Protein AF-0000000083153650 (afdb_homodimer)

Secondary structure (DSSP, 8-state):
---------------GGGGTHHHHHHHHHHHGGGS----PBBSS--SSEESSHHHHHHH-TT---SSSSEEEETTEEEEEEE-S---SS-EE-SSEEEEE--SSEEE-TTS-EEE-S---TTSHHHHHHHHHHHTT--EEEEEETT-SSS-SB-SSSEEEEEEEEEEEEEEEEETTEEEEEEEEEES-TTS--TTSBTTSPPPPPGGGS--S----EEE-TTT--EEE--BTTB--B--TTSTTBT--SS-S--SS--B-HHHHH--PPP-TT---SS-SS--GGGGSSS-SS--TTSGGGGS-EE-TTT-BEE---BTTEEESS-TT---SS--S-----EEE---PPPPHHHH--SSSSS-SS------TTSPPPEEESSTTTTSEEEEEEETTTEEEEEEE--HHHHTSTTSHHHHHHHHHHS----B--B-SS-SSTTPBPSSEEEEEES--BSSSBPPEEPGGGS-HHHHHHHHHHHHHHHHHHTTTSPPP----EEEEEEE-TT--EEEE----TTEEEEEEEEEEES-EEEEEEE-HHHHHSB-TTT-PBPSS----TT-TTHHHHHHHHHHHHTTSS-HHHHHHHHHHHHTSS--PPPPPSEEEEE-TT-EEEEE-HHHHHHEEEEEEE-SS-EEEEEEEEE-GGGS-GGGGGGG-----GGG-----/---------------GGGGTHHHHHHHHHHHGGGS----PBBSS--SSEESSHHHHHHH-TT---SSSSEEEETTEEEEEEE-S---SS-EE-SSEEEEE--SSEEE-TTS-EEE-S---TTSHHHHHHHHHHHTT--EEEEEETT-SSS-SB-SSSEEEEEEEEEEEEEEEEETTEEEEEEEEEES-TTS--TTSBTTSPPPPPGGGS--S-PPPEEE-TTT--EEE--BTTB--B--TTSTTBT--SS-S--SS--B-HHHHH--PPP-TT---SS-SS--GGGGS-S-SS--TTSGGGGS-EE-TTT-BEE---BTTEEESS-TT---SS--S-----EEE---PPPPHHHH--SSSSS-SS------TTSPPPEEESSTTTTSEEEEEEETTTEEEEEEE--HHHHTSTTSHHHHHHHHHHS----B--B-SS-SSTTPBPSSEEEEEES--BSSSBPPEEPGGGS-HHHHHHHHHHHHHHHHHHTTSSPPP----EEEEEEE-TT--EEEE----TTEEEEEEEEEEES-EEEEEEE-HHHHHSB-TTT-PBPSS----TT-TTHHHHHHHHHHHHTTSS-HHHHHHHHHHHHTSS--PPPPEEEEEEE-TT-EEEEE-HHHHHHEEEEEEE-SS-EEEEEEEEE-GGGS-GGGGGGG-----GGG-----

Solvent-accessible surface area (backbone atoms only — not comparable to full-atom values): 75136 Å² total; per-residue (Å²): 135,78,78,78,78,78,77,79,76,81,81,77,76,79,71,66,67,72,63,59,66,61,56,56,63,59,53,54,68,59,61,69,63,72,54,92,66,39,84,43,50,38,50,52,72,57,78,31,31,20,87,38,55,46,21,36,33,38,26,29,90,53,35,66,37,71,83,53,49,56,20,65,59,80,61,27,37,29,19,38,49,44,31,67,78,43,63,83,86,47,45,52,61,68,50,37,38,32,36,57,58,76,69,56,52,43,68,46,98,83,64,45,78,38,75,74,50,61,60,46,76,78,38,67,66,52,33,7,46,50,43,16,36,76,67,50,38,41,25,37,38,31,39,29,57,59,38,75,66,67,60,49,42,62,92,49,51,32,30,36,69,48,50,20,33,54,78,46,74,47,46,41,73,53,90,93,32,38,42,42,35,39,34,33,35,46,59,63,60,70,51,66,43,38,78,25,50,57,84,54,75,76,52,65,53,72,91,78,53,73,58,78,61,64,50,57,69,47,66,35,88,82,75,63,50,72,28,59,32,51,33,62,86,46,58,39,37,44,44,82,89,37,90,54,38,74,43,46,90,87,52,91,66,87,79,79,72,49,72,16,66,53,47,70,65,40,45,80,73,84,53,87,78,58,47,38,35,61,62,93,76,50,66,52,64,79,59,54,73,93,48,66,38,70,47,62,50,39,54,66,54,59,35,21,37,49,38,90,84,81,23,36,28,26,47,47,36,41,77,48,30,39,49,66,53,63,86,75,68,64,59,84,58,75,74,86,73,86,48,89,55,66,51,71,57,79,74,68,62,71,45,67,60,69,32,40,76,55,81,56,94,48,29,65,30,72,78,82,71,82,60,81,84,29,65,77,52,52,79,40,60,64,90,50,50,80,28,36,38,34,37,41,78,40,86,98,32,31,38,37,36,38,37,40,47,24,37,73,58,27,66,34,88,78,20,43,57,46,26,53,53,45,60,69,72,47,86,74,67,38,26,38,46,50,42,70,88,48,94,47,68,67,36,60,49,51,40,27,37,36,32,28,18,34,74,56,74,62,70,37,86,50,74,47,40,45,60,88,74,47,54,66,47,56,51,35,48,47,20,45,40,39,41,49,44,46,61,65,37,56,88,70,80,58,82,78,70,70,54,41,24,37,40,40,34,42,29,38,23,81,26,51,48,67,76,43,62,78,58,51,86,44,47,51,44,45,41,24,34,38,34,32,45,19,41,26,41,35,37,32,24,45,33,53,38,66,25,52,42,23,39,86,86,82,58,44,68,50,91,74,74,80,70,51,91,88,28,63,63,40,70,61,52,47,52,52,51,50,35,42,76,70,62,74,42,50,73,66,58,49,51,54,51,47,54,64,62,51,70,58,80,85,86,68,75,51,67,60,43,38,75,44,79,40,40,54,43,18,35,39,33,42,38,32,58,46,38,30,69,49,28,31,36,28,43,46,46,44,72,31,52,28,38,39,42,35,34,29,23,62,45,68,90,71,49,58,76,86,49,53,65,37,54,75,71,76,80,50,79,90,27,57,48,83,68,120,135,81,78,80,79,77,78,78,73,81,78,76,74,78,71,63,67,71,63,60,65,64,58,56,65,60,54,55,66,60,60,68,65,69,55,91,68,37,85,42,51,36,50,53,72,59,77,31,32,20,86,40,54,46,21,37,32,37,26,30,92,51,33,66,37,69,84,52,49,56,19,66,59,82,61,27,35,29,20,38,50,45,30,67,77,44,64,84,86,48,46,52,61,68,49,37,39,31,36,57,59,76,70,56,52,44,67,45,98,86,64,45,78,38,76,74,50,63,61,46,76,80,37,68,65,53,32,7,46,52,42,16,36,76,66,49,38,41,26,38,38,30,40,28,58,59,37,76,67,66,61,50,42,63,93,48,51,31,29,36,71,48,51,19,34,52,79,46,73,47,47,40,75,54,89,92,31,39,40,42,34,39,34,34,34,46,59,63,61,70,52,67,44,36,77,24,52,58,84,53,76,74,52,65,53,73,91,79,53,72,58,77,62,66,49,58,70,47,67,35,89,82,75,65,50,74,28,57,33,51,34,62,86,46,56,40,37,45,45,82,91,36,92,52,38,75,42,45,90,86,53,90,67,88,79,78,71,48,73,17,66,53,48,71,65,40,45,80,73,84,53,88,78,58,48,38,37,62,62,92,74,50,66,48,64,79,59,56,74,93,51,68,38,68,46,62,48,39,57,67,52,58,36,20,38,50,38,90,83,79,23,37,29,26,46,47,38,41,76,47,31,38,49,68,52,63,84,75,68,64,59,84,57,75,74,86,72,86,47,88,56,67,51,71,56,79,74,67,63,71,44,68,59,68,33,40,75,56,81,55,96,48,29,64,30,74,78,81,70,79,60,80,84,29,68,78,54,51,80,40,60,63,90,51,50,80,28,34,37,33,38,41,77,41,86,99,32,31,39,36,35,39,36,40,46,24,36,73,58,27,67,35,90,77,20,43,56,45,26,54,53,45,61,67,71,47,87,74,68,39,26,39,47,49,42,70,88,47,94,48,69,67,35,58,50,54,41,26,38,37,32,27,18,35,74,55,74,61,70,37,84,49,75,46,39,44,60,88,75,47,55,66,48,56,50,36,48,48,20,44,40,40,40,50,44,46,60,65,37,54,88,69,80,59,82,79,68,71,56,40,24,37,41,40,34,42,28,41,23,81,26,49,48,67,76,43,62,78,60,52,87,45,48,52,44,45,40,25,36,38,33,31,47,20,42,25,41,36,37,32,24,45,34,54,38,66,27,54,41,22,38,86,88,82,57,44,67,48,90,74,74,81,71,50,91,88,28,63,62,40,70,61,50,48,52,50,50,50,34,43,76,72,63,74,42,50,72,69,56,49,51,53,51,47,54,64,61,52,70,59,81,86,87,69,74,49,66,61,42,37,74,44,78,41,39,54,44,16,35,38,33,42,36,31,59,44,38,32,69,47,28,30,36,27,42,47,48,42,72,32,51,28,38,39,41,34,33,27,24,61,45,68,90,70,48,58,76,86,48,54,64,36,53,77,69,76,81,52,78,88,26,57,47,82,68,121

Nearest PDB structures (foldseek):
  5dab-assembly1_A  TM=5.897E-01  e=3.993E-06  Homo sapiens
  4npm-assembly2_B  TM=6.676E-01  e=9.225E-06  Danio rerio
  4qho-assembly1_A  TM=5.553E-01  e=4.721E-06  Homo sapiens
  3tht-assembly4_D  TM=6.022E-01  e=2.665E-05  Homo sapiens
  3tht-assembly1_A  TM=6.067E-01  e=2.980E-05  Homo sapiens

Sequence (1352 aa):
MAPSRLRVAPVTSDRAAASGLSSLARNAVASYADVNRSTIPVDGDPPAWADTRPELCDALPWFRALQGGMYHNGGLCWGFLIDADSGVRSYIGDEVVITRIGGNCTKDAEGNLVLVKDHDNEHAMVSSVINSMNMKVPVGIIIGDRNTILGRSLLHRYNVMGYFIITDIWYERSGSKAGAKVRFQKLALSSKSWWAAKTSPPPLPLQKRDFDSEPEKLQCSTCGNTSSRIYREGWMCLQPTCEQFWVMDKSDSTEKLTFHPRFLNYRTRPDPTVQPHFNLVPNLLSTMGGGNADTSSLRVAWKGIVCPQCSKCISRKFWRGWKCSDDLTSTSVPLRHSCPFEIMLEMPLISLRAVIDEFELAPIKRSLFFDPKFMIPKVDDTSLFPYRKLTYNIPSVGVITHLVSNQAVNSQVKGPNDMFRDLQVADLGLRRFPLQQSVVPGTLTAHFAVNYGMPYKYVVSVDSKGFNEAPDAVTGALGRLAWATKRAVEGTGDAFLPPNEMLVLGYFEDMKIGYHDDGESSLGPTIATLSLGAKSTMLIRMKYKYYHGFSRHAKKLLGTDPVLEGCKHQKERLALKTQLEHGQITPRTYNELREKTLKKGKHLEAPPCIKMELHHGDLVVMHGENLQKYFEHSVVPEKKLRFALTARYIKPDHVEAKDLKKDQFALLPSQVYDGKMAPSRLRVAPVTSDRAAASGLSSLARNAVASYADVNRSTIPVDGDPPAWADTRPELCDALPWFRALQGGMYHNGGLCWGFLIDADSGVRSYIGDEVVITRIGGNCTKDAEGNLVLVKDHDNEHAMVSSVINSMNMKVPVGIIIGDRNTILGRSLLHRYNVMGYFIITDIWYERSGSKAGAKVRFQKLALSSKSWWAAKTSPPPLPLQKRDFDSEPEKLQCSTCGNTSSRIYREGWMCLQPTCEQFWVMDKSDSTEKLTFHPRFLNYRTRPDPTVQPHFNLVPNLLSTMGGGNADTSSLRVAWKGIVCPQCSKCISRKFWRGWKCSDDLTSTSVPLRHSCPFEIMLEMPLISLRAVIDEFELAPIKRSLFFDPKFMIPKVDDTSLFPYRKLTYNIPSVGVITHLVSNQAVNSQVKGPNDMFRDLQVADLGLRRFPLQQSVVPGTLTAHFAVNYGMPYKYVVSVDSKGFNEAPDAVTGALGRLAWATKRAVEGTGDAFLPPNEMLVLGYFEDMKIGYHDDGESSLGPTIATLSLGAKSTMLIRMKYKYYHGFSRHAKKLLGTDPVLEGCKHQKERLALKTQLEHGQITPRTYNELREKTLKKGKHLEAPPCIKMELHHGDLVVMHGENLQKYFEHSVVPEKKLRFALTARYIKPDHVEAKDLKKDQFALLPSQVYDGK

Organism: NCBI:txid41062

InterPro domains:
  IPR005123 Oxoglutarate/iron-dependent dioxygenase domain [PS51471] (498-651)
  IPR027450 Alpha-ketoglutarate-dependent dioxygenase AlkB-like [PF13532] (399-640)
  IPR032852 DNA oxidative demethylase ALKBH2 [PTHR31573] (232-654)
  IPR037151 Alpha-ketoglutarate-dependent dioxygenase AlkB-like superfamily [G3DSA:2.60.120.590] (417-650)

pLDDT: mean 87.53, std 17.26, range [19.48, 98.75]

Radius of gyration: 37.68 Å; Cα contacts (8 Å, |Δi|>4): 2788; chains: 2; bounding box: 149×113×84 Å

Structure (mmCIF, N/CA/C/O backbone):
data_AF-0000000083153650-model_v1
#
loop_
_entity.id
_entity.type
_entity.pdbx_description
1 polymer '2OG-Fe(II) oxygenase superfamily-domain-containing protein'
#
loop_
_atom_site.group_PDB
_atom_site.id
_atom_site.type_symbol
_atom_site.label_atom_id
_atom_site.label_alt_id
_atom_site.label_comp_id
_atom_site.label_asym_id
_atom_site.label_entity_id
_atom_site.label_seq_id
_atom_site.pdbx_PDB_ins_code
_atom_site.Cartn_x
_atom_site.Cartn_y
_atom_site.Cartn_z
_atom_site.occupancy
_atom_site.B_iso_or_equiv
_atom_site.auth_seq_id
_atom_site.auth_comp_id
_atom_site.auth_asym_id
_atom_site.auth_atom_id
_atom_site.pdbx_PDB_model_num
ATOM 1 N N . MET A 1 1 ? 78.438 3.836 19.516 1 21.2 1 MET A N 1
ATOM 2 C CA . MET A 1 1 ? 78.688 2.822 18.5 1 21.2 1 MET A CA 1
ATOM 3 C C . MET A 1 1 ? 77.375 2.178 18.031 1 21.2 1 MET A C 1
ATOM 5 O O . MET A 1 1 ? 76.625 1.668 18.859 1 21.2 1 MET A O 1
ATOM 9 N N . ALA A 1 2 ? 76.875 2.688 16.938 1 22.92 2 ALA A N 1
ATOM 10 C CA . ALA A 1 2 ? 75.562 3.027 16.328 1 22.92 2 ALA A CA 1
ATOM 11 C C . ALA A 1 2 ? 74.938 1.805 15.695 1 22.92 2 ALA A C 1
ATOM 13 O O . ALA A 1 2 ? 75.438 1.264 14.711 1 22.92 2 ALA A O 1
ATOM 14 N N . PRO A 1 3 ? 74.438 0.85 16.562 1 23.48 3 PRO A N 1
ATOM 15 C CA . PRO A 1 3 ? 74.25 -0.526 16.109 1 23.48 3 PRO A CA 1
ATOM 16 C C . PRO A 1 3 ? 73.312 -0.614 14.906 1 23.48 3 PRO A C 1
ATOM 18 O O . PRO A 1 3 ? 72.5 0.275 14.695 1 23.48 3 PRO A O 1
ATOM 21 N N . SER A 1 4 ? 73.812 -1.209 13.797 1 21.7 4 SER A N 1
ATOM 22 C CA . SER A 1 4 ? 73.5 -1.385 12.391 1 21.7 4 SER A CA 1
ATOM 23 C C . SER A 1 4 ? 72.188 -2.1 12.227 1 21.7 4 SER A C 1
ATOM 25 O O . SER A 1 4 ? 71.938 -3.174 12.797 1 21.7 4 SER A O 1
ATOM 27 N N . ARG A 1 5 ? 71.125 -1.336 12.141 1 22.17 5 ARG A N 1
ATOM 28 C CA . ARG A 1 5 ? 69.688 -1.582 12.07 1 22.17 5 ARG A CA 1
ATOM 29 C C . ARG A 1 5 ? 69.312 -2.525 10.922 1 22.17 5 ARG A C 1
ATOM 31 O O . ARG A 1 5 ? 69.562 -2.213 9.758 1 22.17 5 ARG A O 1
ATOM 38 N N . LEU A 1 6 ? 69.5 -3.877 11.141 1 19.48 6 LEU A N 1
ATOM 39 C CA . LEU A 1 6 ? 69.438 -4.934 10.133 1 19.48 6 LEU A CA 1
ATOM 40 C C . LEU A 1 6 ? 68.125 -4.84 9.367 1 19.48 6 LEU A C 1
ATOM 42 O O . LEU A 1 6 ? 67.062 -4.613 9.969 1 19.48 6 LEU A O 1
ATOM 46 N N . ARG A 1 7 ? 68.125 -4.645 8.047 1 21.19 7 ARG A N 1
ATOM 47 C CA . ARG A 1 7 ? 67.25 -4.406 6.887 1 21.19 7 ARG A CA 1
ATOM 48 C C . ARG A 1 7 ? 66.312 -5.602 6.625 1 21.19 7 ARG A C 1
ATOM 50 O O . ARG A 1 7 ? 66.812 -6.652 6.18 1 21.19 7 ARG A O 1
ATOM 57 N N . VAL A 1 8 ? 65.438 -6.027 7.578 1 21.64 8 VAL A N 1
ATOM 58 C CA . VAL A 1 8 ? 64.812 -7.316 7.352 1 21.64 8 VAL A CA 1
ATOM 59 C C . VAL A 1 8 ? 64.062 -7.285 6.031 1 21.64 8 VAL A C 1
ATOM 61 O O . VAL A 1 8 ? 63.438 -6.27 5.68 1 21.64 8 VAL A O 1
ATOM 64 N N . ALA A 1 9 ? 64.375 -8.188 5.102 1 21.23 9 ALA A N 1
ATOM 65 C CA . ALA A 1 9 ? 64.062 -8.461 3.703 1 21.23 9 ALA A CA 1
ATOM 66 C C . ALA A 1 9 ? 62.562 -8.617 3.512 1 21.23 9 ALA A C 1
ATOM 68 O O . ALA A 1 9 ? 61.844 -9.086 4.414 1 21.23 9 ALA A O 1
ATOM 69 N N . PRO A 1 10 ? 61.938 -7.844 2.533 1 23.36 10 PRO A N 1
ATOM 70 C CA . PRO A 1 10 ? 60.531 -7.68 2.197 1 23.36 10 PRO A CA 1
ATOM 71 C C . PRO A 1 10 ? 59.875 -8.984 1.766 1 23.36 10 PRO A C 1
ATOM 73 O O . PRO A 1 10 ? 60.438 -9.75 0.99 1 23.36 10 PRO A O 1
ATOM 76 N N . VAL A 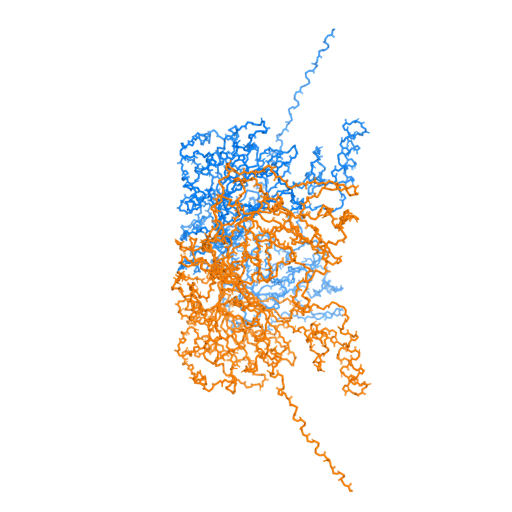1 11 ? 59.281 -9.797 2.715 1 23.5 11 VAL A N 1
ATOM 77 C CA . VAL A 1 11 ? 58.688 -11.102 2.459 1 23.5 11 VAL A CA 1
ATOM 78 C C . VAL A 1 11 ? 57.656 -10.984 1.34 1 23.5 11 VAL A C 1
ATOM 80 O O . VAL A 1 11 ? 56.75 -10.141 1.402 1 23.5 11 VAL A O 1
ATOM 83 N N . THR A 1 12 ? 58.062 -11.195 0.065 1 23.09 12 THR A N 1
ATOM 84 C CA . THR A 1 12 ? 57.312 -11.18 -1.185 1 23.09 12 THR A CA 1
ATOM 85 C C . THR A 1 12 ? 56.156 -12.156 -1.128 1 23.09 12 THR A C 1
ATOM 87 O O . THR A 1 12 ? 56.344 -13.359 -0.961 1 23.09 12 THR A O 1
ATOM 90 N N . SER A 1 13 ? 55.062 -11.852 -0.348 1 21.91 13 SER A N 1
ATOM 91 C CA . SER A 1 13 ? 53.938 -12.734 -0.155 1 21.91 13 SER A CA 1
ATOM 92 C C . SER A 1 13 ? 53.344 -13.172 -1.49 1 21.91 13 SER A C 1
ATOM 94 O O . SER A 1 13 ? 53.156 -12.352 -2.389 1 21.91 13 SER A O 1
ATOM 96 N N . ASP A 1 14 ? 53.625 -14.422 -1.906 1 21.11 14 ASP A N 1
ATOM 97 C CA . ASP A 1 14 ? 53.281 -15.164 -3.117 1 21.11 14 ASP A CA 1
ATOM 98 C C . ASP A 1 14 ? 51.781 -15.227 -3.316 1 21.11 14 ASP A C 1
ATOM 100 O O . ASP A 1 14 ? 51.062 -15.906 -2.572 1 21.11 14 ASP A O 1
ATOM 104 N N . ARG A 1 15 ? 51.094 -14.102 -3.623 1 22.67 15 ARG A N 1
ATOM 105 C CA . ARG A 1 15 ? 49.656 -14 -3.918 1 22.67 15 ARG A CA 1
ATOM 106 C C . ARG A 1 15 ? 49.281 -14.867 -5.117 1 22.67 15 ARG A C 1
ATOM 108 O O . ARG A 1 15 ? 48.188 -14.734 -5.668 1 22.67 15 ARG A O 1
ATOM 115 N N . ALA A 1 16 ? 50.25 -15.633 -5.637 1 21.41 16 ALA A N 1
ATOM 116 C CA . ALA A 1 16 ? 49.906 -16.125 -6.973 1 21.41 16 ALA A CA 1
ATOM 117 C C . ALA A 1 16 ? 48.812 -17.188 -6.902 1 21.41 16 ALA A C 1
ATOM 119 O O . ALA A 1 16 ? 48.375 -17.703 -7.934 1 21.41 16 ALA A O 1
ATOM 120 N N . ALA A 1 17 ? 48.719 -17.797 -5.781 1 21.89 17 ALA A N 1
ATOM 121 C CA . ALA A 1 17 ? 48.031 -19.078 -5.918 1 21.89 17 ALA A CA 1
ATOM 122 C C . ALA A 1 17 ? 46.562 -18.875 -6.242 1 21.89 17 ALA A C 1
ATOM 124 O O . ALA A 1 17 ? 45.844 -19.844 -6.496 1 21.89 17 ALA A O 1
ATOM 125 N N . ALA A 1 18 ? 46.094 -17.781 -5.805 1 24.27 18 ALA A N 1
ATOM 126 C CA . ALA A 1 18 ? 44.625 -17.906 -5.781 1 24.27 18 ALA A CA 1
ATOM 127 C C . ALA A 1 18 ? 44.062 -17.922 -7.199 1 24.27 18 ALA A C 1
ATOM 129 O O . ALA A 1 18 ? 42.844 -17.938 -7.383 1 24.27 18 ALA A O 1
ATOM 130 N N . SER A 1 19 ? 45.031 -17.562 -8.125 1 23.7 19 SER A N 1
ATOM 131 C CA . SER A 1 19 ? 44.469 -17.328 -9.445 1 23.7 19 SER A CA 1
ATOM 132 C C . SER A 1 19 ? 43.938 -18.625 -10.047 1 23.7 19 SER A C 1
ATOM 134 O O . SER A 1 19 ? 43.219 -18.609 -11.055 1 23.7 19 SER A O 1
ATOM 136 N N . GLY A 1 20 ? 44.562 -19.75 -9.57 1 23.09 20 GLY A N 1
ATOM 137 C CA . GLY A 1 20 ? 44.375 -20.922 -10.422 1 23.09 20 GLY A CA 1
ATOM 138 C C . GLY A 1 20 ? 42.969 -21.469 -10.375 1 23.09 20 GLY A C 1
ATOM 139 O O . GLY A 1 20 ? 42.562 -22.266 -11.227 1 23.09 20 GLY A O 1
ATOM 140 N N . LEU A 1 21 ? 42.406 -21.406 -9.156 1 26.84 21 LEU A N 1
ATOM 141 C CA . LEU A 1 21 ? 41.281 -22.312 -9 1 26.84 21 LEU A CA 1
ATOM 142 C C . LEU A 1 21 ? 40.062 -21.828 -9.812 1 26.84 21 LEU A C 1
ATOM 144 O O . LEU A 1 21 ? 39.031 -22.484 -9.828 1 26.84 21 LEU A O 1
ATOM 148 N N . SER A 1 22 ? 40.219 -20.531 -10.164 1 26.95 22 SER A N 1
ATOM 149 C CA . SER A 1 22 ? 39 -20.031 -10.797 1 26.95 22 SER A CA 1
ATOM 150 C C . SER A 1 22 ? 38.812 -20.656 -12.172 1 26.95 22 SER A C 1
ATOM 152 O O . SER A 1 22 ? 37.688 -20.688 -12.688 1 26.95 22 SER A O 1
ATOM 154 N N . SER A 1 23 ? 40.031 -21.078 -12.75 1 27.06 23 SER A N 1
ATOM 155 C CA . SER A 1 23 ? 39.875 -21.484 -14.148 1 27.06 23 SER A CA 1
ATOM 156 C C . SER A 1 23 ? 39.188 -22.844 -14.266 1 27.06 23 SER A C 1
ATOM 158 O O . SER A 1 23 ? 38.625 -23.156 -15.305 1 27.06 23 SER A O 1
ATOM 160 N N . LEU A 1 24 ? 39.469 -23.734 -13.281 1 25.42 24 LEU A N 1
ATOM 161 C CA . LEU A 1 24 ? 39 -25.094 -13.484 1 25.42 24 LEU A CA 1
ATOM 162 C C . LEU A 1 24 ? 37.5 -25.172 -13.336 1 25.42 24 LEU A C 1
ATOM 164 O O . LEU A 1 24 ? 36.875 -26.125 -13.812 1 25.42 24 LEU A O 1
ATOM 168 N N . ALA A 1 25 ? 36.969 -24.312 -12.438 1 28.42 25 ALA A N 1
ATOM 169 C CA . ALA A 1 25 ? 35.531 -24.453 -12.25 1 28.42 25 ALA A CA 1
ATOM 170 C C . ALA A 1 25 ? 34.781 -23.969 -13.477 1 28.42 25 ALA A C 1
ATOM 172 O O . ALA A 1 25 ? 33.594 -24.281 -13.648 1 28.42 25 ALA A O 1
ATOM 173 N N . ARG A 1 26 ? 35.469 -23.125 -14.156 1 32.06 26 ARG A N 1
ATOM 174 C CA . ARG A 1 26 ? 34.75 -22.641 -15.336 1 32.06 26 ARG A CA 1
ATOM 175 C C . ARG A 1 26 ? 34.656 -23.719 -16.391 1 32.06 26 ARG A C 1
ATOM 177 O O . ARG A 1 26 ? 33.719 -23.734 -17.188 1 32.06 26 ARG A O 1
ATOM 184 N N . ASN A 1 27 ? 35.844 -24.5 -16.422 1 26.86 27 ASN A N 1
ATOM 185 C CA . ASN A 1 27 ? 35.906 -25.453 -17.516 1 26.86 27 ASN A CA 1
ATOM 186 C C . ASN A 1 27 ? 35 -26.656 -17.281 1 26.86 27 ASN A C 1
ATOM 188 O O . ASN A 1 27 ? 34.688 -27.406 -18.219 1 26.86 27 ASN A O 1
ATOM 192 N N . ALA A 1 28 ? 34.75 -27.062 -15.992 1 31.28 28 ALA A N 1
ATOM 193 C CA . ALA A 1 28 ? 34.031 -28.312 -15.805 1 31.28 28 ALA A CA 1
ATOM 194 C C . ALA A 1 28 ? 32.562 -28.156 -16.156 1 31.28 28 ALA A C 1
ATOM 196 O O . ALA A 1 28 ? 31.859 -29.141 -16.375 1 31.28 28 ALA A O 1
ATOM 197 N N . VAL A 1 29 ? 32.062 -27 -16.016 1 32.56 29 VAL A N 1
ATOM 198 C CA . VAL A 1 29 ? 30.641 -26.922 -16.297 1 32.56 29 VAL A CA 1
ATOM 199 C C . VAL A 1 29 ? 30.406 -27.172 -17.781 1 32.56 29 VAL A C 1
ATOM 201 O O . VAL A 1 29 ? 29.328 -27.641 -18.172 1 32.56 29 VAL A O 1
ATOM 204 N N . ALA A 1 30 ? 31.438 -26.922 -18.625 1 33.75 30 ALA A N 1
ATOM 205 C CA . ALA A 1 30 ? 31.172 -27.062 -20.062 1 33.75 30 ALA A CA 1
ATOM 206 C C . ALA A 1 30 ? 31.156 -28.531 -20.469 1 33.75 30 ALA A C 1
ATOM 208 O O . ALA A 1 30 ? 30.516 -28.906 -21.453 1 33.75 30 ALA A O 1
ATOM 209 N N . SER A 1 31 ? 32.094 -29.359 -19.828 1 31.7 31 SER A N 1
ATOM 210 C CA . SER A 1 31 ? 32.344 -30.656 -20.438 1 31.7 31 SER A CA 1
ATOM 211 C C . SER A 1 31 ? 31.156 -31.594 -20.219 1 31.7 31 SER A C 1
ATOM 213 O O . SER A 1 31 ? 31.109 -32.688 -20.797 1 31.7 31 SER A O 1
ATOM 215 N N . TYR A 1 32 ? 30.484 -31.453 -19.125 1 31.39 32 TYR A N 1
ATOM 216 C CA . TYR A 1 32 ? 29.469 -32.469 -18.938 1 31.39 32 TYR A CA 1
ATOM 217 C C . TYR A 1 32 ? 28.359 -32.344 -19.984 1 31.39 32 TYR A C 1
ATOM 219 O O . TYR A 1 32 ? 27.406 -33.125 -19.984 1 31.39 32 TYR A O 1
ATOM 227 N N . ALA A 1 33 ? 28.391 -31.312 -20.797 1 36.44 33 ALA A N 1
ATOM 228 C CA . ALA A 1 33 ? 27.312 -31.094 -21.766 1 36.44 33 ALA A CA 1
ATOM 229 C C . ALA A 1 33 ? 27.391 -32.125 -22.891 1 36.44 33 ALA A C 1
ATOM 231 O O . ALA A 1 33 ? 26.516 -32.156 -23.766 1 36.44 33 ALA A O 1
ATOM 232 N N . ASP A 1 34 ? 28.625 -32.562 -23.188 1 36.41 34 ASP A N 1
ATOM 233 C CA . ASP A 1 34 ? 28.656 -33.312 -24.438 1 36.41 34 ASP A CA 1
ATOM 234 C C . ASP A 1 34 ? 28 -34.688 -24.266 1 36.41 34 ASP A C 1
ATOM 236 O O . ASP A 1 34 ? 28.219 -35.594 -25.062 1 36.41 34 ASP A O 1
ATOM 240 N N . VAL A 1 35 ? 27.641 -35.062 -23.016 1 39.38 35 VAL A N 1
ATOM 241 C CA . VAL A 1 35 ? 27.156 -36.406 -22.922 1 39.38 35 VAL A CA 1
ATOM 242 C C . VAL A 1 35 ? 26.109 -36.656 -24.016 1 39.38 35 VAL A C 1
ATOM 244 O O . VAL A 1 35 ? 25.594 -35.719 -24.609 1 39.38 35 VAL A O 1
ATOM 247 N N . ASN A 1 36 ? 25.328 -37.938 -23.953 1 43.06 36 ASN A N 1
ATOM 248 C CA . ASN A 1 36 ? 24.531 -38.75 -24.859 1 43.06 36 ASN A CA 1
ATOM 249 C C . ASN A 1 36 ? 23.266 -38.031 -25.297 1 43.06 36 ASN A C 1
ATOM 251 O O . ASN A 1 36 ? 22.219 -38.156 -24.656 1 43.06 36 ASN A O 1
ATOM 255 N N . ARG A 1 37 ? 23.438 -36.906 -25.859 1 55.88 37 ARG A N 1
ATOM 256 C CA . ARG A 1 37 ? 22.297 -36.219 -26.453 1 55.88 37 ARG A CA 1
ATOM 257 C C . ARG A 1 37 ? 21.562 -37.156 -27.438 1 55.88 37 ARG A C 1
ATOM 259 O O . ARG A 1 37 ? 22.188 -37.656 -28.375 1 55.88 37 ARG A O 1
ATOM 266 N N . SER A 1 38 ? 20.484 -37.719 -26.984 1 66.75 38 SER A N 1
ATOM 267 C CA . SER A 1 38 ? 19.656 -38.469 -27.922 1 66.75 38 SER A CA 1
ATOM 268 C C . SER A 1 38 ? 19.516 -37.719 -29.25 1 66.75 38 SER A C 1
ATOM 270 O O . SER A 1 38 ? 19.453 -36.5 -29.281 1 66.75 38 SER A O 1
ATOM 272 N N . THR A 1 39 ? 19.75 -38.344 -30.281 1 74.88 39 THR A N 1
ATOM 273 C CA . THR A 1 39 ? 19.656 -37.812 -31.641 1 74.88 39 THR A CA 1
ATOM 274 C C . THR A 1 39 ? 18.234 -37.906 -32.156 1 74.88 39 THR A C 1
ATOM 276 O O . THR A 1 39 ? 17.953 -37.438 -33.281 1 74.88 39 THR A O 1
ATOM 279 N N . ILE A 1 40 ? 17.297 -38.344 -31.297 1 86.81 40 ILE A N 1
ATOM 280 C CA . ILE A 1 40 ? 15.922 -38.438 -31.766 1 86.81 40 ILE A CA 1
ATOM 281 C C . ILE A 1 40 ? 15.242 -37.094 -31.656 1 86.81 40 ILE A C 1
ATOM 283 O O . ILE A 1 40 ? 15.156 -36.5 -30.578 1 86.81 40 ILE A O 1
ATOM 287 N N . PRO A 1 41 ? 14.734 -36.656 -32.688 1 90.69 41 PRO A N 1
ATOM 288 C CA . PRO A 1 41 ? 14.125 -35.312 -32.688 1 90.69 41 PRO A CA 1
ATOM 289 C C . PRO A 1 41 ? 12.711 -35.312 -32.094 1 90.69 41 PRO A C 1
ATOM 291 O O . PRO A 1 41 ? 12.008 -36.344 -32.188 1 90.69 41 PRO A O 1
ATOM 294 N N . VAL A 1 42 ? 12.312 -34.281 -31.547 1 95.38 42 VAL A N 1
ATOM 295 C CA . VAL A 1 42 ? 10.945 -34.094 -31.047 1 95.38 42 VAL A CA 1
ATOM 296 C C . VAL A 1 42 ? 10.016 -33.781 -32.219 1 95.38 42 VAL A C 1
ATOM 298 O O . VAL A 1 42 ? 10.477 -33.5 -33.344 1 95.38 42 VAL A O 1
ATOM 301 N N . ASP A 1 43 ? 8.789 -33.844 -32 1 95 43 ASP A N 1
ATOM 302 C CA . ASP A 1 43 ? 7.773 -33.75 -33.062 1 95 43 ASP A CA 1
ATOM 303 C C . ASP A 1 43 ? 7.551 -32.281 -33.438 1 95 43 ASP A C 1
ATOM 305 O O . ASP A 1 43 ? 7.305 -31.984 -34.625 1 95 43 ASP A O 1
ATOM 309 N N . GLY A 1 44 ? 7.617 -31.359 -32.5 1 95.06 44 GLY A N 1
ATOM 310 C CA . GLY A 1 44 ? 7.289 -29.969 -32.812 1 95.06 44 GLY A CA 1
ATOM 311 C C . GLY A 1 44 ? 8.062 -28.984 -31.938 1 95.06 44 GLY A C 1
ATOM 312 O O . GLY A 1 44 ? 9.086 -29.328 -31.359 1 95.06 44 GLY A O 1
ATOM 313 N N . ASP A 1 45 ? 7.539 -27.703 -32 1 95.69 45 ASP A N 1
ATOM 314 C CA . ASP A 1 45 ? 8.164 -26.625 -31.266 1 95.69 45 ASP A CA 1
ATOM 315 C C . ASP A 1 45 ? 7.395 -26.328 -29.984 1 95.69 45 ASP A C 1
ATOM 317 O O . ASP A 1 45 ? 6.168 -26.438 -29.938 1 95.69 45 ASP A O 1
ATOM 321 N N . PRO A 1 46 ? 8.141 -26 -28.953 1 98.06 46 PRO A N 1
ATOM 322 C CA . PRO A 1 46 ? 7.434 -25.609 -27.734 1 98.06 46 PRO A CA 1
ATOM 323 C C . PRO A 1 46 ? 6.629 -24.312 -27.906 1 98.06 46 PRO A C 1
ATOM 325 O O . PRO A 1 46 ? 7.031 -23.422 -28.656 1 98.06 46 PRO A O 1
ATOM 328 N N . PRO A 1 47 ? 5.5 -24.203 -27.25 1 98.19 47 PRO A N 1
ATOM 329 C CA . PRO A 1 47 ? 4.68 -23 -27.344 1 98.19 47 PRO A CA 1
ATOM 330 C C . PRO A 1 47 ? 5.402 -21.75 -26.844 1 98.19 47 PRO A C 1
ATOM 332 O O . PRO A 1 47 ? 5.086 -20.641 -27.266 1 98.19 47 PRO A O 1
ATOM 335 N N . ALA A 1 48 ? 6.312 -21.875 -25.922 1 98.56 48 ALA A N 1
ATOM 336 C CA . ALA A 1 48 ? 7.207 -20.844 -25.422 1 98.56 48 ALA A CA 1
ATOM 337 C C . ALA A 1 48 ? 8.523 -21.438 -24.922 1 98.56 48 ALA A C 1
ATOM 339 O O . ALA A 1 48 ? 8.594 -22.625 -24.609 1 98.56 48 ALA A O 1
ATOM 340 N N . TRP A 1 49 ? 9.539 -20.641 -24.891 1 97.94 49 TRP A N 1
ATOM 341 C CA . TRP A 1 49 ? 10.852 -21.109 -24.453 1 97.94 49 TRP A CA 1
ATOM 342 C C . TRP A 1 49 ? 11.703 -19.953 -23.953 1 97.94 49 TRP A C 1
ATOM 344 O O . TRP A 1 49 ? 11.32 -18.781 -24.078 1 97.94 49 TRP A O 1
ATOM 354 N N . ALA A 1 50 ? 12.812 -20.25 -23.266 1 96.5 50 ALA A N 1
ATOM 355 C CA . ALA A 1 50 ? 13.695 -19.219 -22.734 1 96.5 50 ALA A CA 1
ATOM 356 C C . ALA A 1 50 ? 15.141 -19.703 -22.688 1 96.5 50 ALA A C 1
ATOM 358 O O . ALA A 1 50 ? 15.391 -20.906 -22.625 1 96.5 50 ALA A O 1
ATOM 359 N N . ASP A 1 51 ? 16.016 -18.719 -22.719 1 92.44 51 ASP A N 1
ATOM 360 C CA . ASP A 1 51 ? 17.438 -19 -22.578 1 92.44 51 ASP A CA 1
ATOM 361 C C . ASP A 1 51 ? 17.844 -19.047 -21.109 1 92.44 51 ASP A C 1
ATOM 363 O O . ASP A 1 51 ? 18.812 -19.719 -20.75 1 92.44 51 ASP A O 1
ATOM 367 N N . THR A 1 52 ? 17.172 -18.266 -20.328 1 92.94 52 THR A N 1
ATOM 368 C CA . THR A 1 52 ? 17.5 -18.188 -18.906 1 92.94 52 THR A CA 1
ATOM 369 C C . THR A 1 52 ? 16.25 -18.344 -18.047 1 92.94 52 THR A C 1
ATOM 371 O O . THR A 1 52 ? 15.133 -18.094 -18.516 1 92.94 52 THR A O 1
ATOM 374 N N . ARG A 1 53 ? 16.422 -18.688 -16.828 1 93.81 53 ARG A N 1
ATOM 375 C CA . ARG A 1 53 ? 15.305 -18.891 -15.906 1 93.81 53 ARG A CA 1
ATOM 376 C C . ARG A 1 53 ? 14.609 -17.562 -15.594 1 93.81 53 ARG A C 1
ATOM 378 O O . ARG A 1 53 ? 13.375 -17.516 -15.508 1 93.81 53 ARG A O 1
ATOM 385 N N . PRO A 1 54 ? 15.398 -16.453 -15.398 1 95.5 54 PRO A N 1
ATOM 386 C CA . PRO A 1 54 ? 14.727 -15.188 -15.133 1 95.5 54 PRO A CA 1
ATOM 387 C C . PRO A 1 54 ? 13.773 -14.773 -16.25 1 95.5 54 PRO A C 1
ATOM 389 O O . PRO A 1 54 ? 12.688 -14.242 -15.977 1 95.5 54 PRO A O 1
ATOM 392 N N . GLU A 1 55 ? 14.133 -15.039 -17.453 1 95.62 55 GLU A N 1
ATOM 393 C CA . GLU A 1 55 ? 13.25 -14.719 -18.562 1 95.62 55 GLU A CA 1
ATOM 394 C C . GLU A 1 55 ? 11.953 -15.523 -18.484 1 95.62 55 GLU A C 1
ATOM 396 O O . GLU A 1 55 ? 10.875 -14.992 -18.781 1 95.62 55 GLU A O 1
ATOM 401 N N . LEU A 1 56 ? 12.07 -16.781 -18.094 1 95.94 56 LEU A N 1
ATOM 402 C CA . LEU A 1 56 ? 10.898 -17.609 -17.891 1 95.94 56 LEU A CA 1
ATOM 403 C C . LEU A 1 56 ? 9.992 -17.031 -16.812 1 95.94 56 LEU A C 1
ATOM 405 O O . LEU A 1 56 ? 8.789 -16.891 -17.016 1 95.94 56 LEU A O 1
ATOM 409 N N . CYS A 1 57 ? 10.633 -16.688 -15.703 1 97.06 57 CYS A N 1
ATOM 410 C CA . CYS A 1 57 ? 9.906 -16.234 -14.523 1 97.06 57 CYS A CA 1
ATOM 411 C C . CYS A 1 57 ? 9.242 -14.883 -14.781 1 97.06 57 CYS A C 1
ATOM 413 O O . CYS A 1 57 ? 8.188 -14.586 -14.227 1 97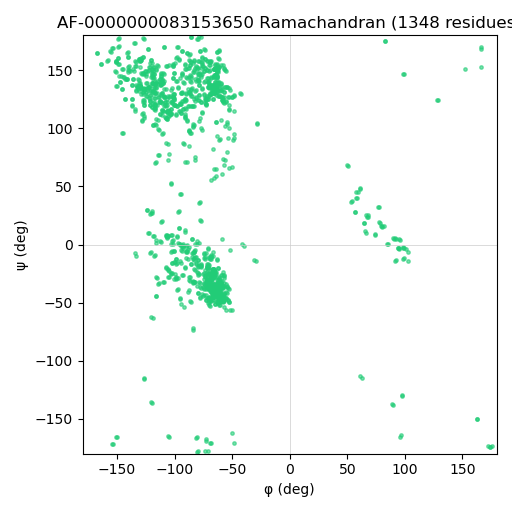.06 57 CYS A O 1
ATOM 415 N N . ASP A 1 58 ? 9.828 -14.07 -15.633 1 97.06 58 ASP A N 1
ATOM 416 C CA . ASP A 1 58 ? 9.266 -12.758 -15.953 1 97.06 58 ASP A CA 1
ATOM 417 C C . ASP A 1 58 ? 8.047 -12.898 -16.859 1 97.06 58 ASP A C 1
ATOM 419 O O . ASP A 1 58 ? 7.078 -12.148 -16.734 1 97.06 58 ASP A O 1
ATOM 423 N N . ALA A 1 59 ? 8.125 -13.828 -17.766 1 98.06 59 ALA A N 1
ATOM 424 C CA . ALA A 1 59 ? 7.145 -13.883 -18.844 1 98.06 59 ALA A CA 1
ATOM 425 C C . ALA A 1 59 ? 5.977 -14.797 -18.484 1 98.06 59 ALA A C 1
ATOM 427 O O . ALA A 1 59 ? 4.887 -14.672 -19.062 1 98.06 59 ALA A O 1
ATOM 428 N N . LEU A 1 60 ? 6.191 -15.773 -17.625 1 98.38 60 LEU A N 1
ATOM 429 C CA . LEU A 1 60 ? 5.164 -16.75 -17.297 1 98.38 60 LEU A CA 1
ATOM 430 C C . LEU A 1 60 ? 4.652 -16.562 -15.875 1 98.38 60 LEU A C 1
ATOM 432 O O . LEU A 1 60 ? 5.371 -16.844 -14.906 1 98.38 60 LEU A O 1
ATOM 436 N N . PRO A 1 61 ? 3.395 -16.203 -15.742 1 97.75 61 PRO A N 1
ATOM 437 C CA . PRO A 1 61 ? 2.865 -15.938 -14.398 1 97.75 61 PRO A CA 1
ATOM 438 C C . PRO A 1 61 ? 2.707 -17.203 -13.57 1 97.75 61 PRO A C 1
ATOM 440 O O . PRO A 1 61 ? 2.631 -17.141 -12.344 1 97.75 61 PRO A O 1
ATOM 443 N N . TRP A 1 62 ? 2.707 -18.344 -14.164 1 98.12 62 TRP A N 1
ATOM 444 C CA . TRP A 1 62 ? 2.488 -19.609 -13.445 1 98.12 62 TRP A CA 1
ATOM 445 C C . TRP A 1 62 ? 3.812 -20.281 -13.125 1 98.12 62 TRP A C 1
ATOM 447 O O . TRP A 1 62 ? 3.834 -21.375 -12.555 1 98.12 62 TRP A O 1
ATOM 457 N N . PHE A 1 63 ? 4.945 -19.656 -13.383 1 98 63 PHE A N 1
ATOM 458 C CA . PHE A 1 63 ? 6.246 -20.172 -12.984 1 98 63 PHE A CA 1
ATOM 459 C C . PHE A 1 63 ? 7.191 -19.031 -12.602 1 98 63 PHE A C 1
ATOM 461 O O . PHE A 1 63 ? 7.953 -18.547 -13.445 1 98 63 PHE A O 1
ATOM 468 N N . ARG A 1 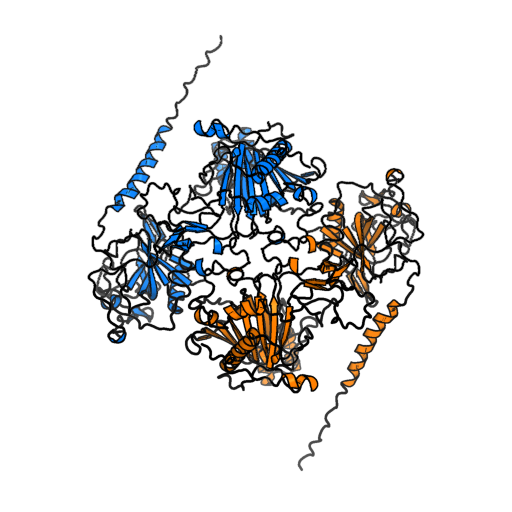64 ? 7.262 -18.766 -11.344 1 96.44 64 ARG A N 1
ATOM 469 C CA . ARG A 1 64 ? 8.102 -17.672 -10.852 1 96.44 64 ARG A CA 1
ATOM 470 C C . ARG A 1 64 ? 9.156 -18.203 -9.875 1 96.44 64 ARG A C 1
ATOM 472 O O . ARG A 1 64 ? 9.531 -17.5 -8.93 1 96.44 64 ARG A O 1
ATOM 479 N N . ALA A 1 65 ? 9.492 -19.391 -10.047 1 94.62 65 ALA A N 1
ATOM 480 C CA . ALA A 1 65 ? 10.523 -20 -9.211 1 94.62 65 ALA A CA 1
ATOM 481 C C . ALA A 1 65 ? 11.914 -19.766 -9.797 1 94.62 65 ALA A C 1
ATOM 483 O O . ALA A 1 65 ? 12.406 -20.578 -10.586 1 94.62 65 ALA A O 1
ATOM 484 N N . LEU A 1 66 ? 12.609 -18.828 -9.359 1 92.31 66 LEU A N 1
ATOM 485 C CA . LEU A 1 66 ? 13.898 -18.438 -9.922 1 92.31 66 LEU A CA 1
ATOM 486 C C . LEU A 1 66 ? 14.961 -19.484 -9.617 1 92.31 66 LEU A C 1
ATOM 488 O O . LEU A 1 66 ? 15.852 -19.719 -10.43 1 92.31 66 LEU A O 1
ATOM 492 N N . GLN A 1 67 ? 14.898 -20.094 -8.484 1 87.75 67 GLN A N 1
ATOM 493 C CA . GLN A 1 67 ? 15.938 -21.031 -8.094 1 87.75 67 GLN A CA 1
ATOM 494 C C . GLN A 1 67 ? 15.383 -22.453 -7.965 1 87.75 67 GLN A C 1
ATOM 496 O O . GLN A 1 67 ? 16.078 -23.422 -8.25 1 87.75 67 GLN A O 1
ATOM 501 N N . GLY A 1 68 ? 14.195 -22.562 -7.66 1 88.25 68 GLY A N 1
ATOM 502 C CA . GLY A 1 68 ? 13.617 -23.875 -7.406 1 88.25 68 GLY A CA 1
ATOM 503 C C . GLY A 1 68 ? 12.969 -24.484 -8.633 1 88.25 68 GLY A C 1
ATOM 504 O O . GLY A 1 68 ? 12.82 -23.828 -9.656 1 88.25 68 GLY A O 1
ATOM 505 N N . GLY A 1 69 ? 12.688 -25.797 -8.508 1 92.25 69 GLY A N 1
ATOM 506 C CA . GLY A 1 69 ? 12.078 -26.516 -9.609 1 92.25 69 GLY A CA 1
ATOM 507 C C . GLY A 1 69 ? 10.562 -26.5 -9.562 1 92.25 69 GLY A C 1
ATOM 508 O O . GLY A 1 69 ? 9.898 -26.984 -10.484 1 92.25 69 GLY A O 1
ATOM 509 N N . MET A 1 70 ? 10.086 -25.969 -8.5 1 94.94 70 MET A N 1
ATOM 510 C CA . MET A 1 70 ? 8.641 -25.906 -8.32 1 94.94 70 MET A CA 1
ATOM 511 C C . MET A 1 70 ? 8.195 -24.516 -7.891 1 94.94 70 MET A C 1
ATOM 513 O O . MET A 1 70 ? 8.82 -23.906 -7.023 1 94.94 70 MET A O 1
ATOM 517 N N . TYR A 1 71 ? 7.137 -24.062 -8.523 1 96.75 71 TYR A N 1
ATOM 518 C CA . TYR A 1 71 ? 6.566 -22.781 -8.133 1 96.75 71 TYR A CA 1
ATOM 519 C C . TYR A 1 71 ? 5.23 -22.969 -7.426 1 96.75 71 TYR A C 1
ATOM 521 O O . TYR A 1 71 ? 4.301 -23.562 -7.988 1 96.75 71 TYR A O 1
ATOM 529 N N . HIS A 1 72 ? 5.168 -22.516 -6.184 1 95.44 72 HIS A N 1
ATOM 530 C CA . HIS A 1 72 ? 3.928 -22.531 -5.418 1 95.44 72 HIS A CA 1
ATOM 531 C C . HIS A 1 72 ? 3.65 -21.172 -4.785 1 95.44 72 HIS A C 1
ATOM 533 O O . HIS A 1 72 ? 4.582 -20.453 -4.414 1 95.44 72 HIS A O 1
ATOM 539 N N . ASN A 1 73 ? 2.49 -20.844 -4.84 1 94.06 73 ASN A N 1
ATOM 540 C CA . ASN A 1 73 ? 2.029 -19.578 -4.266 1 94.06 73 ASN A CA 1
ATOM 541 C C . ASN A 1 73 ? 0.577 -19.672 -3.807 1 94.06 73 ASN A C 1
ATOM 543 O O . ASN A 1 73 ? -0.259 -20.266 -4.488 1 94.06 73 ASN A O 1
ATOM 547 N N . GLY A 1 74 ? 0.323 -19.156 -2.67 1 89.88 74 GLY A N 1
ATOM 548 C CA . GLY A 1 74 ? -1.038 -19.125 -2.158 1 89.88 74 GLY A CA 1
ATOM 549 C C . GLY A 1 74 ? -1.593 -20.5 -1.829 1 89.88 74 GLY A C 1
ATOM 550 O O . GLY A 1 74 ? -2.785 -20.75 -2.012 1 89.88 74 GLY A O 1
ATOM 551 N N . GLY A 1 75 ? -0.767 -21.422 -1.575 1 91.75 75 GLY A N 1
ATOM 552 C CA . GLY A 1 75 ? -1.19 -22.75 -1.181 1 91.75 75 GLY A CA 1
ATOM 553 C C . GLY A 1 75 ? -1.4 -23.688 -2.357 1 91.75 75 GLY A C 1
ATOM 554 O O . GLY A 1 75 ? -1.852 -24.812 -2.186 1 91.75 75 GLY A O 1
ATOM 555 N N . LEU A 1 76 ? -1.074 -23.203 -3.5 1 95.62 76 LEU A N 1
ATOM 556 C CA . LEU A 1 76 ? -1.261 -24 -4.699 1 95.62 76 LEU A CA 1
ATOM 557 C C . LEU A 1 76 ? 0.055 -24.172 -5.453 1 95.62 76 LEU A C 1
ATOM 559 O O . LEU A 1 76 ? 0.939 -23.312 -5.363 1 95.62 76 LEU A O 1
ATOM 563 N N . CYS A 1 77 ? 0.142 -25.266 -6.094 1 96.88 77 CYS A N 1
ATOM 564 C CA . CYS A 1 77 ? 1.238 -25.516 -7.023 1 96.88 77 CYS A CA 1
ATOM 565 C C . CYS A 1 77 ? 0.872 -25.062 -8.43 1 96.88 77 CYS A C 1
ATOM 567 O O . CYS A 1 77 ? -0.159 -25.469 -8.969 1 96.88 77 CYS A O 1
ATOM 569 N N . TRP A 1 78 ? 1.769 -24.266 -9.062 1 97.56 78 TRP A N 1
ATOM 570 C CA . TRP A 1 78 ? 1.425 -23.672 -10.344 1 97.56 78 TRP A CA 1
ATOM 571 C C . TRP A 1 78 ? 2.293 -24.234 -11.461 1 97.56 78 TRP A C 1
ATOM 573 O O . TRP A 1 78 ? 1.87 -24.297 -12.617 1 97.56 78 TRP A O 1
ATOM 583 N N . GLY A 1 79 ? 3.521 -24.531 -11.055 1 97.88 79 GLY A N 1
ATOM 584 C CA . GLY A 1 79 ? 4.406 -24.953 -12.125 1 97.88 79 GLY A CA 1
ATOM 585 C C . GLY A 1 79 ? 5.586 -25.781 -11.648 1 97.88 79 GLY A C 1
ATOM 586 O O . GLY A 1 79 ? 5.949 -25.719 -10.469 1 97.88 79 GLY A O 1
ATOM 587 N N . PHE A 1 80 ? 6.172 -26.578 -12.633 1 97 80 PHE A N 1
ATOM 588 C CA . PHE A 1 80 ? 7.344 -27.422 -12.414 1 97 80 PHE A CA 1
ATOM 589 C C . PHE A 1 80 ? 8.375 -27.203 -13.516 1 97 80 PHE A C 1
ATOM 591 O O . PHE A 1 80 ? 8.016 -27.016 -14.68 1 97 80 PHE A O 1
ATOM 598 N N . LEU A 1 81 ? 9.547 -27.234 -13.117 1 96.88 81 LEU A N 1
ATOM 599 C CA . LEU A 1 81 ? 10.672 -27.281 -14.047 1 96.88 81 LEU A CA 1
ATOM 600 C C . LEU A 1 81 ? 11.477 -28.562 -13.859 1 96.88 81 LEU A C 1
ATOM 602 O O . LEU A 1 81 ? 12 -28.812 -12.773 1 96.88 81 LEU A O 1
ATOM 606 N N . ILE A 1 82 ? 11.469 -29.359 -14.914 1 95.38 82 ILE A N 1
ATOM 607 C CA . ILE A 1 82 ? 12.242 -30.594 -14.922 1 95.38 82 ILE A CA 1
ATOM 608 C C . ILE A 1 82 ? 13.5 -30.422 -15.766 1 95.38 82 ILE A C 1
ATOM 610 O O . ILE A 1 82 ? 13.422 -30.328 -17 1 95.38 82 ILE A O 1
ATOM 614 N N . ASP A 1 83 ? 14.602 -30.453 -15.109 1 92.62 83 ASP A N 1
ATOM 615 C CA . ASP A 1 83 ? 15.867 -30.219 -15.797 1 92.62 83 ASP A CA 1
ATOM 616 C C . ASP A 1 83 ? 16.859 -31.344 -15.539 1 92.62 83 ASP A C 1
ATOM 618 O O . ASP A 1 83 ? 16.562 -32.5 -15.844 1 92.62 83 ASP A O 1
ATOM 622 N N . ALA A 1 84 ? 17.984 -31.109 -14.859 1 87 84 ALA A N 1
ATOM 623 C CA . ALA A 1 84 ? 19.047 -32.094 -14.734 1 87 84 ALA A CA 1
ATOM 624 C C . ALA A 1 84 ? 18.688 -33.156 -13.672 1 87 84 ALA A C 1
ATOM 626 O O . ALA A 1 84 ? 18.906 -34.344 -13.875 1 87 84 ALA A O 1
ATOM 627 N N . ASP A 1 85 ? 18.219 -32.719 -12.555 1 80.12 85 ASP A N 1
ATOM 628 C CA . ASP A 1 85 ? 17.922 -33.625 -11.461 1 80.12 85 ASP A CA 1
ATOM 629 C C . ASP A 1 85 ? 16.422 -33.812 -11.289 1 80.12 85 ASP A C 1
ATOM 631 O O . ASP A 1 85 ? 15.734 -32.938 -10.797 1 80.12 85 ASP A O 1
ATOM 635 N N . SER A 1 86 ? 15.992 -34.969 -11.656 1 80.88 86 SER A N 1
ATOM 636 C CA . SER A 1 86 ? 14.57 -35.281 -11.516 1 80.88 86 SER A CA 1
ATOM 637 C C . SER A 1 86 ? 14.336 -36.344 -10.453 1 80.88 86 SER A C 1
ATOM 639 O O . SER A 1 86 ? 13.195 -36.719 -10.164 1 80.88 86 SER A O 1
ATOM 641 N N . GLY A 1 87 ? 15.438 -36.719 -9.852 1 78.5 87 GLY A N 1
ATOM 642 C CA . GLY A 1 87 ? 15.336 -37.781 -8.844 1 78.5 87 GLY A CA 1
ATOM 643 C C . GLY A 1 87 ? 15.328 -39.188 -9.43 1 78.5 87 GLY A C 1
ATOM 644 O O . GLY A 1 87 ? 15.234 -39.344 -10.648 1 78.5 87 GLY A O 1
ATOM 645 N N . VAL A 1 88 ? 15.344 -40.156 -8.508 1 84.94 88 VAL A N 1
ATOM 646 C CA . VAL A 1 88 ? 15.289 -41.562 -8.922 1 84.94 88 VAL A CA 1
ATOM 647 C C . VAL A 1 88 ? 13.852 -41.938 -9.281 1 84.94 88 VAL A C 1
ATOM 649 O O . VAL A 1 88 ? 12.898 -41.344 -8.758 1 84.94 88 VAL A O 1
ATOM 652 N N . ARG A 1 89 ? 13.711 -42.844 -10.273 1 90.38 89 ARG A N 1
ATOM 653 C CA . ARG A 1 89 ? 12.414 -43.344 -10.68 1 90.38 89 ARG A CA 1
ATOM 654 C C . ARG A 1 89 ? 11.508 -42.25 -11.195 1 90.38 89 ARG A C 1
ATOM 656 O O . ARG A 1 89 ? 10.375 -42.094 -10.734 1 90.38 89 ARG A O 1
ATOM 663 N N . SER A 1 90 ? 12.008 -41.469 -12.031 1 93.62 90 SER A N 1
ATOM 664 C CA . SER A 1 90 ? 11.258 -40.469 -12.758 1 93.62 90 SER A CA 1
ATOM 665 C C . SER A 1 90 ? 10.922 -40.938 -14.164 1 93.62 90 SER A C 1
ATOM 667 O O . SER A 1 90 ? 11.547 -41.844 -14.688 1 93.62 90 SER A O 1
ATOM 669 N N . TYR A 1 91 ? 9.906 -40.375 -14.672 1 96.38 91 TYR A N 1
ATOM 670 C CA . TYR A 1 91 ? 9.406 -40.781 -15.977 1 96.38 91 TYR A CA 1
ATOM 671 C C . TYR A 1 91 ? 8.844 -39.594 -16.75 1 96.38 91 TYR A C 1
ATOM 673 O O . TYR A 1 91 ? 8.172 -38.75 -16.188 1 96.38 91 TYR A O 1
ATOM 681 N N . ILE A 1 92 ? 9.203 -39.469 -18.047 1 96.88 92 ILE A N 1
ATOM 682 C CA . ILE A 1 92 ? 8.602 -38.5 -18.938 1 96.88 92 ILE A CA 1
ATOM 683 C C . ILE A 1 92 ? 8.125 -39.188 -20.219 1 96.88 92 ILE A C 1
ATOM 685 O O . ILE A 1 92 ? 8.938 -39.625 -21.031 1 96.88 92 ILE A O 1
ATOM 689 N N . GLY A 1 93 ? 6.84 -39.344 -20.344 1 95.88 93 GLY A N 1
ATOM 690 C CA . GLY A 1 93 ? 6.227 -39.812 -21.578 1 95.88 93 GLY A CA 1
ATOM 691 C C . GLY A 1 93 ? 5.539 -38.719 -22.375 1 95.88 93 GLY A C 1
ATOM 692 O O . GLY A 1 93 ? 5.812 -37.531 -22.172 1 95.88 93 GLY A O 1
ATOM 693 N N . ASP A 1 94 ? 4.711 -39.125 -23.344 1 96 94 ASP A N 1
ATOM 694 C CA . ASP A 1 94 ? 4.02 -38.156 -24.188 1 96 94 ASP A CA 1
ATOM 695 C C . ASP A 1 94 ? 2.875 -37.469 -23.438 1 96 94 ASP A C 1
ATOM 697 O O . ASP A 1 94 ? 2.455 -36.375 -23.781 1 96 94 ASP A O 1
ATOM 701 N N . GLU A 1 95 ? 2.389 -38.219 -22.406 1 97.38 95 GLU A N 1
ATOM 702 C CA . GLU A 1 95 ? 1.188 -37.688 -21.75 1 97.38 95 GLU A CA 1
ATOM 703 C C . GLU A 1 95 ? 1.324 -37.75 -20.234 1 97.38 95 GLU A C 1
ATOM 705 O O . GLU A 1 95 ? 0.468 -37.219 -19.516 1 97.38 95 GLU A O 1
ATOM 710 N N . VAL A 1 96 ? 2.371 -38.375 -19.766 1 97.94 96 VAL A N 1
ATOM 711 C CA . VAL A 1 96 ? 2.541 -38.562 -18.328 1 97.94 96 VAL A CA 1
ATOM 712 C C . VAL A 1 96 ? 3.941 -38.125 -17.906 1 97.94 96 VAL A C 1
ATOM 714 O O . VAL A 1 96 ? 4.918 -38.375 -18.609 1 97.94 96 VAL A O 1
ATOM 717 N N . VAL A 1 97 ? 3.98 -37.438 -16.844 1 98 97 VAL A N 1
ATOM 718 C CA . VAL A 1 97 ? 5.246 -37.062 -16.219 1 98 97 VAL A CA 1
ATOM 719 C C . VAL A 1 97 ? 5.254 -37.469 -14.75 1 98 97 VAL A C 1
ATOM 721 O O . VAL A 1 97 ? 4.293 -37.188 -14.023 1 98 97 VAL A O 1
ATOM 724 N N . ILE A 1 98 ? 6.266 -38.156 -14.273 1 97.81 98 ILE A N 1
ATOM 725 C CA . ILE A 1 98 ? 6.469 -38.531 -12.875 1 97.81 98 ILE A CA 1
ATOM 726 C C . ILE A 1 98 ? 7.797 -37.969 -12.375 1 97.81 98 ILE A C 1
ATOM 728 O O . ILE A 1 98 ? 8.836 -38.156 -13.023 1 97.81 98 ILE A O 1
ATOM 732 N N . THR A 1 99 ? 7.77 -37.25 -11.336 1 95.31 99 THR A N 1
ATOM 733 C CA . THR A 1 99 ? 8.992 -36.688 -10.789 1 95.31 99 THR A CA 1
ATOM 734 C C . THR A 1 99 ? 8.898 -36.562 -9.266 1 95.31 99 THR A C 1
ATOM 736 O O . THR A 1 99 ? 7.883 -36.938 -8.672 1 95.31 99 THR A O 1
ATOM 739 N N . ARG A 1 100 ? 9.922 -36.125 -8.664 1 91.62 100 ARG A N 1
ATOM 740 C CA . ARG A 1 100 ? 9.938 -35.906 -7.219 1 91.62 100 ARG A CA 1
ATOM 741 C C . ARG A 1 100 ? 9.523 -34.5 -6.855 1 91.62 100 ARG A C 1
ATOM 743 O O . ARG A 1 100 ? 9.625 -33.594 -7.676 1 91.62 100 ARG A O 1
ATOM 750 N N . ILE A 1 101 ? 9.023 -34.344 -5.672 1 89.75 101 ILE A N 1
ATOM 751 C CA . ILE A 1 101 ? 8.773 -33.031 -5.105 1 89.75 101 ILE A CA 1
ATOM 752 C C . ILE A 1 101 ? 10.016 -32.562 -4.34 1 89.75 101 ILE A C 1
ATOM 754 O O . ILE A 1 101 ? 10.547 -33.281 -3.502 1 89.75 101 ILE A O 1
ATOM 758 N N . GLY A 1 102 ? 10.492 -31.422 -4.715 1 79.81 102 GLY A N 1
ATOM 759 C CA . GLY A 1 102 ? 11.68 -30.891 -4.062 1 79.81 102 GLY A CA 1
ATOM 760 C C . GLY A 1 102 ? 11.414 -30.391 -2.652 1 79.81 102 GLY A C 1
ATOM 761 O O . GLY A 1 102 ? 10.391 -30.734 -2.055 1 79.81 102 GLY A O 1
ATOM 762 N N . GLY A 1 103 ? 12.391 -29.688 -2.094 1 74.38 103 GLY A N 1
ATOM 763 C CA . GLY A 1 103 ? 12.32 -29.172 -0.736 1 74.38 103 GLY A CA 1
ATOM 764 C C . GLY A 1 103 ? 13.062 -30.031 0.271 1 74.38 103 GLY A C 1
ATOM 765 O O . GLY A 1 103 ? 13.156 -31.25 0.108 1 74.38 103 GLY A O 1
ATOM 766 N N . ASN A 1 104 ? 13.555 -29.438 1.163 1 70.62 104 ASN A N 1
ATOM 767 C CA . ASN A 1 104 ? 14.289 -30.078 2.248 1 70.62 104 ASN A CA 1
ATOM 768 C C . ASN A 1 104 ? 15.445 -30.922 1.721 1 70.62 104 ASN A C 1
ATOM 770 O O . ASN A 1 104 ? 15.688 -32.031 2.209 1 70.62 104 ASN A O 1
ATOM 774 N N . CYS A 1 105 ? 15.953 -30.562 0.62 1 75 105 CYS A N 1
ATOM 775 C CA . CYS A 1 105 ? 17.062 -31.297 0.013 1 75 105 CYS A CA 1
ATOM 776 C C . CYS A 1 105 ? 18.344 -30.469 0.051 1 75 105 CYS A C 1
ATOM 778 O O . CYS A 1 105 ? 18.297 -29.25 0.092 1 75 105 CYS A O 1
ATOM 780 N N . THR A 1 106 ? 19.391 -31.094 0.265 1 75.56 106 THR A N 1
ATOM 781 C CA . THR A 1 106 ? 20.703 -30.484 0.149 1 75.56 106 THR A CA 1
ATOM 782 C C . THR A 1 106 ? 21.562 -31.234 -0.866 1 75.56 106 THR A C 1
ATOM 784 O O . THR A 1 106 ? 21.281 -32.406 -1.181 1 75.56 106 THR A O 1
ATOM 787 N N . LYS A 1 107 ? 22.5 -30.562 -1.477 1 72.62 107 LYS A N 1
ATOM 788 C CA . LYS A 1 107 ? 23.375 -31.203 -2.438 1 72.62 107 LYS A CA 1
ATOM 789 C C . LYS A 1 107 ? 24.469 -32 -1.729 1 72.62 107 LYS A C 1
ATOM 791 O O . LYS A 1 107 ? 25.062 -31.516 -0.751 1 72.62 107 LYS A O 1
ATOM 796 N N . ASP A 1 108 ? 24.594 -33.219 -2.115 1 68.62 108 ASP A N 1
ATOM 797 C CA . ASP A 1 108 ? 25.703 -34 -1.595 1 68.62 108 ASP A CA 1
ATOM 798 C C . ASP A 1 108 ? 27 -33.688 -2.332 1 68.62 108 ASP A C 1
ATOM 800 O O . ASP A 1 108 ? 27.047 -32.75 -3.125 1 68.62 108 ASP A O 1
ATOM 804 N N . ALA A 1 109 ? 28.062 -34.344 -2.012 1 68.56 109 ALA A N 1
ATOM 805 C CA . ALA A 1 109 ? 29.422 -34.094 -2.523 1 68.56 109 ALA A CA 1
ATOM 806 C C . ALA A 1 109 ? 29.453 -34.219 -4.043 1 68.56 109 ALA A C 1
ATOM 808 O O . ALA A 1 109 ? 30.266 -33.594 -4.711 1 68.56 109 ALA A O 1
ATOM 809 N N . GLU A 1 110 ? 28.469 -35.062 -4.531 1 65.5 110 GLU A N 1
ATOM 810 C CA . GLU A 1 110 ? 28.453 -35.312 -5.969 1 65.5 110 GLU A CA 1
ATOM 811 C C . GLU A 1 110 ? 27.484 -34.375 -6.676 1 65.5 110 GLU A C 1
ATOM 813 O O . GLU A 1 110 ? 27.328 -34.438 -7.895 1 65.5 110 GLU A O 1
ATOM 818 N N . GLY A 1 111 ? 26.844 -33.531 -5.949 1 67.25 111 GLY A N 1
ATOM 819 C CA . GLY A 1 111 ? 25.969 -32.531 -6.523 1 67.25 111 GLY A CA 1
ATOM 820 C C . GLY A 1 111 ? 24.531 -33 -6.629 1 67.25 111 GLY A C 1
ATOM 821 O O . GLY A 1 111 ? 23.688 -32.281 -7.184 1 67.25 111 GLY A O 1
ATOM 822 N N . ASN A 1 112 ? 24.344 -34.188 -6.066 1 67.75 112 ASN A N 1
ATOM 823 C CA . ASN A 1 112 ? 22.984 -34.688 -6.133 1 67.75 112 ASN A CA 1
ATOM 824 C C . ASN A 1 112 ? 22.141 -34.188 -4.973 1 67.75 112 ASN A C 1
ATOM 826 O O . ASN A 1 112 ? 22.641 -34.031 -3.859 1 67.75 112 ASN A O 1
ATOM 830 N N . LEU A 1 113 ? 20.953 -34 -5.301 1 73.75 113 LEU A N 1
ATOM 831 C CA . LEU A 1 113 ? 20.047 -33.562 -4.246 1 73.75 113 LEU A CA 1
ATOM 832 C C . LEU A 1 113 ? 19.641 -34.719 -3.342 1 73.75 113 LEU A C 1
ATOM 834 O O . LEU A 1 113 ? 19.172 -35.75 -3.822 1 73.75 113 LEU A O 1
ATOM 838 N N . VAL A 1 114 ? 19.922 -34.531 -2.041 1 76.62 114 VAL A N 1
ATOM 839 C CA . VAL A 1 114 ? 19.578 -35.562 -1.062 1 76.62 114 VAL A CA 1
ATOM 840 C C . VAL A 1 114 ? 18.578 -35 -0.053 1 76.62 114 VAL A C 1
ATOM 842 O O . VAL A 1 114 ? 18.719 -33.844 0.388 1 76.62 114 VAL A O 1
ATOM 845 N N . LEU A 1 115 ? 17.594 -35.75 0.215 1 77.19 115 LEU A N 1
ATOM 846 C CA . LEU A 1 115 ? 16.578 -35.344 1.168 1 77.19 115 LEU A CA 1
ATOM 847 C C . LEU A 1 115 ? 17.141 -35.312 2.584 1 77.19 115 LEU A C 1
ATOM 849 O O . LEU A 1 115 ? 17.75 -36.25 3.049 1 77.19 115 LEU A O 1
ATOM 853 N N . VAL A 1 116 ? 16.906 -34.219 3.268 1 77.75 116 VAL A N 1
ATOM 854 C CA . VAL A 1 116 ? 17.469 -34.031 4.602 1 77.75 116 VAL A CA 1
ATOM 855 C C . VAL A 1 116 ? 16.375 -34.219 5.652 1 77.75 116 VAL A C 1
ATOM 857 O O . VAL A 1 116 ? 16.656 -34.562 6.801 1 77.75 116 VAL A O 1
ATOM 860 N N . LYS A 1 117 ? 15.18 -33.938 5.277 1 80.94 117 LYS A N 1
ATOM 861 C CA . LYS A 1 117 ? 14.031 -34.094 6.164 1 80.94 117 LYS A CA 1
ATOM 862 C C . LYS A 1 117 ? 12.859 -34.75 5.445 1 80.94 117 LYS A C 1
ATOM 864 O O . LYS A 1 117 ? 12.727 -34.625 4.227 1 80.94 117 LYS A O 1
ATOM 869 N N . ASP A 1 118 ? 12.109 -35.438 6.262 1 80.88 118 ASP A N 1
ATOM 870 C CA . ASP A 1 118 ? 10.922 -36.094 5.719 1 80.88 118 ASP A CA 1
ATOM 871 C C . ASP A 1 118 ? 9.961 -35.094 5.109 1 80.88 118 ASP A C 1
ATOM 873 O O . ASP A 1 118 ? 9.797 -34 5.641 1 80.88 118 ASP A O 1
ATOM 877 N N . HIS A 1 119 ? 9.492 -35.531 4.047 1 80.5 119 HIS A N 1
ATOM 878 C CA . HIS A 1 119 ? 8.336 -34.812 3.543 1 80.5 119 HIS A CA 1
ATOM 879 C C . HIS A 1 119 ? 7.062 -35.219 4.273 1 80.5 119 HIS A C 1
ATOM 881 O O . HIS A 1 119 ? 6.848 -36.406 4.539 1 80.5 119 HIS A O 1
ATOM 887 N N . ASP A 1 120 ? 6.422 -34.25 4.809 1 75.88 120 ASP A N 1
ATOM 888 C CA . ASP A 1 120 ? 5.098 -34.531 5.352 1 75.88 120 ASP A CA 1
ATOM 889 C C . ASP A 1 120 ? 4.059 -33.562 4.785 1 75.88 120 ASP A C 1
ATOM 891 O O . ASP A 1 120 ? 4.383 -32.719 3.959 1 75.88 120 ASP A O 1
ATOM 895 N N . ASN A 1 121 ? 2.844 -33.781 5.188 1 75.25 121 ASN A N 1
ATOM 896 C CA . ASN A 1 121 ? 1.738 -33.031 4.629 1 75.25 121 ASN A CA 1
ATOM 897 C C . ASN A 1 121 ? 1.769 -31.562 5.102 1 75.25 121 ASN A C 1
ATOM 899 O O . ASN A 1 121 ? 1.049 -30.719 4.566 1 75.25 121 ASN A O 1
ATOM 903 N N . GLU A 1 122 ? 2.674 -31.281 5.922 1 76.25 122 GLU A N 1
ATOM 904 C CA . GLU A 1 122 ? 2.729 -29.938 6.469 1 76.25 122 GLU A CA 1
ATOM 905 C C . GLU A 1 122 ? 3.768 -29.094 5.738 1 76.25 122 GLU A C 1
ATOM 907 O O . GLU A 1 122 ? 3.781 -27.859 5.871 1 76.25 122 GLU A O 1
ATOM 912 N N . HIS A 1 123 ? 4.512 -29.859 4.996 1 83 123 HIS A N 1
ATOM 913 C CA . HIS A 1 123 ? 5.477 -29.141 4.168 1 83 123 HIS A CA 1
ATOM 914 C C . HIS A 1 123 ? 4.781 -28.328 3.092 1 83 123 HIS A C 1
ATOM 916 O O . HIS A 1 123 ? 3.885 -28.828 2.406 1 83 123 HIS A O 1
ATOM 922 N N . ALA A 1 124 ? 5.145 -27.109 2.916 1 86.56 124 ALA A N 1
ATOM 923 C CA . ALA A 1 124 ? 4.453 -26.156 2.051 1 86.56 124 ALA A CA 1
ATOM 924 C C . ALA A 1 124 ? 4.398 -26.656 0.612 1 86.56 124 ALA A C 1
ATOM 926 O O . ALA A 1 124 ? 3.385 -26.5 -0.07 1 86.56 124 ALA A O 1
ATOM 927 N N . MET A 1 125 ? 5.48 -27.281 0.154 1 90.88 125 MET A N 1
ATOM 928 C CA . MET A 1 125 ? 5.527 -27.75 -1.228 1 90.88 125 MET A CA 1
ATOM 929 C C . MET A 1 125 ? 4.59 -28.938 -1.431 1 90.88 125 MET A C 1
ATOM 931 O O . MET A 1 125 ? 3.814 -28.969 -2.389 1 90.88 125 MET A O 1
ATOM 935 N N . VAL A 1 126 ? 4.652 -29.859 -0.535 1 93.31 126 VAL A N 1
ATOM 936 C CA . VAL A 1 126 ? 3.822 -31.047 -0.654 1 93.31 126 VAL A CA 1
ATOM 937 C C . VAL A 1 126 ? 2.35 -30.672 -0.494 1 93.31 126 VAL A C 1
ATOM 939 O O . VAL A 1 126 ? 1.505 -31.109 -1.281 1 93.31 126 VAL A O 1
ATOM 942 N N . SER A 1 127 ? 2.076 -29.859 0.5 1 93.19 127 SER A N 1
ATOM 943 C CA . SER A 1 127 ? 0.696 -29.453 0.729 1 93.19 127 SER A CA 1
ATOM 944 C C . SER A 1 127 ? 0.134 -28.703 -0.479 1 93.19 127 SER A C 1
ATOM 946 O O . SER A 1 127 ? -1.036 -28.875 -0.828 1 93.19 127 SER A O 1
ATOM 948 N N . SER A 1 128 ? 0.933 -27.875 -1.117 1 94.94 128 SER A N 1
ATOM 949 C CA . SER A 1 128 ? 0.489 -27.141 -2.299 1 94.94 128 SER A CA 1
ATOM 950 C C . SER A 1 128 ? 0.156 -28.094 -3.445 1 94.94 128 SER A C 1
ATOM 952 O O . SER A 1 128 ? -0.802 -27.875 -4.188 1 94.94 128 SER A O 1
ATOM 954 N N . VAL A 1 129 ? 0.946 -29.125 -3.596 1 96.38 129 VAL A N 1
ATOM 955 C CA . VAL A 1 129 ? 0.703 -30.125 -4.637 1 96.38 129 VAL A CA 1
ATOM 956 C C . VAL A 1 129 ? -0.589 -30.875 -4.34 1 96.38 129 VAL A C 1
ATOM 958 O O . VAL A 1 129 ? -1.42 -31.078 -5.23 1 96.38 129 VAL A O 1
ATOM 961 N N . ILE A 1 130 ? -0.763 -31.234 -3.113 1 95.06 130 ILE A N 1
ATOM 962 C CA . ILE A 1 130 ? -1.968 -31.938 -2.693 1 95.06 130 ILE A CA 1
ATOM 963 C C . ILE A 1 130 ? -3.191 -31.062 -2.932 1 95.06 130 ILE A C 1
ATOM 965 O O . ILE A 1 130 ? -4.203 -31.531 -3.463 1 95.06 130 ILE A O 1
ATOM 969 N N . ASN A 1 131 ? -3.066 -29.812 -2.551 1 93.62 131 ASN A N 1
ATOM 970 C CA . ASN A 1 131 ? -4.168 -28.875 -2.736 1 93.62 131 ASN A CA 1
ATOM 971 C C . ASN A 1 131 ? -4.523 -28.703 -4.211 1 93.62 131 ASN A C 1
ATOM 973 O O . ASN A 1 131 ? -5.699 -28.688 -4.574 1 93.62 131 ASN A O 1
ATOM 977 N N . SER A 1 132 ? -3.557 -28.609 -5.031 1 95.88 132 SER A N 1
ATOM 978 C CA . SER A 1 132 ? -3.797 -28.469 -6.465 1 95.88 132 SER A CA 1
ATOM 979 C C . SER A 1 132 ? -4.453 -29.719 -7.039 1 95.88 132 SER A C 1
ATOM 981 O O . SER A 1 132 ? -5.289 -29.641 -7.941 1 95.88 132 SER A O 1
ATOM 983 N N . MET A 1 133 ? -4.008 -30.859 -6.543 1 95.81 133 MET A N 1
ATOM 984 C CA . MET A 1 133 ? -4.645 -32.094 -6.969 1 95.81 133 MET A CA 1
ATOM 985 C C . MET A 1 133 ? -6.117 -32.125 -6.57 1 95.81 133 MET A C 1
ATOM 987 O O . MET A 1 133 ? -6.984 -32.375 -7.406 1 95.81 133 MET A O 1
ATOM 991 N N . ASN A 1 134 ? -6.367 -31.766 -5.324 1 92.25 134 ASN A N 1
ATOM 992 C CA . ASN A 1 134 ? -7.727 -31.812 -4.789 1 92.25 134 ASN A CA 1
ATOM 993 C C . ASN A 1 134 ? -8.633 -30.797 -5.484 1 92.25 134 ASN A C 1
ATOM 995 O O . ASN A 1 134 ? -9.805 -31.078 -5.727 1 92.25 134 ASN A O 1
ATOM 999 N N . MET A 1 135 ? -8.055 -29.719 -5.805 1 91.06 135 MET A N 1
ATOM 1000 C CA . MET A 1 135 ? -8.836 -28.641 -6.414 1 91.06 135 MET A CA 1
ATOM 1001 C C . MET A 1 135 ? -8.797 -28.734 -7.938 1 91.06 135 MET A C 1
ATOM 1003 O O . MET A 1 135 ? -9.383 -27.906 -8.633 1 91.06 135 MET A O 1
ATOM 1007 N N . LYS A 1 136 ? -8.086 -29.703 -8.414 1 93.31 136 LYS A N 1
ATOM 1008 C CA . LYS A 1 136 ? -7.973 -29.969 -9.852 1 93.31 136 LYS A CA 1
ATOM 1009 C C . LYS A 1 136 ? -7.43 -28.75 -10.586 1 93.31 136 LYS A C 1
ATOM 1011 O O . LYS A 1 136 ? -7.988 -28.328 -11.602 1 93.31 136 LYS A O 1
ATOM 1016 N N . VAL A 1 137 ? -6.402 -28.156 -10.039 1 95.44 137 VAL A N 1
ATOM 1017 C CA . VAL A 1 137 ? -5.742 -27.016 -10.648 1 95.44 137 VAL A CA 1
ATOM 1018 C C . VAL A 1 137 ? -4.656 -27.5 -11.609 1 95.44 137 VAL A C 1
ATOM 1020 O O . VAL A 1 137 ? -3.707 -28.172 -11.203 1 95.44 137 VAL A O 1
ATOM 1023 N N . PRO A 1 138 ? -4.789 -27.172 -12.812 1 97.94 138 PRO A N 1
ATOM 1024 C CA . PRO A 1 138 ? -3.742 -27.562 -13.758 1 97.94 138 PRO A CA 1
ATOM 1025 C C . PRO A 1 138 ? -2.393 -26.922 -13.438 1 97.94 138 PRO A C 1
ATOM 1027 O O . PRO A 1 138 ? -2.336 -25.766 -13.016 1 97.94 138 PRO A O 1
ATOM 1030 N N . VAL A 1 139 ? -1.353 -27.656 -13.672 1 98.31 139 VAL A N 1
ATOM 1031 C CA . VAL A 1 139 ? 0.018 -27.25 -13.383 1 98.31 139 VAL A CA 1
ATOM 1032 C C . VAL A 1 139 ? 0.817 -27.172 -14.688 1 98.31 139 VAL A C 1
ATOM 1034 O O . VAL A 1 139 ? 0.771 -28.078 -15.508 1 98.31 139 VAL A O 1
ATOM 1037 N N . GLY A 1 140 ? 1.515 -26.016 -14.852 1 98.62 140 GLY A N 1
ATOM 1038 C CA . GLY A 1 140 ? 2.395 -25.922 -16 1 98.62 140 GLY A CA 1
ATOM 1039 C C . GLY A 1 140 ? 3.715 -26.641 -15.812 1 98.62 140 GLY A C 1
ATOM 1040 O O . GLY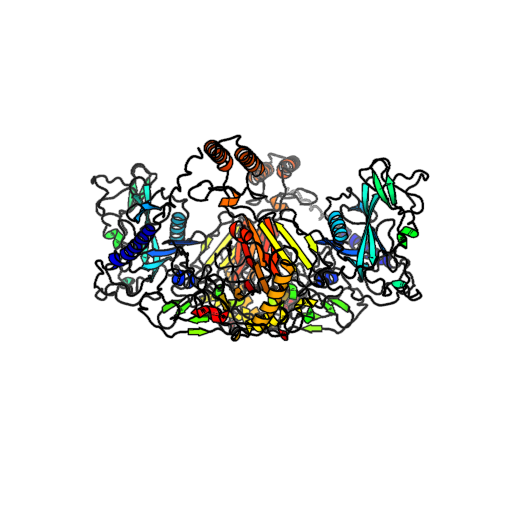 A 1 140 ? 4.301 -26.594 -14.727 1 98.62 140 GLY A O 1
ATOM 1041 N N . ILE A 1 141 ? 4.207 -27.312 -16.891 1 98.56 141 ILE A N 1
ATOM 1042 C CA . ILE A 1 141 ? 5.48 -28.016 -16.781 1 98.56 141 ILE A CA 1
ATOM 1043 C C . ILE A 1 141 ? 6.453 -27.484 -17.844 1 98.56 141 ILE A C 1
ATOM 1045 O O . ILE A 1 141 ? 6.066 -27.266 -18.984 1 98.56 141 ILE A O 1
ATOM 1049 N N . ILE A 1 142 ? 7.633 -27.266 -17.391 1 98.44 142 ILE A N 1
ATOM 1050 C CA . ILE A 1 142 ? 8.75 -26.844 -18.234 1 98.44 142 ILE A CA 1
ATOM 1051 C C . ILE A 1 142 ? 9.836 -27.906 -18.219 1 98.44 142 ILE A C 1
ATOM 1053 O O . ILE A 1 142 ? 10.125 -28.5 -17.172 1 98.44 142 ILE A O 1
ATOM 1057 N N . ILE A 1 143 ? 10.422 -28.188 -19.375 1 97.62 143 ILE A N 1
ATOM 1058 C CA . ILE A 1 143 ? 11.508 -29.172 -19.453 1 97.62 143 ILE A CA 1
ATOM 1059 C C . ILE A 1 143 ? 12.789 -28.469 -19.906 1 97.62 143 ILE A C 1
ATOM 1061 O O . ILE A 1 143 ? 12.758 -27.625 -20.812 1 97.62 143 ILE A O 1
ATOM 1065 N N . GLY A 1 144 ? 13.867 -28.766 -19.281 1 96.12 144 GLY A N 1
ATOM 1066 C CA . GLY A 1 144 ? 15.164 -28.234 -19.641 1 96.12 144 GLY A CA 1
ATOM 1067 C C . GLY A 1 144 ? 15.992 -29.188 -20.484 1 96.12 144 GLY A C 1
ATOM 1068 O O . GLY A 1 144 ? 15.742 -30.391 -20.469 1 96.12 144 GLY A O 1
ATOM 1069 N N . ASP A 1 145 ? 16.969 -28.672 -21.156 1 94 145 ASP A N 1
ATOM 1070 C CA . ASP A 1 145 ? 17.734 -29.484 -22.109 1 94 145 ASP A CA 1
ATOM 1071 C C . ASP A 1 145 ? 18.797 -30.297 -21.375 1 94 145 ASP A C 1
ATOM 1073 O O . ASP A 1 145 ? 19.531 -31.078 -22 1 94 145 ASP A O 1
ATOM 1077 N N . ARG A 1 146 ? 18.906 -30.203 -20.078 1 92 146 ARG A N 1
ATOM 1078 C CA . ARG A 1 146 ? 19.844 -31.031 -19.312 1 92 146 ARG A CA 1
ATOM 1079 C C . ARG A 1 146 ? 19.156 -32.281 -18.797 1 92 146 ARG A C 1
ATOM 1081 O O . ARG A 1 146 ? 19.781 -33.125 -18.125 1 92 146 ARG A O 1
ATOM 1088 N N . ASN A 1 147 ? 17.891 -32.312 -19.141 1 90.69 147 ASN A N 1
ATOM 1089 C CA . ASN A 1 147 ? 17.141 -33.469 -18.734 1 90.69 147 ASN A CA 1
ATOM 1090 C C . ASN A 1 147 ? 17.672 -34.75 -19.391 1 90.69 147 ASN A C 1
ATOM 1092 O O . ASN A 1 147 ? 18.047 -34.75 -20.562 1 90.69 147 ASN A O 1
ATOM 1096 N N . THR A 1 148 ? 17.656 -35.875 -18.641 1 88.38 148 THR A N 1
ATOM 1097 C CA . THR A 1 148 ? 18.188 -37.125 -19.172 1 88.38 148 THR A CA 1
ATOM 1098 C C . THR A 1 148 ? 17.094 -38.188 -19.297 1 88.38 148 THR A C 1
ATOM 1100 O O . THR A 1 148 ? 17.359 -39.312 -19.703 1 88.38 148 THR A O 1
ATOM 1103 N N . ILE A 1 149 ? 15.977 -37.844 -19.031 1 91.81 149 ILE A N 1
ATOM 1104 C CA . ILE A 1 149 ? 14.906 -38.844 -18.938 1 91.81 149 ILE A CA 1
ATOM 1105 C C . ILE A 1 149 ? 14.125 -38.875 -20.25 1 91.81 149 ILE A C 1
ATOM 1107 O O . ILE A 1 149 ? 13.727 -39.938 -20.719 1 91.81 149 ILE A O 1
ATOM 1111 N N . LEU A 1 150 ? 13.883 -37.781 -20.859 1 93.38 150 LEU A N 1
ATOM 1112 C CA . LEU A 1 150 ? 13.031 -37.688 -22.047 1 93.38 150 LEU A CA 1
ATOM 1113 C C . LEU A 1 150 ? 13.586 -38.531 -23.188 1 93.38 150 LEU A C 1
ATOM 1115 O O . LEU A 1 150 ? 12.828 -39.156 -23.906 1 93.38 150 LEU A O 1
ATOM 1119 N N . GLY A 1 151 ? 14.844 -38.5 -23.438 1 90.44 151 GLY A N 1
ATOM 1120 C CA . GLY A 1 151 ? 15.484 -39.281 -24.484 1 90.44 151 GLY A CA 1
ATOM 1121 C C . GLY A 1 151 ? 15.344 -38.625 -25.859 1 90.44 151 GLY A C 1
ATOM 1122 O O . GLY A 1 151 ? 15.422 -39.312 -26.875 1 90.44 151 GLY A O 1
ATOM 1123 N N . ARG A 1 152 ? 15.016 -37.469 -25.922 1 93.31 152 ARG A N 1
ATOM 1124 C CA . ARG A 1 152 ? 14.906 -36.688 -27.156 1 93.31 152 ARG A CA 1
ATOM 1125 C C . ARG A 1 152 ? 15.648 -35.375 -27.047 1 93.31 152 ARG A C 1
ATOM 1127 O O . ARG A 1 152 ? 15.883 -34.875 -25.938 1 93.31 152 ARG A O 1
ATOM 1134 N N . SER A 1 153 ? 15.992 -34.844 -28.234 1 91.56 153 SER A N 1
ATOM 1135 C CA . SER A 1 153 ? 16.75 -33.594 -28.25 1 91.56 153 SER A CA 1
ATOM 1136 C C . SER A 1 153 ? 15.812 -32.375 -28.219 1 91.56 153 SER A C 1
ATOM 1138 O O . SER A 1 153 ? 14.875 -32.281 -29 1 91.56 153 SER A O 1
ATOM 1140 N N . LEU A 1 154 ? 16.156 -31.531 -27.344 1 93.56 154 LEU A N 1
ATOM 1141 C CA . LEU A 1 154 ? 15.391 -30.281 -27.219 1 93.56 154 LEU A CA 1
ATOM 1142 C C . LEU A 1 154 ? 16.125 -29.141 -27.906 1 93.56 154 LEU A C 1
ATOM 1144 O O . LEU A 1 154 ? 17.344 -29.078 -27.891 1 93.56 154 LEU A O 1
ATOM 1148 N N . LEU A 1 155 ? 15.398 -28.25 -28.422 1 90.25 155 LEU A N 1
ATOM 1149 C CA . LEU A 1 155 ? 15.961 -27.188 -29.25 1 90.25 155 LEU A CA 1
ATOM 1150 C C . LEU A 1 155 ? 16.484 -26.047 -28.375 1 90.25 155 LEU A C 1
ATOM 1152 O O . LEU A 1 155 ? 17.406 -25.344 -28.766 1 90.25 155 LEU A O 1
ATOM 1156 N N . HIS A 1 156 ? 15.82 -25.828 -27.266 1 94.31 156 HIS A N 1
ATOM 1157 C CA . HIS A 1 156 ? 16.141 -24.656 -26.453 1 94.31 156 HIS A CA 1
ATOM 1158 C C . HIS A 1 156 ? 16.516 -25.078 -25.031 1 94.31 156 HIS A C 1
ATOM 1160 O O . HIS A 1 156 ? 16.328 -26.234 -24.641 1 94.31 156 HIS A O 1
ATOM 1166 N N . ARG A 1 157 ? 17.062 -24.141 -24.25 1 94.5 157 ARG A N 1
ATOM 1167 C CA . ARG A 1 157 ? 17.5 -24.422 -22.891 1 94.5 157 ARG A CA 1
ATOM 1168 C C . ARG A 1 157 ? 16.312 -24.781 -22 1 94.5 157 ARG A C 1
ATOM 1170 O O . ARG A 1 157 ? 16.375 -25.75 -21.234 1 94.5 157 ARG A O 1
ATOM 1177 N N . TYR A 1 158 ? 15.281 -23.969 -21.984 1 96.81 158 TYR A N 1
ATOM 1178 C CA . TYR A 1 158 ? 14.039 -24.219 -21.266 1 96.81 158 TYR A CA 1
ATOM 1179 C C . TYR A 1 158 ? 12.852 -24.234 -22.234 1 96.81 158 TYR A C 1
ATOM 1181 O O . TYR A 1 158 ? 12.688 -23.297 -23.031 1 96.81 158 TYR A O 1
ATOM 1189 N N . ASN A 1 159 ? 12.047 -25.266 -22.172 1 98.25 159 ASN A N 1
ATOM 1190 C CA . ASN A 1 159 ? 10.938 -25.469 -23.094 1 98.25 159 ASN A CA 1
ATOM 1191 C C . ASN A 1 159 ? 9.625 -25.703 -22.359 1 98.25 159 ASN A C 1
ATOM 1193 O O . ASN A 1 159 ? 9.523 -26.625 -21.547 1 98.25 159 ASN A O 1
ATOM 1197 N N . VAL A 1 160 ? 8.648 -24.875 -22.688 1 98.75 160 VAL A N 1
ATOM 1198 C CA . VAL A 1 160 ? 7.332 -25.062 -22.078 1 98.75 160 VAL A CA 1
ATOM 1199 C C . VAL A 1 160 ? 6.656 -26.281 -22.703 1 98.75 160 VAL A C 1
ATOM 1201 O O . VAL A 1 160 ? 6.52 -26.375 -23.922 1 98.75 160 VAL A O 1
ATOM 1204 N N . MET A 1 161 ? 6.262 -27.219 -21.922 1 98.38 161 MET A N 1
ATOM 1205 C CA . MET A 1 161 ? 5.574 -28.422 -22.406 1 98.38 161 MET A CA 1
ATOM 1206 C C . MET A 1 161 ? 4.078 -28.156 -22.562 1 98.38 161 MET A C 1
ATOM 1208 O O . MET A 1 161 ? 3.596 -27.953 -23.688 1 98.38 161 MET A O 1
ATOM 1212 N N . GLY A 1 162 ? 3.385 -28.078 -21.422 1 98.25 162 GLY A N 1
ATOM 1213 C CA . GLY A 1 162 ? 1.948 -27.844 -21.375 1 98.25 162 GLY A CA 1
ATOM 1214 C C . GLY A 1 162 ? 1.37 -27.906 -19.984 1 98.25 162 GLY A C 1
ATOM 1215 O O . GLY A 1 162 ? 2.113 -27.922 -19 1 98.25 162 GLY A O 1
ATOM 1216 N N . TYR A 1 163 ? -0.012 -27.828 -19.969 1 98.5 163 TYR A N 1
ATOM 1217 C CA . TYR A 1 163 ? -0.701 -27.984 -18.703 1 98.5 163 TYR A CA 1
ATOM 1218 C C . TYR A 1 163 ? -0.978 -29.453 -18.406 1 98.5 163 TYR A C 1
ATOM 1220 O O . TYR A 1 163 ? -1.328 -30.219 -19.312 1 98.5 163 TYR A O 1
ATOM 1228 N N . PHE A 1 164 ? -0.823 -29.797 -17.203 1 98.56 164 PHE A N 1
ATOM 1229 C CA . PHE A 1 164 ? -1.062 -31.141 -16.688 1 98.56 164 PHE A CA 1
ATOM 1230 C C . PHE A 1 164 ? -1.953 -31.094 -15.453 1 98.56 164 PHE A C 1
ATOM 1232 O O . PHE A 1 164 ? -2.078 -30.047 -14.812 1 98.56 164 PHE A O 1
ATOM 1239 N N . ILE A 1 165 ? -2.564 -32.156 -15.117 1 97.69 165 ILE A N 1
ATOM 1240 C CA . ILE A 1 165 ? -3.256 -32.312 -13.844 1 97.69 165 ILE A CA 1
ATOM 1241 C C . ILE A 1 165 ? -2.518 -33.344 -12.977 1 97.69 165 ILE A C 1
ATOM 1243 O O . ILE A 1 165 ? -1.888 -34.25 -13.492 1 97.69 165 ILE A O 1
ATOM 1247 N N . ILE A 1 166 ? -2.555 -33.125 -11.742 1 98 166 ILE A N 1
ATOM 1248 C CA . ILE A 1 166 ? -1.972 -34.094 -10.805 1 98 166 ILE A CA 1
ATOM 1249 C C . ILE A 1 166 ? -2.955 -35.219 -10.555 1 98 166 ILE A C 1
ATOM 1251 O O . ILE A 1 166 ? -4.102 -35 -10.164 1 98 166 ILE A O 1
ATOM 1255 N N . THR A 1 167 ? -2.502 -36.406 -10.75 1 97.12 167 THR A N 1
ATOM 1256 C CA . THR A 1 167 ? -3.402 -37.562 -10.586 1 97.12 167 THR A CA 1
ATOM 1257 C C . THR A 1 167 ? -3.043 -38.375 -9.344 1 97.12 167 THR A C 1
ATOM 1259 O O . THR A 1 167 ? -3.91 -38.969 -8.719 1 97.12 167 THR A O 1
ATOM 1262 N N . ASP A 1 168 ? -1.731 -38.375 -9.039 1 96.38 168 ASP A N 1
ATOM 1263 C CA . ASP A 1 168 ? -1.286 -39.188 -7.922 1 96.38 168 ASP A CA 1
ATOM 1264 C C . ASP A 1 168 ? -0.139 -38.531 -7.168 1 96.38 168 ASP A C 1
ATOM 1266 O O . ASP A 1 168 ? 0.691 -37.844 -7.77 1 96.38 168 ASP A O 1
ATOM 1270 N N . ILE A 1 169 ? -0.151 -38.719 -5.934 1 96 169 ILE A N 1
ATOM 1271 C CA . ILE A 1 169 ? 0.944 -38.375 -5.035 1 96 169 ILE A CA 1
ATOM 1272 C C . ILE A 1 169 ? 1.224 -39.531 -4.078 1 96 169 ILE A C 1
ATOM 1274 O O . ILE A 1 169 ? 0.294 -40.156 -3.564 1 96 169 ILE A O 1
ATOM 1278 N N . TRP A 1 170 ? 2.461 -39.875 -3.932 1 94.69 170 TRP A N 1
ATOM 1279 C CA . TRP A 1 170 ? 2.799 -40.938 -2.988 1 94.69 170 TRP A CA 1
ATOM 1280 C C . TRP A 1 170 ? 4.184 -40.719 -2.393 1 94.69 170 TRP A C 1
ATOM 1282 O O . TRP A 1 170 ? 4.926 -39.812 -2.838 1 94.69 170 TRP A O 1
ATOM 1292 N N . TYR A 1 171 ? 4.488 -41.5 -1.381 1 93.38 171 TYR A N 1
ATOM 1293 C CA . TYR A 1 171 ? 5.773 -41.375 -0.701 1 93.38 171 TYR A CA 1
ATOM 1294 C C . TYR A 1 171 ? 6.668 -42.562 -0.964 1 93.38 171 TYR A C 1
ATOM 1296 O O . TYR A 1 171 ? 6.184 -43.719 -1.06 1 93.38 171 TYR A O 1
ATOM 1304 N N . GLU A 1 172 ? 7.934 -42.25 -1.166 1 92.19 172 GLU A N 1
ATOM 1305 C CA . GLU A 1 172 ? 8.961 -43.281 -1.288 1 92.19 172 GLU A CA 1
ATOM 1306 C C . GLU A 1 172 ? 10.008 -43.125 -0.184 1 92.19 172 GLU A C 1
ATOM 1308 O O . GLU A 1 172 ? 10.211 -42.062 0.361 1 92.19 172 GLU A O 1
ATOM 1313 N N . ARG A 1 173 ? 10.547 -44.219 0.089 1 88.56 173 ARG A N 1
ATOM 1314 C CA . ARG A 1 173 ? 11.672 -44.188 1.018 1 88.56 173 ARG A CA 1
ATOM 1315 C C . ARG A 1 173 ? 12.969 -43.844 0.294 1 88.56 173 ARG A C 1
ATOM 1317 O O . ARG A 1 173 ? 13.305 -44.469 -0.717 1 88.56 173 ARG A O 1
ATOM 1324 N N . SER A 1 174 ? 13.555 -42.844 0.631 1 80.69 174 SER A N 1
ATOM 1325 C CA . SER A 1 174 ? 14.867 -42.438 0.143 1 80.69 174 SER A CA 1
ATOM 1326 C C . SER A 1 174 ? 15.891 -42.406 1.271 1 80.69 174 SER A C 1
ATOM 1328 O O . SER A 1 174 ? 16.016 -41.406 1.988 1 80.69 174 SER A O 1
ATOM 1330 N N . GLY A 1 175 ? 16.719 -43.438 1.269 1 78.38 175 GLY A N 1
ATOM 1331 C CA . GLY A 1 175 ? 17.547 -43.625 2.451 1 78.38 175 GLY A CA 1
ATOM 1332 C C . GLY A 1 175 ? 16.75 -43.844 3.717 1 78.38 175 GLY A C 1
ATOM 1333 O O . GLY A 1 175 ? 15.977 -44.812 3.797 1 78.38 175 GLY A O 1
ATOM 1334 N N . SER A 1 176 ? 16.828 -42.906 4.605 1 81.06 176 SER A N 1
ATOM 1335 C CA . SER A 1 176 ? 16.094 -43.031 5.863 1 81.06 176 SER A CA 1
ATOM 1336 C C . SER A 1 176 ? 14.898 -42.094 5.906 1 81.06 176 SER A C 1
ATOM 1338 O O . SER A 1 176 ? 14.195 -42.031 6.914 1 81.06 176 SER A O 1
ATOM 1340 N N . LYS A 1 177 ? 14.711 -41.5 4.82 1 87.81 177 LYS A N 1
ATOM 1341 C CA . LYS A 1 177 ? 13.664 -40.469 4.84 1 87.81 177 LYS A CA 1
ATOM 1342 C C . LYS A 1 177 ? 12.578 -40.781 3.822 1 87.81 177 LYS A C 1
ATOM 1344 O O . LYS A 1 177 ? 12.789 -41.562 2.893 1 87.81 177 LYS A O 1
ATOM 1349 N N . ALA A 1 178 ? 11.422 -40.25 4.062 1 89.81 178 ALA A N 1
ATOM 1350 C CA . ALA A 1 178 ? 10.305 -40.375 3.125 1 89.81 178 ALA A CA 1
ATOM 1351 C C . ALA A 1 178 ? 10.227 -39.188 2.193 1 89.81 178 ALA A C 1
ATOM 1353 O O . ALA A 1 178 ? 10.164 -38.031 2.652 1 89.81 178 ALA A O 1
ATOM 1354 N N . GLY A 1 179 ? 10.312 -39.406 0.913 1 90.69 179 GLY A N 1
ATOM 1355 C CA . GLY A 1 179 ? 10.188 -38.344 -0.095 1 90.69 179 GLY A CA 1
ATOM 1356 C C . GLY A 1 179 ? 8.93 -38.469 -0.931 1 90.69 179 GLY A C 1
ATOM 1357 O O . GLY A 1 179 ? 8.508 -39.594 -1.264 1 90.69 179 GLY A O 1
ATOM 1358 N N . ALA A 1 180 ? 8.367 -37.375 -1.307 1 92.75 180 ALA A N 1
ATOM 1359 C CA . ALA A 1 180 ? 7.105 -37.375 -2.039 1 92.75 180 ALA A CA 1
ATOM 1360 C C . ALA A 1 180 ? 7.348 -37.375 -3.547 1 92.75 180 ALA A C 1
ATOM 1362 O O . ALA A 1 180 ? 8.273 -36.75 -4.039 1 92.75 180 ALA A O 1
ATOM 1363 N N . LYS A 1 181 ? 6.547 -38.156 -4.273 1 94.56 181 LYS A N 1
ATOM 1364 C CA . LYS A 1 181 ? 6.508 -38.219 -5.73 1 94.56 181 LYS A CA 1
ATOM 1365 C C . LYS A 1 181 ? 5.164 -37.719 -6.266 1 94.56 181 LYS A C 1
ATOM 1367 O O . LYS A 1 181 ? 4.16 -37.719 -5.551 1 94.56 181 LYS A O 1
ATOM 1372 N N . VAL A 1 182 ? 5.203 -37.25 -7.457 1 96.75 182 VAL A N 1
ATOM 1373 C CA . VAL A 1 182 ? 3.979 -36.75 -8.055 1 96.75 182 VAL A CA 1
ATOM 1374 C C . VAL A 1 182 ? 3.861 -37.219 -9.492 1 96.75 182 VAL A C 1
ATOM 1376 O O . VAL A 1 182 ? 4.863 -37.312 -10.211 1 96.75 182 VAL A O 1
ATOM 1379 N N . ARG A 1 183 ? 2.703 -37.625 -9.867 1 98.19 183 ARG A N 1
ATOM 1380 C CA . ARG A 1 183 ? 2.373 -38.031 -11.234 1 98.19 183 ARG A CA 1
ATOM 1381 C C . ARG A 1 183 ? 1.458 -37 -11.891 1 98.19 183 ARG A C 1
ATOM 1383 O O . ARG A 1 183 ? 0.41 -36.656 -11.344 1 98.19 183 ARG A O 1
ATOM 1390 N N . PHE A 1 184 ? 1.877 -36.562 -13.062 1 98.44 184 PHE A N 1
ATOM 1391 C CA . PHE A 1 184 ? 1.115 -35.594 -13.859 1 98.44 184 PHE A CA 1
ATOM 1392 C C . PHE A 1 184 ? 0.557 -36.25 -15.117 1 98.44 184 PHE A C 1
ATOM 1394 O O . PHE A 1 184 ? 1.222 -37.094 -15.727 1 98.44 184 PHE A O 1
ATOM 1401 N N . GLN A 1 185 ? -0.623 -35.906 -15.445 1 98.38 185 GLN A N 1
ATOM 1402 C CA . GLN A 1 185 ? -1.253 -36.281 -16.703 1 98.38 185 GLN A CA 1
ATOM 1403 C C . GLN A 1 185 ? -1.536 -35.062 -17.562 1 98.38 185 GLN A C 1
ATOM 1405 O O . GLN A 1 185 ? -2.088 -34.062 -17.078 1 98.38 185 GLN A O 1
ATOM 1410 N N . LYS A 1 186 ? -1.129 -35.156 -18.797 1 98.12 186 LYS A N 1
ATOM 1411 C CA . LYS A 1 186 ? -1.377 -34.062 -19.719 1 98.12 186 LYS A CA 1
ATOM 1412 C C . LYS A 1 186 ? -2.859 -33.688 -19.766 1 98.12 186 LYS A C 1
ATOM 1414 O O . LYS A 1 186 ? -3.715 -34.594 -19.812 1 98.12 186 LYS A O 1
ATOM 1419 N N . LEU A 1 187 ? -3.17 -32.375 -19.734 1 97 187 LEU A N 1
ATOM 1420 C CA . LEU A 1 187 ? -4.547 -31.906 -19.75 1 97 187 LEU A CA 1
ATOM 1421 C C . LEU A 1 187 ? -5.199 -32.156 -21.109 1 97 187 LEU A C 1
ATOM 1423 O O . LEU A 1 187 ? -6.328 -32.625 -21.172 1 97 187 LEU A O 1
ATOM 1427 N N . ALA A 1 188 ? -4.453 -31.828 -22.25 1 95 188 ALA A N 1
ATOM 1428 C CA . ALA A 1 188 ? -4.969 -31.984 -23.609 1 95 188 ALA A CA 1
ATOM 1429 C C . ALA A 1 188 ? -4.594 -33.344 -24.172 1 95 188 ALA A C 1
ATOM 1431 O O . ALA A 1 188 ? -3.682 -33.469 -25 1 95 188 ALA A O 1
ATOM 1432 N N . LEU A 1 189 ? -5.398 -34.344 -23.938 1 95.69 189 LEU A N 1
ATOM 1433 C CA . LEU A 1 189 ? -5.086 -35.719 -24.328 1 95.69 189 LEU A CA 1
ATOM 1434 C C . LEU A 1 189 ? -5.344 -35.938 -25.812 1 95.69 189 LEU A C 1
ATOM 1436 O O . LEU A 1 189 ? -4.84 -36.875 -26.406 1 95.69 189 LEU A O 1
ATOM 1440 N N . SER A 1 190 ? -6.125 -35.031 -26.406 1 93.12 190 SER A N 1
ATOM 1441 C CA . SER A 1 190 ? -6.512 -35.219 -27.797 1 93.12 190 SER A CA 1
ATOM 1442 C C . SER A 1 190 ? -5.445 -34.688 -28.75 1 93.12 190 SER A C 1
ATOM 1444 O O . SER A 1 190 ? -5.48 -34.938 -29.953 1 93.12 190 SER A O 1
ATOM 1446 N N . SER A 1 191 ? -4.523 -34 -28.266 1 93.62 191 SER A N 1
ATOM 1447 C CA . SER A 1 191 ? -3.492 -33.375 -29.109 1 93.62 191 SER A CA 1
ATOM 1448 C C . SER A 1 191 ? -2.137 -34.031 -28.875 1 93.62 191 SER A C 1
ATOM 1450 O O . SER A 1 191 ? -1.776 -34.344 -27.734 1 93.62 191 SER A O 1
ATOM 1452 N N . LYS A 1 192 ? -1.423 -34.25 -29.906 1 96.38 192 LYS A N 1
ATOM 1453 C CA . LYS A 1 192 ? -0.08 -34.812 -29.812 1 96.38 192 LYS A CA 1
ATOM 1454 C C . LYS A 1 192 ? 0.876 -33.844 -29.125 1 96.38 192 LYS A C 1
ATOM 1456 O O . LYS A 1 192 ? 0.861 -32.656 -29.391 1 96.38 192 LYS A O 1
ATOM 1461 N N . SER A 1 193 ? 1.652 -34.406 -28.203 1 97.62 193 SER A N 1
ATOM 1462 C CA . SER A 1 193 ? 2.652 -33.594 -27.531 1 97.62 193 SER A CA 1
ATOM 1463 C C . SER A 1 193 ? 3.785 -33.219 -28.484 1 97.62 193 SER A C 1
ATOM 1465 O O . SER A 1 193 ? 4.289 -34.031 -29.234 1 97.62 193 SER A O 1
ATOM 1467 N N . TRP A 1 194 ? 4.188 -31.953 -28.469 1 97.31 194 TRP A N 1
ATOM 1468 C CA . TRP A 1 194 ? 5.258 -31.516 -29.359 1 97.31 194 TRP A CA 1
ATOM 1469 C C . TRP A 1 194 ? 6.574 -32.188 -29 1 97.31 194 TRP A C 1
ATOM 1471 O O . TRP A 1 194 ? 7.473 -32.312 -29.844 1 97.31 194 TRP A O 1
ATOM 1481 N N . TRP A 1 195 ? 6.758 -32.656 -27.781 1 97.44 195 TRP A N 1
ATOM 1482 C CA . TRP A 1 195 ? 8 -33.281 -27.344 1 97.44 195 TRP A CA 1
ATOM 1483 C C . TRP A 1 195 ? 7.984 -34.781 -27.641 1 97.44 195 TRP A C 1
ATOM 1485 O O . TRP A 1 195 ? 8.922 -35.5 -27.297 1 97.44 195 TRP A O 1
ATOM 1495 N N . ALA A 1 196 ? 6.895 -35.281 -28.141 1 96.69 196 ALA A N 1
ATOM 1496 C CA . ALA A 1 196 ? 6.871 -36.656 -28.609 1 96.69 196 ALA A CA 1
ATOM 1497 C C . ALA A 1 196 ? 7.863 -36.875 -29.75 1 96.69 196 ALA A C 1
ATOM 1499 O O . ALA A 1 196 ? 8.328 -35.906 -30.359 1 96.69 196 ALA A O 1
ATOM 1500 N N . ALA A 1 197 ? 8.156 -38.188 -29.859 1 94.06 197 ALA A N 1
ATOM 1501 C CA . ALA A 1 197 ? 9.008 -38.5 -31 1 94.06 197 ALA A CA 1
ATOM 1502 C C . ALA A 1 197 ? 8.289 -38.188 -32.312 1 94.06 197 ALA A C 1
ATOM 1504 O O . ALA A 1 197 ? 7.09 -38.438 -32.438 1 94.06 197 ALA A O 1
ATOM 1505 N N . LYS A 1 198 ? 9.008 -37.75 -33.281 1 90.69 198 LYS A N 1
ATOM 1506 C CA . LYS A 1 198 ? 8.43 -37.375 -34.562 1 90.69 198 LYS A CA 1
ATOM 1507 C C . LYS A 1 198 ? 7.723 -38.562 -35.219 1 90.69 198 LYS A C 1
ATOM 1509 O O . LYS A 1 198 ? 6.699 -38.406 -35.875 1 90.69 198 LYS A O 1
ATOM 1514 N N . THR A 1 199 ? 8.234 -39.719 -34.938 1 90.31 199 THR A N 1
ATOM 1515 C CA . THR A 1 199 ? 7.734 -40.906 -35.562 1 90.31 199 THR A CA 1
ATOM 1516 C C . THR A 1 199 ? 6.582 -41.531 -34.781 1 90.31 199 THR A C 1
ATOM 1518 O O . THR A 1 199 ? 5.938 -42.469 -35.219 1 90.31 199 THR A O 1
ATOM 1521 N N . SER A 1 200 ? 6.355 -40.938 -33.656 1 90.81 200 SER A N 1
ATOM 1522 C CA . SER A 1 200 ? 5.297 -41.5 -32.812 1 90.81 200 SER A CA 1
ATOM 1523 C C . SER A 1 200 ? 3.922 -41.219 -33.406 1 90.81 200 SER A C 1
ATOM 1525 O O . SER A 1 200 ? 3.695 -40.188 -34 1 90.81 200 SER A O 1
ATOM 1527 N N . PRO A 1 201 ? 2.998 -42.156 -33.281 1 91.75 201 PRO A N 1
ATOM 1528 C CA . PRO A 1 201 ? 1.648 -41.938 -33.812 1 91.75 201 PRO A CA 1
ATOM 1529 C C . PRO A 1 201 ? 0.864 -40.875 -33.031 1 91.75 201 PRO A C 1
ATOM 1531 O O . PRO A 1 201 ? 1.163 -40.625 -31.875 1 91.75 201 PRO A O 1
ATOM 1534 N N . PRO A 1 202 ? -0.126 -40.344 -33.75 1 92.38 202 PRO A N 1
ATOM 1535 C CA . PRO A 1 202 ? -1.019 -39.438 -33 1 92.38 202 PRO A CA 1
ATOM 1536 C C . PRO A 1 202 ? -1.8 -40.125 -31.906 1 92.38 202 PRO A C 1
ATOM 1538 O O . PRO A 1 202 ? -2.029 -41.344 -31.984 1 92.38 202 PRO A O 1
ATOM 1541 N N . PRO A 1 203 ? -2.115 -39.406 -30.938 1 93.31 203 PRO A N 1
ATOM 1542 C CA . PRO A 1 203 ? -2.867 -40.031 -29.859 1 93.31 203 PRO A CA 1
ATOM 1543 C C . PRO A 1 203 ? -4.242 -40.5 -30.297 1 93.31 203 PRO A C 1
ATOM 1545 O O . PRO A 1 203 ? -4.852 -39.938 -31.203 1 93.31 203 PRO A O 1
ATOM 1548 N N . LEU A 1 204 ? -4.766 -41.469 -29.625 1 92.56 204 LEU A N 1
ATOM 1549 C CA . LEU A 1 204 ? -6.109 -41.969 -29.875 1 92.56 204 LEU A CA 1
ATOM 1550 C C . LEU A 1 204 ? -7.164 -40.938 -29.484 1 92.56 204 LEU A C 1
ATOM 1552 O O . LEU A 1 204 ? -7.016 -40.281 -28.469 1 92.56 204 LEU A O 1
ATOM 1556 N N . PRO A 1 205 ? -8.234 -40.906 -30.281 1 93.62 205 PRO A N 1
ATOM 1557 C CA . PRO A 1 205 ? -9.336 -40.031 -29.875 1 93.62 205 PRO A CA 1
ATOM 1558 C C . PRO A 1 205 ? -9.93 -40.438 -28.516 1 93.62 205 PRO A C 1
ATOM 1560 O O . PRO A 1 205 ? -9.914 -41.625 -28.156 1 93.62 205 PRO A O 1
ATOM 1563 N N . LEU A 1 206 ? -10.469 -39.531 -27.844 1 93.5 206 LEU A N 1
ATOM 1564 C CA . LEU A 1 206 ? -10.961 -39.75 -26.484 1 93.5 206 LEU A CA 1
ATOM 1565 C C . LEU A 1 206 ? -12.008 -40.844 -26.438 1 93.5 206 LEU A C 1
ATOM 1567 O O . LEU A 1 206 ? -12.031 -41.656 -25.5 1 93.5 206 LEU A O 1
ATOM 1571 N N . GLN A 1 207 ? -12.82 -40.969 -27.453 1 92.06 207 GLN A N 1
ATOM 1572 C CA . GLN A 1 207 ? -13.938 -41.906 -27.484 1 92.06 207 GLN A CA 1
ATOM 1573 C C . GLN A 1 207 ? -13.43 -43.344 -27.578 1 92.06 207 GLN A C 1
ATOM 1575 O O . GLN A 1 207 ? -14.141 -44.281 -27.203 1 92.06 207 GLN A O 1
ATOM 1580 N N . LYS A 1 208 ? -12.25 -43.5 -28 1 93.44 208 LYS A N 1
ATOM 1581 C CA . LYS A 1 208 ? -11.695 -44.844 -28.219 1 93.44 208 LYS A CA 1
ATOM 1582 C C . LYS A 1 208 ? -10.75 -45.219 -27.078 1 93.44 208 LYS A C 1
ATOM 1584 O O . LYS A 1 208 ? -10.164 -46.312 -27.109 1 93.44 208 LYS A O 1
ATOM 1589 N N . ARG A 1 209 ? -10.617 -44.344 -26.156 1 94.12 209 ARG A N 1
ATOM 1590 C CA . ARG A 1 209 ? -9.656 -44.594 -25.094 1 94.12 209 ARG A CA 1
ATOM 1591 C C . ARG A 1 209 ? -10.312 -45.312 -23.922 1 94.12 209 ARG A C 1
ATOM 1593 O O . ARG A 1 209 ? -11.523 -45.188 -23.703 1 94.12 209 ARG A O 1
ATOM 1600 N N . ASP A 1 210 ? -9.516 -46.094 -23.219 1 93.38 210 ASP A N 1
ATOM 1601 C CA . ASP A 1 210 ? -9.945 -46.75 -21.984 1 93.38 210 ASP A CA 1
ATOM 1602 C C . ASP A 1 210 ? -9.641 -45.875 -20.766 1 93.38 210 ASP A C 1
ATOM 1604 O O . ASP A 1 210 ? -8.484 -45.719 -20.391 1 93.38 210 ASP A O 1
ATOM 1608 N N . PHE A 1 211 ? -10.742 -45.406 -20.156 1 94.31 211 PHE A N 1
ATOM 1609 C CA . PHE A 1 211 ? -10.555 -44.594 -18.953 1 94.31 211 PHE A CA 1
ATOM 1610 C C . PHE A 1 211 ? -10.961 -45.344 -17.703 1 94.31 211 PHE A C 1
ATOM 1612 O O . PHE A 1 211 ? -10.938 -44.812 -16.609 1 94.31 211 PHE A O 1
ATOM 1619 N N . ASP A 1 212 ? -11.25 -46.594 -17.75 1 91.06 212 ASP A N 1
ATOM 1620 C CA . ASP A 1 212 ? -11.812 -47.344 -16.641 1 91.06 212 ASP A CA 1
ATOM 1621 C C . ASP A 1 212 ? -10.758 -48.25 -15.992 1 91.06 212 ASP A C 1
ATOM 1623 O O . ASP A 1 212 ? -10.898 -48.656 -14.836 1 91.06 212 ASP A O 1
ATOM 1627 N N . SER A 1 213 ? -9.719 -48.562 -16.781 1 91.19 213 SER A N 1
ATOM 1628 C CA . SER A 1 213 ? -8.648 -49.406 -16.25 1 91.19 213 SER A CA 1
ATOM 1629 C C . SER A 1 213 ? -7.727 -48.594 -15.336 1 91.19 213 SER A C 1
ATOM 1631 O O . SER A 1 213 ? -6.867 -47.875 -15.812 1 91.19 213 SER A O 1
ATOM 1633 N N . GLU A 1 214 ? -7.906 -48.719 -14.078 1 92.88 214 GLU A N 1
ATOM 1634 C CA . GLU A 1 214 ? -7.078 -48.031 -13.078 1 92.88 214 GLU A CA 1
ATOM 1635 C C . GLU A 1 214 ? -6.098 -49 -12.422 1 92.88 214 GLU A C 1
ATOM 1637 O O . GLU A 1 214 ? -6.293 -50.219 -12.477 1 92.88 214 GLU A O 1
ATOM 1642 N N . PRO A 1 215 ? -4.973 -48.438 -11.93 1 94.94 215 PRO A N 1
ATOM 1643 C CA . PRO A 1 215 ? -4.062 -49.312 -11.188 1 94.94 215 PRO A CA 1
ATOM 1644 C C . PRO A 1 215 ? -4.742 -50 -10.008 1 94.94 215 PRO A C 1
ATOM 1646 O O . PRO A 1 215 ? -5.66 -49.438 -9.398 1 94.94 215 PRO A O 1
ATOM 1649 N N . GLU A 1 216 ? -4.223 -51.156 -9.695 1 94.38 216 GLU A N 1
ATOM 1650 C CA . GLU A 1 216 ? -4.762 -51.906 -8.578 1 94.38 216 GLU A CA 1
ATOM 1651 C C . GLU A 1 216 ? -4.539 -51.188 -7.254 1 94.38 216 GLU A C 1
ATOM 1653 O O . GLU A 1 216 ? -3.443 -50.688 -6.992 1 94.38 216 GLU A O 1
ATOM 1658 N N . LYS A 1 217 ? -5.617 -51.094 -6.539 1 94.81 217 LYS A N 1
ATOM 1659 C CA . LYS A 1 217 ? -5.539 -50.469 -5.211 1 94.81 217 LYS A CA 1
ATOM 1660 C C . LYS A 1 217 ? -5.789 -51.531 -4.121 1 94.81 217 LYS A C 1
ATOM 1662 O O . LYS A 1 217 ? -6.746 -52.281 -4.203 1 94.81 217 LYS A O 1
ATOM 1667 N N . LEU A 1 218 ? -4.883 -51.562 -3.178 1 94.38 218 LEU A N 1
ATOM 1668 C CA . LEU A 1 218 ? -5.023 -52.5 -2.08 1 94.38 218 LEU A CA 1
ATOM 1669 C C . LEU A 1 218 ? -4.977 -51.781 -0.733 1 94.38 218 LEU A C 1
ATOM 1671 O O . LEU A 1 218 ? -4.312 -50.75 -0.595 1 94.38 218 LEU A O 1
ATOM 1675 N N . GLN A 1 219 ? -5.668 -52.344 0.193 1 95.44 219 GLN A N 1
ATOM 1676 C CA . GLN A 1 219 ? -5.703 -51.781 1.545 1 95.44 219 GLN A CA 1
ATOM 1677 C C . GLN A 1 219 ? -4.645 -52.438 2.432 1 95.44 219 GLN A C 1
ATOM 1679 O O . GLN A 1 219 ? -4.492 -53.656 2.428 1 95.44 219 GLN A O 1
ATOM 1684 N N . CYS A 1 220 ? -3.91 -51.625 3.076 1 94.56 220 CYS A N 1
ATOM 1685 C CA . CYS A 1 220 ? -2.9 -52.125 4 1 94.56 220 CYS A CA 1
ATOM 1686 C C . CYS A 1 220 ? -3.547 -52.719 5.238 1 94.56 220 CYS A C 1
ATOM 1688 O O . CYS A 1 220 ? -4.43 -52.125 5.848 1 94.56 220 CYS A O 1
ATOM 1690 N N . SER A 1 221 ? -3.117 -53.781 5.652 1 92.5 221 SER A N 1
ATOM 1691 C CA . SER A 1 221 ? -3.701 -54.5 6.785 1 92.5 221 SER A CA 1
ATOM 1692 C C . SER A 1 221 ? -3.293 -53.875 8.109 1 92.5 221 SER A C 1
ATOM 1694 O O . SER A 1 221 ? -3.967 -54.031 9.125 1 92.5 221 SER A O 1
ATOM 1696 N N . THR A 1 222 ? -2.289 -53.094 8.055 1 93.94 222 THR A N 1
ATOM 1697 C CA . THR A 1 222 ? -1.757 -52.531 9.281 1 93.94 222 THR A CA 1
ATOM 1698 C C . THR A 1 222 ? -2.375 -51.156 9.531 1 93.94 222 THR A C 1
ATOM 1700 O O . THR A 1 222 ? -2.908 -50.906 10.617 1 93.94 222 THR A O 1
ATOM 1703 N N . CYS A 1 223 ? -2.379 -50.219 8.594 1 93.75 223 CYS A N 1
ATOM 1704 C CA . CYS A 1 223 ? -2.826 -48.844 8.852 1 93.75 223 CYS A CA 1
ATOM 1705 C C . CYS A 1 223 ? -4.23 -48.625 8.305 1 93.75 223 CYS A C 1
ATOM 1707 O O . CYS A 1 223 ? -4.871 -47.625 8.617 1 93.75 223 CYS A O 1
ATOM 1709 N N . GLY A 1 224 ? -4.66 -49.5 7.461 1 94.5 224 GLY A N 1
ATOM 1710 C CA . GLY A 1 224 ? -6.016 -49.406 6.938 1 94.5 224 GLY A CA 1
ATOM 1711 C C . GLY A 1 224 ? -6.133 -48.469 5.746 1 94.5 224 GLY A C 1
ATOM 1712 O O . GLY A 1 224 ? -7.199 -48.344 5.141 1 94.5 224 GLY A O 1
ATOM 1713 N N . ASN A 1 225 ? -5.102 -47.875 5.312 1 94.44 225 ASN A N 1
ATOM 1714 C CA . ASN A 1 225 ? -5.129 -46.969 4.168 1 94.44 225 ASN A CA 1
ATOM 1715 C C . ASN A 1 225 ? -4.957 -47.719 2.852 1 94.44 225 ASN A C 1
ATOM 1717 O O . ASN A 1 225 ? -4.438 -48.844 2.836 1 94.44 225 ASN A O 1
ATOM 1721 N N . THR A 1 226 ? -5.453 -47.156 1.83 1 94.62 226 THR A N 1
ATOM 1722 C CA . THR A 1 226 ? -5.363 -47.75 0.498 1 94.62 226 THR A CA 1
ATOM 1723 C C . THR A 1 226 ? -4.188 -47.156 -0.276 1 94.62 226 THR A C 1
ATOM 1725 O O . THR A 1 226 ? -3.955 -45.938 -0.228 1 94.62 226 THR A O 1
ATOM 1728 N N . SER A 1 227 ? -3.42 -48.031 -0.929 1 94.94 227 SER A N 1
ATOM 1729 C CA . SER A 1 227 ? -2.328 -47.594 -1.801 1 94.94 227 SER A CA 1
ATOM 1730 C C . SER A 1 227 ? -2.432 -48.281 -3.172 1 94.94 227 SER A C 1
ATOM 1732 O O . SER A 1 227 ? -2.887 -49.406 -3.287 1 94.94 227 SER A O 1
ATOM 1734 N N . SER A 1 228 ? -2.004 -47.531 -4.18 1 95 228 SER A N 1
ATOM 1735 C CA . SER A 1 228 ? -1.984 -48.062 -5.535 1 95 228 SER A CA 1
ATOM 1736 C C . SER A 1 228 ? -0.734 -48.906 -5.785 1 95 228 SER A C 1
ATOM 1738 O O . SER A 1 228 ? 0.317 -48.656 -5.191 1 95 228 SER A O 1
ATOM 1740 N N . ARG A 1 229 ? -0.867 -49.844 -6.664 1 95.44 229 ARG A N 1
ATOM 1741 C CA . ARG A 1 229 ? 0.311 -50.562 -7.129 1 95.44 229 ARG A CA 1
ATOM 1742 C C . ARG A 1 229 ? 1.076 -49.75 -8.164 1 95.44 229 ARG A C 1
ATOM 1744 O O . ARG A 1 229 ? 0.689 -49.719 -9.336 1 95.44 229 ARG A O 1
ATOM 1751 N N . ILE A 1 230 ? 2.133 -49.25 -7.781 1 96.06 230 ILE A N 1
ATOM 1752 C CA . ILE A 1 230 ? 2.889 -48.344 -8.617 1 96.06 230 ILE A CA 1
ATOM 1753 C C . ILE A 1 230 ? 4.023 -49.094 -9.312 1 96.06 230 ILE A C 1
ATOM 1755 O O . ILE A 1 230 ? 4.363 -48.781 -10.461 1 96.06 230 ILE A O 1
ATOM 1759 N N . TYR A 1 231 ? 4.516 -50.125 -8.688 1 94.5 231 TYR A N 1
ATOM 1760 C CA . TYR A 1 231 ? 5.703 -50.781 -9.211 1 94.5 231 TYR A CA 1
ATOM 1761 C C . TYR A 1 231 ? 5.391 -52.219 -9.625 1 94.5 231 TYR A C 1
ATOM 1763 O O . TYR A 1 231 ? 4.547 -52.875 -9.016 1 94.5 231 TYR A O 1
ATOM 1771 N N . ARG A 1 232 ? 6.152 -52.594 -10.602 1 92.31 232 ARG A N 1
ATOM 1772 C CA . ARG A 1 232 ? 5.965 -53.906 -11.188 1 92.31 232 ARG A CA 1
ATOM 1773 C C . ARG A 1 232 ? 6.344 -55.031 -10.203 1 92.31 232 ARG A C 1
ATOM 1775 O O . ARG A 1 232 ? 5.719 -56.062 -10.172 1 92.31 232 ARG A O 1
ATOM 1782 N N . GLU A 1 233 ? 7.32 -54.781 -9.352 1 91.12 233 GLU A N 1
ATOM 1783 C CA . GLU A 1 233 ? 7.91 -55.781 -8.469 1 91.12 233 GLU A CA 1
ATOM 1784 C C . GLU A 1 233 ? 6.957 -56.125 -7.328 1 91.12 233 GLU A C 1
ATOM 1786 O O . GLU A 1 233 ? 7.043 -57.219 -6.758 1 91.12 233 GLU A O 1
ATOM 1791 N N . GLY A 1 234 ? 6.121 -55.188 -7.027 1 90.25 234 GLY A N 1
ATOM 1792 C CA . GLY A 1 234 ? 5.152 -55.562 -6.004 1 90.25 234 GLY A CA 1
ATOM 1793 C C . GLY A 1 234 ? 4.41 -54.375 -5.441 1 90.25 234 GLY A C 1
ATOM 1794 O O . GLY A 1 234 ? 4.758 -53.219 -5.73 1 90.25 234 GLY A O 1
ATOM 1795 N N . TRP A 1 235 ? 3.367 -54.781 -4.652 1 93.19 235 TRP A N 1
ATOM 1796 C CA . TRP A 1 235 ? 2.604 -53.75 -3.943 1 93.19 235 TRP A CA 1
ATOM 1797 C C . TRP A 1 235 ? 3.238 -53.438 -2.594 1 93.19 235 TRP A C 1
ATOM 1799 O O . TRP A 1 235 ? 3.775 -54.312 -1.93 1 93.19 235 TRP A O 1
ATOM 1809 N N . MET A 1 236 ? 3.188 -52.156 -2.193 1 92.81 236 MET A N 1
ATOM 1810 C CA . MET A 1 236 ? 3.66 -51.719 -0.889 1 92.81 236 MET A CA 1
ATOM 1811 C C . MET A 1 236 ? 2.727 -50.656 -0.31 1 92.81 236 MET A C 1
ATOM 1813 O O . MET A 1 236 ? 2.064 -49.938 -1.055 1 92.81 236 MET A O 1
ATOM 1817 N N . CYS A 1 237 ? 2.674 -50.656 1.004 1 93.94 237 CYS A N 1
ATOM 1818 C CA . CYS A 1 237 ? 2.016 -49.531 1.64 1 93.94 237 CYS A CA 1
ATOM 1819 C C . CYS A 1 237 ? 2.818 -48.25 1.434 1 93.94 237 CYS A C 1
ATOM 1821 O O . CYS A 1 237 ? 4.027 -48.219 1.676 1 93.94 237 CYS A O 1
ATOM 1823 N N . LEU A 1 238 ? 2.152 -47.188 1.012 1 93.75 238 LEU A N 1
ATOM 1824 C CA . LEU A 1 238 ? 2.869 -45.969 0.636 1 93.75 238 LEU A CA 1
ATOM 1825 C C . LEU A 1 238 ? 2.588 -44.844 1.626 1 93.75 238 LEU A C 1
ATOM 1827 O O . LEU A 1 238 ? 2.793 -43.688 1.312 1 93.75 238 LEU A O 1
ATOM 1831 N N . GLN A 1 239 ? 2.107 -45.219 2.863 1 91.25 239 GLN A N 1
ATOM 1832 C CA . GLN A 1 239 ? 1.902 -44.281 3.961 1 91.25 239 GLN A CA 1
ATOM 1833 C C . GLN A 1 239 ? 3.133 -44.219 4.859 1 91.25 239 GLN A C 1
ATOM 1835 O O . GLN A 1 239 ? 3.439 -45.156 5.582 1 91.25 239 GLN A O 1
ATOM 1840 N N . PRO A 1 240 ? 3.738 -42.969 4.883 1 90.31 240 PRO A N 1
ATOM 1841 C CA . PRO A 1 240 ? 5.008 -42.906 5.609 1 90.31 240 PRO A CA 1
ATOM 1842 C C . PRO A 1 240 ? 4.852 -43.188 7.102 1 90.31 240 PRO A C 1
ATOM 1844 O O . PRO A 1 240 ? 5.812 -43.594 7.758 1 90.31 240 PRO A O 1
ATOM 1847 N N . THR A 1 241 ? 3.705 -43 7.688 1 89.81 241 THR A N 1
ATOM 1848 C CA . THR A 1 241 ? 3.496 -43.188 9.117 1 89.81 241 THR A CA 1
ATOM 1849 C C . THR A 1 241 ? 3.205 -44.656 9.445 1 89.81 241 THR A C 1
ATOM 1851 O O . THR A 1 241 ? 3.129 -45.031 10.617 1 89.81 241 THR A O 1
ATOM 1854 N N . CYS A 1 242 ? 3.045 -45.438 8.414 1 93 242 CYS A N 1
ATOM 1855 C CA . CYS A 1 242 ? 2.715 -46.844 8.609 1 93 242 CYS A CA 1
ATOM 1856 C C . CYS A 1 242 ? 3.971 -47.688 8.867 1 93 242 CYS A C 1
ATOM 1858 O O . CYS A 1 242 ? 5.016 -47.438 8.266 1 93 242 CYS A O 1
ATOM 1860 N N . GLU A 1 243 ? 3.887 -48.75 9.648 1 91.69 243 GLU A N 1
ATOM 1861 C CA . GLU A 1 243 ? 4.992 -49.656 9.938 1 91.69 243 GLU A CA 1
ATOM 1862 C C . GLU A 1 243 ? 5.355 -50.469 8.711 1 91.69 243 GLU A C 1
ATOM 1864 O O . GLU A 1 243 ? 6.5 -50.906 8.57 1 91.69 243 GLU A O 1
ATOM 1869 N N . GLN A 1 244 ? 4.445 -50.656 7.844 1 90.88 244 GLN A N 1
ATOM 1870 C CA . GLN A 1 244 ? 4.664 -51.469 6.641 1 90.88 244 GLN A CA 1
ATOM 1871 C C . GLN A 1 244 ? 5.039 -50.562 5.457 1 90.88 244 GLN A C 1
ATOM 1873 O O . GLN A 1 244 ? 4.973 -51 4.305 1 90.88 244 GLN A O 1
ATOM 1878 N N . PHE A 1 245 ? 5.375 -49.344 5.828 1 92.81 245 PHE A N 1
ATOM 1879 C CA . PHE A 1 245 ? 5.77 -48.406 4.773 1 92.81 245 PHE A CA 1
ATOM 1880 C C . PHE A 1 245 ? 6.957 -48.969 3.99 1 92.81 245 PHE A C 1
ATOM 1882 O O . PHE A 1 245 ? 7.996 -49.281 4.57 1 92.81 245 PHE A O 1
ATOM 1889 N N . TRP A 1 246 ? 6.801 -49.062 2.648 1 92.38 246 TRP A N 1
ATOM 1890 C CA . TRP A 1 246 ? 7.875 -49.375 1.715 1 92.38 246 TRP A CA 1
ATOM 1891 C C . TRP A 1 246 ? 8.375 -50.812 1.929 1 92.38 246 TRP A C 1
ATOM 1893 O O . TRP A 1 246 ? 9.562 -51.094 1.767 1 92.38 246 TRP A O 1
ATOM 1903 N N . VAL A 1 247 ? 7.516 -51.656 2.465 1 89.44 247 VAL A N 1
ATOM 1904 C CA . VAL A 1 247 ? 7.844 -53.062 2.664 1 89.44 247 VAL A CA 1
ATOM 1905 C C . VAL A 1 247 ? 7.098 -53.906 1.644 1 89.44 247 VAL A C 1
ATOM 1907 O O . VAL A 1 247 ? 5.883 -53.781 1.482 1 89.44 247 VAL A O 1
ATOM 1910 N N . MET A 1 248 ? 7.906 -54.719 0.888 1 87.12 248 MET A N 1
ATOM 1911 C CA . MET A 1 248 ? 7.305 -55.594 -0.113 1 87.12 248 MET A CA 1
ATOM 1912 C C . MET A 1 248 ? 7.273 -57.031 0.377 1 87.12 248 MET A C 1
ATOM 1914 O O . MET A 1 248 ? 8.188 -57.469 1.072 1 87.12 248 MET A O 1
ATOM 1918 N N . ASP A 1 249 ? 6.191 -57.781 0.383 1 71.81 249 ASP A N 1
ATOM 1919 C CA . ASP A 1 249 ? 6.086 -59.156 0.872 1 71.81 249 ASP A CA 1
ATOM 1920 C C . ASP A 1 249 ? 7.188 -60.031 0.284 1 71.81 249 ASP A C 1
ATOM 1922 O O . ASP A 1 249 ? 7.785 -60.844 0.992 1 71.81 249 ASP A O 1
ATOM 1926 N N . LYS A 1 250 ? 7.352 -60.156 -0.992 1 62.62 250 LYS A N 1
ATOM 1927 C CA . LYS A 1 250 ? 8.156 -61.219 -1.583 1 62.62 250 LYS A CA 1
ATOM 1928 C C . LYS A 1 250 ? 9.547 -60.719 -1.968 1 62.62 250 LYS A C 1
ATOM 1930 O O . LYS A 1 250 ? 10.414 -61.5 -2.355 1 62.62 250 LYS A O 1
ATOM 1935 N N . SER A 1 251 ? 9.773 -59.438 -2.23 1 58.91 251 SER A N 1
ATOM 1936 C CA . SER A 1 251 ? 11.047 -59.062 -2.828 1 58.91 251 SER A CA 1
ATOM 1937 C C . SER A 1 251 ? 11.883 -58.219 -1.873 1 58.91 251 SER A C 1
ATOM 1939 O O . SER A 1 251 ? 11.336 -57.469 -1.079 1 58.91 251 SER A O 1
ATOM 1941 N N . ASP A 1 252 ? 13.133 -58.719 -1.58 1 55.31 252 ASP A N 1
ATOM 1942 C CA . ASP A 1 252 ? 14.094 -58.188 -0.614 1 55.31 252 ASP A CA 1
ATOM 1943 C C . ASP A 1 252 ? 14.539 -56.781 -0.997 1 55.31 252 ASP A C 1
ATOM 1945 O O . ASP A 1 252 ? 15.102 -56.062 -0.174 1 55.31 252 ASP A O 1
ATOM 1949 N N . SER A 1 253 ? 14.648 -56.5 -2.367 1 62.81 253 SER A N 1
ATOM 1950 C CA . SER A 1 253 ? 15.398 -55.25 -2.57 1 62.81 253 SER A CA 1
ATOM 1951 C C . SER A 1 253 ? 14.531 -54.188 -3.223 1 62.81 253 SER A C 1
ATOM 1953 O O . SER A 1 253 ? 13.906 -54.438 -4.258 1 62.81 253 SER A O 1
ATOM 1955 N N . THR A 1 254 ? 14.125 -53.156 -2.486 1 66.88 254 THR A N 1
ATOM 1956 C CA . THR A 1 254 ? 13.391 -51.969 -2.959 1 66.88 254 THR A CA 1
ATOM 1957 C C . THR A 1 254 ? 14.328 -51 -3.656 1 66.88 254 THR A C 1
ATOM 1959 O O . THR A 1 254 ? 13.977 -49.844 -3.867 1 66.88 254 THR A O 1
ATOM 1962 N N . GLU A 1 255 ? 15.445 -51.5 -4.098 1 72.81 255 GLU A N 1
ATOM 1963 C CA . GLU A 1 255 ? 16.422 -50.562 -4.672 1 72.81 255 GLU A CA 1
ATOM 1964 C C . GLU A 1 255 ? 16.172 -50.344 -6.16 1 72.81 255 GLU A C 1
ATOM 1966 O O . GLU A 1 255 ? 16.312 -49.25 -6.672 1 72.81 255 GLU A O 1
ATOM 1971 N N . LYS A 1 256 ? 15.812 -51.5 -6.816 1 82.81 256 LYS A N 1
ATOM 1972 C CA . LYS A 1 256 ? 15.57 -51.406 -8.25 1 82.81 256 LYS A CA 1
ATOM 1973 C C . LYS A 1 256 ? 14.094 -51.594 -8.578 1 82.81 256 LYS A C 1
ATOM 1975 O O . LYS A 1 256 ? 13.641 -52.75 -8.703 1 82.81 256 LYS A O 1
ATOM 1980 N N . LEU A 1 257 ? 13.414 -50.562 -8.695 1 90.94 257 LEU A N 1
ATOM 1981 C CA . LEU A 1 257 ? 11.984 -50.625 -8.961 1 90.94 257 LEU A CA 1
ATOM 1982 C C . LEU A 1 257 ? 11.656 -50.031 -10.328 1 90.94 257 LEU A C 1
ATOM 1984 O O . LEU A 1 257 ? 12.273 -49.031 -10.742 1 90.94 257 LEU A O 1
ATOM 1988 N N . THR A 1 258 ? 10.734 -50.688 -10.984 1 93.19 258 THR A N 1
ATOM 1989 C CA . THR A 1 258 ? 10.219 -50.188 -12.25 1 93.19 258 THR A CA 1
ATOM 1990 C C . THR A 1 258 ? 8.719 -49.938 -12.164 1 93.19 258 THR A C 1
ATOM 1992 O O . THR A 1 258 ? 7.996 -50.656 -11.492 1 93.19 258 THR A O 1
ATOM 1995 N N . PHE A 1 259 ? 8.273 -48.969 -12.852 1 96.19 259 PHE A N 1
ATOM 1996 C CA . PHE A 1 259 ? 6.855 -48.594 -12.789 1 96.19 259 PHE A CA 1
ATOM 1997 C C . PHE A 1 259 ? 6 -49.688 -13.43 1 96.19 259 PHE A C 1
ATOM 1999 O O . PHE A 1 259 ? 6.359 -50.219 -14.477 1 96.19 259 PHE A O 1
ATOM 2006 N N . HIS A 1 260 ? 4.93 -50 -12.82 1 95.88 260 HIS A N 1
ATOM 2007 C CA . HIS A 1 260 ? 3.971 -50.938 -13.398 1 95.88 260 HIS A CA 1
ATOM 2008 C C . HIS A 1 260 ? 3.342 -50.344 -14.664 1 95.88 260 HIS A C 1
ATOM 2010 O O . HIS A 1 260 ? 2.945 -49.188 -14.695 1 95.88 260 HIS A O 1
ATOM 2016 N N . PRO A 1 261 ? 3.197 -51.125 -15.719 1 94.75 261 PRO A N 1
ATOM 2017 C CA . PRO A 1 261 ? 2.639 -50.625 -16.969 1 94.75 261 PRO A CA 1
ATOM 2018 C C . PRO A 1 261 ? 1.225 -50.062 -16.812 1 94.75 261 PRO A C 1
ATOM 2020 O O . PRO A 1 261 ? 0.873 -49.062 -17.453 1 94.75 261 PRO A O 1
ATOM 2023 N N . ARG A 1 262 ? 0.502 -50.656 -15.984 1 94.88 262 ARG A N 1
ATOM 2024 C CA . ARG A 1 262 ? -0.858 -50.188 -15.766 1 94.88 262 ARG A CA 1
ATOM 2025 C C . ARG A 1 262 ? -0.851 -48.781 -15.141 1 94.88 262 ARG A C 1
ATOM 2027 O O . ARG A 1 262 ? -1.723 -47.969 -15.43 1 94.88 262 ARG A O 1
ATOM 2034 N N . PHE A 1 263 ? 0.025 -48.562 -14.297 1 96.25 263 PHE A N 1
ATOM 2035 C CA . PHE A 1 263 ? 0.151 -47.281 -13.648 1 96.25 263 PHE A CA 1
ATOM 2036 C C . PHE A 1 263 ? 0.602 -46.219 -14.641 1 96.25 263 PHE A C 1
ATOM 2038 O O . PHE A 1 263 ? 0.137 -45.062 -14.594 1 96.25 263 PHE A O 1
ATOM 2045 N N . LEU A 1 264 ? 1.505 -46.531 -15.539 1 96.06 264 LEU A N 1
ATOM 2046 C CA . LEU A 1 264 ? 2.016 -45.594 -16.531 1 96.06 264 LEU A CA 1
ATOM 2047 C C . LEU A 1 264 ? 0.96 -45.312 -17.594 1 96.06 264 LEU A C 1
ATOM 2049 O O . LEU A 1 264 ? 0.877 -44.188 -18.094 1 96.06 264 LEU A O 1
ATOM 2053 N N . ASN A 1 265 ? 0.081 -46.344 -17.844 1 94.69 265 ASN A N 1
ATOM 2054 C CA . ASN A 1 265 ? -0.764 -46.219 -19.031 1 94.69 265 ASN A CA 1
ATOM 2055 C C . ASN A 1 265 ? -2.16 -45.719 -18.688 1 94.69 265 ASN A C 1
ATOM 2057 O O . ASN A 1 265 ? -2.91 -45.312 -19.562 1 94.69 265 ASN A O 1
ATOM 2061 N N . TYR A 1 266 ? -2.547 -45.781 -17.5 1 95.62 266 TYR A N 1
ATOM 2062 C CA . TYR A 1 266 ? -3.906 -45.344 -17.203 1 95.62 266 TYR A CA 1
ATOM 2063 C C . TYR A 1 266 ? -4.051 -43.844 -17.375 1 95.62 266 TYR A C 1
ATOM 2065 O O . TYR A 1 266 ? -3.072 -43.094 -17.25 1 95.62 266 TYR A O 1
ATOM 2073 N N . ARG A 1 267 ? -5.281 -43.438 -17.75 1 96.62 267 ARG A N 1
ATOM 2074 C CA . ARG A 1 267 ? -5.641 -42.031 -17.875 1 96.62 267 ARG A CA 1
ATOM 2075 C C . ARG A 1 267 ? -6.969 -41.719 -17.188 1 96.62 267 ARG A C 1
ATOM 2077 O O . ARG A 1 267 ? -7.902 -42.531 -17.266 1 96.62 267 ARG A O 1
ATOM 2084 N N . THR A 1 268 ? -6.969 -40.594 -16.469 1 94.81 268 THR A N 1
ATOM 2085 C CA . THR A 1 268 ? -8.242 -40.125 -15.945 1 94.81 268 THR A CA 1
ATOM 2086 C C . THR A 1 268 ? -9.039 -39.406 -17.031 1 94.81 268 THR A C 1
ATOM 2088 O O . THR A 1 268 ? -8.477 -38.688 -17.859 1 94.81 268 THR A O 1
ATOM 2091 N N . ARG A 1 269 ? -10.328 -39.562 -17 1 93.75 269 ARG A N 1
ATOM 2092 C CA . ARG A 1 269 ? -11.203 -38.969 -18 1 93.75 269 ARG A CA 1
ATOM 2093 C C . ARG A 1 269 ? -11.125 -37.438 -17.922 1 93.75 269 ARG A C 1
ATOM 2095 O O . ARG A 1 269 ? -11.234 -36.844 -16.844 1 93.75 269 ARG A O 1
ATOM 2102 N N . PRO A 1 270 ? -10.977 -36.844 -19.125 1 92.75 270 PRO A N 1
ATOM 2103 C CA . PRO A 1 270 ? -10.93 -35.375 -19.141 1 92.75 270 PRO A CA 1
ATOM 2104 C C . PRO A 1 270 ? -12.227 -34.75 -18.656 1 92.75 270 PRO A C 1
ATOM 2106 O O . PRO A 1 270 ? -13.312 -35.219 -19 1 92.75 270 PRO A O 1
ATOM 2109 N N . ASP A 1 271 ? -12.125 -33.781 -17.797 1 90.44 271 ASP A N 1
ATOM 2110 C CA . ASP A 1 271 ? -13.211 -32.938 -17.281 1 90.44 271 ASP A CA 1
ATOM 2111 C C . ASP A 1 271 ? -13.164 -31.531 -17.875 1 90.44 271 ASP A C 1
ATOM 2113 O O . ASP A 1 271 ? -12.234 -30.766 -17.609 1 90.44 271 ASP A O 1
ATOM 2117 N N . PRO A 1 272 ? -14.172 -31.188 -18.672 1 87.75 272 PRO A N 1
ATOM 2118 C CA . PRO A 1 272 ? -14.156 -29.875 -19.328 1 87.75 272 PRO A CA 1
ATOM 2119 C C . PRO A 1 272 ? -14.172 -28.719 -18.328 1 87.75 272 PRO A C 1
ATOM 2121 O O . PRO A 1 272 ? -13.789 -27.594 -18.672 1 87.75 272 PRO A O 1
ATOM 2124 N N . THR A 1 273 ? -14.57 -28.922 -17.141 1 89.25 273 THR A N 1
ATOM 2125 C CA . THR A 1 273 ? -14.641 -27.859 -16.141 1 89.25 273 THR A CA 1
ATOM 2126 C C . THR A 1 273 ? -13.258 -27.594 -15.547 1 89.25 273 THR A C 1
ATOM 2128 O O . THR A 1 273 ? -13.055 -26.578 -14.875 1 89.25 273 THR A O 1
ATOM 2131 N N . VAL A 1 274 ? -12.352 -28.469 -15.781 1 93.94 274 VAL A N 1
ATOM 2132 C CA . VAL A 1 274 ? -10.984 -28.266 -15.297 1 93.94 274 VAL A CA 1
ATOM 2133 C C . VAL A 1 274 ? -10.211 -27.391 -16.281 1 93.94 274 VAL A C 1
ATOM 2135 O O . VAL A 1 274 ? -9.883 -27.828 -17.391 1 93.94 274 VAL A O 1
ATOM 2138 N N . GLN A 1 275 ? -10.094 -26.172 -15.922 1 95.12 275 GLN A N 1
ATOM 2139 C CA . GLN A 1 275 ? -9.375 -25.188 -16.734 1 95.12 275 GLN A CA 1
ATOM 2140 C C . GLN A 1 275 ? -8.289 -24.5 -15.938 1 95.12 275 GLN A C 1
ATOM 2142 O O . GLN A 1 275 ? -8.43 -24.312 -14.727 1 95.12 275 GLN A O 1
ATOM 2147 N N . PRO A 1 276 ? -7.199 -24.156 -16.641 1 96.75 276 PRO A N 1
ATOM 2148 C CA . PRO A 1 276 ? -6.137 -23.453 -15.914 1 96.75 276 PRO A CA 1
ATOM 2149 C C . PRO A 1 276 ? -6.508 -22.016 -15.547 1 96.75 276 PRO A C 1
ATOM 2151 O O . PRO A 1 276 ? -7.41 -21.438 -16.156 1 96.75 276 PRO A O 1
ATOM 2154 N N . HIS A 1 277 ? -5.848 -21.516 -14.57 1 96.62 277 HIS A N 1
ATOM 2155 C CA . HIS A 1 277 ? -6.012 -20.125 -14.172 1 96.62 277 HIS A CA 1
ATOM 2156 C C . HIS A 1 277 ? -5.438 -19.188 -15.219 1 96.62 277 HIS A C 1
ATOM 2158 O O . HIS A 1 277 ? -6.098 -18.219 -15.625 1 96.62 277 HIS A O 1
ATOM 2164 N N . PHE A 1 278 ? -4.254 -19.469 -15.68 1 97.44 278 PHE A N 1
ATOM 2165 C CA . PHE A 1 278 ? -3.533 -18.641 -16.641 1 97.44 278 PHE A CA 1
ATOM 2166 C C . PHE A 1 278 ? -3.516 -19.281 -18.016 1 97.44 278 PHE A C 1
ATOM 2168 O O . PHE A 1 278 ? -3.605 -20.516 -18.125 1 97.44 278 PHE A O 1
ATOM 2175 N N . ASN A 1 279 ? -3.4 -18.453 -19 1 97.69 279 ASN A N 1
ATOM 2176 C CA . ASN A 1 279 ? -2.988 -18.984 -20.297 1 97.69 279 ASN A CA 1
ATOM 2177 C C . ASN A 1 279 ? -1.586 -19.594 -20.219 1 97.69 279 ASN A C 1
ATOM 2179 O O . ASN A 1 279 ? -0.703 -19.047 -19.562 1 97.69 279 ASN A O 1
ATOM 2183 N N . LEU A 1 280 ? -1.443 -20.75 -20.891 1 98.25 280 LEU A N 1
ATOM 2184 C CA . LEU A 1 280 ? -0.122 -21.359 -20.938 1 98.25 280 LEU A CA 1
ATOM 2185 C C . LEU A 1 280 ? 0.924 -20.375 -21.438 1 98.25 280 LEU A C 1
ATOM 2187 O O . LEU A 1 280 ? 2.012 -20.266 -20.859 1 98.25 280 LEU A O 1
ATOM 2191 N N . VAL A 1 281 ? 0.604 -19.703 -22.516 1 98.31 281 VAL A N 1
ATOM 2192 C CA . VAL A 1 281 ? 1.394 -18.609 -23.078 1 98.31 281 VAL A CA 1
ATOM 2193 C C . VAL A 1 281 ? 0.611 -17.297 -22.969 1 98.31 281 VAL A C 1
ATOM 2195 O O . VAL A 1 281 ? -0.206 -16.984 -23.844 1 98.31 281 VAL A O 1
ATOM 2198 N N . PRO A 1 282 ? 0.914 -16.516 -21.953 1 96.88 282 PRO A N 1
ATOM 2199 C CA . PRO A 1 282 ? 0.165 -15.266 -21.766 1 96.88 282 PRO A CA 1
ATOM 2200 C C . PRO A 1 282 ? 0.505 -14.211 -22.812 1 96.88 282 PRO A C 1
ATOM 2202 O O . PRO A 1 282 ? 1.61 -14.211 -23.359 1 96.88 282 PRO A O 1
ATOM 2205 N N . ASN A 1 283 ? -0.446 -13.383 -23.109 1 95.06 283 ASN A N 1
ATOM 2206 C CA . ASN A 1 283 ? -0.256 -12.273 -24.047 1 95.06 283 ASN A CA 1
ATOM 2207 C C . ASN A 1 283 ? -0.372 -10.922 -23.344 1 95.06 283 ASN A C 1
ATOM 2209 O O . ASN A 1 283 ? -1.37 -10.219 -23.5 1 95.06 283 ASN A O 1
ATOM 2213 N N . LEU A 1 284 ? 0.626 -10.57 -22.672 1 94.25 284 LEU A N 1
ATOM 2214 C CA . LEU A 1 284 ? 0.65 -9.328 -21.906 1 94.25 284 LEU A CA 1
ATOM 2215 C C . LEU A 1 284 ? 0.523 -8.125 -22.844 1 94.25 284 LEU A C 1
ATOM 2217 O O . LEU A 1 284 ? -0.144 -7.141 -22.5 1 94.25 284 LEU A O 1
ATOM 2221 N N . LEU A 1 285 ? 1.098 -8.172 -24.016 1 91.94 285 LEU A N 1
ATOM 2222 C CA . LEU A 1 285 ? 1.146 -7.066 -24.969 1 91.94 285 LEU A CA 1
ATOM 2223 C C . LEU A 1 285 ? -0.26 -6.652 -25.375 1 91.94 285 LEU A C 1
ATOM 2225 O O . LEU A 1 285 ? -0.516 -5.469 -25.625 1 91.94 285 LEU A O 1
ATOM 2229 N N . SER A 1 286 ? -1.128 -7.605 -25.422 1 91.06 286 SER A N 1
ATOM 2230 C CA . SER A 1 286 ? -2.49 -7.324 -25.859 1 91.06 286 SER A CA 1
ATOM 2231 C C . SER A 1 286 ? -3.215 -6.422 -24.859 1 91.06 286 SER A C 1
ATOM 2233 O O . SER A 1 286 ? -4.23 -5.805 -25.203 1 91.06 286 SER A O 1
ATOM 2235 N N . THR A 1 287 ? -2.709 -6.434 -23.719 1 89.81 287 THR A N 1
ATOM 2236 C CA . THR A 1 287 ? -3.371 -5.625 -22.703 1 89.81 287 THR A CA 1
ATOM 2237 C C . THR A 1 287 ? -2.715 -4.254 -22.594 1 89.81 287 THR A C 1
ATOM 2239 O O . THR A 1 287 ? -3.223 -3.369 -21.891 1 89.81 287 THR A O 1
ATOM 2242 N N . MET A 1 288 ? -1.437 -4.355 -23.297 1 82.94 288 MET A N 1
ATOM 2243 C CA . MET A 1 288 ? -0.66 -3.121 -23.234 1 82.94 288 MET A CA 1
ATOM 2244 C C . MET A 1 288 ? -1.029 -2.191 -24.375 1 82.94 288 MET A C 1
ATOM 2246 O O . MET A 1 288 ? -1.332 -2.65 -25.484 1 82.94 288 MET A O 1
ATOM 2250 N N . GLY A 1 289 ? -1.731 -1.275 -24.5 1 65.94 289 GLY A N 1
ATOM 2251 C CA . GLY A 1 289 ? -2.064 -0.421 -25.625 1 65.94 289 GLY A CA 1
ATOM 2252 C C . GLY A 1 289 ? -3.453 0.182 -25.531 1 65.94 289 GLY A C 1
ATOM 2253 O O . GLY A 1 289 ? -4.281 -0.276 -24.75 1 65.94 289 GLY A O 1
ATOM 2254 N N . GLY A 1 290 ? -3.744 1.405 -26.109 1 54.91 290 GLY A N 1
ATOM 2255 C CA . GLY A 1 290 ? -5.027 2.008 -26.438 1 54.91 290 GLY A CA 1
ATOM 2256 C C . GLY A 1 290 ? -5.453 3.074 -25.438 1 54.91 290 GLY A C 1
ATOM 2257 O O . GLY A 1 290 ? -6.41 3.812 -25.688 1 54.91 290 GLY A O 1
ATOM 2258 N N . GLY A 1 291 ? -4.754 3.021 -24.375 1 54.94 291 GLY A N 1
ATOM 2259 C CA . GLY A 1 291 ? -5.449 3.969 -23.516 1 54.94 291 GLY A CA 1
ATOM 2260 C C . GLY A 1 291 ? -4.578 5.125 -23.078 1 54.94 291 GLY A C 1
ATOM 2261 O O . GLY A 1 291 ? -3.385 5.168 -23.391 1 54.94 291 GLY A O 1
ATOM 2262 N N . ASN A 1 292 ? -5.207 6.195 -22.859 1 56.53 292 ASN A N 1
ATOM 2263 C CA . ASN A 1 292 ? -4.691 7.496 -22.438 1 56.53 292 ASN A CA 1
ATOM 2264 C C . ASN A 1 292 ? -3.928 7.398 -21.109 1 56.53 292 ASN A C 1
ATOM 2266 O O . ASN A 1 292 ? -3.096 8.25 -20.812 1 56.53 292 ASN A O 1
ATOM 2270 N N . ALA A 1 293 ? -4.312 6.258 -20.312 1 57.59 293 ALA A N 1
ATOM 2271 C CA . ALA A 1 293 ? -3.641 6.285 -19.016 1 57.59 293 ALA A CA 1
ATOM 2272 C C . ALA A 1 293 ? -2.289 5.582 -19.078 1 57.59 293 ALA A C 1
ATOM 2274 O O . ALA A 1 293 ? -2.131 4.594 -19.797 1 57.59 293 ALA A O 1
ATOM 2275 N N . ASP A 1 294 ? -1.35 6.238 -18.516 1 69.25 294 ASP A N 1
ATOM 2276 C CA . ASP A 1 294 ? -0 5.68 -18.531 1 69.25 294 ASP A CA 1
ATOM 2277 C C . ASP A 1 294 ? 0.063 4.371 -17.75 1 69.25 294 ASP A C 1
ATOM 2279 O O . ASP A 1 294 ? -0.194 4.355 -16.547 1 69.25 294 ASP A O 1
ATOM 2283 N N . THR A 1 295 ? 0.145 3.246 -18.375 1 83.62 295 THR A N 1
ATOM 2284 C CA . THR A 1 295 ? 0.325 1.935 -17.75 1 83.62 295 THR A CA 1
ATOM 2285 C C . THR A 1 295 ? 1.769 1.461 -17.906 1 83.62 295 THR A C 1
ATOM 2287 O O . THR A 1 295 ? 2.105 0.345 -17.5 1 83.62 295 THR A O 1
ATOM 2290 N N . SER A 1 296 ? 2.574 2.344 -18.391 1 87.38 296 SER A N 1
ATOM 2291 C CA . SER A 1 296 ? 3.904 1.894 -18.781 1 87.38 296 SER A CA 1
ATOM 2292 C C . SER A 1 296 ? 4.828 1.761 -17.578 1 87.38 296 SER A C 1
ATOM 2294 O O . SER A 1 296 ? 5.852 1.08 -17.656 1 87.38 296 SER A O 1
ATOM 2296 N N . SER A 1 297 ? 4.469 2.402 -16.484 1 91.12 297 SER A N 1
ATOM 2297 C CA . SER A 1 297 ? 5.359 2.396 -15.336 1 91.12 297 SER A CA 1
ATOM 2298 C C . SER A 1 297 ? 4.836 1.479 -14.234 1 91.12 297 SER A C 1
ATOM 2300 O O . SER A 1 297 ? 5.391 1.438 -13.133 1 91.12 297 SER A O 1
ATOM 2302 N N . LEU A 1 298 ? 3.787 0.746 -14.523 1 92.62 298 LEU A N 1
ATOM 2303 C CA . LEU A 1 298 ? 3.213 -0.188 -13.562 1 92.62 298 LEU A CA 1
ATOM 2304 C C . LEU A 1 298 ? 4.102 -1.417 -13.398 1 92.62 298 LEU A C 1
ATOM 2306 O O . LEU A 1 298 ? 4.941 -1.698 -14.258 1 92.62 298 LEU A O 1
ATOM 2310 N N . ARG A 1 299 ? 3.928 -2.1 -12.328 1 95.06 299 ARG A N 1
ATOM 2311 C CA . ARG A 1 299 ? 4.711 -3.307 -12.086 1 95.06 299 ARG A CA 1
ATOM 2312 C C . ARG A 1 299 ? 4.531 -4.316 -13.211 1 95.06 299 ARG A C 1
ATOM 2314 O O . ARG A 1 299 ? 5.508 -4.91 -13.68 1 95.06 299 ARG A O 1
ATOM 2321 N N . VAL A 1 300 ? 3.346 -4.48 -13.664 1 94.5 300 VAL A N 1
ATOM 2322 C CA . VAL A 1 300 ? 3.035 -5.461 -14.695 1 94.5 300 VAL A CA 1
ATOM 2323 C C . VAL A 1 300 ? 3.707 -5.059 -16.016 1 94.5 300 VAL A C 1
ATOM 2325 O O . VAL A 1 300 ? 4.004 -5.91 -16.844 1 94.5 300 VAL A O 1
ATOM 2328 N N . ALA A 1 301 ? 4.039 -3.797 -16.172 1 93.06 301 ALA A N 1
ATOM 2329 C CA . ALA A 1 301 ? 4.562 -3.277 -17.438 1 93.06 301 ALA A CA 1
ATOM 2330 C C . ALA A 1 301 ? 6.055 -3.561 -17.562 1 93.06 301 ALA A C 1
ATOM 2332 O O . ALA A 1 301 ? 6.645 -3.33 -18.625 1 93.06 301 ALA A O 1
ATOM 2333 N N . TRP A 1 302 ? 6.633 -3.984 -16.531 1 94.94 302 TRP A N 1
ATOM 2334 C CA . TRP A 1 302 ? 8.023 -4.379 -16.703 1 94.94 302 TRP A CA 1
ATOM 2335 C C . TRP A 1 302 ? 8.219 -5.852 -16.344 1 94.94 302 TRP A C 1
ATOM 2337 O O . TRP A 1 302 ? 9.305 -6.258 -15.914 1 94.94 302 TRP A O 1
ATOM 2347 N N . LYS A 1 303 ? 7.203 -6.598 -16.516 1 96.38 303 LYS A N 1
ATOM 2348 C CA . LYS A 1 303 ? 7.297 -8.047 -16.609 1 96.38 303 LYS A CA 1
ATOM 2349 C C . LYS A 1 303 ? 7.773 -8.469 -18 1 96.38 303 LYS A C 1
ATOM 2351 O O . LYS A 1 303 ? 8.141 -7.629 -18.828 1 96.38 303 LYS A O 1
ATOM 2356 N N . GLY A 1 304 ? 7.898 -9.781 -18.141 1 97.25 304 GLY A N 1
ATOM 2357 C CA . GLY A 1 304 ? 8.328 -10.297 -19.438 1 97.25 304 GLY A CA 1
ATOM 2358 C C . GLY A 1 304 ? 7.172 -10.578 -20.375 1 97.25 304 GLY A C 1
ATOM 2359 O O . GLY A 1 304 ? 6.008 -10.539 -19.969 1 97.25 304 GLY A O 1
ATOM 2360 N N . ILE A 1 305 ? 7.52 -10.742 -21.656 1 97.69 305 ILE A N 1
ATOM 2361 C CA . ILE A 1 305 ? 6.559 -11.133 -22.672 1 97.69 305 ILE A CA 1
ATOM 2362 C C . ILE A 1 305 ? 7.082 -12.344 -23.438 1 97.69 305 ILE A C 1
ATOM 2364 O O . ILE A 1 305 ? 8.25 -12.719 -23.297 1 97.69 305 ILE A O 1
ATOM 2368 N N . VAL A 1 306 ? 6.211 -13.008 -24.094 1 98.25 306 VAL A N 1
ATOM 2369 C CA . VAL A 1 306 ? 6.602 -14.039 -25.047 1 98.25 306 VAL A CA 1
ATOM 2370 C C . VAL A 1 306 ? 6.641 -13.445 -26.453 1 98.25 306 VAL A C 1
ATOM 2372 O O . VAL A 1 306 ? 5.645 -12.898 -26.938 1 98.25 306 VAL A O 1
ATOM 2375 N N . CYS A 1 307 ? 7.824 -13.508 -27.109 1 97.56 307 CYS A N 1
ATOM 2376 C CA . CYS A 1 307 ? 8.016 -12.945 -28.438 1 97.56 307 CYS A CA 1
ATOM 2377 C C . CYS A 1 307 ? 6.988 -13.508 -29.422 1 97.56 307 CYS A C 1
ATOM 2379 O O . CYS A 1 307 ? 6.879 -14.719 -29.578 1 97.56 307 CYS A O 1
ATOM 2381 N N . PRO A 1 308 ? 6.219 -12.633 -30.047 1 96.56 308 PRO A N 1
ATOM 2382 C CA . PRO A 1 308 ? 5.203 -13.125 -30.984 1 96.56 308 PRO A CA 1
ATOM 2383 C C . PRO A 1 308 ? 5.805 -13.75 -32.25 1 96.56 308 PRO A C 1
ATOM 2385 O O . PRO A 1 308 ? 5.113 -14.461 -32.969 1 96.56 308 PRO A O 1
ATOM 2388 N N . GLN A 1 309 ? 7.031 -13.539 -32.438 1 96 309 GLN A N 1
ATOM 2389 C CA . GLN A 1 309 ? 7.66 -14.031 -33.656 1 96 309 GLN A CA 1
ATOM 2390 C C . GLN A 1 309 ? 8.32 -15.391 -33.438 1 96 309 GLN A C 1
ATOM 2392 O O . GLN A 1 309 ? 8.148 -16.312 -34.25 1 96 309 GLN A O 1
ATOM 2397 N N . CYS A 1 310 ? 9.047 -15.555 -32.375 1 96.38 310 CYS A N 1
ATOM 2398 C CA . CYS A 1 310 ? 9.805 -16.781 -32.219 1 96.38 310 CYS A CA 1
ATOM 2399 C C . CYS A 1 310 ? 9.391 -17.516 -30.938 1 96.38 310 CYS A C 1
ATOM 2401 O O . CYS A 1 310 ? 9.977 -18.547 -30.578 1 96.38 310 CYS A O 1
ATOM 2403 N N . SER A 1 311 ? 8.547 -16.953 -30.062 1 97.75 311 SER A N 1
ATOM 2404 C CA . SER A 1 311 ? 7.949 -17.562 -28.875 1 97.75 311 SER A CA 1
ATOM 2405 C C . SER A 1 311 ? 8.938 -17.578 -27.703 1 97.75 311 SER A C 1
ATOM 2407 O O . SER A 1 311 ? 8.75 -18.312 -26.734 1 97.75 311 SER A O 1
ATOM 2409 N N . LYS A 1 312 ? 9.992 -16.797 -27.812 1 97.19 312 LYS A N 1
ATOM 2410 C CA . LYS A 1 312 ? 10.969 -16.688 -26.734 1 97.19 312 LYS A CA 1
ATOM 2411 C C . LYS A 1 312 ? 10.438 -15.805 -25.594 1 97.19 312 LYS A C 1
ATOM 2413 O O . LYS A 1 312 ? 9.844 -14.758 -25.844 1 97.19 312 LYS A O 1
ATOM 2418 N N . CYS A 1 313 ? 10.586 -16.266 -24.375 1 97.62 313 CYS A N 1
ATOM 2419 C CA . CYS A 1 313 ? 10.336 -15.406 -23.219 1 97.62 313 CYS A CA 1
ATOM 2420 C C . CYS A 1 313 ? 11.391 -14.312 -23.125 1 97.62 313 CYS A C 1
ATOM 2422 O O . CYS A 1 313 ? 12.594 -14.586 -23.172 1 97.62 313 CYS A O 1
ATOM 2424 N N . ILE A 1 314 ? 10.922 -13.117 -23 1 95.62 314 ILE A N 1
ATOM 2425 C CA . ILE A 1 314 ? 11.836 -11.984 -22.984 1 95.62 314 ILE A CA 1
ATOM 2426 C C . ILE A 1 314 ? 11.539 -11.086 -21.781 1 95.62 314 ILE A C 1
ATOM 2428 O O . ILE A 1 314 ? 10.375 -10.844 -21.453 1 95.62 314 ILE A O 1
ATOM 2432 N N . SER A 1 315 ? 12.594 -10.641 -21.062 1 96.12 315 SER A N 1
ATOM 2433 C CA . SER A 1 315 ? 12.453 -9.664 -19.984 1 96.12 315 SER A CA 1
ATOM 2434 C C . SER A 1 315 ? 12.516 -8.234 -20.5 1 96.12 315 SER A C 1
ATOM 2436 O O . SER A 1 315 ? 13.109 -7.984 -21.562 1 96.12 315 SER A O 1
ATOM 2438 N N . ARG A 1 316 ? 11.898 -7.352 -19.844 1 96 316 ARG A N 1
ATOM 2439 C CA . ARG A 1 316 ? 12.039 -5.949 -20.219 1 96 316 ARG A CA 1
ATOM 2440 C C . ARG A 1 316 ? 13.383 -5.391 -19.766 1 96 316 ARG A C 1
ATOM 2442 O O . ARG A 1 316 ? 13.602 -5.184 -18.562 1 96 316 ARG A O 1
ATOM 2449 N N . LYS A 1 317 ? 14.188 -5.086 -20.672 1 95.38 317 LYS A N 1
ATOM 2450 C CA . LYS A 1 317 ? 15.516 -4.566 -20.359 1 95.38 317 LYS A CA 1
ATOM 2451 C C . LYS A 1 317 ? 15.609 -3.074 -20.672 1 95.38 317 LYS A C 1
ATOM 2453 O O . LYS A 1 317 ? 16.5 -2.387 -20.172 1 95.38 317 LYS A O 1
ATOM 2458 N N . PHE A 1 318 ? 14.711 -2.592 -21.5 1 95.31 318 PHE A N 1
ATOM 2459 C CA . PHE A 1 318 ? 14.805 -1.219 -21.984 1 95.31 318 PHE A CA 1
ATOM 2460 C C . PHE A 1 318 ? 13.711 -0.351 -21.375 1 95.31 318 PHE A C 1
ATOM 2462 O O . PHE A 1 318 ? 12.578 -0.8 -21.203 1 95.31 318 PHE A O 1
ATOM 2469 N N . TRP A 1 319 ? 14.047 0.858 -21.172 1 95.75 319 TRP A N 1
ATOM 2470 C CA . TRP A 1 319 ? 13.125 1.823 -20.578 1 95.75 319 TRP A CA 1
ATOM 2471 C C . TRP A 1 319 ? 11.82 1.878 -21.375 1 95.75 319 TRP A C 1
ATOM 2473 O O . TRP A 1 319 ? 10.734 1.91 -20.781 1 95.75 319 TRP A O 1
ATOM 2483 N N . ARG A 1 320 ? 11.922 1.748 -22.641 1 93.25 320 ARG A N 1
ATOM 2484 C CA . ARG A 1 320 ? 10.75 1.981 -23.484 1 93.25 320 ARG A CA 1
ATOM 2485 C C . ARG A 1 320 ? 10.125 0.664 -23.938 1 93.25 320 ARG A C 1
ATOM 2487 O O . ARG A 1 320 ? 9.102 0.658 -24.625 1 93.25 320 ARG A O 1
ATOM 2494 N N . GLY A 1 321 ? 10.82 -0.433 -23.594 1 93.81 321 GLY A N 1
ATOM 2495 C CA . GLY A 1 321 ? 10.133 -1.641 -24.031 1 93.81 321 GLY A CA 1
ATOM 2496 C C . GLY A 1 321 ? 11.031 -2.861 -24.047 1 93.81 321 GLY A C 1
ATOM 2497 O O . GLY A 1 321 ? 11.891 -3.025 -23.188 1 93.81 321 GLY A O 1
ATOM 2498 N N . TRP A 1 322 ? 10.711 -3.826 -24.984 1 95.5 322 TRP A N 1
ATOM 2499 C CA . TRP A 1 322 ? 11.336 -5.141 -25.078 1 95.5 322 TRP A CA 1
ATOM 2500 C C . TRP A 1 322 ? 12.047 -5.312 -26.422 1 95.5 322 TRP A C 1
ATOM 2502 O O . TRP A 1 322 ? 11.562 -4.828 -27.453 1 95.5 322 TRP A O 1
ATOM 2512 N N . LYS A 1 323 ? 13.148 -5.973 -26.359 1 95 323 LYS A N 1
ATOM 2513 C CA . LYS A 1 323 ? 13.836 -6.512 -27.531 1 95 323 LYS A CA 1
ATOM 2514 C C . LYS A 1 323 ? 14.117 -8 -27.375 1 95 323 LYS A C 1
ATOM 2516 O O . LYS A 1 323 ? 14.523 -8.445 -26.297 1 95 323 LYS A O 1
ATOM 2521 N N . CYS A 1 324 ? 13.82 -8.734 -28.359 1 94.81 324 CYS A N 1
ATOM 2522 C CA . CYS A 1 324 ? 14.016 -10.18 -28.281 1 94.81 324 CYS A CA 1
ATOM 2523 C C . CYS A 1 324 ? 15.5 -10.523 -28.266 1 94.81 324 CYS A C 1
ATOM 2525 O O . CYS A 1 324 ? 15.961 -11.312 -27.438 1 94.81 324 CYS A O 1
ATOM 2527 N N . SER A 1 325 ? 16.25 -10.016 -29.234 1 89.19 325 SER A N 1
ATOM 2528 C CA . SER A 1 325 ? 17.703 -10.164 -29.266 1 89.19 325 SER A CA 1
ATOM 2529 C C . SER A 1 325 ? 18.406 -8.836 -29.016 1 89.19 325 SER A C 1
ATOM 2531 O O . SER A 1 325 ? 18.031 -7.812 -29.594 1 89.19 325 SER A O 1
ATOM 2533 N N . ASP A 1 326 ? 19.141 -8.828 -27.859 1 77.62 326 ASP A N 1
ATOM 2534 C CA . ASP A 1 326 ? 19.844 -7.602 -27.516 1 77.62 326 ASP A CA 1
ATOM 2535 C C . ASP A 1 326 ? 21.359 -7.777 -27.672 1 77.62 326 ASP A C 1
ATOM 2537 O O . ASP A 1 326 ? 21.875 -8.883 -27.531 1 77.62 326 ASP A O 1
ATOM 2541 N N . ASP A 1 327 ? 22.047 -6.789 -28.328 1 63.75 327 ASP A N 1
ATOM 2542 C CA . ASP A 1 327 ? 23.484 -6.812 -28.641 1 63.75 327 ASP A CA 1
ATOM 2543 C C . ASP A 1 327 ? 24.312 -6.91 -27.359 1 63.75 327 ASP A C 1
ATOM 2545 O O . ASP A 1 327 ? 25.484 -7.281 -27.406 1 63.75 327 ASP A O 1
ATOM 2549 N N . LEU A 1 328 ? 23.906 -6.371 -26.312 1 58.19 328 LEU A N 1
ATOM 2550 C CA . LEU A 1 328 ? 24.797 -6.238 -25.156 1 58.19 328 LEU A CA 1
ATOM 2551 C C . LEU A 1 328 ? 25.031 -7.59 -24.5 1 58.19 328 LEU A C 1
ATOM 2553 O O . LEU A 1 328 ? 25.859 -7.707 -23.594 1 58.19 328 LEU A O 1
ATOM 2557 N N . THR A 1 329 ? 24.078 -8.445 -24.562 1 51 329 THR A N 1
ATOM 2558 C CA . THR A 1 329 ? 24.375 -9.641 -23.781 1 51 329 THR A CA 1
ATOM 2559 C C . THR A 1 329 ? 25.562 -10.383 -24.391 1 51 329 THR A C 1
ATOM 2561 O O . THR A 1 329 ? 25.438 -11.031 -25.422 1 51 329 THR A O 1
ATOM 2564 N N . SER A 1 330 ? 26.656 -9.711 -24.344 1 43.09 330 SER A N 1
ATOM 2565 C CA . SER A 1 330 ? 27.938 -10.289 -24.719 1 43.09 330 SER A CA 1
ATOM 2566 C C . SER A 1 330 ? 28.078 -11.711 -24.188 1 43.09 330 SER A C 1
ATOM 2568 O O . SER A 1 330 ? 29.188 -12.203 -23.969 1 43.09 330 SER A O 1
ATOM 2570 N N . THR A 1 331 ? 27.125 -12.227 -23.516 1 43.72 331 THR A N 1
ATOM 2571 C CA . THR A 1 331 ? 27.594 -13.531 -23.062 1 43.72 331 THR A CA 1
ATOM 2572 C C . THR A 1 331 ? 28.109 -14.375 -24.219 1 43.72 331 THR A C 1
ATOM 2574 O O . THR A 1 331 ? 27.625 -14.25 -25.344 1 43.72 331 THR A O 1
ATOM 2577 N N . SER A 1 332 ? 29.328 -14.812 -23.984 1 41.94 332 SER A N 1
ATOM 2578 C CA . SER A 1 332 ? 30.109 -15.812 -24.703 1 41.94 332 SER A CA 1
ATOM 2579 C C . SER A 1 332 ? 29.203 -16.859 -25.359 1 41.94 332 SER A C 1
ATOM 2581 O O . SER A 1 332 ? 29.688 -17.797 -25.969 1 41.94 332 SER A O 1
ATOM 2583 N N . VAL A 1 333 ? 27.969 -16.812 -24.906 1 45.22 333 VAL A N 1
ATOM 2584 C CA . VAL A 1 333 ? 27.297 -17.969 -25.484 1 45.22 333 VAL A CA 1
ATOM 2585 C C . VAL A 1 333 ? 26.797 -17.625 -26.891 1 45.22 333 VAL A C 1
ATOM 2587 O O . VAL A 1 333 ? 26.125 -16.609 -27.078 1 45.22 333 VAL A O 1
ATOM 2590 N N . PRO A 1 334 ? 27.438 -18.078 -27.859 1 46.78 334 PRO A N 1
ATOM 2591 C CA . PRO A 1 334 ? 26.922 -17.938 -29.219 1 46.78 334 PRO A CA 1
ATOM 2592 C C . PRO A 1 334 ? 25.391 -17.875 -29.266 1 46.78 334 PRO A C 1
ATOM 2594 O O . PRO A 1 334 ? 24.719 -18.719 -28.672 1 46.78 334 PRO A O 1
ATOM 2597 N N . LEU A 1 335 ? 24.922 -16.656 -29.469 1 54.44 335 LEU A N 1
ATOM 2598 C CA . LEU A 1 335 ? 23.469 -16.562 -29.625 1 54.44 335 LEU A CA 1
ATOM 2599 C C . LEU A 1 335 ? 22.969 -17.594 -30.625 1 54.44 335 LEU A C 1
ATOM 2601 O O . LEU A 1 335 ? 23.328 -17.578 -31.797 1 54.44 335 LEU A O 1
ATOM 2605 N N . ARG A 1 336 ? 22.547 -18.672 -30.234 1 60 336 ARG A N 1
ATOM 2606 C CA . ARG A 1 336 ? 22 -19.734 -31.078 1 60 336 ARG A CA 1
ATOM 2607 C C . ARG A 1 336 ? 20.781 -19.25 -31.859 1 60 336 ARG A C 1
ATOM 2609 O O . ARG A 1 336 ? 20.531 -19.703 -32.969 1 60 336 ARG A O 1
ATOM 2616 N N . HIS A 1 337 ? 20.031 -18.203 -31.312 1 75.25 337 HIS A N 1
ATOM 2617 C CA . HIS A 1 337 ? 18.812 -17.75 -31.953 1 75.25 337 HIS A CA 1
ATOM 2618 C C . HIS A 1 337 ? 18.766 -16.219 -32.031 1 75.25 337 HIS A C 1
ATOM 2620 O O . HIS A 1 337 ? 19.031 -15.531 -31.062 1 75.25 337 HIS A O 1
ATOM 2626 N N . SER A 1 338 ? 18.766 -15.617 -33.344 1 84.75 338 SER A N 1
ATOM 2627 C CA . SER A 1 338 ? 18.609 -14.18 -33.531 1 84.75 338 SER A CA 1
ATOM 2628 C C . SER A 1 338 ? 17.219 -13.836 -34.062 1 84.75 338 SER A C 1
ATOM 2630 O O . SER A 1 338 ? 16.781 -14.398 -35.062 1 84.75 338 SER A O 1
ATOM 2632 N N . CYS A 1 339 ? 16.422 -13.156 -33.312 1 92.88 339 CYS A N 1
ATOM 2633 C CA . CYS A 1 339 ? 15.086 -12.688 -33.656 1 92.88 339 CYS A CA 1
ATOM 2634 C C . CYS A 1 339 ? 15.016 -11.164 -33.625 1 92.88 339 CYS A C 1
ATOM 2636 O O . CYS A 1 339 ? 15.367 -10.547 -32.594 1 92.88 339 CYS A O 1
ATOM 2638 N N . PRO A 1 340 ? 14.633 -10.43 -34.688 1 93.25 340 PRO A N 1
ATOM 2639 C CA . PRO A 1 340 ? 14.656 -8.969 -34.75 1 93.25 340 PRO A CA 1
ATOM 2640 C C . PRO A 1 340 ? 13.453 -8.328 -34.062 1 93.25 340 PRO A C 1
ATOM 2642 O O . PRO A 1 340 ? 13.32 -7.098 -34.062 1 93.25 340 PRO A O 1
ATOM 2645 N N . PHE A 1 341 ? 12.641 -9.023 -33.5 1 95.81 341 PHE A N 1
ATOM 2646 C CA . PHE A 1 341 ? 11.438 -8.477 -32.906 1 95.81 341 PHE A CA 1
ATOM 2647 C C . PHE A 1 341 ? 11.789 -7.457 -31.812 1 95.81 341 PHE A C 1
ATOM 2649 O O . PHE A 1 341 ? 12.664 -7.699 -30.984 1 95.81 341 PHE A O 1
ATOM 2656 N N . GLU A 1 342 ? 11.172 -6.316 -31.844 1 95.12 342 GLU A N 1
ATOM 2657 C CA . GLU A 1 342 ? 11.242 -5.305 -30.797 1 95.12 342 GLU A CA 1
ATOM 2658 C C . GLU A 1 342 ? 9.922 -4.539 -30.672 1 95.12 342 GLU A C 1
ATOM 2660 O O . GLU A 1 342 ? 9.203 -4.379 -31.656 1 95.12 342 GLU A O 1
ATOM 2665 N N . ILE A 1 343 ? 9.539 -4.145 -29.5 1 94 343 ILE A N 1
ATOM 2666 C CA . ILE A 1 343 ? 8.359 -3.316 -29.25 1 94 343 ILE A CA 1
ATOM 2667 C C . ILE A 1 343 ? 8.695 -2.236 -28.234 1 94 343 ILE A C 1
ATOM 2669 O O . ILE A 1 343 ? 9.211 -2.535 -27.156 1 94 343 ILE A O 1
ATOM 2673 N N . MET A 1 344 ? 8.43 -0.996 -28.641 1 91.88 344 MET A N 1
ATOM 2674 C CA . MET A 1 344 ? 8.625 0.152 -27.75 1 91.88 344 MET A CA 1
ATOM 2675 C C . MET A 1 344 ? 7.289 0.807 -27.422 1 91.88 344 MET A C 1
ATOM 2677 O O . MET A 1 344 ? 6.488 1.094 -28.312 1 91.88 344 MET A O 1
ATOM 2681 N N . LEU A 1 345 ? 7.039 0.963 -26.172 1 88.12 345 LEU A N 1
ATOM 2682 C CA . LEU A 1 345 ? 5.797 1.564 -25.703 1 88.12 345 LEU A CA 1
ATOM 2683 C C . LEU A 1 345 ? 5.863 3.086 -25.781 1 88.12 345 LEU A C 1
ATOM 2685 O O . LEU A 1 345 ? 6.953 3.668 -25.75 1 88.12 345 LEU A O 1
ATOM 2689 N N . GLU A 1 346 ? 4.648 3.584 -25.938 1 83.5 346 GLU A N 1
ATOM 2690 C CA . GLU A 1 346 ? 4.535 5.023 -25.734 1 83.5 346 GLU A CA 1
ATOM 2691 C C . GLU A 1 346 ? 4.672 5.371 -24.25 1 83.5 346 GLU A C 1
ATOM 2693 O O . GLU A 1 346 ? 4.082 4.707 -23.391 1 83.5 346 GLU A O 1
ATOM 2698 N N . MET A 1 347 ? 5.566 6.281 -24.047 1 87.19 347 MET A N 1
ATOM 2699 C CA . MET A 1 347 ? 5.805 6.695 -22.656 1 87.19 347 MET A CA 1
ATOM 2700 C C . MET A 1 347 ? 5.234 8.086 -22.406 1 87.19 347 MET A C 1
ATOM 2702 O O . MET A 1 347 ? 5.945 9.086 -22.516 1 87.19 347 MET A O 1
ATOM 2706 N N . PRO A 1 348 ? 3.971 8.109 -22.047 1 83.88 348 PRO A N 1
ATOM 2707 C CA . PRO A 1 348 ? 3.436 9.445 -21.766 1 83.88 348 PRO A CA 1
ATOM 2708 C C . PRO A 1 348 ? 4.125 10.125 -20.578 1 83.88 348 PRO A C 1
ATOM 2710 O O . PRO A 1 348 ? 4.602 9.445 -19.672 1 83.88 348 PRO A O 1
ATOM 2713 N N . LEU A 1 349 ? 4.113 11.477 -20.703 1 89.19 349 LEU A N 1
ATOM 2714 C CA . LEU A 1 349 ? 4.703 12.25 -19.625 1 89.19 349 LEU A CA 1
ATOM 2715 C C . LEU A 1 349 ? 3.885 12.102 -18.344 1 89.19 349 LEU A C 1
ATOM 2717 O O . LEU A 1 349 ? 2.67 12.312 -18.344 1 89.19 349 LEU A O 1
ATOM 2721 N N . ILE A 1 350 ? 4.492 11.727 -17.344 1 91.06 350 ILE A N 1
ATOM 2722 C CA . ILE A 1 350 ? 3.875 11.625 -16.031 1 91.06 350 ILE A CA 1
ATOM 2723 C C . ILE A 1 350 ? 4.109 12.922 -15.25 1 91.06 350 ILE A C 1
ATOM 2725 O O . ILE A 1 350 ? 5.254 13.344 -15.062 1 91.06 350 ILE A O 1
ATOM 2729 N N . SER A 1 351 ? 3.045 13.539 -14.82 1 91.44 351 SER A N 1
ATOM 2730 C CA . SER A 1 351 ? 3.164 14.812 -14.109 1 91.44 351 SER A CA 1
ATOM 2731 C C . SER A 1 351 ? 3.639 14.602 -12.68 1 91.44 351 SER A C 1
ATOM 2733 O O . SER A 1 351 ? 3.512 13.508 -12.125 1 91.44 351 SER A O 1
ATOM 2735 N N . LEU A 1 352 ? 4.16 15.672 -12.055 1 93.75 352 LEU A N 1
ATOM 2736 C CA . LEU A 1 352 ? 4.555 15.625 -10.648 1 93.75 352 LEU A CA 1
ATOM 2737 C C . LEU A 1 352 ? 3.354 15.32 -9.758 1 93.75 352 LEU A C 1
ATOM 2739 O O . LEU A 1 352 ? 3.484 14.633 -8.75 1 93.75 352 LEU A O 1
ATOM 2743 N N . ARG A 1 353 ? 2.23 15.812 -10.117 1 92.88 353 ARG A N 1
ATOM 2744 C CA . ARG A 1 353 ? 1.016 15.586 -9.344 1 92.88 353 ARG A CA 1
ATOM 2745 C C . ARG A 1 353 ? 0.686 14.094 -9.273 1 92.88 353 ARG A C 1
ATOM 2747 O O . ARG A 1 353 ? 0.201 13.609 -8.25 1 92.88 353 ARG A O 1
ATOM 2754 N N . ALA A 1 354 ? 1.022 13.414 -10.305 1 91.25 354 ALA A N 1
ATOM 2755 C CA . ALA A 1 354 ? 0.708 11.984 -10.375 1 91.25 354 ALA A CA 1
ATOM 2756 C C . ALA A 1 354 ? 1.588 11.18 -9.422 1 91.25 354 ALA A C 1
ATOM 2758 O O . ALA A 1 354 ? 1.261 10.047 -9.07 1 91.25 354 ALA A O 1
ATOM 2759 N N . VAL A 1 355 ? 2.727 11.781 -8.992 1 93.94 355 VAL A N 1
ATOM 2760 C CA . VAL A 1 355 ? 3.654 10.953 -8.227 1 93.94 355 VAL A CA 1
ATOM 2761 C C . VAL A 1 355 ? 3.809 11.516 -6.812 1 93.94 355 VAL A C 1
ATOM 2763 O O . VAL A 1 355 ? 4.41 10.875 -5.949 1 93.94 355 VAL A O 1
ATOM 2766 N N . ILE A 1 356 ? 3.287 12.68 -6.586 1 95.06 356 ILE A N 1
ATOM 2767 C CA . ILE A 1 356 ? 3.359 13.289 -5.262 1 95.06 356 ILE A CA 1
ATOM 2768 C C . ILE A 1 356 ? 1.979 13.273 -4.609 1 95.06 356 ILE A C 1
ATOM 2770 O O . ILE A 1 356 ? 1.041 13.906 -5.109 1 95.06 356 ILE A O 1
ATOM 2774 N N . ASP A 1 357 ? 1.849 12.711 -3.512 1 92.12 357 ASP A N 1
ATOM 2775 C CA . ASP A 1 357 ? 0.56 12.5 -2.859 1 92.12 357 ASP A CA 1
ATOM 2776 C C . ASP A 1 357 ? 0.22 13.664 -1.931 1 92.12 357 ASP A C 1
ATOM 2778 O O . ASP A 1 357 ? -0.94 13.844 -1.558 1 92.12 357 ASP A O 1
ATOM 2782 N N . GLU A 1 358 ? 1.141 14.406 -1.533 1 93.62 358 GLU A N 1
ATOM 2783 C CA . GLU A 1 358 ? 0.909 15.516 -0.62 1 93.62 358 GLU A CA 1
ATOM 2784 C C . GLU A 1 358 ? -0.005 16.562 -1.248 1 93.62 358 GLU A C 1
ATOM 2786 O O . GLU A 1 358 ? -0.059 16.703 -2.473 1 93.62 358 GLU A O 1
ATOM 2791 N N . PHE A 1 359 ? -0.645 17.281 -0.384 1 95.56 359 PHE A N 1
ATOM 2792 C CA . PHE A 1 359 ? -1.621 18.25 -0.849 1 95.56 359 PHE A CA 1
ATOM 2793 C C . PHE A 1 359 ? -0.969 19.266 -1.781 1 95.56 359 PHE A C 1
ATOM 2795 O O . PHE A 1 359 ? -1.518 19.594 -2.838 1 95.56 359 PHE A O 1
ATOM 2802 N N . GLU A 1 360 ? 0.105 19.766 -1.346 1 95.88 360 GLU A N 1
ATOM 2803 C CA . GLU A 1 360 ? 0.928 20.609 -2.205 1 95.88 360 GLU A CA 1
ATOM 2804 C C . GLU A 1 360 ? 2.121 19.828 -2.762 1 95.88 360 GLU A C 1
ATOM 2806 O O . GLU A 1 360 ? 2.582 18.875 -2.148 1 95.88 360 GLU A O 1
ATOM 2811 N N . LEU A 1 361 ? 2.639 20.25 -3.93 1 94.94 361 LEU A N 1
ATOM 2812 C CA . LEU A 1 361 ? 3.729 19.516 -4.57 1 94.94 361 LEU A CA 1
ATOM 2813 C C . LEU A 1 361 ? 5.016 19.641 -3.76 1 94.94 361 LEU A C 1
ATOM 2815 O O . LEU A 1 361 ? 5.895 18.781 -3.855 1 94.94 361 LEU A O 1
ATOM 2819 N N . ALA A 1 362 ? 5.16 20.75 -3.082 1 96.31 362 ALA A N 1
ATOM 2820 C CA . ALA A 1 362 ? 6.285 20.984 -2.188 1 96.31 362 ALA A CA 1
ATOM 2821 C C . ALA A 1 362 ? 5.895 21.938 -1.062 1 96.31 362 ALA A C 1
ATOM 2823 O O . ALA A 1 362 ? 5.043 22.812 -1.246 1 96.31 362 ALA A O 1
ATOM 2824 N N . PRO A 1 363 ? 6.512 21.781 0.089 1 96.94 363 PRO A N 1
ATOM 2825 C CA . PRO A 1 363 ? 6.238 22.719 1.182 1 96.94 363 PRO A CA 1
ATOM 2826 C C . PRO A 1 363 ? 6.941 24.062 0.998 1 96.94 363 PRO A C 1
ATOM 2828 O O . PRO A 1 363 ? 7.902 24.156 0.229 1 96.94 363 PRO A O 1
ATOM 2831 N N . ILE A 1 364 ? 6.383 25.078 1.662 1 96.88 364 ILE A N 1
ATOM 2832 C CA . ILE A 1 364 ? 7.156 26.312 1.793 1 96.88 364 ILE A CA 1
ATOM 2833 C C . ILE A 1 364 ? 8.445 26.031 2.561 1 96.88 364 ILE A C 1
ATOM 2835 O O . ILE A 1 364 ? 9.539 26.328 2.076 1 96.88 364 ILE A O 1
ATOM 2839 N N . LYS A 1 365 ? 8.328 25.469 3.627 1 96.06 365 LYS A N 1
ATOM 2840 C CA . LYS A 1 365 ? 9.406 24.891 4.43 1 96.06 365 LYS A CA 1
ATOM 2841 C C . LYS A 1 365 ? 8.945 23.594 5.109 1 96.06 365 LYS A C 1
ATOM 2843 O O . LYS A 1 365 ? 7.961 23.594 5.848 1 96.06 365 LYS A O 1
ATOM 2848 N N . ARG A 1 366 ? 9.633 22.562 4.906 1 94.31 366 ARG A N 1
ATOM 2849 C CA . ARG A 1 366 ? 9.188 21.281 5.422 1 94.31 366 ARG A CA 1
ATOM 2850 C C . ARG A 1 366 ? 9.32 21.219 6.941 1 94.31 366 ARG A C 1
ATOM 2852 O O . ARG A 1 366 ? 10.406 21.438 7.484 1 94.31 366 ARG A O 1
ATOM 2859 N N . SER A 1 367 ? 8.164 20.891 7.551 1 91.19 367 SER A N 1
ATOM 2860 C CA . SER A 1 367 ? 8.172 20.656 8.992 1 91.19 367 SER A CA 1
ATOM 2861 C C . SER A 1 367 ? 8.555 19.219 9.312 1 91.19 367 SER A C 1
ATOM 2863 O O . SER A 1 367 ? 8.133 18.281 8.625 1 91.19 367 SER A O 1
ATOM 2865 N N . LEU A 1 368 ? 9.461 19.141 10.297 1 83.5 368 LEU A N 1
ATOM 2866 C CA . LEU A 1 368 ? 9.93 17.797 10.578 1 83.5 368 LEU A CA 1
ATOM 2867 C C . LEU A 1 368 ? 9.82 17.484 12.07 1 83.5 368 LEU A C 1
ATOM 2869 O O . LEU A 1 368 ? 9.992 18.359 12.906 1 83.5 368 LEU A O 1
ATOM 2873 N N . PHE A 1 369 ? 9.32 16.344 12.266 1 81.44 369 PHE A N 1
ATOM 2874 C CA . PHE A 1 369 ? 9.391 15.703 13.578 1 81.44 369 PHE A CA 1
ATOM 2875 C C . PHE A 1 369 ? 10.164 14.391 13.5 1 81.44 369 PHE A C 1
ATOM 2877 O O . PHE A 1 369 ? 9.961 13.602 12.578 1 81.44 369 PHE A O 1
ATOM 2884 N N . PHE A 1 370 ? 11.109 14.203 14.422 1 87.44 370 PHE A N 1
ATOM 2885 C CA . PHE A 1 370 ? 12.039 13.086 14.312 1 87.44 370 PHE A CA 1
ATOM 2886 C C . PHE A 1 370 ? 11.641 11.969 15.273 1 87.44 370 PHE A C 1
ATOM 2888 O O . PHE A 1 370 ? 11.273 12.219 16.422 1 87.44 370 PHE A O 1
ATOM 2895 N N . ASP A 1 371 ? 11.648 10.797 14.797 1 87.62 371 ASP A N 1
ATOM 2896 C CA . ASP A 1 371 ? 11.445 9.586 15.586 1 87.62 371 ASP A CA 1
ATOM 2897 C C . ASP A 1 371 ? 12.672 9.273 16.438 1 87.62 371 ASP A C 1
ATOM 2899 O O . ASP A 1 371 ? 13.766 9.039 15.906 1 87.62 371 ASP A O 1
ATOM 2903 N N . PRO A 1 372 ? 12.469 9.211 17.688 1 90.44 372 PRO A N 1
ATOM 2904 C CA . PRO A 1 372 ? 13.617 9.008 18.578 1 90.44 372 PRO A CA 1
ATOM 2905 C C . PRO A 1 372 ? 14.234 7.621 18.438 1 90.44 372 PRO A C 1
ATOM 2907 O O . PRO A 1 372 ? 15.32 7.367 18.969 1 90.44 372 PRO A O 1
ATOM 2910 N N . LYS A 1 373 ? 13.578 6.777 17.75 1 92.75 373 LYS A N 1
ATOM 2911 C CA . LYS A 1 373 ? 14.156 5.465 17.484 1 92.75 373 LYS A CA 1
ATOM 2912 C C . LYS A 1 373 ? 15.391 5.582 16.594 1 92.75 373 LYS A C 1
ATOM 2914 O O . LYS A 1 373 ? 16.25 4.703 16.609 1 92.75 373 LYS A O 1
ATOM 2919 N N . PHE A 1 374 ? 15.477 6.59 15.844 1 96.25 374 PHE A N 1
ATOM 2920 C CA . PHE A 1 374 ? 16.594 6.828 14.938 1 96.25 374 PHE A CA 1
ATOM 2921 C C . PHE A 1 374 ? 17.453 7.984 15.438 1 96.25 374 PHE A C 1
ATOM 2923 O O . PHE A 1 374 ? 17.062 8.703 16.359 1 96.25 374 PHE A O 1
ATOM 2930 N N . MET A 1 375 ? 18.594 8.125 14.789 1 95.88 375 MET A N 1
ATOM 2931 C CA . MET A 1 375 ? 19.469 9.25 15.086 1 95.88 375 MET A CA 1
ATOM 2932 C C . MET A 1 375 ? 18.797 10.57 14.742 1 95.88 375 MET A C 1
ATOM 2934 O O . MET A 1 375 ? 18.172 10.695 13.68 1 95.88 375 MET A O 1
ATOM 2938 N N . ILE A 1 376 ? 18.891 11.531 15.68 1 95.12 376 ILE A N 1
ATOM 2939 C CA . ILE A 1 376 ? 18.328 12.859 15.445 1 95.12 376 ILE A CA 1
ATOM 2940 C C . ILE A 1 376 ? 19.391 13.766 14.828 1 95.12 376 ILE A C 1
ATOM 2942 O O . ILE A 1 376 ? 20.484 13.938 15.391 1 95.12 376 ILE A O 1
ATOM 2946 N N . PRO A 1 377 ? 19.125 14.344 13.734 1 96.56 377 PRO A N 1
ATOM 2947 C CA . PRO A 1 377 ? 20.125 15.188 13.078 1 96.56 377 PRO A CA 1
ATOM 2948 C C . PRO A 1 377 ? 20.234 16.578 13.703 1 96.56 377 PRO A C 1
ATOM 2950 O O . PRO A 1 377 ? 19.297 17.031 14.383 1 96.56 377 PRO A O 1
ATOM 2953 N N . LYS A 1 378 ? 21.375 17.203 13.477 1 95.44 378 LYS A N 1
ATOM 2954 C CA . LYS A 1 378 ? 21.484 18.641 13.711 1 95.44 378 LYS A CA 1
ATOM 2955 C C . LYS A 1 378 ? 20.766 19.422 12.617 1 95.44 378 LYS A C 1
ATOM 2957 O O . LYS A 1 378 ? 20.984 19.188 11.43 1 95.44 378 LYS A O 1
ATOM 2962 N N . VAL A 1 379 ? 19.938 20.312 13.039 1 94.12 379 VAL A N 1
ATOM 2963 C CA . VAL A 1 379 ? 19.125 21.078 12.102 1 94.12 379 VAL A CA 1
ATOM 2964 C C . VAL A 1 379 ? 19.75 22.469 11.898 1 94.12 379 VAL A C 1
ATOM 2966 O O . VAL A 1 379 ? 20.047 23.156 12.867 1 94.12 379 VAL A O 1
ATOM 2969 N N . ASP A 1 380 ? 20.016 22.812 10.688 1 94.94 380 ASP A N 1
ATOM 2970 C CA . ASP A 1 380 ? 20.516 24.125 10.289 1 94.94 380 ASP A CA 1
ATOM 2971 C C . ASP A 1 380 ? 19.641 24.734 9.195 1 94.94 380 ASP A C 1
ATOM 2973 O O . ASP A 1 380 ? 19.719 24.328 8.031 1 94.94 380 ASP A O 1
ATOM 2977 N N . ASP A 1 381 ? 18.922 25.766 9.539 1 92.81 381 ASP A N 1
ATOM 2978 C CA . ASP A 1 381 ? 17.984 26.391 8.609 1 92.81 381 ASP A CA 1
ATOM 2979 C C . ASP A 1 381 ? 18.562 27.672 8.031 1 92.81 381 ASP A C 1
ATOM 2981 O O . ASP A 1 381 ? 17.906 28.344 7.219 1 92.81 381 ASP A O 1
ATOM 2985 N N . THR A 1 382 ? 19.75 28.016 8.336 1 92.19 382 THR A N 1
ATOM 2986 C CA . THR A 1 382 ? 20.234 29.359 8.023 1 92.19 382 THR A CA 1
ATOM 2987 C C . THR A 1 382 ? 21.391 29.297 7.023 1 92.19 382 THR A C 1
ATOM 2989 O O . THR A 1 382 ? 21.391 30.016 6.027 1 92.19 382 THR A O 1
ATOM 2992 N N . SER A 1 383 ? 22.328 28.422 7.191 1 93.19 383 SER A N 1
ATOM 2993 C CA . SER A 1 383 ? 23.594 28.453 6.457 1 93.19 383 SER A CA 1
ATOM 2994 C C . SER A 1 383 ? 23.359 28.266 4.961 1 93.19 383 SER A C 1
ATOM 2996 O O . SER A 1 383 ? 24.062 28.859 4.145 1 93.19 383 SER A O 1
ATOM 2998 N N . LEU A 1 384 ? 22.422 27.453 4.613 1 94.19 384 LEU A N 1
ATOM 2999 C CA . LEU A 1 384 ? 22.203 27.141 3.205 1 94.19 384 LEU A CA 1
ATOM 3000 C C . LEU A 1 384 ? 20.766 27.453 2.797 1 94.19 384 LEU A C 1
ATOM 3002 O O . LEU A 1 384 ? 20.203 26.781 1.926 1 94.19 384 LEU A O 1
ATOM 3006 N N . PHE A 1 385 ? 20.188 28.422 3.441 1 90.75 385 PHE A N 1
ATOM 3007 C CA . PHE A 1 385 ? 18.844 28.875 3.07 1 90.75 385 PHE A CA 1
ATOM 3008 C C . PHE A 1 385 ? 18.75 29.109 1.567 1 90.75 385 PHE A C 1
ATOM 3010 O O . PHE A 1 385 ? 19.656 29.703 0.971 1 90.75 385 PHE A O 1
ATOM 3017 N N . PRO A 1 386 ? 17.766 28.531 0.89 1 92.06 386 PRO A N 1
ATOM 3018 C CA . PRO A 1 386 ? 16.469 28.109 1.425 1 92.06 386 PRO A CA 1
ATOM 3019 C C . PRO A 1 386 ? 16.438 26.625 1.775 1 92.06 386 PRO A C 1
ATOM 3021 O O . PRO A 1 386 ? 15.414 26.125 2.256 1 92.06 386 PRO A O 1
ATOM 3024 N N . TYR A 1 387 ? 17.531 25.906 1.598 1 95.06 387 TYR A N 1
ATOM 3025 C CA . TYR A 1 387 ? 17.562 24.5 2.018 1 95.06 387 TYR A CA 1
ATOM 3026 C C . TYR A 1 387 ? 17.578 24.391 3.537 1 95.06 387 TYR A C 1
ATOM 3028 O O . TYR A 1 387 ? 18.25 25.188 4.215 1 95.06 387 TYR A O 1
ATOM 3036 N N . ARG A 1 388 ? 16.875 23.469 4.027 1 94.69 388 ARG A N 1
ATOM 3037 C CA . ARG A 1 388 ? 17.141 22.969 5.375 1 94.69 388 ARG A CA 1
ATOM 3038 C C . ARG A 1 388 ? 18.219 21.906 5.359 1 94.69 388 ARG A C 1
ATOM 3040 O O . ARG A 1 388 ? 18.141 20.938 4.594 1 94.69 388 ARG A O 1
ATOM 3047 N N . LYS A 1 389 ? 19.188 22.125 6.176 1 96.75 389 LYS A N 1
ATOM 3048 C CA . LYS A 1 389 ? 20.312 21.188 6.238 1 96.75 389 LYS A CA 1
ATOM 3049 C C . LYS A 1 389 ? 20.203 20.281 7.473 1 96.75 389 LYS A C 1
ATOM 3051 O O . LYS A 1 389 ? 20.188 20.781 8.602 1 96.75 389 LYS A O 1
ATOM 3056 N N . LEU A 1 390 ? 20.062 19.031 7.242 1 97.25 390 LEU A N 1
ATOM 3057 C CA . LEU A 1 390 ? 20.109 18.031 8.297 1 97.25 390 LEU A CA 1
ATOM 3058 C C . LEU A 1 390 ? 21.422 17.25 8.273 1 97.25 390 LEU A C 1
ATOM 3060 O O . LEU A 1 390 ? 21.781 16.688 7.238 1 97.25 390 LEU A O 1
ATOM 3064 N N . THR A 1 391 ? 22.078 17.203 9.414 1 97.5 391 THR A N 1
ATOM 3065 C CA . THR A 1 391 ? 23.391 16.547 9.461 1 97.5 391 THR A CA 1
ATOM 3066 C C . THR A 1 391 ? 23.375 15.406 10.469 1 97.5 391 THR A C 1
ATOM 3068 O O . THR A 1 391 ? 23.062 15.609 11.641 1 97.5 391 THR A O 1
ATOM 3071 N N . TYR A 1 392 ? 23.703 14.266 10.008 1 97.5 392 TYR A N 1
ATOM 3072 C CA . TYR A 1 392 ? 23.891 13.086 10.836 1 97.5 392 TYR A CA 1
ATOM 3073 C C . TYR A 1 392 ? 25.375 12.766 10.977 1 97.5 392 TYR A C 1
ATOM 3075 O O . TYR A 1 392 ? 26.031 12.336 10.016 1 97.5 392 TYR A O 1
ATOM 3083 N N . ASN A 1 393 ? 25.875 12.961 12.141 1 95.94 393 ASN A N 1
ATOM 3084 C CA . ASN A 1 393 ? 27.281 12.688 12.406 1 95.94 393 ASN A CA 1
ATOM 3085 C C . ASN A 1 393 ? 27.469 11.328 13.062 1 95.94 393 ASN A C 1
ATOM 3087 O O . ASN A 1 393 ? 26.938 11.078 14.148 1 95.94 393 ASN A O 1
ATOM 3091 N N . ILE A 1 394 ? 28.172 10.508 12.414 1 95.44 394 ILE A N 1
ATOM 3092 C CA . ILE A 1 394 ? 28.578 9.234 12.992 1 95.44 394 ILE A CA 1
ATOM 3093 C C . ILE A 1 394 ? 30.047 9.312 13.422 1 95.44 394 ILE A C 1
ATOM 3095 O O . ILE A 1 394 ? 30.953 9.273 12.586 1 95.44 394 ILE A O 1
ATOM 3099 N N . PRO A 1 395 ? 30.234 9.266 14.641 1 92.38 395 PRO A N 1
ATOM 3100 C CA . PRO A 1 395 ? 31.594 9.508 15.141 1 92.38 395 PRO A CA 1
ATOM 3101 C C . PRO A 1 395 ? 32.625 8.547 14.539 1 92.38 395 PRO A C 1
ATOM 3103 O O . PRO A 1 395 ? 32.406 7.336 14.5 1 92.38 395 PRO A O 1
ATOM 3106 N N . SER A 1 396 ? 33.75 9.047 14.039 1 90.88 396 SER A N 1
ATOM 3107 C CA . SER A 1 396 ? 34.906 8.352 13.492 1 90.88 396 SER A CA 1
ATOM 3108 C C . SER A 1 396 ? 34.531 7.609 12.211 1 90.88 396 SER A C 1
ATOM 3110 O O . SER A 1 396 ? 35.281 6.711 11.781 1 90.88 396 SER A O 1
ATOM 3112 N N . VAL A 1 397 ? 33.469 7.848 11.719 1 94.88 397 VAL A N 1
ATOM 3113 C CA . VAL A 1 397 ? 33.031 7.121 10.531 1 94.88 397 VAL A CA 1
ATOM 3114 C C . VAL A 1 397 ? 32.781 8.102 9.383 1 94.88 397 VAL A C 1
ATOM 3116 O O . VAL A 1 397 ? 33.438 8.016 8.344 1 94.88 397 VAL A O 1
ATOM 3119 N N . GLY A 1 398 ? 31.844 8.969 9.602 1 95.38 398 GLY A N 1
ATOM 3120 C CA . GLY A 1 398 ? 31.531 9.93 8.555 1 95.38 398 GLY A CA 1
ATOM 3121 C C . GLY A 1 398 ? 30.297 10.773 8.859 1 95.38 398 GLY A C 1
ATOM 3122 O O . GLY A 1 398 ? 29.828 10.781 10 1 95.38 398 GLY A O 1
ATOM 3123 N N . VAL A 1 399 ? 29.922 11.57 7.832 1 96.94 399 VAL A N 1
ATOM 3124 C CA . VAL A 1 399 ? 28.812 12.5 7.996 1 96.94 399 VAL A CA 1
ATOM 3125 C C . VAL A 1 399 ? 27.828 12.344 6.836 1 96.94 399 VAL A C 1
ATOM 3127 O O . VAL A 1 399 ? 28.234 12.188 5.684 1 96.94 399 VAL A O 1
ATOM 3130 N N . ILE A 1 400 ? 26.562 12.328 7.164 1 98.06 400 ILE A N 1
ATOM 3131 C CA . ILE A 1 400 ? 25.516 12.344 6.152 1 98.06 400 ILE A CA 1
ATOM 3132 C C . ILE A 1 400 ? 24.75 13.664 6.227 1 98.06 400 ILE A C 1
ATOM 3134 O O . ILE A 1 400 ? 24.25 14.047 7.289 1 98.06 400 ILE A O 1
ATOM 3138 N N . THR A 1 401 ? 24.703 14.344 5.156 1 98.25 401 THR A N 1
ATOM 3139 C CA . THR A 1 401 ? 23.984 15.617 5.059 1 98.25 401 THR A CA 1
ATOM 3140 C C . THR A 1 401 ? 22.766 15.484 4.164 1 98.25 401 THR A C 1
ATOM 3142 O O . THR A 1 401 ? 22.875 15.07 3.008 1 98.25 401 THR A O 1
ATOM 3145 N N . HIS A 1 402 ? 21.672 15.773 4.672 1 98.25 402 HIS A N 1
ATOM 3146 C CA . HIS A 1 402 ? 20.406 15.797 3.943 1 98.25 402 HIS A CA 1
ATOM 3147 C C . HIS A 1 402 ? 19.922 17.234 3.723 1 98.25 402 HIS A C 1
ATOM 3149 O O . HIS A 1 402 ? 19.594 17.938 4.68 1 98.25 402 HIS A O 1
ATOM 3155 N N . LEU A 1 403 ? 19.984 17.688 2.496 1 98.31 403 LEU A N 1
ATOM 3156 C CA . LEU A 1 403 ? 19.453 18.984 2.131 1 98.31 403 LEU A CA 1
ATOM 3157 C C . LEU A 1 403 ? 18 18.891 1.685 1 98.31 403 LEU A C 1
ATOM 3159 O O . LEU A 1 403 ? 17.719 18.406 0.584 1 98.31 403 LEU A O 1
ATOM 3163 N N . VAL A 1 404 ? 17.125 19.375 2.494 1 97.69 404 VAL A N 1
ATOM 3164 C CA . VAL A 1 404 ? 15.695 19.266 2.285 1 97.69 404 VAL A CA 1
ATOM 3165 C C . VAL A 1 404 ? 15.219 20.406 1.383 1 97.69 404 VAL A C 1
ATOM 3167 O O . VAL A 1 404 ? 15.391 21.578 1.711 1 97.69 404 VAL A O 1
ATOM 3170 N N . SER A 1 405 ? 14.68 20 0.284 1 97 405 SER A N 1
ATOM 3171 C CA . SER A 1 405 ? 14.227 21 -0.681 1 97 405 SER A CA 1
ATOM 3172 C C . SER A 1 405 ? 12.859 21.562 -0.295 1 97 405 SER A C 1
ATOM 3174 O O . SER A 1 405 ? 12.297 21.172 0.731 1 97 405 SER A O 1
ATOM 3176 N N . ASN A 1 406 ? 12.375 22.531 -1.056 1 96.62 406 ASN A N 1
ATOM 3177 C CA . ASN A 1 406 ? 11.094 23.203 -0.829 1 96.62 406 ASN A CA 1
ATOM 3178 C C . ASN A 1 406 ? 10.516 23.766 -2.127 1 96.62 406 ASN A C 1
ATOM 3180 O O . ASN A 1 406 ? 11.016 23.453 -3.213 1 96.62 406 ASN A O 1
ATOM 3184 N N . GLN A 1 407 ? 9.477 24.516 -1.99 1 96.06 407 GLN A N 1
ATOM 3185 C CA . GLN A 1 407 ? 8.766 25.047 -3.146 1 96.06 407 GLN A CA 1
ATOM 3186 C C . GLN A 1 407 ? 9.656 25.984 -3.951 1 96.06 407 GLN A C 1
ATOM 3188 O O . GLN A 1 407 ? 9.68 25.922 -5.18 1 96.06 407 GLN A O 1
ATOM 3193 N N . ALA A 1 408 ? 10.359 26.859 -3.277 1 95.44 408 ALA A N 1
ATOM 3194 C CA . ALA A 1 408 ? 11.211 27.844 -3.928 1 95.44 408 ALA A CA 1
ATOM 3195 C C . ALA A 1 408 ? 12.312 27.172 -4.738 1 95.44 408 ALA A C 1
ATOM 3197 O O . ALA A 1 408 ? 12.586 27.562 -5.875 1 95.44 408 ALA A O 1
ATOM 3198 N N . VAL A 1 409 ? 12.938 26.172 -4.188 1 96.94 409 VAL A N 1
ATOM 3199 C CA . VAL A 1 409 ? 14.023 25.453 -4.828 1 96.94 409 VAL A CA 1
ATOM 3200 C C . VAL A 1 409 ? 13.492 24.672 -6.023 1 96.94 409 VAL A C 1
ATOM 3202 O O . VAL A 1 409 ? 14.055 24.734 -7.121 1 96.94 409 VAL A O 1
ATOM 3205 N N . ASN A 1 410 ? 12.445 23.953 -5.844 1 97.62 410 ASN A N 1
ATOM 3206 C CA . ASN A 1 410 ? 11.93 23 -6.824 1 97.62 410 ASN A CA 1
ATOM 3207 C C . ASN A 1 410 ? 11.375 23.719 -8.055 1 97.62 410 ASN A C 1
ATOM 3209 O O . ASN A 1 410 ? 11.406 23.172 -9.164 1 97.62 410 ASN A O 1
ATOM 3213 N N . SER A 1 411 ? 10.883 24.969 -7.898 1 95.88 411 SER A N 1
ATOM 3214 C CA . SER A 1 411 ? 10.195 25.672 -8.977 1 95.88 411 SER A CA 1
ATOM 3215 C C . SER A 1 411 ? 11.164 26.547 -9.766 1 95.88 411 SER A C 1
ATOM 3217 O O . SER A 1 411 ? 10.758 27.234 -10.703 1 95.88 411 SER A O 1
ATOM 3219 N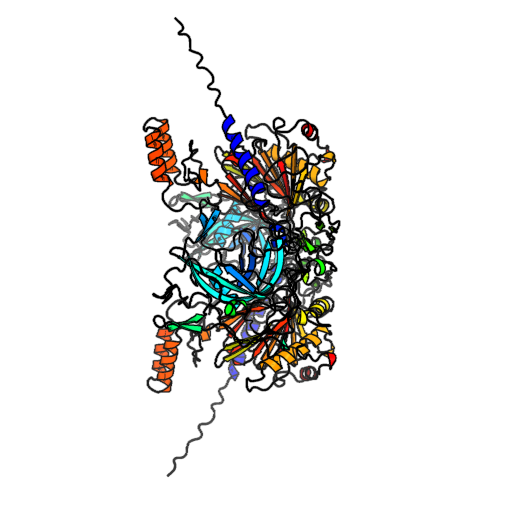 N . GLN A 1 412 ? 12.375 26.547 -9.391 1 95.69 412 GLN A N 1
ATOM 3220 C CA . GLN A 1 412 ? 13.359 27.328 -10.133 1 95.69 412 GLN A CA 1
ATOM 3221 C C . GLN A 1 412 ? 13.43 26.875 -11.586 1 95.69 412 GLN A C 1
ATOM 3223 O O . GLN A 1 412 ? 13.188 25.703 -11.898 1 95.69 412 GLN A O 1
ATOM 3228 N N . VAL A 1 413 ? 13.852 27.828 -12.43 1 94.94 413 VAL A N 1
ATOM 3229 C CA . VAL A 1 413 ? 14.07 27.484 -13.828 1 94.94 413 VAL A CA 1
ATOM 3230 C C . VAL A 1 413 ? 15.156 26.422 -13.945 1 94.94 413 VAL A C 1
ATOM 3232 O O . VAL A 1 413 ? 16.234 26.562 -13.352 1 94.94 413 VAL A O 1
ATOM 3235 N N . LYS A 1 414 ? 14.867 25.391 -14.617 1 95.25 414 LYS A N 1
ATOM 3236 C CA . LYS A 1 414 ? 15.766 24.25 -14.789 1 95.25 414 LYS A CA 1
ATOM 3237 C C . LYS A 1 414 ? 16.031 23.547 -13.461 1 95.25 414 LYS A C 1
ATOM 3239 O O . LYS A 1 414 ? 17.047 22.859 -13.305 1 95.25 414 LYS A O 1
ATOM 3244 N N . GLY A 1 415 ? 15.141 23.828 -12.5 1 96.88 415 GLY A N 1
ATOM 3245 C CA . GLY A 1 415 ? 15.234 23.156 -11.219 1 96.88 415 GLY A CA 1
ATOM 3246 C C . GLY A 1 415 ? 14.633 21.766 -11.227 1 96.88 415 GLY A C 1
ATOM 3247 O O . GLY A 1 415 ? 14.391 21.203 -12.289 1 96.88 415 GLY A O 1
ATOM 3248 N N . PRO A 1 416 ? 14.422 21.219 -10.047 1 98.31 416 PRO A N 1
ATOM 3249 C CA . PRO A 1 416 ? 13.961 19.828 -9.914 1 98.31 416 PRO A CA 1
ATOM 3250 C C . PRO A 1 416 ? 12.672 19.562 -10.688 1 98.31 416 PRO A C 1
ATOM 3252 O O . PRO A 1 416 ? 12.523 18.5 -11.289 1 98.31 416 PRO A O 1
ATOM 3255 N N . ASN A 1 417 ? 11.68 20.516 -10.672 1 97.62 417 ASN A N 1
ATOM 3256 C CA . ASN A 1 417 ? 10.445 20.312 -11.43 1 97.62 417 ASN A CA 1
ATOM 3257 C C . ASN A 1 417 ? 10.734 20.109 -12.914 1 97.62 417 ASN A C 1
ATOM 3259 O O . ASN A 1 417 ? 10.219 19.172 -13.523 1 97.62 417 ASN A O 1
ATOM 3263 N N . ASP A 1 418 ? 11.555 20.969 -13.453 1 97.69 418 ASP A N 1
ATOM 3264 C CA . ASP A 1 418 ? 11.922 20.875 -14.859 1 97.69 418 ASP A CA 1
ATOM 3265 C C . ASP A 1 418 ? 12.75 19.625 -15.133 1 97.69 418 ASP A C 1
ATOM 3267 O O . ASP A 1 418 ? 12.57 18.969 -16.156 1 97.69 418 ASP A O 1
ATOM 3271 N N . MET A 1 419 ? 13.633 19.344 -14.219 1 98.31 419 MET A N 1
ATOM 3272 C CA . MET A 1 419 ? 14.484 18.172 -14.383 1 98.31 419 MET A CA 1
ATOM 3273 C C . MET A 1 419 ? 13.641 16.891 -14.484 1 98.31 419 MET A C 1
ATOM 3275 O O . MET A 1 419 ? 13.898 16.047 -15.336 1 98.31 419 MET A O 1
ATOM 3279 N N . PHE A 1 420 ? 12.68 16.75 -13.57 1 97.44 420 PHE A N 1
ATOM 3280 C CA . PHE A 1 420 ? 11.82 15.578 -13.594 1 97.44 420 PHE A CA 1
ATOM 3281 C C . PHE A 1 420 ? 11.141 15.43 -14.945 1 97.44 420 PHE A C 1
ATOM 3283 O O . PHE A 1 420 ? 11.094 14.328 -15.508 1 97.44 420 PHE A O 1
ATOM 3290 N N . ARG A 1 421 ? 10.617 16.469 -15.461 1 95.69 421 ARG A N 1
ATOM 3291 C CA . ARG A 1 421 ? 9.984 16.484 -16.766 1 95.69 421 ARG A CA 1
ATOM 3292 C C . ARG A 1 421 ? 10.992 16.141 -17.859 1 95.69 421 ARG A C 1
ATOM 3294 O O . ARG A 1 421 ? 10.742 15.258 -18.688 1 95.69 421 ARG A O 1
ATOM 3301 N N . ASP A 1 422 ? 12.117 16.766 -17.859 1 97.38 422 ASP A N 1
ATOM 3302 C CA . ASP A 1 422 ? 13.086 16.672 -18.953 1 97.38 422 ASP A CA 1
ATOM 3303 C C . ASP A 1 422 ? 13.719 15.281 -19 1 97.38 422 ASP A C 1
ATOM 3305 O O . ASP A 1 422 ? 14.055 14.789 -20.078 1 97.38 422 ASP A O 1
ATOM 3309 N N . LEU A 1 423 ? 13.891 14.641 -17.859 1 97.62 423 LEU A N 1
ATOM 3310 C CA . LEU A 1 423 ? 14.453 13.297 -17.812 1 97.62 423 LEU A CA 1
ATOM 3311 C C . LEU A 1 423 ? 13.516 12.297 -18.484 1 97.62 423 LEU A C 1
ATOM 3313 O O . LEU A 1 423 ? 13.961 11.258 -18.984 1 97.62 423 LEU A O 1
ATOM 3317 N N . GLN A 1 424 ? 12.242 12.562 -18.484 1 94.19 424 GLN A N 1
ATOM 3318 C CA . GLN A 1 424 ? 11.258 11.68 -19.109 1 94.19 424 GLN A CA 1
ATOM 3319 C C . GLN A 1 424 ? 11.234 11.859 -20.625 1 94.19 424 GLN A C 1
ATOM 3321 O O . GLN A 1 424 ? 10.945 10.914 -21.359 1 94.19 424 GLN A O 1
ATOM 3326 N N . VAL A 1 425 ? 11.508 13.055 -21.047 1 93.75 425 VAL A N 1
ATOM 3327 C CA . VAL A 1 425 ? 11.406 13.391 -22.469 1 93.75 425 VAL A CA 1
ATOM 3328 C C . VAL A 1 425 ? 12.688 12.984 -23.188 1 93.75 425 VAL A C 1
ATOM 3330 O O . VAL A 1 425 ? 12.648 12.547 -24.344 1 93.75 425 VAL A O 1
ATOM 3333 N N . ALA A 1 426 ? 13.781 13.023 -22.531 1 93.69 426 ALA A N 1
ATOM 3334 C CA . ALA A 1 426 ? 15.078 12.711 -23.125 1 93.69 426 ALA A CA 1
ATOM 3335 C C . ALA A 1 426 ? 15.258 11.203 -23.297 1 93.69 426 ALA A C 1
ATOM 3337 O O . ALA A 1 426 ? 14.75 10.422 -22.484 1 93.69 426 ALA A O 1
ATOM 3338 N N . ASP A 1 427 ? 15.922 10.867 -24.297 1 91.56 427 ASP A N 1
ATOM 3339 C CA . ASP A 1 427 ? 16.359 9.484 -24.438 1 91.56 427 ASP A CA 1
ATOM 3340 C C . ASP A 1 427 ? 17.688 9.258 -23.719 1 91.56 427 ASP A C 1
ATOM 3342 O O . ASP A 1 427 ? 18.75 9.406 -24.312 1 91.56 427 ASP A O 1
ATOM 3346 N N . LEU A 1 428 ? 17.641 8.797 -22.578 1 94.19 428 LEU A N 1
ATOM 3347 C CA . LEU A 1 428 ? 18.828 8.641 -21.734 1 94.19 428 LEU A CA 1
ATOM 3348 C C . LEU A 1 428 ? 19.531 7.312 -22.016 1 94.19 428 LEU A C 1
ATOM 3350 O O . LEU A 1 428 ? 20.688 7.125 -21.641 1 94.19 428 LEU A O 1
ATOM 3354 N N . GLY A 1 429 ? 18.781 6.449 -22.656 1 92.62 429 GLY A N 1
ATOM 3355 C CA . GLY A 1 429 ? 19.312 5.105 -22.844 1 92.62 429 GLY A CA 1
ATOM 3356 C C . GLY A 1 429 ? 19.234 4.258 -21.594 1 92.62 429 GLY A C 1
ATOM 3357 O O . GLY A 1 429 ? 20.141 3.451 -21.328 1 92.62 429 GLY A O 1
ATOM 3358 N N . LEU A 1 430 ? 18.266 4.453 -20.812 1 95 430 LEU A N 1
ATOM 3359 C CA . LEU A 1 430 ? 18.078 3.693 -19.578 1 95 430 LEU A CA 1
ATOM 3360 C C . LEU A 1 430 ? 17.812 2.223 -19.891 1 95 430 LEU A C 1
ATOM 3362 O O . LEU A 1 430 ? 16.984 1.905 -20.75 1 95 430 LEU A O 1
ATOM 3366 N N . ARG A 1 431 ? 18.453 1.394 -19.188 1 94.12 431 ARG A N 1
ATOM 3367 C CA . ARG A 1 431 ? 18.281 -0.044 -19.359 1 94.12 431 ARG A CA 1
ATOM 3368 C C . ARG A 1 431 ? 18.531 -0.791 -18.047 1 94.12 431 ARG A C 1
ATOM 3370 O O . ARG A 1 431 ? 19.172 -0.26 -17.141 1 94.12 431 ARG A O 1
ATOM 3377 N N . ARG A 1 432 ? 17.984 -1.968 -17.953 1 94.56 432 ARG A N 1
ATOM 3378 C CA . ARG A 1 432 ? 18.297 -2.867 -16.844 1 94.56 432 ARG A CA 1
ATOM 3379 C C . ARG A 1 432 ? 19.5 -3.756 -17.188 1 94.56 432 ARG A C 1
ATOM 3381 O O . ARG A 1 432 ? 19.641 -4.188 -18.328 1 94.56 432 ARG A O 1
ATOM 3388 N N . PHE A 1 433 ? 20.297 -4.012 -16.219 1 91.5 433 PHE A N 1
ATOM 3389 C CA . PHE A 1 433 ? 21.516 -4.77 -16.453 1 91.5 433 PHE A CA 1
ATOM 3390 C C . PHE A 1 433 ? 21.516 -6.066 -15.648 1 91.5 433 PHE A C 1
ATOM 3392 O O . PHE A 1 433 ? 20.922 -6.133 -14.57 1 91.5 433 PHE A O 1
ATOM 3399 N N . PRO A 1 434 ? 22.156 -7.094 -16.172 1 89.62 434 PRO A N 1
ATOM 3400 C CA . PRO A 1 434 ? 22.297 -8.328 -15.383 1 89.62 434 PRO A CA 1
ATOM 3401 C C . PRO A 1 434 ? 23.188 -8.148 -14.156 1 89.62 434 PRO A C 1
ATOM 3403 O O . PRO A 1 434 ? 24.234 -7.508 -14.242 1 89.62 434 PRO A O 1
ATOM 3406 N N . LEU A 1 435 ? 22.797 -8.664 -13.141 1 87.31 435 LEU A N 1
ATOM 3407 C CA . LEU A 1 435 ? 23.594 -8.617 -11.914 1 87.31 435 LEU A CA 1
ATOM 3408 C C . LEU A 1 435 ? 24.844 -9.484 -12.047 1 87.31 435 LEU A C 1
ATOM 3410 O O . LEU A 1 435 ? 24.781 -10.594 -12.578 1 87.31 435 LEU A O 1
ATOM 3414 N N . GLN A 1 436 ? 25.938 -8.984 -11.617 1 79.19 436 GLN A N 1
ATOM 3415 C CA . GLN A 1 436 ? 27.203 -9.719 -11.703 1 79.19 436 GLN A CA 1
ATOM 3416 C C . GLN A 1 436 ? 27.266 -10.82 -10.641 1 79.19 436 GLN A C 1
ATOM 3418 O O . GLN A 1 436 ? 27.734 -11.93 -10.914 1 79.19 436 GLN A O 1
ATOM 3423 N N . GLN A 1 437 ? 26.859 -10.445 -9.461 1 78.06 437 GLN A N 1
ATOM 3424 C CA . GLN A 1 437 ? 26.875 -11.414 -8.375 1 78.06 437 GLN A CA 1
ATOM 3425 C C . GLN A 1 437 ? 25.453 -11.898 -8.055 1 78.06 437 GLN A C 1
ATOM 3427 O O . GLN A 1 437 ? 24.75 -11.281 -7.258 1 78.06 437 GLN A O 1
ATOM 3432 N N . SER A 1 438 ? 24.969 -12.812 -8.938 1 79.12 438 SER A N 1
ATOM 3433 C CA . SER A 1 438 ? 23.641 -13.375 -8.695 1 79.12 438 SER A CA 1
ATOM 3434 C C . SER A 1 438 ? 23.688 -14.898 -8.641 1 79.12 438 SER A C 1
ATOM 3436 O O . SER A 1 438 ? 24.516 -15.523 -9.305 1 79.12 438 SER A O 1
ATOM 3438 N N . VAL A 1 439 ? 22.891 -15.367 -7.828 1 77.75 439 VAL A N 1
ATOM 3439 C CA . VAL A 1 439 ? 22.781 -16.812 -7.723 1 77.75 439 VAL A CA 1
ATOM 3440 C C . VAL A 1 439 ? 22.25 -17.391 -9.031 1 77.75 439 VAL A C 1
ATOM 3442 O O . VAL A 1 439 ? 22.688 -18.469 -9.469 1 77.75 439 VAL A O 1
ATOM 3445 N N . VAL A 1 440 ? 21.422 -16.656 -9.656 1 87.94 440 VAL A N 1
ATOM 3446 C CA . VAL A 1 440 ? 20.828 -17.094 -10.914 1 87.94 440 VAL A CA 1
ATOM 3447 C C . VAL A 1 440 ? 21.328 -16.219 -12.055 1 87.94 440 VAL A C 1
ATOM 3449 O O . VAL A 1 440 ? 21 -15.023 -12.109 1 87.94 440 VAL A O 1
ATOM 3452 N N . PRO A 1 441 ? 22.078 -16.859 -12.867 1 84.5 441 PRO A N 1
ATOM 3453 C CA . PRO A 1 441 ? 22.594 -16.078 -13.992 1 84.5 441 PRO A CA 1
ATOM 3454 C C . PRO A 1 441 ? 21.484 -15.422 -14.812 1 84.5 441 PRO A C 1
ATOM 3456 O O . PRO A 1 441 ? 20.438 -16.031 -15.031 1 84.5 441 PRO A O 1
ATOM 3459 N N . GLY A 1 442 ? 21.703 -14.156 -15.148 1 86.94 442 GLY A N 1
ATOM 3460 C CA . GLY A 1 442 ? 20.75 -13.461 -16.016 1 86.94 442 GLY A CA 1
ATOM 3461 C C . GLY A 1 442 ? 19.766 -12.594 -15.234 1 86.94 442 GLY A C 1
ATOM 3462 O O . GLY A 1 442 ? 18.953 -11.883 -15.836 1 86.94 442 GLY A O 1
ATOM 3463 N N . THR A 1 443 ? 19.844 -12.625 -13.922 1 91.56 443 THR A N 1
ATOM 3464 C CA . THR A 1 443 ? 18.953 -11.797 -13.117 1 91.56 443 THR A CA 1
ATOM 3465 C C . THR A 1 443 ? 19.234 -10.312 -13.352 1 91.56 443 THR A C 1
ATOM 3467 O O . THR A 1 443 ? 20.391 -9.875 -13.312 1 91.56 443 THR A O 1
ATOM 3470 N N . LEU A 1 444 ? 18.188 -9.602 -13.609 1 93.38 444 LEU A N 1
ATOM 3471 C CA . LEU A 1 444 ? 18.328 -8.188 -13.938 1 93.38 444 LEU A CA 1
ATOM 3472 C C . LEU A 1 444 ? 18.109 -7.312 -12.711 1 93.38 444 LEU A C 1
ATOM 3474 O O . LEU A 1 444 ? 17.453 -7.734 -11.75 1 93.38 444 LEU A O 1
ATOM 3478 N N . THR A 1 445 ? 18.625 -6.137 -12.797 1 93.44 445 THR A N 1
ATOM 3479 C CA . THR A 1 445 ? 18.359 -5.129 -11.773 1 93.44 445 THR A CA 1
ATOM 3480 C C . THR A 1 445 ? 16.875 -4.758 -11.742 1 93.44 445 THR A C 1
ATOM 3482 O O . THR A 1 445 ? 16.188 -4.836 -12.758 1 93.44 445 THR A O 1
ATOM 3485 N N . ALA A 1 446 ? 16.453 -4.363 -10.578 1 94.25 446 ALA A N 1
ATOM 3486 C CA . ALA A 1 446 ? 15.102 -3.836 -10.43 1 94.25 446 ALA A CA 1
ATOM 3487 C C . ALA A 1 446 ? 15.094 -2.312 -10.508 1 94.25 446 ALA A C 1
ATOM 3489 O O . ALA A 1 446 ? 14.523 -1.643 -9.641 1 94.25 446 ALA A O 1
ATOM 3490 N N . HIS A 1 447 ? 15.797 -1.792 -11.398 1 96.25 447 HIS A N 1
ATOM 3491 C CA . HIS A 1 447 ? 15.891 -0.387 -11.781 1 96.25 447 HIS A CA 1
ATOM 3492 C C . HIS A 1 447 ? 16.547 -0.229 -13.148 1 96.25 447 HIS A C 1
ATOM 3494 O O . HIS A 1 447 ? 17.25 -1.128 -13.609 1 96.25 447 HIS A O 1
ATOM 3500 N N . PHE A 1 448 ? 16.281 0.812 -13.805 1 96.38 448 PHE A N 1
ATOM 3501 C CA . PHE A 1 448 ? 16.953 1.184 -15.047 1 96.38 448 PHE A CA 1
ATOM 3502 C C . PHE A 1 448 ? 18.125 2.117 -14.766 1 96.38 448 PHE A C 1
ATOM 3504 O O . PHE A 1 448 ? 18.062 2.943 -13.852 1 96.38 448 PHE A O 1
ATOM 3511 N N . ALA A 1 449 ? 19.188 2.008 -15.586 1 96 449 ALA A N 1
ATOM 3512 C CA . ALA A 1 449 ? 20.375 2.789 -15.25 1 96 449 ALA A CA 1
ATOM 3513 C C . ALA A 1 449 ? 21.094 3.273 -16.5 1 96 449 ALA A C 1
ATOM 3515 O O . ALA A 1 449 ? 21 2.641 -17.562 1 96 449 ALA A O 1
ATOM 3516 N N . VAL A 1 450 ? 21.719 4.332 -16.391 1 95.31 450 VAL A N 1
ATOM 3517 C CA . VAL A 1 450 ? 22.703 4.852 -17.344 1 95.31 450 VAL A CA 1
ATOM 3518 C C . VAL A 1 450 ? 23.781 5.633 -16.609 1 95.31 450 VAL A C 1
ATOM 3520 O O . VAL A 1 450 ? 23.5 6.309 -15.609 1 95.31 450 VAL A O 1
ATOM 3523 N N . ASN A 1 451 ? 24.984 5.473 -17.016 1 94.38 451 ASN A N 1
ATOM 3524 C CA . ASN A 1 451 ? 26.109 6.156 -16.391 1 94.38 451 ASN A CA 1
ATOM 3525 C C . ASN A 1 451 ? 26.734 7.199 -17.312 1 94.38 451 ASN A C 1
ATOM 3527 O O . ASN A 1 451 ? 26.844 6.977 -18.531 1 94.38 451 ASN A O 1
ATOM 3531 N N . TYR A 1 452 ? 27.078 8.344 -16.797 1 93.94 452 TYR A N 1
ATOM 3532 C CA . TYR A 1 452 ? 27.781 9.406 -17.5 1 93.94 452 TYR A CA 1
ATOM 3533 C C . TYR A 1 452 ? 29.125 9.703 -16.844 1 93.94 452 TYR A C 1
ATOM 3535 O O . TYR A 1 452 ? 29.234 9.672 -15.609 1 93.94 452 TYR A O 1
ATOM 3543 N N . GLY A 1 453 ? 30.172 10.039 -17.625 1 92.25 453 GLY A N 1
ATOM 3544 C CA . GLY A 1 453 ? 31.484 10.359 -17.094 1 92.25 453 GLY A CA 1
ATOM 3545 C C . GLY A 1 453 ? 32.375 9.141 -16.953 1 92.25 453 GLY A C 1
ATOM 3546 O O . GLY A 1 453 ? 32.5 8.32 -17.859 1 92.25 453 GLY A O 1
ATOM 3547 N N . MET A 1 454 ? 33.094 9.062 -15.859 1 89.94 454 MET A N 1
ATOM 3548 C CA . MET A 1 454 ? 34.031 7.961 -15.594 1 89.94 454 MET A CA 1
ATOM 3549 C C . MET A 1 454 ? 33.25 6.645 -15.43 1 89.94 454 MET A C 1
ATOM 3551 O O . MET A 1 454 ? 32.125 6.633 -14.953 1 89.94 454 MET A O 1
ATOM 3555 N N . PRO A 1 455 ? 33.906 5.629 -15.766 1 86.5 455 PRO A N 1
ATOM 3556 C CA . PRO A 1 455 ? 33.25 4.332 -15.57 1 86.5 455 PRO A CA 1
ATOM 3557 C C . PRO A 1 455 ? 33.094 3.975 -14.094 1 86.5 455 PRO A C 1
ATOM 3559 O O . PRO A 1 455 ? 34 4.254 -13.281 1 86.5 455 PRO A O 1
ATOM 3562 N N . TYR A 1 456 ? 32.062 3.533 -13.836 1 81.94 456 TYR A N 1
ATOM 3563 C CA . TYR A 1 456 ? 31.719 3.123 -12.484 1 81.94 456 TYR A CA 1
ATOM 3564 C C . TYR A 1 456 ? 31.188 1.693 -12.461 1 81.94 456 TYR A C 1
ATOM 3566 O O . TYR A 1 456 ? 30.25 1.361 -13.195 1 81.94 456 TYR A O 1
ATOM 3574 N N . LYS A 1 457 ? 31.984 0.822 -11.82 1 73.06 457 LYS A N 1
ATOM 3575 C CA . LYS A 1 457 ? 31.547 -0.561 -11.664 1 73.06 457 LYS A CA 1
ATOM 3576 C C . LYS A 1 457 ? 30.953 -0.799 -10.281 1 73.06 457 LYS A C 1
ATOM 3578 O O . LYS A 1 457 ? 31.625 -0.591 -9.266 1 73.06 457 LYS A O 1
ATOM 3583 N N . TYR A 1 458 ? 29.75 -1.001 -10.336 1 68.31 458 TYR A N 1
ATOM 3584 C CA . TYR A 1 458 ? 29.125 -1.445 -9.094 1 68.31 458 TYR A CA 1
ATOM 3585 C C . TYR A 1 458 ? 28.484 -2.818 -9.273 1 68.31 458 TYR A C 1
ATOM 3587 O O . TYR A 1 458 ? 29.078 -3.717 -9.867 1 68.31 458 TYR A O 1
ATOM 3595 N N . VAL A 1 459 ? 27.375 -3.059 -8.828 1 62.62 459 VAL A N 1
ATOM 3596 C CA . VAL A 1 459 ? 26.797 -4.395 -8.898 1 62.62 459 VAL A CA 1
ATOM 3597 C C . VAL A 1 459 ? 26.609 -4.797 -10.352 1 62.62 459 VAL A C 1
ATOM 3599 O O . VAL A 1 459 ? 26.406 -5.977 -10.656 1 62.62 459 VAL A O 1
ATOM 3602 N N . VAL A 1 460 ? 26.75 -3.725 -11.234 1 70.94 460 VAL A N 1
ATOM 3603 C CA . VAL A 1 460 ? 26.625 -3.949 -12.672 1 70.94 460 VAL A CA 1
ATOM 3604 C C . VAL A 1 460 ? 27.703 -3.146 -13.414 1 70.94 460 VAL A C 1
ATOM 3606 O O . VAL A 1 460 ? 28.25 -2.18 -12.875 1 70.94 460 VAL A O 1
ATOM 3609 N N . SER A 1 461 ? 28.125 -3.707 -14.57 1 67.31 461 SER A N 1
ATOM 3610 C CA . SER A 1 461 ? 28.984 -2.939 -15.469 1 67.31 461 SER A CA 1
ATOM 3611 C C . SER A 1 461 ? 28.141 -2.125 -16.453 1 67.31 461 SER A C 1
ATOM 3613 O O . SER A 1 461 ? 27.453 -2.689 -17.312 1 67.31 461 SER A O 1
ATOM 3615 N N . VAL A 1 462 ? 28.125 -0.897 -16.219 1 67.94 462 VAL A N 1
ATOM 3616 C CA . VAL A 1 462 ? 27.344 -0.001 -17.062 1 67.94 462 VAL A CA 1
ATOM 3617 C C . VAL A 1 462 ? 28.281 0.744 -18.016 1 67.94 462 VAL A C 1
ATOM 3619 O O . VAL A 1 462 ? 29.328 1.27 -17.594 1 67.94 462 VAL A O 1
ATOM 3622 N N . ASP A 1 463 ? 28.031 0.607 -19.312 1 75.88 463 ASP A N 1
ATOM 3623 C CA . ASP A 1 463 ? 28.766 1.465 -20.234 1 75.88 463 ASP A CA 1
ATOM 3624 C C . ASP A 1 463 ? 28.516 2.941 -19.922 1 75.88 463 ASP A C 1
ATOM 3626 O O . ASP A 1 463 ? 27.406 3.332 -19.578 1 75.88 463 ASP A O 1
ATOM 3630 N N . SER A 1 464 ? 29.547 3.652 -19.891 1 85.19 464 SER A N 1
ATOM 3631 C CA . SER A 1 464 ? 29.438 5.059 -19.516 1 85.19 464 SER A CA 1
ATOM 3632 C C . SER A 1 464 ? 29.469 5.961 -20.75 1 85.19 464 SER A C 1
ATOM 3634 O O . SER A 1 464 ? 30.266 5.758 -21.656 1 85.19 464 SER A O 1
ATOM 3636 N N . LYS A 1 465 ? 28.516 6.805 -20.766 1 88.44 465 LYS A N 1
ATOM 3637 C CA . LYS A 1 465 ? 28.5 7.867 -21.766 1 88.44 465 LYS A CA 1
ATOM 3638 C C . LYS A 1 465 ? 29.281 9.094 -21.281 1 88.44 465 LYS A C 1
ATOM 3640 O O . LYS A 1 465 ? 29.547 9.227 -20.094 1 88.44 465 LYS A O 1
ATOM 3645 N N . GLY A 1 466 ? 29.719 9.938 -22.203 1 89.44 466 GLY A N 1
ATOM 3646 C CA . GLY A 1 466 ? 30.344 11.195 -21.812 1 89.44 466 GLY A CA 1
ATOM 3647 C C . GLY A 1 466 ? 29.344 12.234 -21.344 1 89.44 466 GLY A C 1
ATOM 3648 O O . GLY A 1 466 ? 28.188 12.234 -21.781 1 89.44 466 GLY A O 1
ATOM 3649 N N . PHE A 1 467 ? 29.812 13.125 -20.547 1 91.94 467 PHE A N 1
ATOM 3650 C CA . PHE A 1 467 ? 28.938 14.195 -20.062 1 91.94 467 PHE A CA 1
ATOM 3651 C C . PHE A 1 467 ? 28.516 15.102 -21.219 1 91.94 467 PHE A C 1
ATOM 3653 O O . PHE A 1 467 ? 27.484 15.766 -21.141 1 91.94 467 PHE A O 1
ATOM 3660 N N . ASN A 1 468 ? 29.281 15.109 -22.266 1 88.12 468 ASN A N 1
ATOM 3661 C CA . ASN A 1 468 ? 28.953 15.922 -23.438 1 88.12 468 ASN A CA 1
ATOM 3662 C C . ASN A 1 468 ? 27.688 15.414 -24.125 1 88.12 468 ASN A C 1
ATOM 3664 O O . ASN A 1 468 ? 27.031 16.156 -24.844 1 88.12 468 ASN A O 1
ATOM 3668 N N . GLU A 1 469 ? 27.391 14.211 -23.891 1 89.38 469 GLU A N 1
ATOM 3669 C CA . GLU A 1 469 ? 26.203 13.594 -24.484 1 89.38 469 GLU A CA 1
ATOM 3670 C C . GLU A 1 469 ? 25 13.688 -23.531 1 89.38 469 GLU A C 1
ATOM 3672 O O . GLU A 1 469 ? 23.891 13.32 -23.906 1 89.38 469 GLU A O 1
ATOM 3677 N N . ALA A 1 470 ? 25.219 14.156 -22.406 1 94 470 ALA A N 1
ATOM 3678 C CA . ALA A 1 470 ? 24.188 14.156 -21.375 1 94 470 ALA A CA 1
ATOM 3679 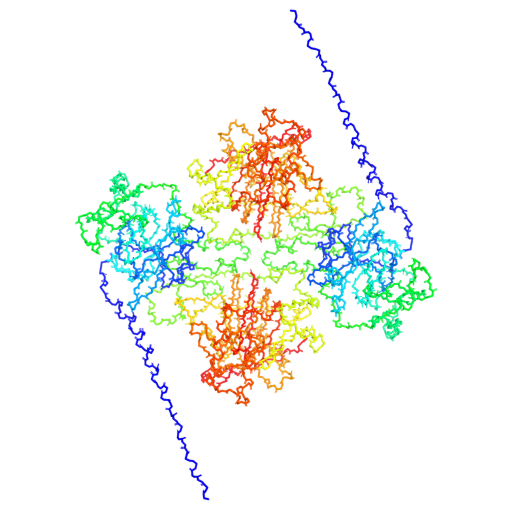C C . ALA A 1 470 ? 23.188 15.289 -21.609 1 94 470 ALA A C 1
ATOM 3681 O O . ALA A 1 470 ? 23.578 16.391 -21.969 1 94 470 ALA A O 1
ATOM 3682 N N . PRO A 1 471 ? 21.953 15.055 -21.453 1 95.06 471 PRO A N 1
ATOM 3683 C CA . PRO A 1 471 ? 20.969 16.141 -21.516 1 95.06 471 PRO A CA 1
ATOM 3684 C C . PRO A 1 471 ? 21.172 17.203 -20.438 1 95.06 471 PRO A C 1
ATOM 3686 O O . PRO A 1 471 ? 21.859 16.938 -19.438 1 95.06 471 PRO A O 1
ATOM 3689 N N . ASP A 1 472 ? 20.516 18.312 -20.594 1 94 472 ASP A N 1
ATOM 3690 C CA . ASP A 1 472 ? 20.672 19.453 -19.703 1 94 472 ASP A CA 1
ATOM 3691 C C . ASP A 1 472 ? 20.25 19.109 -18.266 1 94 472 ASP A C 1
ATOM 3693 O O . ASP A 1 472 ? 20.859 19.562 -17.312 1 94 472 ASP A O 1
ATOM 3697 N N . ALA A 1 473 ? 19.25 18.344 -18.156 1 96.44 473 ALA A N 1
ATOM 3698 C CA . ALA A 1 473 ? 18.766 17.969 -16.844 1 96.44 473 ALA A CA 1
ATOM 3699 C C . ALA A 1 473 ? 19.844 17.219 -16.062 1 96.44 473 ALA A C 1
ATOM 3701 O O . ALA A 1 473 ? 19.984 17.406 -14.844 1 96.44 473 ALA A O 1
ATOM 3702 N N . VAL A 1 474 ? 20.625 16.422 -16.734 1 97.31 474 VAL A N 1
ATOM 3703 C CA . VAL A 1 474 ? 21.672 15.625 -16.094 1 97.31 474 VAL A CA 1
ATOM 3704 C C . VAL A 1 474 ? 22.828 16.531 -15.68 1 97.31 474 VAL A C 1
ATOM 3706 O O . VAL A 1 474 ? 23.312 16.453 -14.547 1 97.31 474 VAL A O 1
ATOM 3709 N N . THR A 1 475 ? 23.281 17.406 -16.594 1 96.12 475 THR A N 1
ATOM 3710 C CA . THR A 1 475 ? 24.391 18.281 -16.281 1 96.12 475 THR A CA 1
ATOM 3711 C C . THR A 1 475 ? 23.969 19.312 -15.227 1 96.12 475 THR A C 1
ATOM 3713 O O . THR A 1 475 ? 24.781 19.719 -14.383 1 96.12 475 THR A O 1
ATOM 3716 N N . GLY A 1 476 ? 22.688 19.75 -15.352 1 96.44 476 GLY A N 1
ATOM 3717 C CA . GLY A 1 476 ? 22.172 20.609 -14.297 1 96.44 476 GLY A CA 1
ATOM 3718 C C . GLY A 1 476 ? 22.188 19.938 -12.93 1 96.44 476 GLY A C 1
ATOM 3719 O O . GLY A 1 476 ? 22.531 20.578 -11.93 1 96.44 476 GLY A O 1
ATOM 3720 N N . ALA A 1 477 ? 21.797 18.719 -12.859 1 97.94 477 ALA A N 1
ATOM 3721 C CA . ALA A 1 477 ? 21.828 17.953 -11.617 1 97.94 477 ALA A CA 1
ATOM 3722 C C . ALA A 1 477 ? 23.25 17.797 -11.109 1 97.94 477 ALA A C 1
ATOM 3724 O O . ALA A 1 477 ? 23.5 17.859 -9.906 1 97.94 477 ALA A O 1
ATOM 3725 N N . LEU A 1 478 ? 24.156 17.562 -12.055 1 97.69 478 LEU A N 1
ATOM 3726 C CA . LEU A 1 478 ? 25.562 17.469 -11.68 1 97.69 478 LEU A CA 1
ATOM 3727 C C . LEU A 1 478 ? 26.031 18.75 -10.984 1 97.69 478 LEU A C 1
ATOM 3729 O O . LEU A 1 478 ? 26.781 18.688 -10 1 97.69 478 LEU A O 1
ATOM 3733 N N . GLY A 1 479 ? 25.656 19.875 -11.516 1 97.56 479 GLY A N 1
ATOM 3734 C CA . GLY A 1 479 ? 25.984 21.141 -10.875 1 97.56 479 GLY A CA 1
ATOM 3735 C C . GLY A 1 479 ? 25.469 21.25 -9.453 1 97.56 479 GLY A C 1
ATOM 3736 O O . GLY A 1 479 ? 26.188 21.688 -8.555 1 97.56 479 GLY A O 1
ATOM 3737 N N . ARG A 1 480 ? 24.266 20.875 -9.219 1 97.94 480 ARG A N 1
ATOM 3738 C CA . ARG A 1 480 ? 23.672 20.906 -7.891 1 97.94 480 ARG A CA 1
ATOM 3739 C C . ARG A 1 480 ? 24.391 19.953 -6.945 1 97.94 480 ARG A C 1
ATOM 3741 O O . ARG A 1 480 ? 24.641 20.281 -5.785 1 97.94 480 ARG A O 1
ATOM 3748 N N . LEU A 1 481 ? 24.703 18.797 -7.457 1 98.44 481 LEU A N 1
ATOM 3749 C CA . LEU A 1 481 ? 25.359 17.781 -6.633 1 98.44 481 LEU A CA 1
ATOM 3750 C C . LEU A 1 481 ? 26.781 18.188 -6.305 1 98.44 481 LEU A C 1
ATOM 3752 O O . LEU A 1 481 ? 27.281 17.891 -5.215 1 98.44 481 LEU A O 1
ATOM 3756 N N . ALA A 1 482 ? 27.453 18.797 -7.254 1 97.62 482 ALA A N 1
ATOM 3757 C CA . ALA A 1 482 ? 28.781 19.344 -6.977 1 97.62 482 ALA A CA 1
ATOM 3758 C C . ALA A 1 482 ? 28.719 20.391 -5.871 1 97.62 482 ALA A C 1
ATOM 3760 O O . ALA A 1 482 ? 29.547 20.391 -4.961 1 97.62 482 ALA A O 1
ATOM 3761 N N . TRP A 1 483 ? 27.766 21.266 -5.984 1 97.81 483 TRP A N 1
ATOM 3762 C CA . TRP A 1 483 ? 27.562 22.297 -4.957 1 97.81 483 TRP A CA 1
ATOM 3763 C C . TRP A 1 483 ? 27.297 21.656 -3.6 1 97.81 483 TRP A C 1
ATOM 3765 O O . TRP A 1 483 ? 27.922 22.016 -2.6 1 97.81 483 TRP A O 1
ATOM 3775 N N . ALA A 1 484 ? 26.422 20.703 -3.529 1 98.12 484 ALA A N 1
ATOM 3776 C CA . ALA A 1 484 ? 26.062 20.031 -2.281 1 98.12 484 ALA A CA 1
ATOM 3777 C C . ALA A 1 484 ? 27.281 19.344 -1.677 1 98.12 484 ALA A C 1
ATOM 3779 O O . ALA A 1 484 ? 27.484 19.375 -0.462 1 98.12 484 ALA A O 1
ATOM 3780 N N . THR A 1 485 ? 28.016 18.688 -2.545 1 97.81 485 THR A N 1
ATOM 3781 C CA . THR A 1 485 ? 29.234 18.016 -2.105 1 97.81 485 THR A CA 1
ATOM 3782 C C . THR A 1 485 ? 30.203 19.016 -1.464 1 97.81 485 THR A C 1
ATOM 3784 O O . THR A 1 485 ? 30.703 18.781 -0.364 1 97.81 485 THR A O 1
ATOM 3787 N N . LYS A 1 486 ? 30.406 20.094 -2.143 1 97.31 486 LYS A N 1
ATOM 3788 C CA . LYS A 1 486 ? 31.297 21.125 -1.639 1 97.31 486 LYS A CA 1
ATOM 3789 C C . LYS A 1 486 ? 30.844 21.625 -0.27 1 97.31 486 LYS A C 1
ATOM 3791 O O . LYS A 1 486 ? 31.641 21.719 0.662 1 97.31 486 LYS A O 1
ATOM 3796 N N . ARG A 1 487 ? 29.625 21.891 -0.138 1 96.69 487 ARG A N 1
ATOM 3797 C CA . ARG A 1 487 ? 29.078 22.438 1.098 1 96.69 487 ARG A CA 1
ATOM 3798 C C . ARG A 1 487 ? 29.125 21.406 2.227 1 96.69 487 ARG A C 1
ATOM 3800 O O . ARG A 1 487 ? 29.359 21.766 3.385 1 96.69 487 ARG A O 1
ATOM 3807 N N . ALA A 1 488 ? 28.922 20.188 1.909 1 95.88 488 ALA A N 1
ATOM 3808 C CA . ALA A 1 488 ? 28.922 19.125 2.922 1 95.88 488 ALA A CA 1
ATOM 3809 C C . ALA A 1 488 ? 30.328 18.875 3.443 1 95.88 488 ALA A C 1
ATOM 3811 O O . ALA A 1 488 ? 30.516 18.531 4.613 1 95.88 488 ALA A O 1
ATOM 3812 N N . VAL A 1 489 ? 31.281 19 2.598 1 96 489 VAL A N 1
ATOM 3813 C CA . VAL A 1 489 ? 32.656 18.672 2.945 1 96 489 VAL A CA 1
ATOM 3814 C C . VAL A 1 489 ? 33.312 19.859 3.658 1 96 489 VAL A C 1
ATOM 3816 O O . VAL A 1 489 ? 34.25 19.688 4.449 1 96 489 VAL A O 1
ATOM 3819 N N . GLU A 1 490 ? 32.688 20.984 3.41 1 91.62 490 GLU A N 1
ATOM 3820 C CA . GLU A 1 490 ? 33.219 22.188 4.047 1 91.62 490 GLU A CA 1
ATOM 3821 C C . GLU A 1 490 ? 33.219 22.047 5.566 1 91.62 490 GLU A C 1
ATOM 3823 O O . GLU A 1 490 ? 32.188 21.688 6.16 1 91.62 490 GLU A O 1
ATOM 3828 N N . GLY A 1 491 ? 34.219 22.188 6.266 1 81.5 491 GLY A N 1
ATOM 3829 C CA . GLY A 1 491 ? 34.312 22.141 7.719 1 81.5 491 GLY A CA 1
ATOM 3830 C C . GLY A 1 491 ? 34.781 20.797 8.25 1 81.5 491 GLY A C 1
ATOM 3831 O O . GLY A 1 491 ? 35 20.656 9.453 1 81.5 491 GLY A O 1
ATOM 3832 N N . THR A 1 492 ? 34.781 19.828 7.352 1 87.12 492 THR A N 1
ATOM 3833 C CA . THR A 1 492 ? 35.219 18.516 7.809 1 87.12 492 THR A CA 1
ATOM 3834 C C . THR A 1 492 ? 36.75 18.422 7.82 1 87.12 492 THR A C 1
ATOM 3836 O O . THR A 1 492 ? 37.312 17.516 8.438 1 87.12 492 THR A O 1
ATOM 3839 N N . GLY A 1 493 ? 37.406 19.328 7.141 1 87.5 493 GLY A N 1
ATOM 3840 C CA . GLY A 1 493 ? 38.875 19.281 7.023 1 87.5 493 GLY A CA 1
ATOM 3841 C C . GLY A 1 493 ? 39.344 18.531 5.789 1 87.5 493 GLY A C 1
ATOM 3842 O O . GLY A 1 493 ? 40.5 18.625 5.41 1 87.5 493 GLY A O 1
ATOM 3843 N N . ASP A 1 494 ? 38.5 17.781 5.102 1 91.88 494 ASP A N 1
ATOM 3844 C CA . ASP A 1 494 ? 38.844 17.047 3.896 1 91.88 494 ASP A CA 1
ATOM 3845 C C . ASP A 1 494 ? 38.781 17.938 2.662 1 91.88 494 ASP A C 1
ATOM 3847 O O . ASP A 1 494 ? 38.125 18.984 2.678 1 91.88 494 ASP A O 1
ATOM 3851 N N . ALA A 1 495 ? 39.5 17.484 1.648 1 92.44 495 ALA A N 1
ATOM 3852 C CA . ALA A 1 495 ? 39.5 18.234 0.393 1 92.44 495 ALA A CA 1
ATOM 3853 C C . ALA A 1 495 ? 38.25 17.938 -0.418 1 92.44 495 ALA A C 1
ATOM 3855 O O . ALA A 1 495 ? 37.75 16.797 -0.454 1 92.44 495 ALA A O 1
ATOM 3856 N N . PHE A 1 496 ? 37.75 18.984 -1.039 1 94.56 496 PHE A N 1
ATOM 3857 C CA . PHE A 1 496 ? 36.656 18.844 -1.98 1 94.56 496 PHE A CA 1
ATOM 3858 C C . PHE A 1 496 ? 37.125 18.203 -3.277 1 94.56 496 PHE A C 1
ATOM 3860 O O . PHE A 1 496 ? 38.062 18.688 -3.922 1 94.56 496 PHE A O 1
ATOM 3867 N N . LEU A 1 497 ? 36.562 17.094 -3.6 1 94.19 497 LEU A N 1
ATOM 3868 C CA . LEU A 1 497 ? 36.75 16.438 -4.887 1 94.19 497 LEU A CA 1
ATOM 3869 C C . LEU A 1 497 ? 35.5 16.531 -5.746 1 94.19 497 LEU A C 1
ATOM 3871 O O . LEU A 1 497 ? 34.469 15.922 -5.434 1 94.19 497 LEU A O 1
ATOM 3875 N N . PRO A 1 498 ? 35.562 17.297 -6.785 1 93.94 498 PRO A N 1
ATOM 3876 C CA . PRO A 1 498 ? 34.344 17.406 -7.629 1 93.94 498 PRO A CA 1
ATOM 3877 C C . PRO A 1 498 ? 33.938 16.062 -8.234 1 93.94 498 PRO A C 1
ATOM 3879 O O . PRO A 1 498 ? 34.781 15.297 -8.695 1 93.94 498 PRO A O 1
ATOM 3882 N N . PRO A 1 499 ? 32.625 15.828 -8.258 1 95.44 499 PRO A N 1
ATOM 3883 C CA . PRO A 1 499 ? 32.188 14.578 -8.883 1 95.44 499 PRO A CA 1
ATOM 3884 C C . PRO A 1 499 ? 32.531 14.5 -10.367 1 95.44 499 PRO A C 1
ATOM 3886 O O . PRO A 1 499 ? 32.375 15.5 -11.086 1 95.44 499 PRO A O 1
ATOM 3889 N N . ASN A 1 500 ? 33.031 13.344 -10.828 1 93.81 500 ASN A N 1
ATOM 3890 C CA . ASN A 1 500 ? 33.375 13.148 -12.234 1 93.81 500 ASN A CA 1
ATOM 3891 C C . ASN A 1 500 ? 32.594 11.961 -12.828 1 93.81 500 ASN A C 1
ATOM 3893 O O . ASN A 1 500 ? 32.938 11.5 -13.922 1 93.81 500 ASN A O 1
ATOM 3897 N N . GLU A 1 501 ? 31.656 11.484 -12.102 1 93.75 501 GLU A N 1
ATOM 3898 C CA . GLU A 1 501 ? 30.781 10.398 -12.516 1 93.75 501 GLU A CA 1
ATOM 3899 C C . GLU A 1 501 ? 29.344 10.641 -12.031 1 93.75 501 GLU A C 1
ATOM 3901 O O . GLU A 1 501 ? 29.141 11.148 -10.93 1 93.75 501 GLU A O 1
ATOM 3906 N N . MET A 1 502 ? 28.375 10.258 -12.906 1 95.5 502 MET A N 1
ATOM 3907 C CA . MET A 1 502 ? 26.953 10.375 -12.555 1 95.5 502 MET A CA 1
ATOM 3908 C C . MET A 1 502 ? 26.188 9.133 -12.984 1 95.5 502 MET A C 1
ATOM 3910 O O . MET A 1 502 ? 26.156 8.797 -14.172 1 95.5 502 MET A O 1
ATOM 3914 N N . LEU A 1 503 ? 25.594 8.469 -12.039 1 95.88 503 LEU A N 1
ATOM 3915 C CA . LEU A 1 503 ? 24.688 7.355 -12.312 1 95.88 503 LEU A CA 1
ATOM 3916 C C . LEU A 1 503 ? 23.234 7.801 -12.219 1 95.88 503 LEU A C 1
ATOM 3918 O O . LEU A 1 503 ? 22.797 8.312 -11.188 1 95.88 503 LEU A O 1
ATOM 3922 N N . VAL A 1 504 ? 22.484 7.664 -13.289 1 97.19 504 VAL A N 1
ATOM 3923 C CA . VAL A 1 504 ? 21.062 7.984 -13.312 1 97.19 504 VAL A CA 1
ATOM 3924 C C . VAL A 1 504 ? 20.234 6.699 -13.227 1 97.19 504 VAL A C 1
ATOM 3926 O O . VAL A 1 504 ? 20.406 5.801 -14.055 1 97.19 504 VAL A O 1
ATOM 3929 N N . LEU A 1 505 ? 19.406 6.629 -12.25 1 96.94 505 LEU A N 1
ATOM 3930 C CA . LEU A 1 505 ? 18.516 5.488 -12.078 1 96.94 505 LEU A CA 1
ATOM 3931 C C . LEU A 1 505 ? 17.062 5.895 -12.297 1 96.94 505 LEU A C 1
ATOM 3933 O O . LEU A 1 505 ? 16.641 6.977 -11.883 1 96.94 505 LEU A O 1
ATOM 3937 N N . GLY A 1 506 ? 16.344 5.074 -13 1 97.31 506 GLY A N 1
ATOM 3938 C CA . GLY A 1 506 ? 14.891 5.176 -13.125 1 97.31 506 GLY A CA 1
ATOM 3939 C C . GLY A 1 506 ? 14.156 4.043 -12.43 1 97.31 506 GLY A C 1
ATOM 3940 O O . GLY A 1 506 ? 14.492 2.873 -12.609 1 97.31 506 GLY A O 1
ATOM 3941 N N . TYR A 1 507 ? 13.156 4.43 -11.602 1 97.5 507 TYR A N 1
ATOM 3942 C CA . TYR A 1 507 ? 12.391 3.453 -10.844 1 97.5 507 TYR A CA 1
ATOM 3943 C C . TYR A 1 507 ? 10.922 3.469 -11.258 1 97.5 507 TYR A C 1
ATOM 3945 O O . TYR A 1 507 ? 10.242 4.484 -11.117 1 97.5 507 TYR A O 1
ATOM 3953 N N . PHE A 1 508 ? 10.492 2.318 -11.789 1 96.12 508 PHE A N 1
ATOM 3954 C CA . PHE A 1 508 ? 9.07 2.086 -11.984 1 96.12 508 PHE A CA 1
ATOM 3955 C C . PHE A 1 508 ? 8.438 1.535 -10.711 1 96.12 508 PHE A C 1
ATOM 3957 O O . PHE A 1 508 ? 9.102 1.423 -9.68 1 96.12 508 PHE A O 1
ATOM 3964 N N . GLU A 1 509 ? 7.148 1.337 -10.82 1 95.25 509 GLU A N 1
ATOM 3965 C CA . GLU A 1 509 ? 6.398 0.798 -9.688 1 95.25 509 GLU A CA 1
ATOM 3966 C C . GLU A 1 509 ? 7.066 -0.457 -9.133 1 95.25 509 GLU A C 1
ATOM 3968 O O . GLU A 1 509 ? 7.391 -1.377 -9.883 1 95.25 509 GLU A O 1
ATOM 3973 N N . ASP A 1 510 ? 7.332 -0.48 -7.832 1 95.62 510 ASP A N 1
ATOM 3974 C CA . ASP A 1 510 ? 7.809 -1.614 -7.047 1 95.62 510 ASP A CA 1
ATOM 3975 C C . ASP A 1 510 ? 9.281 -1.897 -7.328 1 95.62 510 ASP A C 1
ATOM 3977 O O . ASP A 1 510 ? 9.797 -2.955 -6.961 1 95.62 510 ASP A O 1
ATOM 3981 N N . MET A 1 511 ? 9.961 -1.065 -8.047 1 96.38 511 MET A N 1
ATOM 3982 C CA . MET A 1 511 ? 11.414 -1.171 -8.18 1 96.38 511 MET A CA 1
ATOM 3983 C C . MET A 1 511 ? 12.117 -0.593 -6.957 1 96.38 511 MET A C 1
ATOM 3985 O O . MET A 1 511 ? 11.625 0.354 -6.344 1 96.38 511 MET A O 1
ATOM 3989 N N . LYS A 1 512 ? 13.211 -1.141 -6.613 1 94.12 512 LYS A N 1
ATOM 3990 C CA . LYS A 1 512 ? 13.969 -0.681 -5.453 1 94.12 512 LYS A CA 1
ATOM 3991 C C . LYS A 1 512 ? 15.367 -1.295 -5.434 1 94.12 512 LYS A C 1
ATOM 3993 O O . LYS A 1 512 ? 15.641 -2.242 -6.172 1 94.12 512 LYS A O 1
ATOM 3998 N N . ILE A 1 513 ? 16.172 -0.741 -4.66 1 91.25 513 ILE A N 1
ATOM 3999 C CA . ILE A 1 513 ? 17.484 -1.303 -4.352 1 91.25 513 ILE A CA 1
ATOM 4000 C C . ILE A 1 513 ? 17.562 -1.64 -2.863 1 91.25 513 ILE A C 1
ATOM 4002 O O . ILE A 1 513 ? 17.328 -0.775 -2.012 1 91.25 513 ILE A O 1
ATOM 4006 N N . GLY A 1 514 ? 17.781 -2.895 -2.537 1 92.19 514 GLY A N 1
ATOM 4007 C CA . GLY A 1 514 ? 17.938 -3.303 -1.151 1 92.19 514 GLY A CA 1
ATOM 4008 C C . GLY A 1 514 ? 19.219 -2.777 -0.517 1 92.19 514 GLY A C 1
ATOM 4009 O O . GLY A 1 514 ? 19.891 -1.912 -1.084 1 92.19 514 GLY A O 1
ATOM 4010 N N . TYR A 1 515 ? 19.531 -3.244 0.662 1 94.31 515 TYR A N 1
ATOM 4011 C CA . TYR A 1 515 ? 20.719 -2.799 1.373 1 94.31 515 TYR A CA 1
ATOM 4012 C C . TYR A 1 515 ? 21.984 -3.082 0.561 1 94.31 515 TYR A C 1
ATOM 4014 O O . TYR A 1 515 ? 22.172 -4.199 0.076 1 94.31 515 TYR A O 1
ATOM 4022 N N . HIS A 1 516 ? 22.75 -2.086 0.366 1 91.81 516 HIS A N 1
ATOM 4023 C CA . HIS A 1 516 ? 24.016 -2.156 -0.365 1 91.81 516 HIS A CA 1
ATOM 4024 C C . HIS A 1 516 ? 24.984 -1.062 0.087 1 91.81 516 HIS A C 1
ATOM 4026 O O . HIS A 1 516 ? 24.609 -0.199 0.887 1 91.81 516 HIS A O 1
ATOM 4032 N N . ASP A 1 517 ? 26.203 -1.163 -0.335 1 90.31 517 ASP A N 1
ATOM 4033 C CA . ASP A 1 517 ? 27.172 -0.108 -0.085 1 90.31 517 ASP A CA 1
ATOM 4034 C C . ASP A 1 517 ? 27.875 0.311 -1.376 1 90.31 517 ASP A C 1
ATOM 4036 O O . ASP A 1 517 ? 27.766 -0.373 -2.396 1 90.31 517 ASP A O 1
ATOM 4040 N N . ASP A 1 518 ? 28.406 1.496 -1.346 1 84.88 518 ASP A N 1
ATOM 4041 C CA . ASP A 1 518 ? 29.25 2.004 -2.42 1 84.88 518 ASP A CA 1
ATOM 4042 C C . ASP A 1 518 ? 30.734 1.955 -2.025 1 84.88 518 ASP A C 1
ATOM 4044 O O . ASP A 1 518 ? 31.438 2.955 -2.143 1 84.88 518 ASP A O 1
ATOM 4048 N N . GLY A 1 519 ? 31.203 0.834 -1.595 1 78.62 519 GLY A N 1
ATOM 4049 C CA . GLY A 1 519 ? 32.531 0.745 -1.017 1 78.62 519 GLY A CA 1
ATOM 4050 C C . GLY A 1 519 ? 33.594 0.29 -2.01 1 78.62 519 GLY A C 1
ATOM 4051 O O . GLY A 1 519 ? 34.594 -0.29 -1.622 1 78.62 519 GLY A O 1
ATOM 4052 N N . GLU A 1 520 ? 33.375 0.587 -3.268 1 79.69 520 GLU A N 1
ATOM 4053 C CA . GLU A 1 520 ? 34.375 0.21 -4.254 1 79.69 520 GLU A CA 1
ATOM 4054 C C . GLU A 1 520 ? 35.688 0.995 -4.047 1 79.69 520 GLU A C 1
ATOM 4056 O O . GLU A 1 520 ? 35.625 2.174 -3.691 1 79.69 520 GLU A O 1
ATOM 4061 N N . SER A 1 521 ? 36.812 0.385 -4.27 1 80.69 521 SER A N 1
ATOM 4062 C CA . SER A 1 521 ? 38.094 0.989 -4.008 1 80.69 521 SER A CA 1
ATOM 4063 C C . SER A 1 521 ? 38.344 2.178 -4.93 1 80.69 521 SER A C 1
ATOM 4065 O O . SER A 1 521 ? 39.125 3.088 -4.586 1 80.69 521 SER A O 1
ATOM 4067 N N . SER A 1 522 ? 37.688 2.213 -5.977 1 84.12 522 SER A N 1
ATOM 4068 C CA . SER A 1 522 ? 37.906 3.258 -6.973 1 84.12 522 SER A CA 1
ATOM 4069 C C . SER A 1 522 ? 37.156 4.535 -6.609 1 84.12 522 SER A C 1
ATOM 4071 O O . SER A 1 522 ? 37.375 5.582 -7.223 1 84.12 522 SER A O 1
ATOM 4073 N N . LEU A 1 523 ? 36.406 4.492 -5.605 1 89.12 523 LEU A N 1
ATOM 4074 C CA . LEU A 1 523 ? 35.531 5.621 -5.293 1 89.12 523 LEU A CA 1
ATOM 4075 C C . LEU A 1 523 ? 36.188 6.551 -4.281 1 89.12 523 LEU A C 1
ATOM 4077 O O . LEU A 1 523 ? 36.906 6.094 -3.396 1 89.12 523 LEU A O 1
ATOM 4081 N N . GLY A 1 524 ? 35.938 7.832 -4.473 1 89.31 524 GLY A N 1
ATOM 4082 C CA . GLY A 1 524 ? 36.281 8.805 -3.451 1 89.31 524 GLY A CA 1
ATOM 4083 C C . GLY A 1 524 ? 35.406 8.734 -2.227 1 89.31 524 GLY A C 1
ATOM 4084 O O . GLY A 1 524 ? 34.5 7.891 -2.158 1 89.31 524 GLY A O 1
ATOM 4085 N N . PRO A 1 525 ? 35.656 9.633 -1.302 1 92.88 525 PRO A N 1
ATOM 4086 C CA . PRO A 1 525 ? 35 9.523 0.012 1 92.88 525 PRO A CA 1
ATOM 4087 C C . PRO A 1 525 ? 33.594 10.117 0.037 1 92.88 525 PRO A C 1
ATOM 4089 O O . PRO A 1 525 ? 32.906 10.047 1.061 1 92.88 525 PRO A O 1
ATOM 4092 N N . THR A 1 526 ? 33.25 10.75 -1.076 1 96.5 526 THR A N 1
ATOM 4093 C CA . THR A 1 526 ? 31.969 11.469 -1.033 1 96.5 526 THR A CA 1
ATOM 4094 C C . THR A 1 526 ? 31.016 10.953 -2.109 1 96.5 526 THR A C 1
ATOM 4096 O O . THR A 1 526 ? 31.422 10.766 -3.262 1 96.5 526 THR A O 1
ATOM 4099 N N . ILE A 1 527 ? 29.812 10.688 -1.782 1 96.75 527 ILE A N 1
ATOM 4100 C CA . ILE A 1 527 ? 28.719 10.312 -2.678 1 96.75 527 ILE A CA 1
ATOM 4101 C C . ILE A 1 527 ? 27.547 11.273 -2.486 1 96.75 527 ILE A C 1
ATOM 4103 O O . ILE A 1 527 ? 27.109 11.516 -1.358 1 96.75 527 ILE A O 1
ATOM 4107 N N . ALA A 1 528 ? 27.062 11.844 -3.52 1 98.25 528 ALA A N 1
ATOM 4108 C CA . ALA A 1 528 ? 25.922 12.758 -3.457 1 98.25 528 ALA A CA 1
ATOM 4109 C C . ALA A 1 528 ? 24.797 12.305 -4.379 1 98.25 528 ALA A C 1
ATOM 4111 O O . ALA A 1 528 ? 25.047 11.844 -5.492 1 98.25 528 ALA A O 1
ATOM 4112 N N . THR A 1 529 ? 23.562 12.398 -3.939 1 98.62 529 THR A N 1
ATOM 4113 C CA . THR A 1 529 ? 22.453 11.945 -4.758 1 98.62 529 THR A CA 1
ATOM 4114 C C . THR A 1 529 ? 21.297 12.945 -4.715 1 98.62 529 THR A C 1
ATOM 4116 O O . THR A 1 529 ? 21.078 13.594 -3.691 1 98.62 529 THR A O 1
ATOM 4119 N N . LEU A 1 530 ? 20.641 13.125 -5.84 1 98.75 530 LEU A N 1
ATOM 4120 C CA . LEU A 1 530 ? 19.422 13.922 -6.008 1 98.75 530 LEU A CA 1
ATOM 4121 C C . LEU A 1 530 ? 18.219 13.031 -6.254 1 98.75 530 LEU A C 1
ATOM 4123 O O . LEU A 1 530 ? 18.25 12.141 -7.113 1 98.75 530 LEU A O 1
ATOM 4127 N N . SER A 1 531 ? 17.172 13.211 -5.473 1 98.69 531 SER A N 1
ATOM 4128 C CA . SER A 1 531 ? 15.938 12.453 -5.629 1 98.69 531 SER A CA 1
ATOM 4129 C C . SER A 1 531 ? 14.875 13.273 -6.355 1 98.69 531 SER A C 1
ATOM 4131 O O . SER A 1 531 ? 14.555 14.391 -5.945 1 98.69 531 SER A O 1
ATOM 4133 N N . LEU A 1 532 ? 14.305 12.734 -7.414 1 98.69 532 LEU A N 1
ATOM 4134 C CA . LEU A 1 532 ? 13.258 13.406 -8.188 1 98.69 532 LEU A CA 1
ATOM 4135 C C . LEU A 1 532 ? 12.031 12.508 -8.328 1 98.69 532 LEU A C 1
ATOM 4137 O O . LEU A 1 532 ? 12.164 11.32 -8.656 1 98.69 532 LEU A O 1
ATOM 4141 N N . GLY A 1 533 ? 10.836 13.055 -8.094 1 97.69 533 GLY A N 1
ATOM 4142 C CA . GLY A 1 533 ? 9.594 12.312 -8.25 1 97.69 533 GLY A CA 1
ATOM 4143 C C . GLY A 1 533 ? 9.07 11.758 -6.938 1 97.69 533 GLY A C 1
ATOM 4144 O O . GLY A 1 533 ? 8.984 12.477 -5.941 1 97.69 533 GLY A O 1
ATOM 4145 N N . ALA A 1 534 ? 8.766 10.516 -6.945 1 96.94 534 ALA A N 1
ATOM 4146 C CA . ALA A 1 534 ? 8.117 9.867 -5.805 1 96.94 534 ALA A CA 1
ATOM 4147 C C . ALA A 1 534 ? 9.031 9.867 -4.582 1 96.94 534 ALA A C 1
ATOM 4149 O O . ALA A 1 534 ? 10.242 9.703 -4.711 1 96.94 534 ALA A O 1
ATOM 4150 N N . LYS A 1 535 ? 8.391 9.977 -3.482 1 97.25 535 LYS A N 1
ATOM 4151 C CA . LYS A 1 535 ? 9.102 9.93 -2.209 1 97.25 535 LYS A CA 1
ATOM 4152 C C . LYS A 1 535 ? 9.766 8.57 -2.002 1 97.25 535 LYS A C 1
ATOM 4154 O O . LYS A 1 535 ? 9.273 7.555 -2.504 1 97.25 535 LYS A O 1
ATOM 4159 N N . SER A 1 536 ? 10.844 8.578 -1.31 1 97.38 536 SER A N 1
ATOM 4160 C CA . SER A 1 536 ? 11.555 7.348 -0.976 1 97.38 536 SER A CA 1
ATOM 4161 C C . SER A 1 536 ? 12.078 7.383 0.455 1 97.38 536 SER A C 1
ATOM 4163 O O . SER A 1 536 ? 12.312 8.461 1.011 1 97.38 536 SER A O 1
ATOM 4165 N N . THR A 1 537 ? 12.242 6.25 1.021 1 97.38 537 THR A N 1
ATOM 4166 C CA . THR A 1 537 ? 12.836 6.125 2.35 1 97.38 537 THR A CA 1
ATOM 4167 C C . THR A 1 537 ? 14.242 5.551 2.262 1 97.38 537 THR A C 1
ATOM 4169 O O . THR A 1 537 ? 14.438 4.457 1.728 1 97.38 537 THR A O 1
ATOM 4172 N N . MET A 1 538 ? 15.141 6.266 2.695 1 97.75 538 MET A N 1
ATOM 4173 C CA . MET A 1 538 ? 16.516 5.797 2.781 1 97.75 538 MET A CA 1
ATOM 4174 C C . MET A 1 538 ? 16.875 5.383 4.207 1 97.75 538 MET A C 1
ATOM 4176 O O . MET A 1 538 ? 16.672 6.156 5.148 1 97.75 538 MET A O 1
ATOM 4180 N N . LEU A 1 539 ? 17.359 4.227 4.375 1 97.94 539 LEU A N 1
ATOM 4181 C CA . LEU A 1 539 ? 17.734 3.674 5.672 1 97.94 539 LEU A CA 1
ATOM 4182 C C . LEU A 1 539 ? 19.219 3.342 5.707 1 97.94 539 LEU A C 1
ATOM 4184 O O . LEU A 1 539 ? 19.781 2.857 4.719 1 97.94 539 LEU A O 1
ATOM 4188 N N . ILE A 1 540 ? 19.844 3.643 6.816 1 98.12 540 ILE A N 1
ATOM 4189 C CA . ILE A 1 540 ? 21.25 3.328 7.031 1 98.12 540 ILE A CA 1
ATOM 4190 C C . ILE A 1 540 ? 21.391 2.396 8.234 1 98.12 540 ILE A C 1
ATOM 4192 O O . ILE A 1 540 ? 20.797 2.637 9.289 1 98.12 540 ILE A O 1
ATOM 4196 N N . ARG A 1 541 ? 22.141 1.347 8.062 1 98.12 541 ARG A N 1
ATOM 4197 C CA . ARG A 1 541 ? 22.422 0.443 9.172 1 98.12 541 ARG A CA 1
ATOM 4198 C C . ARG A 1 541 ? 23.875 -0.04 9.141 1 98.12 541 ARG A C 1
ATOM 4200 O O . ARG A 1 541 ? 24.531 0.046 8.102 1 98.12 541 ARG A O 1
ATOM 4207 N N . MET A 1 542 ? 24.281 -0.519 10.273 1 97.5 542 MET A N 1
ATOM 4208 C CA . MET A 1 542 ? 25.609 -1.108 10.359 1 97.5 542 MET A CA 1
ATOM 4209 C C . MET A 1 542 ? 25.641 -2.477 9.68 1 97.5 542 MET A C 1
ATOM 4211 O O . MET A 1 542 ? 24.703 -3.254 9.805 1 97.5 542 MET A O 1
ATOM 4215 N N . LYS A 1 543 ? 26.703 -2.748 8.984 1 96.56 543 LYS A N 1
ATOM 4216 C CA . LYS A 1 543 ? 26.859 -4.066 8.375 1 96.56 543 LYS A CA 1
ATOM 4217 C C . LYS A 1 543 ? 26.906 -5.16 9.438 1 96.56 543 LYS A C 1
ATOM 4219 O O . LYS A 1 543 ? 27.5 -4.969 10.5 1 96.56 543 LYS A O 1
ATOM 4224 N N . TYR A 1 544 ? 26.438 -6.301 9.125 1 96.31 544 TYR A N 1
ATOM 4225 C CA . TYR A 1 544 ? 26.266 -7.426 10.039 1 96.31 544 TYR A CA 1
ATOM 4226 C C . TYR A 1 544 ? 27.562 -7.73 10.781 1 96.31 544 TYR A C 1
ATOM 4228 O O . TYR A 1 544 ? 27.562 -7.84 12.008 1 96.31 544 TYR A O 1
ATOM 4236 N N . LYS A 1 545 ? 28.719 -7.848 10.047 1 95.38 545 LYS A N 1
ATOM 4237 C CA . LYS A 1 545 ? 29.969 -8.297 10.641 1 95.38 545 LYS A CA 1
ATOM 4238 C C . LYS A 1 545 ? 30.484 -7.293 11.664 1 95.38 545 LYS A C 1
ATOM 4240 O O . LYS A 1 545 ? 31.078 -7.676 12.672 1 95.38 545 LYS A O 1
ATOM 4245 N N . TYR A 1 546 ? 30.25 -6.082 11.406 1 96.44 546 TYR A N 1
ATOM 4246 C CA . TYR A 1 546 ? 30.734 -5.062 12.336 1 96.44 546 TYR A CA 1
ATOM 4247 C C . TYR A 1 546 ? 29.766 -4.879 13.492 1 96.44 546 TYR A C 1
ATOM 4249 O O . TYR A 1 546 ? 30.172 -4.539 14.609 1 96.44 546 TYR A O 1
ATOM 4257 N N . TYR A 1 547 ? 28.5 -5.062 13.234 1 96.88 547 TYR A N 1
ATOM 4258 C CA . TYR A 1 547 ? 27.484 -4.977 14.289 1 96.88 547 TYR A CA 1
ATOM 4259 C C . TYR A 1 547 ? 27.688 -6.078 15.32 1 96.88 547 TYR A C 1
ATOM 4261 O O . TYR A 1 547 ? 27.625 -5.824 16.531 1 96.88 547 TYR A O 1
ATOM 4269 N N . HIS A 1 548 ? 28.016 -7.266 14.891 1 95.94 548 HIS A N 1
ATOM 4270 C CA . HIS A 1 548 ? 28.125 -8.414 15.781 1 95.94 548 HIS A CA 1
ATOM 4271 C C . HIS A 1 548 ? 29.578 -8.68 16.156 1 95.94 548 HIS A C 1
ATOM 4273 O O . HIS A 1 548 ? 29.844 -9.328 17.172 1 95.94 548 HIS A O 1
ATOM 4279 N N . GLY A 1 549 ? 30.516 -8.305 15.266 1 95 549 GLY A N 1
ATOM 4280 C CA . GLY A 1 549 ? 31.938 -8.523 15.531 1 95 549 GLY A CA 1
ATOM 4281 C C . GLY A 1 549 ? 32.469 -9.812 14.93 1 95 549 GLY A C 1
ATOM 4282 O O . GLY A 1 549 ? 33.594 -10.219 15.219 1 95 549 GLY A O 1
ATOM 4283 N N . PHE A 1 550 ? 31.625 -10.477 14.188 1 94.56 550 PHE A N 1
ATOM 4284 C CA . PHE A 1 550 ? 32.031 -11.703 13.508 1 94.56 550 PHE A CA 1
ATOM 4285 C C . PHE A 1 550 ? 31.25 -11.875 12.211 1 94.56 550 PHE A C 1
ATOM 4287 O O . PHE A 1 550 ? 30.219 -11.234 12.008 1 94.56 550 PHE A O 1
ATOM 4294 N N . SER A 1 551 ? 31.734 -12.664 11.32 1 92.19 551 SER A N 1
ATOM 4295 C CA . SER A 1 551 ? 31.109 -12.898 10.023 1 92.19 551 SER A CA 1
ATOM 4296 C C . SER A 1 551 ? 29.812 -13.695 10.164 1 92.19 551 SER A C 1
ATOM 4298 O O . SER A 1 551 ? 29.656 -14.461 11.117 1 92.19 551 SER A O 1
ATOM 4300 N N . ARG A 1 552 ? 28.844 -13.617 9.273 1 87.12 552 ARG A N 1
ATOM 4301 C CA . ARG A 1 552 ? 27.5 -14.18 9.344 1 87.12 552 ARG A CA 1
ATOM 4302 C C . ARG A 1 552 ? 27.547 -15.703 9.211 1 87.12 552 ARG A C 1
ATOM 4304 O O . ARG A 1 552 ? 26.953 -16.406 10.031 1 87.12 552 ARG A O 1
ATOM 4311 N N . HIS A 1 553 ? 28.234 -16.219 8.195 1 81.81 553 HIS A N 1
ATOM 4312 C CA . HIS A 1 553 ? 28.141 -17.625 7.875 1 81.81 553 HIS A CA 1
ATOM 4313 C C . HIS A 1 553 ? 29.125 -18.453 8.703 1 81.81 553 HIS A C 1
ATOM 4315 O O . HIS A 1 553 ? 28.719 -19.359 9.438 1 81.81 553 HIS A O 1
ATOM 4321 N N . ALA A 1 554 ? 30.406 -18.016 8.727 1 82.06 554 ALA A N 1
ATOM 4322 C CA . ALA A 1 554 ? 31.453 -18.797 9.406 1 82.06 554 ALA A CA 1
ATOM 4323 C C . ALA A 1 554 ? 31.547 -18.406 10.875 1 82.06 554 ALA A C 1
ATOM 4325 O O . ALA A 1 554 ? 32.188 -19.094 11.664 1 82.06 554 ALA A O 1
ATOM 4326 N N . LYS A 1 555 ? 30.906 -17.297 11.258 1 88.62 555 LYS A N 1
ATOM 4327 C CA . LYS A 1 555 ? 30.969 -16.75 12.609 1 88.62 555 LYS A CA 1
ATOM 4328 C C . LYS A 1 555 ? 32.406 -16.547 13.047 1 88.62 555 LYS A C 1
ATOM 4330 O O . LYS A 1 555 ? 32.781 -16.906 14.172 1 88.62 555 LYS A O 1
ATOM 4335 N N . LYS A 1 556 ? 33.188 -16.141 12.117 1 92.81 556 LYS A N 1
ATOM 4336 C CA . LYS A 1 556 ? 34.594 -15.828 12.391 1 92.81 556 LYS A CA 1
ATOM 4337 C C . LYS A 1 556 ? 34.75 -14.43 12.977 1 92.81 556 LYS A C 1
ATOM 4339 O O . LYS A 1 556 ? 34.219 -13.461 12.422 1 92.81 556 LYS A O 1
ATOM 4344 N N . LEU A 1 557 ? 35.531 -14.367 14.039 1 94.5 557 LEU A N 1
ATOM 4345 C CA . LEU A 1 557 ? 35.75 -13.078 14.695 1 94.5 557 LEU A CA 1
ATOM 4346 C C . LEU A 1 557 ? 36.469 -12.117 13.758 1 94.5 557 LEU A C 1
ATOM 4348 O O . LEU A 1 557 ? 37.375 -12.523 13.016 1 94.5 557 LEU A O 1
ATOM 4352 N N . LEU A 1 558 ? 36.156 -10.883 13.852 1 94.56 558 LEU A N 1
ATOM 4353 C CA . LEU A 1 558 ? 36.906 -9.867 13.117 1 94.56 558 LEU A CA 1
ATOM 4354 C C . LEU A 1 558 ? 38.344 -9.781 13.609 1 94.56 558 LEU A C 1
ATOM 4356 O O . LEU A 1 558 ? 38.594 -9.883 14.812 1 94.56 558 LEU A O 1
ATOM 4360 N N . GLY A 1 559 ? 39.25 -9.68 12.633 1 91.06 559 GLY A N 1
ATOM 4361 C CA . GLY A 1 559 ? 40.625 -9.477 13.039 1 91.06 559 GLY A CA 1
ATOM 4362 C C . GLY A 1 559 ? 40.812 -8.266 13.938 1 91.06 559 GLY A C 1
ATOM 4363 O O . GLY A 1 559 ? 41.375 -8.375 15.023 1 91.06 559 GLY A O 1
ATOM 4364 N N . THR A 1 560 ? 40.375 -7.152 13.422 1 90.81 560 THR A N 1
ATOM 4365 C CA . THR A 1 560 ? 40.344 -5.918 14.203 1 90.81 560 THR A CA 1
ATOM 4366 C C . THR A 1 560 ? 38.906 -5.449 14.422 1 90.81 560 THR A C 1
ATOM 4368 O O . THR A 1 560 ? 38.188 -5.176 13.461 1 90.81 560 THR A O 1
ATOM 4371 N N . ASP A 1 561 ? 38.594 -5.387 15.672 1 93.88 561 ASP A N 1
ATOM 4372 C CA . ASP A 1 561 ? 37.25 -4.918 16.016 1 93.88 561 ASP A CA 1
ATOM 4373 C C . ASP A 1 561 ? 37.219 -3.402 16.203 1 93.88 561 ASP A C 1
ATOM 4375 O O . ASP A 1 561 ? 37.781 -2.885 17.172 1 93.88 561 ASP A O 1
ATOM 4379 N N . PRO A 1 562 ? 36.5 -2.762 15.398 1 94.44 562 PRO A N 1
ATOM 4380 C CA . PRO A 1 562 ? 36.469 -1.303 15.531 1 94.44 562 PRO A CA 1
ATOM 4381 C C . PRO A 1 562 ? 35.594 -0.823 16.688 1 94.44 562 PRO A C 1
ATOM 4383 O O . PRO A 1 562 ? 35.75 0.312 17.156 1 94.44 562 PRO A O 1
ATOM 4386 N N . VAL A 1 563 ? 34.688 -1.648 17.188 1 95.56 563 VAL A N 1
ATOM 4387 C CA . VAL A 1 563 ? 33.781 -1.327 18.281 1 95.56 563 VAL A CA 1
ATOM 4388 C C . VAL A 1 563 ? 33.094 0.008 17.984 1 95.56 563 VAL A C 1
ATOM 4390 O O . VAL A 1 563 ? 33.188 0.95 18.781 1 95.56 563 VAL A O 1
ATOM 4393 N N . LEU A 1 564 ? 32.281 0.012 17 1 95.81 564 LEU A N 1
ATOM 4394 C CA . LEU A 1 564 ? 31.625 1.227 16.547 1 95.81 564 LEU A CA 1
ATOM 4395 C C . LEU A 1 564 ? 30.484 1.6 17.5 1 95.81 564 LEU A C 1
ATOM 4397 O O . LEU A 1 564 ? 29.906 0.732 18.156 1 95.81 564 LEU A O 1
ATOM 4401 N N . GLU A 1 565 ? 30.156 2.857 17.562 1 93.88 565 GLU A N 1
ATOM 4402 C CA . GLU A 1 565 ? 29.031 3.312 18.359 1 93.88 565 GLU A CA 1
ATOM 4403 C C . GLU A 1 565 ? 27.719 2.688 17.891 1 93.88 565 GLU A C 1
ATOM 4405 O O . GLU A 1 565 ? 27.406 2.729 16.688 1 93.88 565 GLU A O 1
ATOM 4410 N N . GLY A 1 566 ? 27 2.092 18.828 1 93.5 566 GLY A N 1
ATOM 4411 C CA . GLY A 1 566 ? 25.703 1.506 18.484 1 93.5 566 GLY A CA 1
ATOM 4412 C C . GLY A 1 566 ? 25.797 0.029 18.156 1 93.5 566 GLY A C 1
ATOM 4413 O O . GLY A 1 566 ? 24.781 -0.619 17.906 1 93.5 566 GLY A O 1
ATOM 4414 N N . CYS A 1 567 ? 27 -0.577 18.141 1 95.62 567 CYS A N 1
ATOM 4415 C CA . CYS A 1 567 ? 27.125 -2 17.844 1 95.62 567 CYS A CA 1
ATOM 4416 C C . CYS A 1 567 ? 26.641 -2.842 19.016 1 95.62 567 CYS A C 1
ATOM 4418 O O . CYS A 1 567 ? 26.422 -2.32 20.125 1 95.62 567 CYS A O 1
ATOM 4420 N N . LYS A 1 568 ? 26.469 -4.07 18.781 1 95.12 568 LYS A N 1
ATOM 4421 C CA . LYS A 1 568 ? 26.016 -4.977 19.844 1 95.12 568 LYS A CA 1
ATOM 4422 C C . LYS A 1 568 ? 27.109 -5.184 20.891 1 95.12 568 LYS A C 1
ATOM 4424 O O . LYS A 1 568 ? 28.281 -5.336 20.547 1 95.12 568 LYS A O 1
ATOM 4429 N N . HIS A 1 569 ? 26.75 -5.16 22.188 1 95 569 HIS A N 1
ATOM 4430 C CA . HIS A 1 569 ? 27.656 -5.348 23.312 1 95 569 HIS A CA 1
ATOM 4431 C C . HIS A 1 569 ? 28.781 -4.312 23.297 1 95 569 HIS A C 1
ATOM 4433 O O . HIS A 1 569 ? 29.953 -4.645 23.531 1 95 569 HIS A O 1
ATOM 4439 N N . GLN A 1 570 ? 28.438 -3.133 22.969 1 95.12 570 GLN A N 1
ATOM 4440 C CA . GLN A 1 570 ? 29.406 -2.068 22.781 1 95.12 570 GLN A CA 1
ATOM 4441 C C . GLN A 1 570 ? 30.25 -1.866 24.031 1 95.12 570 GLN A C 1
ATOM 4443 O O . GLN A 1 570 ? 31.484 -1.769 23.953 1 95.12 570 GLN A O 1
ATOM 4448 N N . LYS A 1 571 ? 29.641 -1.769 25.234 1 96 571 LYS A N 1
ATOM 4449 C CA . LYS A 1 571 ? 30.344 -1.51 26.484 1 96 571 LYS A CA 1
ATOM 4450 C C . LYS A 1 571 ? 31.328 -2.629 26.797 1 96 571 LYS A C 1
ATOM 4452 O O . LYS A 1 571 ? 32.469 -2.369 27.156 1 96 571 LYS A O 1
ATOM 4457 N N . GLU A 1 572 ? 30.875 -3.822 26.609 1 95.69 572 GLU A N 1
ATOM 4458 C CA . GLU A 1 572 ? 31.719 -4.98 26.875 1 95.69 572 GLU A CA 1
ATOM 4459 C C . GLU A 1 572 ? 32.906 -5.047 25.891 1 95.69 572 GLU A C 1
ATOM 4461 O O . GLU A 1 572 ? 34.031 -5.316 26.297 1 95.69 572 GLU A O 1
ATOM 4466 N N . ARG A 1 573 ? 32.625 -4.844 24.672 1 96.12 573 ARG A N 1
ATOM 4467 C CA . ARG A 1 573 ? 33.656 -4.867 23.625 1 96.12 573 ARG A CA 1
ATOM 4468 C C . ARG A 1 573 ? 34.719 -3.791 23.875 1 96.12 573 ARG A C 1
ATOM 4470 O O . ARG A 1 573 ? 35.906 -4.031 23.703 1 96.12 573 ARG A O 1
ATOM 4477 N N . LEU A 1 574 ? 34.281 -2.631 24.281 1 95.81 574 LEU A N 1
ATOM 4478 C CA . LEU A 1 574 ? 35.188 -1.521 24.562 1 95.81 574 LEU A CA 1
ATOM 4479 C C . LEU A 1 574 ? 36.062 -1.83 25.75 1 95.81 574 LEU A C 1
ATOM 4481 O O . LEU A 1 574 ? 37.25 -1.504 25.75 1 95.81 574 LEU A O 1
ATOM 4485 N N . ALA A 1 575 ? 35.469 -2.379 26.75 1 96.44 575 ALA A N 1
ATOM 4486 C CA . ALA A 1 575 ? 36.25 -2.756 27.938 1 96.44 575 ALA A CA 1
ATOM 4487 C C . ALA A 1 575 ? 37.344 -3.76 27.578 1 96.44 575 ALA A C 1
ATOM 4489 O O . ALA A 1 575 ? 38.469 -3.627 28.047 1 96.44 575 ALA A O 1
ATOM 4490 N N . LEU A 1 576 ? 37 -4.734 26.797 1 96.62 576 LEU A N 1
ATOM 4491 C CA . LEU A 1 576 ? 37.969 -5.746 26.406 1 96.62 576 LEU A CA 1
ATOM 4492 C C . LEU A 1 576 ? 39.062 -5.137 25.547 1 96.62 576 LEU A C 1
ATOM 4494 O O . LEU A 1 576 ? 40.25 -5.465 25.719 1 96.62 576 LEU A O 1
ATOM 4498 N N . LYS A 1 577 ? 38.719 -4.328 24.656 1 95.75 577 LYS A N 1
ATOM 4499 C CA . LYS A 1 577 ? 39.688 -3.662 23.812 1 95.75 577 LYS A CA 1
ATOM 4500 C C . LYS A 1 577 ? 40.656 -2.816 24.625 1 95.75 577 LYS A C 1
ATOM 4502 O O . LYS A 1 577 ? 41.875 -2.809 24.375 1 95.75 577 LYS A O 1
ATOM 4507 N N . THR A 1 578 ? 40.125 -2.125 25.625 1 96.44 578 THR A N 1
ATOM 4508 C CA . THR A 1 578 ? 40.938 -1.291 26.516 1 96.44 578 THR A CA 1
ATOM 4509 C C . THR A 1 578 ? 41.938 -2.141 27.312 1 96.44 578 THR A C 1
ATOM 4511 O O . THR A 1 578 ? 43.094 -1.77 27.469 1 96.44 578 THR A O 1
ATOM 4514 N N . GLN A 1 579 ? 41.469 -3.23 27.766 1 96.5 579 GLN A N 1
ATOM 4515 C CA . GLN A 1 579 ? 42.312 -4.148 28.516 1 96.5 579 GLN A CA 1
ATOM 4516 C C . GLN A 1 579 ? 43.469 -4.672 27.641 1 96.5 579 GLN A C 1
ATOM 4518 O O . GLN A 1 579 ? 44.594 -4.82 28.109 1 96.5 579 GLN A O 1
ATOM 4523 N N . LEU A 1 580 ? 43.156 -4.934 26.438 1 96.06 580 LEU A N 1
ATOM 4524 C CA . LEU A 1 580 ? 44.188 -5.398 25.5 1 96.06 580 LEU A CA 1
ATOM 4525 C C . LEU A 1 580 ? 45.219 -4.301 25.234 1 96.06 580 LEU A C 1
ATOM 4527 O O . LEU A 1 580 ? 46.438 -4.559 25.25 1 96.06 580 LEU A O 1
ATOM 4531 N N . GLU A 1 581 ? 44.719 -3.123 24.953 1 95 581 GLU A N 1
ATOM 4532 C CA . GLU A 1 581 ? 45.594 -1.991 24.641 1 95 581 GLU A CA 1
ATOM 4533 C C . GLU A 1 581 ? 46.5 -1.645 25.812 1 95 581 GLU A C 1
ATOM 4535 O O . GLU A 1 581 ? 47.656 -1.205 25.625 1 95 581 GLU A O 1
ATOM 4540 N N . HIS A 1 582 ? 46 -1.921 27.031 1 96.25 582 HIS A N 1
ATOM 4541 C CA . HIS A 1 582 ? 46.781 -1.626 28.219 1 96.25 582 HIS A CA 1
ATOM 4542 C C . HIS A 1 582 ? 47.656 -2.811 28.625 1 96.25 582 HIS A C 1
ATOM 4544 O O . HIS A 1 582 ? 48.344 -2.766 29.641 1 96.25 582 HIS A O 1
ATOM 4550 N N . GLY A 1 583 ? 47.562 -3.881 27.891 1 94.44 583 GLY A N 1
ATOM 4551 C CA . GLY A 1 583 ? 48.406 -5.043 28.141 1 94.44 583 GLY A CA 1
ATOM 4552 C C . GLY A 1 583 ? 47.938 -5.891 29.297 1 94.44 583 GLY A C 1
ATOM 4553 O O . GLY A 1 583 ? 48.688 -6.676 29.859 1 94.44 583 GLY A O 1
ATOM 4554 N N . GLN A 1 584 ? 46.75 -5.711 29.641 1 96.19 584 GLN A N 1
ATOM 4555 C CA . GLN A 1 584 ? 46.188 -6.438 30.781 1 96.19 584 GLN A CA 1
ATOM 4556 C C . GLN A 1 584 ? 45.812 -7.863 30.406 1 96.19 584 GLN A C 1
ATOM 4558 O O . GLN A 1 584 ? 45.719 -8.742 31.266 1 96.19 584 GLN A O 1
ATOM 4563 N N . ILE A 1 585 ? 45.562 -7.992 29.141 1 96.06 585 ILE A N 1
ATOM 4564 C CA . ILE A 1 585 ? 45.25 -9.328 28.656 1 96.06 585 ILE A CA 1
ATOM 4565 C C . ILE A 1 585 ? 46.031 -9.602 27.359 1 96.06 585 ILE A C 1
ATOM 4567 O O . ILE A 1 585 ? 46.438 -8.664 26.656 1 96.06 585 ILE A O 1
ATOM 4571 N N . THR A 1 586 ? 46.188 -10.883 27.078 1 96 586 THR A N 1
ATOM 4572 C CA . THR A 1 586 ? 46.875 -11.281 25.859 1 96 586 THR A CA 1
ATOM 4573 C C . THR A 1 586 ? 45.906 -11.32 24.688 1 96 586 THR A C 1
ATOM 4575 O O . THR A 1 586 ? 44.688 -11.391 24.875 1 96 586 THR A O 1
ATOM 4578 N N . PRO A 1 587 ? 46.438 -11.203 23.484 1 94.81 587 PRO A N 1
ATOM 4579 C CA . PRO A 1 587 ? 45.562 -11.336 22.312 1 94.81 587 PRO A CA 1
ATOM 4580 C C . PRO A 1 587 ? 44.75 -12.633 22.328 1 94.81 587 PRO A C 1
ATOM 4582 O O . PRO A 1 587 ? 43.594 -12.656 21.875 1 94.81 587 PRO A O 1
ATOM 4585 N N . ARG A 1 588 ? 45.344 -13.625 22.766 1 95.19 588 ARG A N 1
ATOM 4586 C CA . ARG A 1 588 ? 44.656 -14.906 22.859 1 95.19 588 ARG A CA 1
ATOM 4587 C C . ARG A 1 588 ? 43.5 -14.836 23.812 1 95.19 588 ARG A C 1
ATOM 4589 O O . ARG A 1 588 ? 42.375 -15.266 23.484 1 95.19 588 ARG A O 1
ATOM 4596 N N . THR A 1 589 ? 43.781 -14.312 24.969 1 95.5 589 THR A N 1
ATOM 4597 C CA . THR A 1 589 ? 42.719 -14.156 25.969 1 95.5 589 THR A CA 1
ATOM 4598 C C . THR A 1 589 ? 41.625 -13.203 25.469 1 95.5 589 THR A C 1
ATOM 4600 O O . THR A 1 589 ? 40.438 -13.414 25.734 1 95.5 589 THR A O 1
ATOM 4603 N N . TYR A 1 590 ? 42.125 -12.219 24.781 1 96.12 590 TYR A N 1
ATOM 4604 C CA . TYR A 1 590 ? 41.219 -11.25 24.188 1 96.12 590 TYR A CA 1
ATOM 4605 C C . TYR A 1 590 ? 40.219 -11.938 23.25 1 96.12 590 TYR A C 1
ATOM 4607 O O . TYR A 1 590 ? 39 -11.734 23.359 1 96.12 590 TYR A O 1
ATOM 4615 N N . ASN A 1 591 ? 40.625 -12.789 22.422 1 95.38 591 ASN A N 1
ATOM 4616 C CA . ASN A 1 591 ? 39.781 -13.477 21.438 1 95.38 591 ASN A CA 1
ATOM 4617 C C . ASN A 1 591 ? 38.875 -14.508 22.109 1 95.38 591 ASN A C 1
ATOM 4619 O O . ASN A 1 591 ? 37.75 -14.703 21.672 1 95.38 591 ASN A O 1
ATOM 4623 N N . GLU A 1 592 ? 39.344 -15.094 23.078 1 95.44 592 GLU A N 1
ATOM 4624 C CA . GLU A 1 592 ? 38.531 -16.047 23.812 1 95.44 592 GLU A CA 1
ATOM 4625 C C . GLU A 1 592 ? 37.344 -15.367 24.484 1 95.44 592 GLU A C 1
ATOM 4627 O O . GLU A 1 592 ? 36.219 -15.883 24.438 1 95.44 592 GLU A O 1
ATOM 4632 N N . LEU A 1 593 ? 37.688 -14.258 25.047 1 95.19 593 LEU A N 1
ATOM 4633 C CA . LEU A 1 593 ? 36.625 -13.516 25.734 1 95.19 593 LEU A CA 1
ATOM 4634 C C . LEU A 1 593 ? 35.625 -12.93 24.734 1 95.19 593 LEU A C 1
ATOM 4636 O O . LEU A 1 593 ? 34.438 -12.898 25 1 95.19 593 LEU A O 1
ATOM 4640 N N . ARG A 1 594 ? 36.094 -12.453 23.594 1 95.12 594 ARG A N 1
ATOM 4641 C CA . ARG A 1 594 ? 35.219 -11.961 22.531 1 95.12 594 ARG A CA 1
ATOM 4642 C C . ARG A 1 594 ? 34.281 -13.055 22.047 1 95.12 594 ARG A C 1
ATOM 4644 O O . ARG A 1 594 ? 33.094 -12.812 21.844 1 95.12 594 ARG A O 1
ATOM 4651 N N . GLU A 1 595 ? 34.812 -14.148 21.828 1 93.56 595 GLU A N 1
ATOM 4652 C CA . GLU A 1 595 ? 34 -15.281 21.359 1 93.56 595 GLU A CA 1
ATOM 4653 C C . GLU A 1 595 ? 32.875 -15.594 22.312 1 93.56 595 GLU A C 1
ATOM 4655 O O . GLU A 1 595 ? 31.75 -15.883 21.891 1 93.56 595 GLU A O 1
ATOM 4660 N N . LYS A 1 596 ? 33.156 -15.578 23.547 1 92.38 596 LYS A N 1
ATOM 4661 C CA . LYS A 1 596 ? 32.156 -15.891 24.578 1 92.38 596 LYS A CA 1
ATOM 4662 C C . LYS A 1 596 ? 31.109 -14.805 24.656 1 92.38 596 LYS A C 1
ATOM 4664 O O . LYS A 1 596 ? 29.922 -15.102 24.875 1 92.38 596 LYS A O 1
ATOM 4669 N N . THR A 1 597 ? 31.516 -13.633 24.5 1 91.75 597 THR A N 1
ATOM 4670 C CA . THR A 1 597 ? 30.641 -12.492 24.688 1 91.75 597 THR A CA 1
ATOM 4671 C C . THR A 1 597 ? 29.766 -12.289 23.453 1 91.75 597 THR A C 1
ATOM 4673 O O . THR A 1 597 ? 28.562 -12.031 23.562 1 91.75 597 THR A O 1
ATOM 4676 N N . LEU A 1 598 ? 30.25 -12.406 22.266 1 91.69 598 LEU A N 1
ATOM 4677 C CA . LEU A 1 598 ? 29.609 -11.945 21.031 1 91.69 598 LEU A CA 1
ATOM 4678 C C . LEU A 1 598 ? 28.672 -13.016 20.469 1 91.69 598 LEU A C 1
ATOM 4680 O O . LEU A 1 598 ? 27.719 -12.695 19.781 1 91.69 598 LEU A O 1
ATOM 4684 N N . LYS A 1 599 ? 28.906 -14.234 20.703 1 86.5 599 LYS A N 1
ATOM 4685 C CA . LYS A 1 599 ? 28.156 -15.305 20.062 1 86.5 599 LYS A CA 1
ATOM 4686 C C . LYS A 1 599 ? 26.938 -15.711 20.891 1 86.5 599 LYS A C 1
ATOM 4688 O O . LYS A 1 599 ? 26.219 -16.641 20.547 1 86.5 599 LYS A O 1
ATOM 4693 N N . LYS A 1 600 ? 26.625 -14.898 21.875 1 81.25 600 LYS A N 1
ATOM 4694 C CA . LYS A 1 600 ? 25.438 -15.148 22.703 1 81.25 600 LYS A CA 1
ATOM 4695 C C . LYS A 1 600 ? 24.188 -14.531 22.094 1 81.25 600 LYS A C 1
ATOM 4697 O O . LYS A 1 600 ? 24.234 -13.422 21.562 1 81.25 600 LYS A O 1
ATOM 4702 N N . GLY A 1 601 ? 23.125 -15.391 22 1 79.19 601 GLY A N 1
ATOM 4703 C CA . GLY A 1 601 ? 21.828 -14.828 21.656 1 79.19 601 GLY A CA 1
ATOM 4704 C C . GLY A 1 601 ? 21.516 -14.93 20.172 1 79.19 601 GLY A C 1
ATOM 4705 O O . GLY A 1 601 ? 22.141 -15.711 19.453 1 79.19 601 GLY A O 1
ATOM 4706 N N . LYS A 1 602 ? 20.438 -14.086 19.656 1 81.12 602 LYS A N 1
ATOM 4707 C CA . LYS A 1 602 ? 19.984 -14.055 18.266 1 81.12 602 LYS A CA 1
ATOM 4708 C C . LYS A 1 602 ? 20.875 -13.156 17.422 1 81.12 602 LYS A C 1
ATOM 4710 O O . LYS A 1 602 ? 21.359 -12.125 17.891 1 81.12 602 LYS A O 1
ATOM 4715 N N . HIS A 1 603 ? 21.109 -13.555 16.25 1 85.31 603 HIS A N 1
ATOM 4716 C CA . HIS A 1 603 ? 22 -12.812 15.375 1 85.31 603 HIS A CA 1
ATOM 4717 C C . HIS A 1 603 ? 21.266 -12.289 14.141 1 85.31 603 HIS A C 1
ATOM 4719 O O . HIS A 1 603 ? 21.516 -12.734 13.023 1 85.31 603 HIS A O 1
ATOM 4725 N N . LEU A 1 604 ? 20.391 -11.297 14.383 1 90.56 604 LEU A N 1
ATOM 4726 C CA . LEU A 1 604 ? 19.625 -10.648 13.32 1 90.56 604 LEU A CA 1
ATOM 4727 C C . LEU A 1 604 ? 20.406 -9.5 12.703 1 90.56 604 LEU A C 1
ATOM 4729 O O . LEU A 1 604 ? 21.438 -9.094 13.234 1 90.56 604 LEU A O 1
ATOM 4733 N N . GLU A 1 605 ? 19.984 -9.078 11.586 1 94.81 605 GLU A N 1
ATOM 4734 C CA . GLU A 1 605 ? 20.594 -7.895 10.984 1 94.81 605 GLU A CA 1
ATOM 4735 C C . GLU A 1 605 ? 20.516 -6.695 11.93 1 94.81 605 GLU A C 1
ATOM 4737 O O . GLU A 1 605 ? 19.625 -6.625 12.781 1 94.81 605 GLU A O 1
ATOM 4742 N N . ALA A 1 606 ? 21.484 -5.844 11.773 1 96.5 606 ALA A N 1
ATOM 4743 C CA . ALA A 1 606 ? 21.469 -4.613 12.57 1 96.5 606 ALA A CA 1
ATOM 4744 C C . ALA A 1 606 ? 20.219 -3.787 12.258 1 96.5 606 ALA A C 1
ATOM 4746 O O . ALA A 1 606 ? 19.812 -3.689 11.102 1 96.5 606 ALA A O 1
ATOM 4747 N N . PRO A 1 607 ? 19.594 -3.264 13.258 1 96.5 607 PRO A N 1
ATOM 4748 C CA . PRO A 1 607 ? 18.5 -2.326 12.969 1 96.5 607 PRO A CA 1
ATOM 4749 C C . PRO A 1 607 ? 19 -1.043 12.305 1 96.5 607 PRO A C 1
ATOM 4751 O O . PRO A 1 607 ? 20.109 -0.597 12.562 1 96.5 607 PRO A O 1
ATOM 4754 N N . PRO A 1 608 ? 18.156 -0.441 11.5 1 97.56 608 PRO A N 1
ATOM 4755 C CA . PRO A 1 608 ? 18.547 0.855 10.953 1 97.56 608 PRO A CA 1
ATOM 4756 C C . PRO A 1 608 ? 18.734 1.924 12.023 1 97.56 608 PRO A C 1
ATOM 4758 O O . PRO A 1 608 ? 17.938 1.99 12.969 1 97.56 608 PRO A O 1
ATOM 4761 N N . CYS A 1 609 ? 19.75 2.705 11.891 1 97.38 609 CYS A N 1
ATOM 4762 C CA . CYS A 1 609 ? 20 3.738 12.883 1 97.38 609 CYS A CA 1
ATOM 4763 C C . CYS A 1 609 ? 19.641 5.117 12.344 1 97.38 609 CYS A C 1
ATOM 4765 O O . CYS A 1 609 ? 19.438 6.055 13.117 1 97.38 609 CYS A O 1
ATOM 4767 N N . ILE A 1 610 ? 19.578 5.285 11.047 1 97.94 610 ILE A N 1
ATOM 4768 C CA . ILE A 1 610 ? 19.188 6.543 10.422 1 97.94 610 ILE A CA 1
ATOM 4769 C C . ILE A 1 610 ? 18.062 6.285 9.422 1 97.94 610 ILE A C 1
ATOM 4771 O O . ILE A 1 610 ? 18.094 5.309 8.672 1 97.94 610 ILE A O 1
ATOM 4775 N N . LYS A 1 611 ? 17.109 7.039 9.453 1 97.5 611 LYS A N 1
ATOM 4776 C CA . LYS A 1 611 ? 16 7.016 8.508 1 97.5 611 LYS A CA 1
ATOM 4777 C C . LYS A 1 611 ? 15.773 8.391 7.891 1 97.5 611 LYS A C 1
ATOM 4779 O O . LYS A 1 611 ? 15.578 9.375 8.602 1 97.5 611 LYS A O 1
ATOM 4784 N N . MET A 1 612 ? 15.82 8.477 6.621 1 97.31 612 MET A N 1
ATOM 4785 C CA . MET A 1 612 ? 15.562 9.719 5.895 1 97.31 612 MET A CA 1
ATOM 4786 C C . MET A 1 612 ? 14.43 9.531 4.887 1 97.31 612 MET A C 1
ATOM 4788 O O . MET A 1 612 ? 14.375 8.516 4.191 1 97.31 612 MET A O 1
ATOM 4792 N N . GLU A 1 613 ? 13.562 10.469 4.871 1 96 613 GLU A N 1
ATOM 4793 C CA . GLU A 1 613 ? 12.57 10.531 3.801 1 96 613 GLU A CA 1
ATOM 4794 C C . GLU A 1 613 ? 13.023 11.469 2.689 1 96 613 GLU A C 1
ATOM 4796 O O . GLU A 1 613 ? 13.141 12.68 2.904 1 96 613 GLU A O 1
ATOM 4801 N N . LEU A 1 614 ? 13.25 10.93 1.559 1 97.75 614 LEU A N 1
ATOM 4802 C CA . LEU A 1 614 ? 13.695 11.711 0.417 1 97.75 614 LEU A CA 1
ATOM 4803 C C . LEU A 1 614 ? 12.516 12.133 -0.452 1 97.75 614 LEU A C 1
ATOM 4805 O O . LEU A 1 614 ? 11.883 11.297 -1.099 1 97.75 614 LEU A O 1
ATOM 4809 N N . HIS A 1 615 ? 12.336 13.398 -0.434 1 97.88 615 HIS A N 1
ATOM 4810 C CA . HIS A 1 615 ? 11.273 13.969 -1.253 1 97.88 615 HIS A CA 1
ATOM 4811 C C . HIS A 1 615 ? 11.82 14.5 -2.576 1 97.88 615 HIS A C 1
ATOM 4813 O O . HIS A 1 615 ? 13.031 14.531 -2.783 1 97.88 615 HIS A O 1
ATOM 4819 N N . HIS A 1 616 ? 10.883 14.852 -3.506 1 98.5 616 HIS A N 1
ATOM 4820 C CA . HIS A 1 616 ? 11.234 15.461 -4.781 1 98.5 616 HIS A CA 1
ATOM 4821 C C . HIS A 1 616 ? 12.117 16.688 -4.582 1 98.5 616 HIS A C 1
ATOM 4823 O O . HIS A 1 616 ? 11.734 17.625 -3.895 1 98.5 616 HIS A O 1
ATOM 4829 N N . GLY A 1 617 ? 13.344 16.625 -5.07 1 98.56 617 GLY A N 1
ATOM 4830 C CA . GLY A 1 617 ? 14.25 17.766 -5.031 1 98.56 617 GLY A CA 1
ATOM 4831 C C . GLY A 1 617 ? 15.266 17.672 -3.9 1 98.56 617 GLY A C 1
ATOM 4832 O O . GLY A 1 617 ? 16.188 18.484 -3.82 1 98.56 617 GLY A O 1
ATOM 4833 N N . ASP A 1 618 ? 15.188 16.703 -3.086 1 98.56 618 ASP A N 1
ATOM 4834 C CA . ASP A 1 618 ? 16.109 16.562 -1.957 1 98.56 618 ASP A CA 1
ATOM 4835 C C . ASP A 1 618 ? 17.484 16.094 -2.422 1 98.56 618 ASP A C 1
ATOM 4837 O O . ASP A 1 618 ? 17.609 15.398 -3.424 1 98.56 618 ASP A O 1
ATOM 4841 N N . LEU A 1 619 ? 18.5 16.531 -1.685 1 98.69 619 LEU A N 1
ATOM 4842 C CA . LEU A 1 619 ? 19.875 16.094 -1.888 1 98.69 619 LEU A CA 1
ATOM 4843 C C . LEU A 1 619 ? 20.422 15.406 -0.64 1 98.69 619 LEU A C 1
ATOM 4845 O O . LEU A 1 619 ? 20.141 15.836 0.482 1 98.69 619 LEU A O 1
ATOM 4849 N N . VAL A 1 620 ? 21.125 14.359 -0.844 1 98.75 620 VAL A N 1
ATOM 4850 C CA . VAL A 1 620 ? 21.812 13.688 0.255 1 98.75 620 VAL A CA 1
ATOM 4851 C C . VAL A 1 620 ? 23.297 13.516 -0.091 1 98.75 620 VAL A C 1
ATOM 4853 O O . VAL A 1 620 ? 23.641 13.086 -1.194 1 98.75 620 VAL A O 1
ATOM 4856 N N . VAL A 1 621 ? 24.141 13.883 0.821 1 98.56 621 VAL A N 1
ATOM 4857 C CA . VAL A 1 621 ? 25.594 13.719 0.659 1 98.56 621 VAL A CA 1
ATOM 4858 C C . VAL A 1 621 ? 26.125 12.82 1.769 1 98.56 621 VAL A C 1
ATOM 4860 O O . VAL A 1 621 ? 25.969 13.117 2.953 1 98.56 621 VAL A O 1
ATOM 4863 N N . MET A 1 622 ? 26.656 11.758 1.396 1 97.88 622 MET A N 1
ATOM 4864 C CA . MET A 1 622 ? 27.391 10.891 2.316 1 97.88 622 MET A CA 1
ATOM 4865 C C . MET A 1 622 ? 28.891 11.102 2.18 1 97.88 622 MET A C 1
ATOM 4867 O O . MET A 1 622 ? 29.469 10.867 1.114 1 97.88 622 MET A O 1
ATOM 4871 N N . HIS A 1 623 ? 29.531 11.508 3.254 1 97.25 623 HIS A N 1
ATOM 4872 C CA . HIS A 1 623 ? 30.953 11.781 3.213 1 97.25 623 HIS A CA 1
ATOM 4873 C C . HIS A 1 623 ? 31.703 10.977 4.27 1 97.25 623 HIS A C 1
ATOM 4875 O O . HIS A 1 623 ? 31.328 10.992 5.445 1 97.25 623 HIS A O 1
ATOM 4881 N N . GLY A 1 624 ? 32.719 10.359 3.873 1 94.94 624 GLY A N 1
ATOM 4882 C CA . GLY A 1 624 ? 33.562 9.531 4.719 1 94.94 624 GLY A CA 1
ATOM 4883 C C . GLY A 1 624 ? 33.781 8.141 4.164 1 94.94 624 GLY A C 1
ATOM 4884 O O . GLY A 1 624 ? 32.812 7.402 3.938 1 94.94 624 GLY A O 1
ATOM 4885 N N . GLU A 1 625 ? 34.938 7.707 3.975 1 91.38 625 GLU A N 1
ATOM 4886 C CA . GLU A 1 625 ? 35.25 6.398 3.41 1 91.38 625 GLU A CA 1
ATOM 4887 C C . GLU A 1 625 ? 34.75 5.273 4.309 1 91.38 625 GLU A C 1
ATOM 4889 O O . GLU A 1 625 ? 34.312 4.23 3.818 1 91.38 625 GLU A O 1
ATOM 4894 N N . ASN A 1 626 ? 34.844 5.527 5.535 1 94.38 626 ASN A N 1
ATOM 4895 C CA . ASN A 1 626 ? 34.469 4.508 6.504 1 94.38 626 ASN A CA 1
ATOM 4896 C C . ASN A 1 626 ? 32.938 4.297 6.531 1 94.38 626 ASN A C 1
ATOM 4898 O O . ASN A 1 626 ? 32.469 3.281 7.039 1 94.38 626 ASN A O 1
ATOM 4902 N N . LEU A 1 627 ? 32.219 5.277 6.047 1 95.5 627 LEU A N 1
ATOM 4903 C CA . LEU A 1 627 ? 30.766 5.109 5.977 1 95.5 627 LEU A CA 1
ATOM 4904 C C . LEU A 1 627 ? 30.406 3.939 5.07 1 95.5 627 LEU A C 1
ATOM 4906 O O . LEU A 1 627 ? 29.547 3.119 5.422 1 95.5 627 LEU A O 1
ATOM 4910 N N . GLN A 1 628 ? 31.062 3.836 3.992 1 93.38 628 GLN A N 1
ATOM 4911 C CA . GLN A 1 628 ? 30.781 2.775 3.031 1 93.38 628 GLN A CA 1
ATOM 4912 C C . GLN A 1 628 ? 31.406 1.456 3.461 1 93.38 628 GLN A C 1
ATOM 4914 O O . GLN A 1 628 ? 30.969 0.383 3.051 1 93.38 628 GLN A O 1
ATOM 4919 N N . LYS A 1 629 ? 32.438 1.559 4.246 1 94.19 629 LYS A N 1
ATOM 4920 C CA . LYS A 1 629 ? 33.094 0.367 4.762 1 94.19 629 LYS A CA 1
ATOM 4921 C C . LYS A 1 629 ? 32.25 -0.311 5.84 1 94.19 629 LYS A C 1
ATOM 4923 O O . LYS A 1 629 ? 32.062 -1.528 5.812 1 94.19 629 LYS A O 1
ATOM 4928 N N . TYR A 1 630 ? 31.688 0.497 6.738 1 96.5 630 TYR A N 1
ATOM 4929 C CA . TYR A 1 630 ? 31.109 -0.058 7.953 1 96.5 630 TYR A CA 1
ATOM 4930 C C . TYR A 1 630 ? 29.594 -0.102 7.859 1 96.5 630 TYR A C 1
ATOM 4932 O O . TYR A 1 630 ? 28.938 -0.834 8.609 1 96.5 630 TYR A O 1
ATOM 4940 N N . PHE A 1 631 ? 29 0.712 7.062 1 97.19 631 PHE A N 1
ATOM 4941 C CA . PHE A 1 631 ? 27.547 0.829 7 1 97.19 631 PHE A CA 1
ATOM 4942 C C . PHE A 1 631 ? 27.031 0.514 5.598 1 97.19 631 PHE A C 1
ATOM 4944 O O . PHE A 1 631 ? 27.812 0.454 4.648 1 97.19 631 PHE A O 1
ATOM 4951 N N . GLU A 1 632 ? 25.812 0.182 5.5 1 96.94 632 GLU A N 1
ATOM 4952 C CA . GLU A 1 632 ? 25.094 -0.003 4.242 1 96.94 632 GLU A CA 1
ATOM 4953 C C . GLU A 1 632 ? 23.766 0.749 4.25 1 96.94 632 GLU A C 1
ATOM 4955 O O . GLU A 1 632 ? 23.297 1.182 5.305 1 96.94 632 GLU A O 1
ATOM 4960 N N . HIS A 1 633 ? 23.25 1.021 3.061 1 97 633 HIS A N 1
ATOM 4961 C CA . HIS A 1 633 ? 22.016 1.796 2.961 1 97 633 HIS A CA 1
ATOM 4962 C C . HIS A 1 633 ? 21.047 1.159 1.974 1 97 633 HIS A C 1
ATOM 4964 O O . HIS A 1 633 ? 21.453 0.357 1.128 1 97 633 HIS A O 1
ATOM 4970 N N . SER A 1 634 ? 19.844 1.386 2.154 1 96.31 634 SER A N 1
ATOM 4971 C CA . SER A 1 634 ? 18.766 0.991 1.246 1 96.31 634 SER A CA 1
ATOM 4972 C C . SER A 1 634 ? 17.875 2.18 0.884 1 96.31 634 SER A C 1
ATOM 4974 O O . SER A 1 634 ? 17.797 3.148 1.641 1 96.31 634 SER A O 1
ATOM 4976 N N . VAL A 1 635 ? 17.359 2.203 -0.266 1 95.5 635 VAL A N 1
ATOM 4977 C CA . VAL A 1 635 ? 16.406 3.219 -0.711 1 95.5 635 VAL A CA 1
ATOM 4978 C C . VAL A 1 635 ? 15.148 2.547 -1.252 1 95.5 635 VAL A C 1
ATOM 4980 O O . VAL A 1 635 ? 15.211 1.795 -2.229 1 95.5 635 VAL A O 1
ATOM 4983 N N . VAL A 1 636 ? 14.055 2.838 -0.661 1 94.31 636 VAL A N 1
ATOM 4984 C CA . VAL A 1 636 ? 12.789 2.213 -1.023 1 94.31 636 VAL A CA 1
ATOM 4985 C C . VAL A 1 636 ? 11.805 3.279 -1.503 1 94.31 636 VAL A C 1
ATOM 4987 O O . VAL A 1 636 ? 11.156 3.949 -0.691 1 94.31 636 VAL A O 1
ATOM 4990 N N . PRO A 1 637 ? 11.633 3.348 -2.828 1 94.12 637 PRO A N 1
ATOM 4991 C CA . PRO A 1 637 ? 10.688 4.336 -3.357 1 94.12 637 PRO A CA 1
ATOM 4992 C C . PRO A 1 637 ? 9.234 3.949 -3.113 1 94.12 637 PRO A C 1
ATOM 4994 O O . PRO A 1 637 ? 8.914 2.764 -2.998 1 94.12 637 PRO A O 1
ATOM 4997 N N . GLU A 1 638 ? 8.438 4.93 -3.021 1 92.75 638 GLU A N 1
ATOM 4998 C CA . GLU A 1 638 ? 7.004 4.672 -3.117 1 92.75 638 GLU A CA 1
ATOM 4999 C C . GLU A 1 638 ? 6.637 4.109 -4.488 1 92.75 638 GLU A C 1
ATOM 5001 O O . GLU A 1 638 ? 7.453 4.121 -5.41 1 92.75 638 GLU A O 1
ATOM 5006 N N . LYS A 1 639 ? 5.551 3.58 -4.699 1 91.31 639 LYS A N 1
ATOM 5007 C CA . LYS A 1 639 ? 5.145 2.771 -5.848 1 91.31 639 LYS A CA 1
ATOM 5008 C C . LYS A 1 639 ? 4.824 3.648 -7.055 1 91.31 639 LYS A C 1
ATOM 5010 O O . LYS A 1 639 ? 3.838 3.414 -7.754 1 91.31 639 LYS A O 1
ATOM 5015 N N . LYS A 1 640 ? 5.559 4.766 -7.289 1 93.94 640 LYS A N 1
ATOM 5016 C CA . LYS A 1 640 ? 5.383 5.672 -8.422 1 93.94 640 LYS A CA 1
ATOM 5017 C C . LYS A 1 640 ? 6.727 6.043 -9.047 1 93.94 640 LYS A C 1
ATOM 5019 O O . LYS A 1 640 ? 7.781 5.664 -8.531 1 93.94 640 LYS A O 1
ATOM 5024 N N . LEU A 1 641 ? 6.727 6.727 -10.133 1 95.81 641 LEU A N 1
ATOM 5025 C CA . LEU A 1 641 ? 7.926 7.02 -10.906 1 95.81 641 LEU A CA 1
ATOM 5026 C C . LEU A 1 641 ? 8.906 7.867 -10.094 1 95.81 641 LEU A C 1
ATOM 5028 O O . LEU A 1 641 ? 8.508 8.867 -9.492 1 95.81 641 LEU A O 1
ATOM 5032 N N . ARG A 1 642 ? 10.117 7.484 -10.07 1 97.75 642 ARG A N 1
ATOM 5033 C CA . ARG A 1 642 ? 11.203 8.18 -9.383 1 97.75 642 ARG A CA 1
ATOM 5034 C C . ARG A 1 642 ? 12.5 8.109 -10.18 1 97.75 642 ARG A C 1
ATOM 5036 O O . ARG A 1 642 ? 12.781 7.098 -10.82 1 97.75 642 ARG A O 1
ATOM 5043 N N . PHE A 1 643 ? 13.242 9.172 -10.164 1 98.5 643 PHE A N 1
ATOM 5044 C CA . PHE A 1 643 ? 14.617 9.18 -10.648 1 98.5 643 PHE A CA 1
ATOM 5045 C C . PHE A 1 643 ? 15.594 9.477 -9.523 1 98.5 643 PHE A C 1
ATOM 5047 O O . PHE A 1 643 ? 15.312 10.305 -8.656 1 98.5 643 PHE A O 1
ATOM 5054 N N . ALA A 1 644 ? 16.641 8.828 -9.5 1 98.38 644 ALA A N 1
ATOM 5055 C CA . ALA A 1 644 ? 17.75 9.125 -8.602 1 98.38 644 ALA A CA 1
ATOM 5056 C C . ALA A 1 644 ? 19.031 9.414 -9.398 1 98.38 644 ALA A C 1
ATOM 5058 O O . ALA A 1 644 ? 19.438 8.602 -10.234 1 98.38 644 ALA A O 1
ATOM 5059 N N . LEU A 1 645 ? 19.578 10.523 -9.266 1 98.56 645 LEU A N 1
ATOM 5060 C CA . LEU A 1 645 ? 20.859 10.883 -9.859 1 98.56 645 LEU A CA 1
ATOM 5061 C C . LEU A 1 645 ? 21.953 10.93 -8.797 1 98.56 645 LEU A C 1
ATOM 5063 O O . LEU A 1 645 ? 21.906 11.75 -7.875 1 98.56 645 LEU A O 1
ATOM 5067 N N . THR A 1 646 ? 22.891 10.07 -8.867 1 97.75 646 THR A N 1
ATOM 5068 C CA . THR A 1 646 ? 23.938 9.945 -7.863 1 97.75 646 THR A CA 1
ATOM 5069 C C . THR A 1 646 ? 25.312 10.25 -8.469 1 97.75 646 THR A C 1
ATOM 5071 O O . THR A 1 646 ? 25.703 9.625 -9.453 1 97.75 646 THR A O 1
ATOM 5074 N N . ALA A 1 647 ? 26.031 11.148 -7.902 1 97.12 647 ALA A N 1
ATOM 5075 C CA . ALA A 1 647 ? 27.328 11.594 -8.398 1 97.12 647 ALA A CA 1
ATOM 5076 C C . ALA A 1 647 ? 28.438 11.18 -7.441 1 97.12 647 ALA A C 1
ATOM 5078 O O . ALA A 1 647 ? 28.281 11.219 -6.223 1 97.12 647 ALA A O 1
ATOM 5079 N N . ARG A 1 648 ? 29.547 10.805 -8.031 1 95.31 648 ARG A N 1
ATOM 5080 C CA . ARG A 1 648 ? 30.719 10.375 -7.277 1 95.31 648 ARG A CA 1
ATOM 5081 C C . ARG A 1 648 ? 32 10.898 -7.918 1 95.31 648 ARG A C 1
ATOM 5083 O O . ARG A 1 648 ? 31.984 11.43 -9.031 1 95.31 648 ARG A O 1
ATOM 5090 N N . TYR A 1 649 ? 33.031 10.789 -7.105 1 94.44 649 TYR A N 1
ATOM 5091 C CA . TYR A 1 649 ? 34.375 11.008 -7.633 1 94.44 649 TYR A CA 1
ATOM 5092 C C . TYR A 1 649 ? 35.094 9.68 -7.801 1 94.44 649 TYR A C 1
ATOM 5094 O O . TYR A 1 649 ? 35.375 8.992 -6.82 1 94.44 649 TYR A O 1
ATOM 5102 N N . ILE A 1 650 ? 35.375 9.375 -9.016 1 91.94 650 ILE A N 1
ATOM 5103 C CA . ILE A 1 650 ? 36.156 8.164 -9.32 1 91.94 650 ILE A CA 1
ATOM 5104 C C . ILE A 1 650 ? 37.625 8.5 -9.438 1 91.94 650 ILE A C 1
ATOM 5106 O O . ILE A 1 650 ? 38 9.383 -10.203 1 91.94 650 ILE A O 1
ATOM 5110 N N . LYS A 1 651 ? 38.406 7.738 -8.758 1 89.06 651 LYS A N 1
ATOM 5111 C CA . LYS A 1 651 ? 39.875 7.953 -8.797 1 89.06 651 LYS A CA 1
ATOM 5112 C C . LYS A 1 651 ? 40.438 7.57 -10.156 1 89.06 651 LYS A C 1
ATOM 5114 O O . LYS A 1 651 ? 40.25 6.441 -10.625 1 89.06 651 LYS A O 1
ATOM 5119 N N . PRO A 1 652 ? 41.156 8.461 -10.703 1 85.06 652 PRO A N 1
ATOM 5120 C CA . PRO A 1 652 ? 41.688 8.219 -12.047 1 85.06 652 PRO A CA 1
ATOM 5121 C C . PRO A 1 652 ? 42.625 7.023 -12.109 1 85.06 652 PRO A C 1
ATOM 5123 O O . PRO A 1 652 ? 42.719 6.355 -13.141 1 85.06 652 PRO A O 1
ATOM 5126 N N . ASP A 1 653 ? 43.344 6.73 -11.109 1 83.12 653 ASP A N 1
ATOM 5127 C CA . ASP A 1 653 ? 44.344 5.668 -11.109 1 83.12 653 ASP A CA 1
ATOM 5128 C C . ASP A 1 653 ? 43.688 4.293 -11.203 1 83.12 653 ASP A C 1
ATOM 5130 O O . ASP A 1 653 ? 44.344 3.303 -11.5 1 83.12 653 ASP A O 1
ATOM 5134 N N . HIS A 1 654 ? 42.375 4.184 -11.055 1 80.88 654 HIS A N 1
ATOM 5135 C CA . HIS A 1 654 ? 41.688 2.902 -11.047 1 80.88 654 HIS A CA 1
ATOM 5136 C C . HIS A 1 654 ? 40.906 2.697 -12.336 1 80.88 654 HIS A C 1
ATOM 5138 O O . HIS A 1 654 ? 40.062 1.794 -12.414 1 80.88 654 HIS A O 1
ATOM 5144 N N . VAL A 1 655 ? 41.094 3.576 -13.25 1 78 655 VAL A N 1
ATOM 5145 C CA . VAL A 1 655 ? 40.344 3.5 -14.5 1 78 655 VAL A CA 1
ATOM 5146 C C . VAL A 1 655 ? 41.312 3.295 -15.664 1 78 655 VAL A C 1
ATOM 5148 O O . VAL A 1 655 ? 42.469 3.738 -15.617 1 78 655 VAL A O 1
ATOM 5151 N N . GLU A 1 656 ? 40.875 2.615 -16.578 1 76.56 656 GLU A N 1
ATOM 5152 C CA . GLU A 1 656 ? 41.688 2.377 -17.766 1 76.56 656 GLU A CA 1
ATOM 5153 C C . GLU A 1 656 ? 41.969 3.682 -18.5 1 76.56 656 GLU A C 1
ATOM 5155 O O . GLU A 1 656 ? 41.188 4.621 -18.469 1 76.56 656 GLU A O 1
ATOM 5160 N N . ALA A 1 657 ? 43.094 3.719 -19.188 1 75 657 ALA A N 1
ATOM 5161 C CA . ALA A 1 657 ? 43.594 4.914 -19.875 1 75 657 ALA A CA 1
ATOM 5162 C C . ALA A 1 657 ? 42.594 5.422 -20.891 1 75 657 ALA A C 1
ATOM 5164 O O . ALA A 1 657 ? 42.406 6.633 -21.031 1 75 657 ALA A O 1
ATOM 5165 N N . LYS A 1 658 ? 41.938 4.48 -21.531 1 73.44 658 LYS A N 1
ATOM 5166 C CA . LYS A 1 658 ? 40.969 4.859 -22.578 1 73.44 658 LYS A CA 1
ATOM 5167 C C . LYS A 1 658 ? 39.781 5.621 -22 1 73.44 658 LYS A C 1
ATOM 5169 O O . LYS A 1 658 ? 39.156 6.418 -22.688 1 73.44 658 LYS A O 1
ATOM 5174 N N . ASP A 1 659 ? 39.594 5.43 -20.75 1 76.5 659 ASP A N 1
ATOM 5175 C CA . ASP A 1 659 ? 38.375 6.012 -20.141 1 76.5 659 ASP A CA 1
ATOM 5176 C C . ASP A 1 659 ? 38.719 7.301 -19.406 1 76.5 659 ASP A C 1
ATOM 5178 O O . ASP A 1 659 ? 37.844 8.016 -18.938 1 76.5 659 ASP A O 1
ATOM 5182 N N . LEU A 1 660 ? 39.969 7.637 -19.312 1 75.44 660 LEU A N 1
ATOM 5183 C CA . LEU A 1 660 ? 40.406 8.828 -18.594 1 75.44 660 LEU A CA 1
ATOM 5184 C C . LEU A 1 660 ? 39.938 10.094 -19.297 1 75.44 660 LEU A C 1
ATOM 5186 O O . LEU A 1 660 ? 39.781 11.148 -18.672 1 75.44 660 LEU A O 1
ATOM 5190 N N . LYS A 1 661 ? 39.688 10.062 -20.625 1 70.06 661 LYS A N 1
ATOM 5191 C CA . LYS A 1 661 ? 39.25 11.227 -21.391 1 70.06 661 LYS A CA 1
ATOM 5192 C C . LYS A 1 661 ? 37.844 11.672 -20.922 1 70.06 661 LYS A C 1
ATOM 5194 O O . LYS A 1 661 ? 37.5 12.836 -21.094 1 70.06 661 LYS A O 1
ATOM 5199 N N . LYS A 1 662 ? 37.156 10.836 -20.422 1 70.12 662 LYS A N 1
ATOM 5200 C CA . LYS A 1 662 ? 35.781 11.141 -20 1 70.12 662 LYS A CA 1
ATOM 5201 C C . LYS A 1 662 ? 35.781 11.984 -18.719 1 70.12 662 LYS A C 1
ATOM 5203 O O . LYS A 1 662 ? 34.75 12.5 -18.312 1 70.12 662 LYS A O 1
ATOM 5208 N N . ASP A 1 663 ? 36.969 12.102 -18.203 1 70.62 663 ASP A N 1
ATOM 5209 C CA . ASP A 1 663 ? 37.125 12.906 -16.984 1 70.62 663 ASP A CA 1
ATOM 5210 C C . ASP A 1 663 ? 37.25 14.391 -17.328 1 70.62 663 ASP A C 1
ATOM 5212 O O . ASP A 1 663 ? 37.094 15.242 -16.453 1 70.62 663 ASP A O 1
ATOM 5216 N N . GLN A 1 664 ? 37.438 14.68 -18.578 1 74.94 664 GLN A N 1
ATOM 5217 C CA . GLN A 1 664 ? 37.719 16.062 -18.953 1 74.94 664 GLN A CA 1
ATOM 5218 C C . GLN A 1 664 ? 36.406 16.812 -19.266 1 74.94 664 GLN A C 1
ATOM 5220 O O . GLN A 1 664 ? 36.031 16.922 -20.422 1 74.94 664 GLN A O 1
ATOM 5225 N N . PHE A 1 665 ? 35.688 17.047 -18.219 1 83.62 665 PHE A N 1
ATOM 5226 C CA . PHE A 1 665 ? 34.438 17.781 -18.391 1 83.62 665 PHE A CA 1
ATOM 5227 C C . PHE A 1 665 ? 34.344 18.906 -17.375 1 83.62 665 PHE A C 1
ATOM 5229 O O . PHE A 1 665 ? 34.719 18.75 -16.219 1 83.62 665 PHE A O 1
ATOM 5236 N N . ALA A 1 666 ? 33.938 20.078 -17.938 1 86.19 666 ALA A N 1
ATOM 5237 C CA . ALA A 1 666 ? 33.688 21.219 -17.078 1 86.19 666 ALA A CA 1
ATOM 5238 C C . ALA A 1 666 ? 32.281 21.734 -17.25 1 86.19 666 ALA A C 1
ATOM 5240 O O . ALA A 1 666 ? 31.781 21.859 -18.375 1 86.19 666 ALA A O 1
ATOM 5241 N N . LEU A 1 667 ? 31.688 22 -16.188 1 89.62 667 LEU A N 1
ATOM 5242 C CA . LEU A 1 667 ? 30.328 22.562 -16.203 1 89.62 667 LEU A CA 1
ATOM 5243 C C . LEU A 1 667 ? 30.328 23.953 -16.828 1 89.62 667 LEU A C 1
ATOM 5245 O O . LEU A 1 667 ? 31.234 24.75 -16.578 1 89.62 667 LEU A O 1
ATOM 5249 N N . LEU A 1 668 ? 29.344 24.219 -17.609 1 88.56 668 LEU A N 1
ATOM 5250 C CA . LEU A 1 668 ? 29.125 25.578 -18.078 1 88.56 668 LEU A CA 1
ATOM 5251 C C . LEU A 1 668 ? 28.688 26.484 -16.953 1 88.56 668 LEU A C 1
ATOM 5253 O O . LEU A 1 668 ? 28.125 26.031 -15.945 1 88.56 668 LEU A O 1
ATOM 5257 N N . PRO A 1 669 ? 28.875 27.75 -17.109 1 89 669 PRO A N 1
ATOM 5258 C CA . PRO A 1 669 ? 28.469 28.688 -16.062 1 89 669 PRO A CA 1
ATOM 5259 C C . PRO A 1 669 ? 26.984 28.578 -15.711 1 89 669 PRO A C 1
ATOM 5261 O O . PRO A 1 669 ? 26.609 28.719 -14.547 1 89 669 PRO A O 1
ATOM 5264 N N . SER A 1 670 ? 26.172 28.266 -16.688 1 87.81 670 SER A N 1
ATOM 5265 C CA . SER A 1 670 ? 24.734 28.156 -16.469 1 87.81 670 SER A CA 1
ATOM 5266 C C . SER A 1 670 ? 24.391 26.891 -15.695 1 87.81 670 SER A C 1
ATOM 5268 O O . SER A 1 670 ? 23.281 26.75 -15.172 1 87.81 670 SER A O 1
ATOM 5270 N N . GLN A 1 671 ? 25.344 26.031 -15.586 1 91 671 GLN A N 1
ATOM 5271 C CA . GLN A 1 671 ? 25.109 24.75 -14.945 1 91 671 GLN A CA 1
ATOM 5272 C C . GLN A 1 671 ? 25.609 24.75 -13.5 1 91 671 GLN A C 1
ATOM 5274 O O . GLN A 1 671 ? 25.297 23.844 -12.727 1 91 671 GLN A O 1
ATOM 5279 N N . VAL A 1 672 ? 26.406 25.75 -13.227 1 93.44 672 VAL A N 1
ATOM 5280 C CA . VAL A 1 672 ? 26.922 25.875 -11.867 1 93.44 672 VAL A CA 1
ATOM 5281 C C . VAL A 1 672 ? 25.812 26.344 -10.938 1 93.44 672 VAL A C 1
ATOM 5283 O O . VAL A 1 672 ? 25.141 27.344 -11.211 1 93.44 672 VAL A O 1
ATOM 5286 N N . TYR A 1 673 ? 25.547 25.625 -9.875 1 94.88 673 TYR A N 1
ATOM 5287 C CA . TYR A 1 673 ? 24.484 25.922 -8.914 1 94.88 673 TYR A CA 1
ATOM 5288 C C . TYR A 1 673 ? 25.047 26.641 -7.691 1 94.88 673 TYR A C 1
ATOM 5290 O O . TYR A 1 673 ? 26.125 26.297 -7.203 1 94.88 673 TYR A O 1
ATOM 5298 N N . ASP A 1 674 ? 24.328 27.594 -7.188 1 91.5 674 ASP A N 1
ATOM 5299 C CA . ASP A 1 674 ? 24.828 28.391 -6.07 1 91.5 674 ASP A CA 1
ATOM 5300 C C . ASP A 1 674 ? 23.938 28.219 -4.836 1 91.5 674 ASP A C 1
ATOM 5302 O O . ASP A 1 674 ? 24.062 28.969 -3.867 1 91.5 674 ASP A O 1
ATOM 5306 N N . GLY A 1 675 ? 23.016 27.344 -4.895 1 90.75 675 GLY A N 1
ATOM 5307 C CA . GLY A 1 675 ? 22.188 27.094 -3.723 1 90.75 675 GLY A CA 1
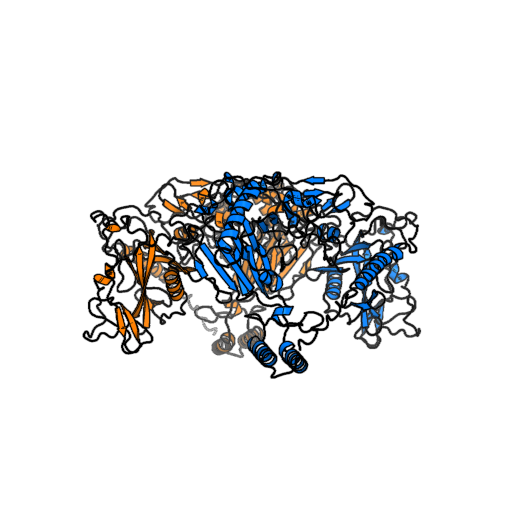ATOM 5308 C C . GLY A 1 675 ? 20.891 27.875 -3.729 1 90.75 675 GLY A C 1
ATOM 5309 O O . GLY A 1 675 ? 20.062 27.734 -2.818 1 90.75 675 GLY A O 1
ATOM 5310 N N . LYS A 1 676 ? 20.688 28.734 -4.734 1 83.56 676 LYS A N 1
ATOM 5311 C CA . LYS A 1 676 ? 19.5 29.578 -4.789 1 83.56 676 LYS A CA 1
ATOM 5312 C C . LYS A 1 676 ? 18.797 29.438 -6.141 1 83.56 676 LYS A C 1
ATOM 5314 O O . LYS A 1 676 ? 19.453 29.188 -7.156 1 83.56 676 LYS A O 1
ATOM 5319 N N . MET B 1 1 ? -69.938 -25.438 33.375 1 20.66 1 MET B N 1
ATOM 5320 C CA . MET B 1 1 ? -70.25 -24 33.375 1 20.66 1 MET B CA 1
ATOM 5321 C C . MET B 1 1 ? -69 -23.172 33.062 1 20.66 1 MET B C 1
ATOM 5323 O O . MET B 1 1 ? -68 -23.219 33.781 1 20.66 1 MET B O 1
ATOM 5327 N N . ALA B 1 2 ? -68.75 -22.938 31.766 1 23.56 2 ALA B N 1
ATOM 5328 C CA . ALA B 1 2 ? -67.625 -22.797 30.859 1 23.56 2 ALA B CA 1
ATOM 5329 C C . ALA B 1 2 ? -67.062 -21.391 30.922 1 23.56 2 ALA B C 1
ATOM 5331 O O . ALA B 1 2 ? -67.75 -20.406 30.578 1 23.56 2 ALA B O 1
ATOM 5332 N N . PRO B 1 3 ? -66.312 -21.109 32.031 1 23.12 3 PRO B N 1
ATOM 5333 C CA . PRO B 1 3 ? -66.125 -19.719 32.5 1 23.12 3 PRO B CA 1
ATOM 5334 C C . PRO B 1 3 ? -65.625 -18.812 31.406 1 23.12 3 PRO B C 1
ATOM 5336 O O . PRO B 1 3 ? -65 -19.297 30.453 1 23.12 3 PRO B O 1
ATOM 5339 N N . SER B 1 4 ? -66.188 -17.609 31.25 1 21.75 4 SER B N 1
ATOM 5340 C CA . SER B 1 4 ? -66.375 -16.453 30.375 1 21.75 4 SER B CA 1
ATOM 5341 C C . SER B 1 4 ? -65.062 -15.719 30.188 1 21.75 4 SER B C 1
ATOM 5343 O O . SER B 1 4 ? -64.438 -15.297 31.172 1 21.75 4 SER B O 1
ATOM 5345 N N . ARG B 1 5 ? -64.25 -16.203 29.281 1 21.88 5 ARG B N 1
ATOM 5346 C CA . ARG B 1 5 ? -62.844 -15.93 28.938 1 21.88 5 ARG B CA 1
ATOM 5347 C C . ARG B 1 5 ? -62.625 -14.453 28.578 1 21.88 5 ARG B C 1
ATOM 5349 O O . ARG B 1 5 ? -63.219 -13.961 27.609 1 21.88 5 ARG B O 1
ATOM 5356 N N . LEU B 1 6 ? -62.656 -13.57 29.641 1 19.86 6 LEU B N 1
ATOM 5357 C CA . LEU B 1 6 ? -62.688 -12.109 29.562 1 19.86 6 LEU B CA 1
ATOM 5358 C C . LEU B 1 6 ? -61.625 -11.594 28.594 1 19.86 6 LEU B C 1
ATOM 5360 O O . LEU B 1 6 ? -60.5 -12.078 28.594 1 19.86 6 LEU B O 1
ATOM 5364 N N . ARG B 1 7 ? -62 -10.977 27.469 1 20.72 7 ARG B N 1
ATOM 5365 C CA . ARG B 1 7 ? -61.469 -10.367 26.25 1 20.72 7 ARG B CA 1
ATOM 5366 C C . ARG B 1 7 ? -60.5 -9.211 26.578 1 20.72 7 ARG B C 1
ATOM 5368 O O . ARG B 1 7 ? -60.938 -8.172 27.094 1 20.72 7 ARG B O 1
ATOM 5375 N N . VAL B 1 8 ? -59.406 -9.445 27.281 1 20.91 8 VAL B N 1
ATOM 5376 C CA . VAL B 1 8 ? -58.688 -8.289 27.781 1 20.91 8 VAL B CA 1
ATOM 5377 C C . VAL B 1 8 ? -58.25 -7.395 26.625 1 20.91 8 VAL B C 1
ATOM 5379 O O . VAL B 1 8 ? -57.719 -7.879 25.625 1 20.91 8 VAL B O 1
ATOM 5382 N N . ALA B 1 9 ? -58.875 -6.266 26.453 1 20.81 9 ALA B N 1
ATOM 5383 C CA . ALA B 1 9 ? -58.844 -5.215 25.438 1 20.81 9 ALA B CA 1
ATOM 5384 C C . ALA B 1 9 ? -57.406 -4.742 25.203 1 20.81 9 ALA B C 1
ATOM 5386 O O . ALA B 1 9 ? -56.594 -4.75 26.109 1 20.81 9 ALA B O 1
ATOM 5387 N N . PRO B 1 10 ? -57.031 -4.637 23.891 1 23.22 10 PRO B N 1
ATOM 5388 C CA . PRO B 1 10 ? -55.688 -4.371 23.344 1 23.22 10 PRO B CA 1
ATOM 5389 C C . PRO B 1 10 ? -55.156 -3 23.75 1 23.22 10 PRO B C 1
ATOM 5391 O O . PRO B 1 10 ? -55.906 -2.021 23.781 1 23.22 10 PRO B O 1
ATOM 5394 N N . VAL B 1 11 ? -54.375 -2.9 24.859 1 23.67 11 VAL B N 1
ATOM 5395 C CA . VAL B 1 11 ? -53.812 -1.673 25.422 1 23.67 11 VAL B CA 1
ATOM 5396 C C . VAL B 1 11 ? -53.125 -0.869 24.328 1 23.67 11 VAL B C 1
ATOM 5398 O O . VAL B 1 11 ? -52.25 -1.398 23.609 1 23.67 11 VAL B O 1
ATOM 5401 N N . THR B 1 12 ? -53.844 0.036 23.656 1 23.3 12 THR B N 1
ATOM 5402 C CA . THR B 1 12 ? -53.469 1.011 22.641 1 23.3 12 THR B CA 1
ATOM 5403 C C . THR B 1 12 ? -52.281 1.839 23.078 1 23.3 12 THR B C 1
ATOM 5405 O O . THR B 1 12 ? -52.344 2.582 24.062 1 23.3 12 THR B O 1
ATOM 5408 N N . SER B 1 13 ? -51.094 1.215 23.219 1 20.89 13 SER B N 1
ATOM 5409 C CA . SER B 1 13 ? -49.969 1.904 23.781 1 20.89 13 SER B CA 1
ATOM 5410 C C . SER B 1 13 ? -49.656 3.209 23.047 1 20.89 13 SER B C 1
ATOM 5412 O O . SER B 1 13 ? -49.781 3.268 21.812 1 20.89 13 SER B O 1
ATOM 5414 N N . ASP B 1 14 ? -50 4.312 23.672 1 20.62 14 ASP B N 1
ATOM 5415 C CA . ASP B 1 14 ? -49.938 5.719 23.281 1 20.62 14 ASP B CA 1
ATOM 5416 C C . ASP B 1 14 ? -48.531 6.09 22.812 1 20.62 14 ASP B C 1
ATOM 5418 O O . ASP B 1 14 ? -47.594 6.152 23.625 1 20.62 14 ASP B O 1
ATOM 5422 N N . ARG B 1 15 ? -48.031 5.555 21.719 1 21.64 15 ARG B N 1
ATOM 5423 C CA . ARG B 1 15 ? -46.75 5.898 21.062 1 21.64 15 ARG B CA 1
ATOM 5424 C C . ARG B 1 15 ? -46.656 7.402 20.828 1 21.64 15 ARG B C 1
ATOM 5426 O O . ARG B 1 15 ? -45.781 7.863 20.109 1 21.64 15 ARG B O 1
ATOM 5433 N N . ALA B 1 16 ? -47.781 8.062 21.172 1 21.52 16 ALA B N 1
ATOM 5434 C CA . ALA B 1 16 ? -47.75 9.391 20.578 1 21.52 16 ALA B CA 1
ATOM 5435 C C . ALA B 1 16 ? -46.594 10.227 21.125 1 21.52 16 ALA B C 1
ATOM 5437 O O . ALA B 1 16 ? -46.25 11.266 20.562 1 21.52 16 ALA B O 1
ATOM 5438 N N . ALA B 1 17 ? -46.344 9.992 22.312 1 21.55 17 ALA B N 1
ATOM 5439 C CA . ALA B 1 17 ? -45.719 11.164 22.938 1 21.55 17 ALA B CA 1
ATOM 5440 C C . ALA B 1 17 ? -44.312 11.375 22.422 1 21.55 17 ALA B C 1
ATOM 5442 O O . ALA B 1 17 ? -43.594 12.266 22.906 1 21.55 17 ALA B O 1
ATOM 5443 N N . ALA B 1 18 ? -43.812 10.359 21.875 1 24.42 18 ALA B N 1
ATOM 5444 C CA . ALA B 1 18 ? -42.375 10.531 21.703 1 24.42 18 ALA B CA 1
ATOM 5445 C C . ALA B 1 18 ? -42.094 11.617 20.672 1 24.42 18 ALA B C 1
ATOM 5447 O O . ALA B 1 18 ? -40.906 11.844 20.312 1 24.42 18 ALA B O 1
ATOM 5448 N N . SER B 1 19 ? -43.281 12.008 20.016 1 24.44 19 SER B N 1
ATOM 5449 C CA . SER B 1 19 ? -43.031 12.914 18.906 1 24.44 19 SER B CA 1
ATOM 5450 C C . SER B 1 19 ? -42.469 14.25 19.391 1 24.44 19 SER B C 1
ATOM 5452 O O . SER B 1 19 ? -41.969 15.047 18.578 1 24.44 19 SER B O 1
ATOM 5454 N N . GLY B 1 20 ? -42.875 14.57 20.688 1 23.75 20 GLY B N 1
ATOM 5455 C CA . GLY B 1 20 ? -42.688 15.969 21.031 1 23.75 20 GLY B CA 1
ATOM 5456 C C . GLY B 1 20 ? -41.25 16.375 21.188 1 23.75 20 GLY B C 1
ATOM 5457 O O . GLY B 1 20 ? -40.906 17.562 21.25 1 23.75 20 GLY B O 1
ATOM 5458 N N . LEU B 1 21 ? -40.469 15.414 21.719 1 27.48 21 LEU B N 1
ATOM 5459 C CA . LEU B 1 21 ? -39.219 15.922 22.25 1 27.48 21 LEU B CA 1
ATOM 5460 C C . LEU B 1 21 ? -38.281 16.328 21.109 1 27.48 21 LEU B C 1
ATOM 5462 O O . LEU B 1 21 ? -37.188 16.828 21.359 1 27.48 21 LEU B O 1
ATOM 5466 N N . SER B 1 22 ? -38.656 15.766 19.953 1 28.42 22 SER B N 1
ATOM 5467 C CA . SER B 1 22 ? -37.656 16.031 18.906 1 28.42 22 SER B CA 1
ATOM 5468 C C . SER B 1 22 ? -37.688 17.516 18.5 1 28.42 22 SER B C 1
ATOM 5470 O O . SER B 1 22 ? -36.688 18.016 17.953 1 28.42 22 SER B O 1
ATOM 5472 N N . SER B 1 23 ? -38.938 18.109 18.734 1 28.08 23 SER B N 1
ATOM 5473 C CA . SER B 1 23 ? -39.062 19.453 18.172 1 28.08 23 SER B CA 1
ATOM 5474 C C . SER B 1 23 ? -38.25 20.469 19 1 28.08 23 SER B C 1
ATOM 5476 O O . SER B 1 23 ? -37.844 21.516 18.484 1 28.08 23 SER B O 1
ATOM 5478 N N . LEU B 1 24 ? -38.219 20.234 20.312 1 26.44 24 LEU B N 1
ATOM 5479 C CA . LEU B 1 24 ? -37.688 21.312 21.156 1 26.44 24 LEU B CA 1
ATOM 5480 C C . LEU B 1 24 ? -36.156 21.422 20.984 1 26.44 24 LEU B C 1
ATOM 5482 O O . LEU B 1 24 ? -35.594 22.5 21.188 1 26.44 24 LEU B O 1
ATOM 5486 N N . ALA B 1 25 ? -35.5 20.328 20.766 1 26.97 25 ALA B N 1
ATOM 5487 C CA . ALA B 1 25 ? -34.031 20.453 20.766 1 26.97 25 ALA B CA 1
ATOM 5488 C C . ALA B 1 25 ? -33.562 21.156 19.5 1 26.97 25 ALA B C 1
ATOM 5490 O O . ALA B 1 25 ? -32.406 21.656 19.453 1 26.97 25 ALA B O 1
ATOM 5491 N N . ARG B 1 26 ? -34.406 21.109 18.5 1 32.31 26 ARG B N 1
ATOM 5492 C CA . ARG B 1 26 ? -34 21.812 17.281 1 32.31 26 ARG B CA 1
ATOM 5493 C C . ARG B 1 26 ? -34.094 23.328 17.469 1 32.31 26 ARG B C 1
ATOM 5495 O O . ARG B 1 26 ? -33.344 24.062 16.828 1 32.31 26 ARG B O 1
ATOM 5502 N N . ASN B 1 27 ? -35.219 23.688 18.234 1 26.23 27 ASN B N 1
ATOM 5503 C CA . ASN B 1 27 ? -35.438 25.125 18.328 1 26.23 27 ASN B CA 1
ATOM 5504 C C . ASN B 1 27 ? -34.406 25.828 19.203 1 26.23 27 ASN B C 1
ATOM 5506 O O . ASN B 1 27 ? -34.281 27.047 19.156 1 26.23 27 ASN B O 1
ATOM 5510 N N . ALA B 1 28 ? -33.844 25.125 20.234 1 29.84 28 ALA B N 1
ATOM 5511 C CA . ALA B 1 28 ? -32.969 25.828 21.156 1 29.84 28 ALA B CA 1
ATOM 5512 C C . ALA B 1 28 ? -31.609 26.141 20.5 1 29.84 28 ALA B C 1
ATOM 5514 O O . ALA B 1 28 ? -30.859 26.984 21 1 29.84 28 ALA B O 1
ATOM 5515 N N . VAL B 1 29 ? -31.234 25.344 19.562 1 31.02 29 VAL B N 1
ATOM 5516 C CA . VAL B 1 29 ? -29.922 25.672 19 1 31.02 29 VAL B CA 1
ATOM 5517 C C . VAL B 1 29 ? -30.016 26.984 18.234 1 31.02 29 VAL B C 1
ATOM 5519 O O . VAL B 1 29 ? -29.016 27.719 18.125 1 31.02 29 VAL B O 1
ATOM 5522 N N . ALA B 1 30 ? -31.234 27.344 17.703 1 31.92 30 ALA B N 1
ATOM 5523 C CA . ALA B 1 30 ? -31.328 28.547 16.875 1 31.92 30 ALA B CA 1
ATOM 5524 C C . ALA B 1 30 ? -31.266 29.812 17.75 1 31.92 30 ALA B C 1
ATOM 5526 O O . ALA B 1 30 ? -30.828 30.875 17.297 1 31.92 30 ALA B O 1
ATOM 5527 N N . SER B 1 31 ? -31.922 29.719 19.031 1 31.02 31 SER B N 1
ATOM 5528 C CA . SER B 1 31 ? -32.156 30.969 19.734 1 31.02 31 SER B CA 1
ATOM 5529 C C . SER B 1 31 ? -30.859 31.531 20.328 1 31.02 31 SER B C 1
ATOM 5531 O O . SER B 1 31 ? -30.828 32.656 20.797 1 31.02 31 SER B O 1
ATOM 5533 N N . TYR B 1 32 ? -29.969 30.641 20.734 1 30.94 32 TYR B N 1
ATOM 5534 C CA . TYR B 1 32 ? -28.812 31.25 21.375 1 30.94 32 TYR B CA 1
ATOM 5535 C C . TYR B 1 32 ? -27.984 32.062 20.375 1 30.94 32 TYR B C 1
ATOM 5537 O O . TYR B 1 32 ? -26.953 32.625 20.734 1 30.94 32 TYR B O 1
ATOM 5545 N N . ALA B 1 33 ? -28.281 31.953 19.094 1 35.72 33 ALA B N 1
ATOM 5546 C CA . ALA B 1 33 ? -27.484 32.656 18.094 1 35.72 33 ALA B CA 1
ATOM 5547 C C . ALA B 1 33 ? -27.703 34.156 18.188 1 35.72 33 ALA B C 1
ATOM 5549 O O . ALA B 1 33 ? -27.031 34.938 17.516 1 35.72 33 ALA B O 1
ATOM 5550 N N . ASP B 1 34 ? -28.938 34.531 18.625 1 36.19 34 ASP B N 1
ATOM 5551 C CA . ASP B 1 34 ? -29.234 35.969 18.453 1 36.19 34 ASP B CA 1
ATOM 5552 C C . ASP B 1 34 ? -28.453 36.812 19.469 1 36.19 34 ASP B C 1
ATOM 5554 O O . ASP B 1 34 ? -28.797 37.969 19.703 1 36.19 34 ASP B O 1
ATOM 5558 N N . VAL B 1 35 ? -27.828 36.156 20.453 1 39.56 35 VAL B N 1
ATOM 5559 C CA . VAL B 1 35 ? -27.266 37.031 21.453 1 39.56 35 VAL B CA 1
ATOM 5560 C C . VAL B 1 35 ? -26.438 38.125 20.781 1 39.56 35 VAL B C 1
ATOM 5562 O O . VAL B 1 35 ? -26.109 38.031 19.594 1 39.56 35 VAL B O 1
ATOM 5565 N N . ASN B 1 36 ? -25.453 38.875 21.625 1 42.84 36 ASN B N 1
ATOM 5566 C CA . ASN B 1 36 ? -24.766 40.156 21.594 1 42.84 36 ASN B CA 1
ATOM 5567 C C . ASN B 1 36 ? -23.734 40.219 20.453 1 42.84 36 ASN B C 1
ATOM 5569 O O . ASN B 1 36 ? -22.562 39.938 20.672 1 42.84 36 ASN B O 1
ATOM 5573 N N . ARG B 1 37 ? -24.203 39.969 19.281 1 56 37 ARG B N 1
ATOM 5574 C CA . ARG B 1 37 ? -23.312 40.156 18.141 1 56 37 ARG B CA 1
ATOM 5575 C C . ARG B 1 37 ? -22.766 41.562 18.094 1 56 37 ARG B C 1
ATOM 5577 O O . ARG B 1 37 ? -23.547 42.531 18.094 1 56 37 ARG B O 1
ATOM 5584 N N . SER B 1 38 ? -21.547 41.719 18.516 1 67 38 SER B N 1
ATOM 5585 C CA . SER B 1 38 ? -20.906 43.031 18.344 1 67 38 SER B CA 1
ATOM 5586 C C . SER B 1 38 ? -21.188 43.625 16.969 1 67 38 SER B C 1
ATOM 5588 O O . SER B 1 38 ? -21.281 42.875 15.977 1 67 38 SER B O 1
ATOM 5590 N N . THR B 1 39 ? -21.594 44.781 16.891 1 75.44 39 THR B N 1
ATOM 5591 C CA . THR B 1 39 ? -21.906 45.5 15.656 1 75.44 39 THR B CA 1
ATOM 5592 C C . THR B 1 39 ? -20.656 46.125 15.078 1 75.44 39 THR B C 1
ATOM 5594 O O . THR B 1 39 ? -20.703 46.75 14.016 1 75.44 39 THR B O 1
ATOM 5597 N N . ILE B 1 40 ? -19.5 45.844 15.719 1 86.81 40 ILE B N 1
ATOM 5598 C CA . ILE B 1 40 ? -18.281 46.438 15.188 1 86.81 40 ILE B CA 1
ATOM 5599 C C . ILE B 1 40 ? -17.75 45.625 14.023 1 86.81 40 ILE B C 1
ATOM 5601 O O . ILE B 1 40 ? -17.484 44.406 14.18 1 86.81 40 ILE B O 1
ATOM 5605 N N . PRO B 1 41 ? -17.578 46.188 12.953 1 90.75 41 PRO B N 1
ATOM 5606 C CA . PRO B 1 41 ? -17.141 45.438 11.781 1 90.75 41 PRO B CA 1
ATOM 5607 C C . PRO B 1 41 ? -15.641 45.156 11.781 1 90.75 41 PRO B C 1
ATOM 5609 O O . PRO B 1 41 ? -14.867 45.938 12.359 1 90.75 41 PRO B O 1
ATOM 5612 N N . VAL B 1 42 ? -15.242 44.125 11.188 1 95.38 42 VAL B N 1
ATOM 5613 C CA . VAL B 1 42 ? -13.828 43.781 11 1 95.38 42 VAL B CA 1
ATOM 5614 C C . VAL B 1 42 ? -13.25 44.625 9.859 1 95.38 42 VAL B C 1
ATOM 5616 O O . VAL B 1 42 ? -13.992 45.25 9.094 1 95.38 42 VAL B O 1
ATOM 5619 N N . ASP B 1 43 ? -12.008 44.656 9.734 1 94.94 43 ASP B N 1
ATOM 5620 C CA . ASP B 1 43 ? -11.289 45.5 8.797 1 94.94 43 ASP B CA 1
ATOM 5621 C C . ASP B 1 43 ? -11.344 44.938 7.379 1 94.94 43 ASP B C 1
ATOM 5623 O O . ASP B 1 43 ? -11.414 45.688 6.402 1 94.94 43 ASP B O 1
ATOM 5627 N N . GLY B 1 44 ? -11.305 43.625 7.23 1 95.06 44 GLY B N 1
ATOM 5628 C CA . GLY B 1 44 ? -11.219 43.031 5.906 1 95.06 44 GLY B CA 1
ATOM 5629 C C . GLY B 1 44 ? -11.875 41.656 5.828 1 95.06 44 GLY B C 1
ATOM 5630 O O . GLY B 1 44 ? -12.68 41.281 6.688 1 95.06 44 GLY B O 1
ATOM 5631 N N . ASP B 1 45 ? -11.523 40.969 4.668 1 95.69 45 ASP B N 1
ATOM 5632 C CA . ASP B 1 45 ? -12.078 39.656 4.41 1 95.69 45 ASP B CA 1
ATOM 5633 C C . ASP B 1 45 ? -11.062 38.562 4.746 1 95.69 45 ASP B C 1
ATOM 5635 O O . ASP B 1 45 ? -9.859 38.75 4.566 1 95.69 45 ASP B O 1
ATOM 5639 N N . PRO B 1 46 ? -11.578 37.469 5.266 1 98.06 46 PRO B N 1
ATOM 5640 C CA . PRO B 1 46 ? -10.648 36.375 5.496 1 98.06 46 PRO B CA 1
ATOM 5641 C C . PRO B 1 46 ? -10.07 35.781 4.203 1 98.06 46 PRO B C 1
ATOM 5643 O O . PRO B 1 46 ? -10.75 35.781 3.172 1 98.06 46 PRO B O 1
ATOM 5646 N N . PRO B 1 47 ? -8.836 35.344 4.223 1 98.19 47 PRO B N 1
ATOM 5647 C CA . PRO B 1 47 ? -8.219 34.781 3.025 1 98.19 47 PRO B CA 1
ATOM 5648 C C . PRO B 1 47 ? -8.938 33.531 2.527 1 98.19 47 PRO B C 1
ATOM 5650 O O . PRO B 1 47 ? -8.867 33.188 1.341 1 98.19 47 PRO B O 1
ATOM 5653 N N . ALA B 1 48 ? -9.578 32.781 3.4 1 98.56 48 ALA B N 1
ATOM 5654 C CA . ALA B 1 48 ? -10.438 31.641 3.102 1 98.56 48 ALA B CA 1
ATOM 5655 C C . ALA B 1 48 ? -11.523 31.484 4.168 1 98.56 48 ALA B C 1
ATOM 5657 O O . ALA B 1 48 ? -11.367 31.953 5.293 1 98.56 48 ALA B O 1
ATOM 5658 N N . TRP B 1 49 ? -12.594 30.844 3.799 1 97.94 49 TRP B N 1
ATOM 5659 C CA . TRP B 1 49 ? -13.695 30.641 4.734 1 97.94 49 TRP B CA 1
ATOM 5660 C C . TRP B 1 49 ? -14.531 29.422 4.34 1 97.94 49 TRP B C 1
ATOM 5662 O O . TRP B 1 49 ? -14.328 28.844 3.268 1 97.94 49 TRP B O 1
ATOM 5672 N N . ALA B 1 50 ? -15.375 28.938 5.238 1 96.5 50 ALA B N 1
ATOM 5673 C CA . ALA B 1 50 ? -16.219 27.781 4.953 1 96.5 50 ALA B CA 1
ATOM 5674 C C . ALA B 1 50 ? -17.547 27.875 5.715 1 96.5 50 ALA B C 1
ATOM 5676 O O . ALA B 1 50 ? -17.625 28.547 6.742 1 96.5 50 ALA B O 1
ATOM 5677 N N . ASP B 1 51 ? -18.516 27.188 5.148 1 92.44 51 ASP B N 1
ATOM 5678 C CA . ASP B 1 51 ? -19.812 27.094 5.801 1 92.44 51 ASP B CA 1
ATOM 5679 C C . ASP B 1 51 ? -19.859 25.922 6.785 1 92.44 51 ASP B C 1
ATOM 5681 O O . ASP B 1 51 ? -20.609 25.953 7.758 1 92.44 51 ASP B O 1
ATOM 5685 N N . THR B 1 52 ? -19.109 24.906 6.461 1 92.94 52 THR B N 1
ATOM 5686 C CA . THR B 1 52 ? -19.094 23.719 7.305 1 92.94 52 THR B CA 1
ATOM 5687 C C . THR B 1 52 ? -17.672 23.297 7.621 1 92.94 52 THR B C 1
ATOM 5689 O O . THR B 1 52 ? -16.734 23.641 6.887 1 92.94 52 THR B O 1
ATOM 5692 N N . ARG B 1 53 ? -17.484 22.531 8.648 1 93.88 53 ARG B N 1
ATOM 5693 C CA . ARG B 1 53 ? -16.172 22.078 9.062 1 93.88 53 ARG B CA 1
ATOM 5694 C C . ARG B 1 53 ? -15.586 21.094 8.055 1 93.88 53 ARG B C 1
ATOM 5696 O O . ARG B 1 53 ? -14.391 21.156 7.758 1 93.88 53 ARG B O 1
ATOM 5703 N N . PRO B 1 54 ? -16.438 20.172 7.5 1 95.5 54 PRO B N 1
ATOM 5704 C CA . PRO B 1 54 ? -15.875 19.25 6.512 1 95.5 54 PRO B CA 1
ATOM 5705 C C . PRO B 1 54 ? -15.273 19.984 5.309 1 95.5 54 PRO B C 1
ATOM 5707 O O . PRO B 1 54 ? -14.227 19.562 4.789 1 95.5 54 PRO B O 1
ATOM 5710 N N . GLU B 1 55 ? -15.883 21.047 4.898 1 95.56 55 GLU B N 1
ATOM 5711 C CA . GLU B 1 55 ? -15.344 21.828 3.787 1 95.56 55 GLU B CA 1
ATOM 5712 C C . GLU B 1 55 ? -13.977 22.406 4.137 1 95.56 55 GLU B C 1
ATOM 5714 O O . GLU B 1 55 ? -13.078 22.453 3.297 1 95.56 55 GLU B O 1
ATOM 5719 N N . LEU B 1 56 ? -13.844 22.859 5.367 1 95.94 56 LEU B N 1
ATOM 5720 C CA . LEU B 1 56 ? -12.562 23.359 5.859 1 95.94 56 LEU B CA 1
ATOM 5721 C C . LEU B 1 56 ? -11.5 22.266 5.816 1 95.94 56 LEU B C 1
ATOM 5723 O O . LEU B 1 56 ? -10.406 22.484 5.293 1 95.94 56 LEU B O 1
ATOM 5727 N N . CYS B 1 57 ? -11.883 21.125 6.352 1 97.12 57 CYS B N 1
ATOM 5728 C CA . CYS B 1 57 ? -10.953 20.016 6.504 1 97.12 57 CYS B CA 1
ATOM 5729 C C . CYS B 1 57 ? -10.539 19.453 5.145 1 97.12 57 CYS B C 1
ATOM 5731 O O . CYS B 1 57 ? -9.422 18.969 4.984 1 97.12 57 CYS B O 1
ATOM 5733 N N . ASP B 1 58 ? -11.406 19.547 4.168 1 97.12 58 ASP B N 1
ATOM 5734 C CA . ASP B 1 58 ? -11.102 19.062 2.828 1 97.12 58 ASP B CA 1
ATOM 5735 C C . ASP B 1 58 ? -10.133 19.984 2.105 1 97.12 58 ASP B C 1
ATOM 5737 O O . ASP B 1 58 ? -9.258 19.531 1.365 1 97.12 58 ASP B O 1
ATOM 5741 N N . ALA B 1 59 ? -10.305 21.266 2.328 1 98.06 59 ALA B N 1
ATOM 5742 C CA . ALA B 1 59 ? -9.617 22.25 1.501 1 98.06 59 ALA B CA 1
ATOM 5743 C C . ALA B 1 59 ? -8.297 22.672 2.135 1 98.06 59 ALA B C 1
ATOM 5745 O O . ALA B 1 59 ? -7.41 23.188 1.449 1 98.06 59 ALA B O 1
ATOM 5746 N N . LEU B 1 60 ? -8.188 22.578 3.457 1 98.44 60 LEU B N 1
ATOM 5747 C CA . LEU B 1 60 ? -7 23.062 4.156 1 98.44 60 LEU B CA 1
ATOM 5748 C C . LEU B 1 60 ? -6.188 21.891 4.715 1 98.44 60 LEU B C 1
ATOM 5750 O O . LEU B 1 60 ? -6.609 21.234 5.668 1 98.44 60 LEU B O 1
ATOM 5754 N N . PRO B 1 61 ? -4.988 21.719 4.195 1 97.75 61 PRO B N 1
ATOM 5755 C CA . PRO B 1 61 ? -4.184 20.578 4.648 1 97.75 61 PRO B CA 1
ATOM 5756 C C . PRO B 1 61 ? -3.684 20.734 6.082 1 97.75 61 PRO B C 1
ATOM 5758 O O . PRO B 1 61 ? -3.318 19.75 6.73 1 97.75 61 PRO B O 1
ATOM 5761 N N . TRP B 1 62 ? -3.691 21.906 6.629 1 98.12 62 TRP B N 1
ATOM 5762 C CA . TRP B 1 62 ? -3.16 22.156 7.965 1 98.12 62 TRP B CA 1
ATOM 5763 C C . TRP B 1 62 ? -4.277 22.172 9 1 98.12 62 TRP B C 1
ATOM 5765 O O . TRP B 1 62 ? -4.035 22.406 10.188 1 98.12 62 TRP B O 1
ATOM 5775 N N . PHE B 1 63 ? -5.5 21.828 8.625 1 98 63 PHE B N 1
ATOM 5776 C CA . PHE B 1 63 ? -6.598 21.688 9.578 1 98 63 PHE B CA 1
ATOM 5777 C C . PHE B 1 63 ? -7.547 20.578 9.148 1 98 63 PHE B C 1
ATOM 5779 O O . PHE B 1 63 ? -8.539 20.844 8.461 1 98 63 PHE B O 1
ATOM 5786 N N . ARG B 1 64 ? -7.352 19.438 9.688 1 96.44 64 ARG B N 1
ATOM 5787 C CA . ARG B 1 64 ? -8.172 18.281 9.336 1 96.44 64 ARG B CA 1
ATOM 5788 C C . ARG B 1 64 ? -8.883 17.719 10.555 1 96.44 64 ARG B C 1
ATOM 5790 O O . ARG B 1 64 ? -9.117 16.516 10.648 1 96.44 64 ARG B O 1
ATOM 5797 N N . ALA B 1 65 ? -9.094 18.562 11.469 1 94.69 65 ALA B N 1
ATOM 5798 C CA . ALA B 1 65 ? -9.812 18.156 12.68 1 94.69 65 ALA B CA 1
ATOM 5799 C C . ALA B 1 65 ? -11.32 18.312 12.484 1 94.69 65 ALA B C 1
ATOM 5801 O O . ALA B 1 65 ? -11.891 19.359 12.766 1 94.69 65 ALA B O 1
ATOM 5802 N N . LEU B 1 66 ? -12 17.297 12.188 1 92.31 66 LEU B N 1
ATOM 5803 C CA . LEU B 1 66 ? -13.422 17.328 11.875 1 92.31 66 LEU B CA 1
ATOM 5804 C C . LEU B 1 66 ? -14.25 17.609 13.117 1 92.31 66 LEU B C 1
ATOM 5806 O O . LEU B 1 66 ? -15.281 18.281 13.047 1 92.31 66 LEU B O 1
ATOM 5810 N N . GLN B 1 67 ? -13.844 17.125 14.234 1 87.75 67 GLN B N 1
ATOM 5811 C CA . GLN B 1 67 ? -14.641 17.281 15.445 1 87.75 67 GLN B CA 1
ATOM 5812 C C . GLN B 1 67 ? -13.914 18.125 16.484 1 87.75 67 GLN B C 1
ATOM 5814 O O . GLN B 1 67 ? -14.539 18.828 17.281 1 87.75 67 GLN B O 1
ATOM 5819 N N . GLY B 1 68 ? -12.672 18.109 16.453 1 88.19 68 GLY B N 1
ATOM 5820 C CA . GLY B 1 68 ? -11.906 18.781 17.469 1 88.19 68 GLY B CA 1
ATOM 5821 C C . GLY B 1 68 ? -11.508 20.203 17.078 1 88.19 68 GLY B C 1
ATOM 5822 O O . GLY B 1 68 ? -11.68 20.594 15.93 1 88.19 68 GLY B O 1
ATOM 5823 N N . GLY B 1 69 ? -11.055 20.938 18.109 1 92.38 69 GLY B N 1
ATOM 5824 C CA . GLY B 1 69 ? -10.641 22.312 17.875 1 92.38 69 GLY B CA 1
ATOM 5825 C C . GLY B 1 69 ? -9.172 22.453 17.531 1 92.38 69 GLY B C 1
ATOM 5826 O O . GLY B 1 69 ? -8.703 23.547 17.219 1 92.38 69 GLY B O 1
ATOM 5827 N N . MET B 1 70 ? -8.523 21.359 17.609 1 94.94 70 MET B N 1
ATOM 5828 C CA . MET B 1 70 ? -7.094 21.359 17.328 1 94.94 70 MET B CA 1
ATOM 5829 C C . MET B 1 70 ? -6.73 20.219 16.391 1 94.94 70 MET B C 1
ATOM 5831 O O . MET B 1 70 ? -7.207 19.094 16.562 1 94.94 70 MET B O 1
ATOM 5835 N N . TYR B 1 71 ? -5.914 20.562 15.414 1 96.75 71 TYR B N 1
ATOM 5836 C CA . TYR B 1 71 ? -5.418 19.531 14.508 1 96.75 71 TYR B CA 1
ATOM 5837 C C . TYR B 1 71 ? -3.938 19.25 14.75 1 96.75 71 TYR B C 1
ATOM 5839 O O . TYR B 1 71 ? -3.111 20.156 14.648 1 96.75 71 TYR B O 1
ATOM 5847 N N . HIS B 1 72 ? -3.629 18 15.102 1 95.5 72 HIS B N 1
ATOM 5848 C CA . HIS B 1 72 ? -2.246 17.562 15.25 1 95.5 72 HIS B CA 1
ATOM 5849 C C . HIS B 1 72 ? -1.991 16.266 14.5 1 95.5 72 HIS B C 1
ATOM 5851 O O . HIS B 1 72 ? -2.883 15.422 14.383 1 95.5 72 HIS B O 1
ATOM 5857 N N . ASN B 1 73 ? -0.924 16.25 13.922 1 94.19 73 ASN B N 1
ATOM 5858 C CA . ASN B 1 73 ? -0.491 15.07 13.164 1 94.19 73 ASN B CA 1
ATOM 5859 C C . ASN B 1 73 ? 1.029 14.945 13.156 1 94.19 73 ASN B C 1
ATOM 5861 O O . ASN B 1 73 ? 1.741 15.938 13.023 1 94.19 73 ASN B O 1
ATOM 5865 N N . GLY B 1 74 ? 1.491 13.773 13.359 1 90.12 74 GLY B N 1
ATOM 5866 C CA . GLY B 1 74 ? 2.92 13.508 13.297 1 90.12 74 GLY B CA 1
ATOM 5867 C C . GLY B 1 74 ? 3.697 14.164 14.422 1 90.12 74 GLY B C 1
ATOM 5868 O O . GLY B 1 74 ? 4.832 14.602 14.227 1 90.12 74 GLY B O 1
ATOM 5869 N N . GLY B 1 75 ? 3.07 14.445 15.484 1 92 75 GLY B N 1
ATOM 5870 C CA . GLY B 1 75 ? 3.73 15.008 16.641 1 92 75 GLY B CA 1
ATOM 5871 C C . GLY B 1 75 ? 3.758 16.531 16.641 1 92 75 GLY B C 1
ATOM 5872 O O . GLY B 1 75 ? 4.359 17.141 17.516 1 92 75 GLY B O 1
ATOM 5873 N N . LEU B 1 76 ? 3.115 17.078 15.672 1 95.69 76 LEU B N 1
ATOM 5874 C CA . LEU B 1 76 ? 3.102 18.531 15.555 1 95.69 76 LEU B CA 1
ATOM 5875 C C . LEU B 1 76 ? 1.673 19.062 15.562 1 95.69 76 LEU B C 1
ATOM 5877 O O . LEU B 1 76 ? 0.739 18.359 15.18 1 95.69 76 LEU B O 1
ATOM 5881 N N . CYS B 1 77 ? 1.57 20.234 16.062 1 96.88 77 CYS B N 1
ATOM 5882 C CA . CYS B 1 77 ? 0.317 20.984 15.977 1 96.88 77 CYS B CA 1
ATOM 5883 C C . CYS B 1 77 ? 0.269 21.828 14.719 1 96.88 77 CYS B C 1
ATOM 5885 O O . CYS B 1 77 ? 1.178 22.625 14.461 1 96.88 77 CYS B O 1
ATOM 5887 N N . TRP B 1 78 ? -0.85 21.734 13.953 1 97.56 78 TRP B N 1
ATOM 5888 C CA . TRP B 1 78 ? -0.903 22.391 12.656 1 97.56 78 TRP B CA 1
ATOM 5889 C C . TRP B 1 78 ? -1.944 23.516 12.656 1 97.56 78 TRP B C 1
ATOM 5891 O O . TRP B 1 78 ? -1.814 24.484 11.922 1 97.56 78 TRP B O 1
ATOM 5901 N N . GLY B 1 79 ? -2.979 23.234 13.422 1 97.88 79 GLY B N 1
ATOM 5902 C CA . GLY B 1 79 ? -4.043 24.219 13.336 1 97.88 79 GLY B CA 1
ATOM 5903 C C . GLY B 1 79 ? -4.965 24.203 14.539 1 97.88 79 GLY B C 1
ATOM 5904 O O . GLY B 1 79 ? -5.039 23.219 15.266 1 97.88 79 GLY B O 1
ATOM 5905 N N . PHE B 1 80 ? -5.672 25.406 14.734 1 97.06 80 PHE B N 1
ATOM 5906 C CA . PHE B 1 80 ? -6.648 25.625 15.797 1 97.06 80 PHE B CA 1
ATOM 5907 C C . PHE B 1 80 ? -7.934 26.219 15.242 1 97.06 80 PHE B C 1
ATOM 5909 O O . PHE B 1 80 ? -7.891 27.047 14.32 1 97.06 80 PHE B O 1
ATOM 5916 N N . LEU B 1 81 ? -8.961 25.781 15.773 1 96.88 81 LEU B N 1
ATOM 5917 C CA . LEU B 1 81 ? -10.266 26.391 15.547 1 96.88 81 LEU B CA 1
ATOM 5918 C C . LEU B 1 81 ? -10.844 26.953 16.844 1 96.88 81 LEU B C 1
ATOM 5920 O O . LEU B 1 81 ? -11.055 26.203 17.797 1 96.88 81 LEU B O 1
ATOM 5924 N N . ILE B 1 82 ? -10.992 28.266 16.859 1 95.44 82 ILE B N 1
ATOM 5925 C CA . ILE B 1 82 ? -11.586 28.953 18 1 95.44 82 ILE B CA 1
ATOM 5926 C C . ILE B 1 82 ? -13.023 29.344 17.672 1 95.44 82 ILE B C 1
ATOM 5928 O O . ILE B 1 82 ? -13.258 30.25 16.875 1 95.44 82 ILE B O 1
ATOM 5932 N N . ASP B 1 83 ? -13.914 28.719 18.359 1 92.75 83 ASP B N 1
ATOM 5933 C CA . ASP B 1 83 ? -15.328 28.953 18.078 1 92.75 83 ASP B CA 1
ATOM 5934 C C . ASP B 1 83 ? -16.078 29.344 19.344 1 92.75 83 ASP B C 1
ATOM 5936 O O . ASP B 1 83 ? -15.734 30.312 20 1 92.75 83 ASP B O 1
ATOM 5940 N N . ALA B 1 84 ? -17.031 28.531 19.812 1 87.06 84 ALA B N 1
ATOM 5941 C CA . ALA B 1 84 ? -17.891 28.922 20.922 1 87.06 84 ALA B CA 1
ATOM 5942 C C . ALA B 1 84 ? -17.188 28.781 22.266 1 87.06 84 ALA B C 1
ATOM 5944 O O . ALA B 1 84 ? -17.297 29.641 23.125 1 87.06 84 ALA B O 1
ATOM 5945 N N . ASP B 1 85 ? -16.516 27.703 22.469 1 79.94 85 ASP B N 1
ATOM 5946 C CA . ASP B 1 85 ? -15.859 27.453 23.734 1 79.94 85 ASP B CA 1
ATOM 5947 C C . ASP B 1 85 ? -14.352 27.609 23.625 1 79.94 85 ASP B C 1
ATOM 5949 O O . ASP B 1 85 ? -13.664 26.766 23.047 1 79.94 85 ASP B O 1
ATOM 5953 N N . SER B 1 86 ? -13.883 28.656 24.203 1 81 86 SER B N 1
ATOM 5954 C CA . SER B 1 86 ? -12.445 28.906 24.172 1 81 86 SER B CA 1
ATOM 5955 C C . SER B 1 86 ? -11.844 28.781 25.578 1 81 86 SER B C 1
ATOM 5957 O O . SER B 1 86 ? -10.633 28.922 25.75 1 81 86 SER B O 1
ATOM 5959 N N . GLY B 1 87 ? -12.711 28.422 26.484 1 78.62 87 GLY B N 1
ATOM 5960 C CA . GLY B 1 87 ? -12.25 28.297 27.859 1 78.62 87 GLY B CA 1
ATOM 5961 C C . GLY B 1 87 ? -12.211 29.625 28.594 1 78.62 87 GLY B C 1
ATOM 5962 O O . GLY B 1 87 ? -12.398 30.672 28 1 78.62 87 GLY B O 1
ATOM 5963 N N . VAL B 1 88 ? -11.891 29.516 29.891 1 85 88 VAL B N 1
ATOM 5964 C CA . VAL B 1 88 ? -11.766 30.719 30.719 1 85 88 VAL B CA 1
ATOM 5965 C C . VAL B 1 88 ? -10.43 31.391 30.453 1 85 88 VAL B C 1
ATOM 5967 O O . VAL B 1 88 ? -9.453 30.734 30.078 1 85 88 VAL B O 1
ATOM 5970 N N . ARG B 1 89 ? -10.43 32.75 30.562 1 90.5 89 ARG B N 1
ATOM 5971 C CA . ARG B 1 89 ? -9.211 33.531 30.422 1 90.5 89 ARG B CA 1
ATOM 5972 C C . ARG B 1 89 ? -8.602 33.344 29.031 1 90.5 89 ARG B C 1
ATOM 5974 O O . ARG B 1 89 ? -7.418 33.031 28.906 1 90.5 89 ARG B O 1
ATOM 5981 N N . SER B 1 90 ? -9.383 33.469 28.078 1 93.69 90 SER B N 1
ATOM 5982 C CA . SER B 1 90 ? -8.953 33.469 26.672 1 93.69 90 SER B CA 1
ATOM 5983 C C . SER B 1 90 ? -8.906 34.906 26.141 1 93.69 90 SER B C 1
ATOM 5985 O O . SER B 1 90 ? -9.523 35.812 26.719 1 93.69 90 SER B O 1
ATOM 5987 N N . TYR B 1 91 ? -8.117 35.062 25.172 1 96.44 91 TYR B N 1
ATOM 5988 C CA . TYR B 1 91 ? -7.906 36.406 24.609 1 96.44 91 TYR B CA 1
ATOM 5989 C C . TYR B 1 91 ? -7.691 36.344 23.109 1 96.44 91 TYR B C 1
ATOM 5991 O O . TYR B 1 91 ? -7.016 35.438 22.609 1 96.44 91 TYR B O 1
ATOM 5999 N N . ILE B 1 92 ? -8.375 37.219 22.344 1 96.94 92 ILE B N 1
ATOM 6000 C CA . ILE B 1 92 ? -8.133 37.375 20.922 1 96.94 92 ILE B CA 1
ATOM 6001 C C . ILE B 1 92 ? -7.902 38.844 20.594 1 96.94 92 ILE B C 1
ATOM 6003 O O . ILE B 1 92 ? -8.828 39.656 20.656 1 96.94 92 ILE B O 1
ATOM 6007 N N . GLY B 1 93 ? -6.668 39.188 20.312 1 95.94 93 GLY B N 1
ATOM 6008 C CA . GLY B 1 93 ? -6.316 40.531 19.828 1 95.94 93 GLY B CA 1
ATOM 6009 C C . GLY B 1 93 ? -5.977 40.562 18.344 1 95.94 93 GLY B C 1
ATOM 6010 O O . GLY B 1 93 ? -6.316 39.625 17.609 1 95.94 93 GLY B O 1
ATOM 6011 N N . ASP B 1 94 ? -5.367 41.625 17.891 1 96.06 94 ASP B N 1
ATOM 6012 C CA . ASP B 1 94 ? -5.023 41.781 16.469 1 96.06 94 ASP B CA 1
ATOM 6013 C C . ASP B 1 94 ? -3.814 40.906 16.125 1 96.06 94 ASP B C 1
ATOM 6015 O O . ASP B 1 94 ? -3.623 40.562 14.953 1 96.06 94 ASP B O 1
ATOM 6019 N N . GLU B 1 95 ? -3.012 40.625 17.172 1 97.44 95 GLU B N 1
ATOM 6020 C CA . GLU B 1 95 ? -1.759 39.969 16.859 1 97.44 95 GLU B CA 1
ATOM 6021 C C . GLU B 1 95 ? -1.521 38.781 17.812 1 97.44 95 GLU B C 1
ATOM 6023 O O . GLU B 1 95 ? -0.593 38 17.609 1 97.44 95 GLU B O 1
ATOM 6028 N N . VAL B 1 96 ? -2.342 38.688 18.828 1 97.94 96 VAL B N 1
ATOM 6029 C CA . VAL B 1 96 ? -2.135 37.656 19.859 1 97.94 96 VAL B CA 1
ATOM 6030 C C . VAL B 1 96 ? -3.436 36.906 20.094 1 97.94 96 VAL B C 1
ATOM 6032 O O . VAL B 1 96 ? -4.52 37.5 20.109 1 97.94 96 VAL B O 1
ATOM 6035 N N . VAL B 1 97 ? -3.287 35.625 20.203 1 98.06 97 VAL B N 1
ATOM 6036 C CA . VAL B 1 97 ? -4.406 34.781 20.562 1 98.06 97 VAL B CA 1
ATOM 6037 C C . VAL B 1 97 ? -4.008 33.875 21.734 1 98.06 97 VAL B C 1
ATOM 6039 O O . VAL B 1 97 ? -2.939 33.25 21.719 1 98.06 97 VAL B O 1
ATOM 6042 N N . ILE B 1 98 ? -4.789 33.812 22.797 1 97.81 98 ILE B N 1
ATOM 6043 C CA . ILE B 1 98 ? -4.598 32.938 23.953 1 97.81 98 ILE B CA 1
ATOM 6044 C C . ILE B 1 98 ? -5.828 32.062 24.125 1 97.81 98 ILE B C 1
ATOM 6046 O O . ILE B 1 98 ? -6.961 32.562 24.156 1 97.81 98 ILE B O 1
ATOM 6050 N N . THR B 1 99 ? -5.633 30.812 24.172 1 95.38 99 THR B N 1
ATOM 6051 C CA . THR B 1 99 ? -6.746 29.891 24.344 1 95.38 99 THR B CA 1
ATOM 6052 C C . THR B 1 99 ? -6.305 28.641 25.094 1 95.38 99 THR B C 1
ATOM 6054 O O . THR B 1 99 ? -5.141 28.531 25.5 1 95.38 99 THR B O 1
ATOM 6057 N N . ARG B 1 100 ? -7.195 27.781 25.359 1 91.69 100 ARG B N 1
ATOM 6058 C CA . ARG B 1 100 ? -6.891 26.531 26.047 1 91.69 100 ARG B CA 1
ATOM 6059 C C . ARG B 1 100 ? -6.566 25.422 25.062 1 91.69 100 ARG B C 1
ATOM 6061 O O . ARG B 1 100 ? -6.969 25.484 23.891 1 91.69 100 ARG B O 1
ATOM 6068 N N . ILE B 1 101 ? -5.824 24.453 25.5 1 89.81 101 ILE B N 1
ATOM 6069 C CA . ILE B 1 101 ? -5.609 23.219 24.75 1 89.81 101 ILE B CA 1
ATOM 6070 C C . ILE B 1 101 ? -6.668 22.188 25.141 1 89.81 101 ILE B C 1
ATOM 6072 O O . ILE B 1 101 ? -6.887 21.922 26.328 1 89.81 101 ILE B O 1
ATOM 6076 N N . GLY B 1 102 ? -7.348 21.734 24.156 1 79.94 102 GLY B N 1
ATOM 6077 C CA . GLY B 1 102 ? -8.391 20.75 24.422 1 79.94 102 GLY B CA 1
ATOM 6078 C C . GLY B 1 102 ? -7.848 19.375 24.781 1 79.94 102 GLY B C 1
ATOM 6079 O O . GLY B 1 102 ? -6.68 19.25 25.156 1 79.94 102 GLY B O 1
ATOM 6080 N N . GLY B 1 103 ? -8.742 18.391 24.781 1 74.31 103 GLY B N 1
ATOM 6081 C CA . GLY B 1 103 ? -8.406 17.031 25.156 1 74.31 103 GLY B CA 1
ATOM 6082 C C . GLY B 1 103 ? -8.773 16.688 26.594 1 74.31 103 GLY B C 1
ATOM 6083 O O . GLY B 1 103 ? -8.75 17.562 27.469 1 74.31 103 GLY B O 1
ATOM 6084 N N . ASN B 1 104 ? -9.094 15.57 26.766 1 70.56 104 ASN B N 1
ATOM 6085 C CA . ASN B 1 104 ? -9.461 15.039 28.078 1 70.56 104 ASN B CA 1
ATOM 6086 C C . ASN B 1 104 ? -10.609 15.836 28.703 1 70.56 104 ASN B C 1
ATOM 6088 O O . ASN B 1 104 ? -10.586 16.109 29.906 1 70.56 104 ASN B O 1
ATOM 6092 N N . CYS B 1 105 ? -11.398 16.391 27.906 1 74.94 105 CYS B N 1
ATOM 6093 C CA . CYS B 1 105 ? -12.523 17.188 28.391 1 74.94 105 CYS B CA 1
ATOM 6094 C C . CYS B 1 105 ? -13.852 16.5 28.094 1 74.94 105 CYS B C 1
ATOM 6096 O O . CYS B 1 105 ? -13.945 15.703 27.156 1 74.94 105 CYS B O 1
ATOM 6098 N N . THR B 1 106 ? -14.727 16.578 28.938 1 75.5 106 THR B N 1
ATOM 6099 C CA . THR B 1 106 ? -16.094 16.141 28.719 1 75.5 106 THR B CA 1
ATOM 6100 C C . THR B 1 106 ? -17.078 17.297 28.922 1 75.5 106 THR B C 1
ATOM 6102 O O . THR B 1 106 ? -16.734 18.297 29.562 1 75.5 106 THR B O 1
ATOM 6105 N N . LYS B 1 107 ? -18.203 17.234 28.266 1 72.56 107 LYS B N 1
ATOM 6106 C CA . LYS B 1 107 ? -19.203 18.281 28.422 1 72.56 107 LYS B CA 1
ATOM 6107 C C . LYS B 1 107 ? -20 18.094 29.719 1 72.56 107 LYS B C 1
ATOM 6109 O O . LYS B 1 107 ? -20.391 16.969 30.047 1 72.56 107 LYS B O 1
ATOM 6114 N N . ASP B 1 108 ? -20.062 19.141 30.453 1 68.31 108 ASP B N 1
ATOM 6115 C CA . ASP B 1 108 ? -20.906 19.094 31.641 1 68.31 108 ASP B CA 1
ATOM 6116 C C . ASP B 1 108 ? -22.375 19.328 31.266 1 68.31 108 ASP B C 1
ATOM 6118 O O . ASP B 1 108 ? -22.719 19.344 30.094 1 68.31 108 ASP B O 1
ATOM 6122 N N . ALA B 1 109 ? -23.25 19.344 32.219 1 68.31 109 ALA B N 1
ATOM 6123 C CA . ALA B 1 109 ? -24.688 19.438 32.062 1 68.31 109 ALA B CA 1
ATOM 6124 C C . ALA B 1 109 ? -25.078 20.703 31.281 1 68.31 109 ALA B C 1
ATOM 6126 O O . ALA B 1 109 ? -26.094 20.719 30.578 1 68.31 109 ALA B O 1
ATOM 6127 N N . GLU B 1 110 ? -24.156 21.703 31.406 1 65.31 110 GLU B N 1
ATOM 6128 C CA . GLU B 1 110 ? -24.438 22.969 30.766 1 65.31 110 GLU B CA 1
ATOM 6129 C C . GLU B 1 110 ? -23.797 23.047 29.375 1 65.31 110 GLU B C 1
ATOM 6131 O O . GLU B 1 110 ? -23.938 24.047 28.672 1 65.31 110 GLU B O 1
ATOM 6136 N N . GLY B 1 111 ? -23.125 22.047 29.016 1 67.12 111 GLY B N 1
ATOM 6137 C CA . GLY B 1 111 ? -22.531 21.984 27.688 1 67.12 111 GLY B CA 1
ATOM 6138 C C . GLY B 1 111 ? -21.109 22.516 27.641 1 67.12 111 GLY B C 1
ATOM 6139 O O . GLY B 1 111 ? -20.516 22.609 26.578 1 67.12 111 GLY B O 1
ATOM 6140 N N . ASN B 1 112 ? -20.672 22.828 28.844 1 67.88 112 ASN B N 1
ATOM 6141 C CA . ASN B 1 112 ? -19.312 23.359 28.891 1 67.88 112 ASN B CA 1
ATOM 6142 C C . ASN B 1 112 ? -18.266 22.25 28.969 1 67.88 112 ASN B C 1
ATOM 6144 O O . ASN B 1 112 ? -18.5 21.219 29.609 1 67.88 112 ASN B O 1
ATOM 6148 N N . LEU B 1 113 ? -17.234 22.531 28.344 1 73.81 113 LEU B N 1
ATOM 6149 C CA . LEU B 1 113 ? -16.156 21.547 28.391 1 73.81 113 LEU B CA 1
ATOM 6150 C C . LEU B 1 113 ? -15.422 21.609 29.719 1 73.81 113 LEU B C 1
ATOM 6152 O O . LEU B 1 113 ? -14.969 22.672 30.141 1 73.81 113 LEU B O 1
ATOM 6156 N N . VAL B 1 114 ? -15.391 20.453 30.406 1 76.69 114 VAL B N 1
ATOM 6157 C CA . VAL B 1 114 ? -14.703 20.359 31.688 1 76.69 114 VAL B CA 1
ATOM 6158 C C . VAL B 1 114 ? -13.562 19.344 31.594 1 76.69 114 VAL B C 1
ATOM 6160 O O . VAL B 1 114 ? -13.727 18.281 31 1 76.69 114 VAL B O 1
ATOM 6163 N N . LEU B 1 115 ? -12.469 19.734 32.125 1 77.25 115 LEU B N 1
ATOM 6164 C CA . LEU B 1 115 ? -11.305 18.859 32.125 1 77.25 115 LEU B CA 1
ATOM 6165 C C . LEU B 1 115 ? -11.508 17.656 33.031 1 77.25 115 LEU B C 1
ATOM 6167 O O . LEU B 1 115 ? -11.891 17.812 34.188 1 77.25 115 LEU B O 1
ATOM 6171 N N . VAL B 1 116 ? -11.258 16.5 32.531 1 77.88 116 VAL B N 1
ATOM 6172 C CA . VAL B 1 116 ? -11.492 15.289 33.312 1 77.88 116 VAL B CA 1
ATOM 6173 C C . VAL B 1 116 ? -10.164 14.711 33.781 1 77.88 116 VAL B C 1
ATOM 6175 O O . VAL B 1 116 ? -10.117 13.969 34.75 1 77.88 116 VAL B O 1
ATOM 6178 N N . LYS B 1 117 ? -9.141 14.953 33.062 1 80.94 117 LYS B N 1
ATOM 6179 C CA . LYS B 1 117 ? -7.797 14.492 33.406 1 80.94 117 LYS B CA 1
ATOM 6180 C C . LYS B 1 117 ? -6.77 15.602 33.219 1 80.94 117 LYS B C 1
ATOM 6182 O O . LYS B 1 117 ? -6.941 16.484 32.375 1 80.94 117 LYS B O 1
ATOM 6187 N N . ASP B 1 118 ? -5.754 15.5 34.062 1 81 118 ASP B N 1
ATOM 6188 C CA . ASP B 1 118 ? -4.668 16.469 33.969 1 81 118 ASP B CA 1
ATOM 6189 C C . ASP B 1 118 ? -4.008 16.438 32.594 1 81 118 ASP B C 1
ATOM 6191 O O . ASP B 1 118 ? -3.852 15.359 32 1 81 118 ASP B O 1
ATOM 6195 N N . HIS B 1 119 ? -3.77 17.594 32.188 1 80.56 119 HIS B N 1
ATOM 6196 C CA . HIS B 1 119 ? -2.869 17.672 31.047 1 80.56 119 HIS B CA 1
ATOM 6197 C C . HIS B 1 119 ? -1.416 17.5 31.484 1 80.56 119 HIS B C 1
ATOM 6199 O O . HIS B 1 119 ? -1 18.047 32.5 1 80.56 119 HIS B O 1
ATOM 6205 N N . ASP B 1 120 ? -0.782 16.562 30.891 1 75.69 120 ASP B N 1
ATOM 6206 C CA . ASP B 1 120 ? 0.659 16.453 31.109 1 75.69 120 ASP B CA 1
ATOM 6207 C C . ASP B 1 120 ? 1.409 16.438 29.781 1 75.69 120 ASP B C 1
ATOM 6209 O O . ASP B 1 120 ? 0.796 16.5 28.703 1 75.69 120 ASP B O 1
ATOM 6213 N N . ASN B 1 121 ? 2.689 16.406 29.891 1 75.5 121 ASN B N 1
ATOM 6214 C CA . ASN B 1 121 ? 3.527 16.5 28.703 1 75.5 121 ASN B CA 1
ATOM 6215 C C . ASN B 1 121 ? 3.441 15.227 27.859 1 75.5 121 ASN B C 1
ATOM 6217 O O . ASN B 1 121 ? 3.908 15.203 26.719 1 75.5 121 ASN B O 1
ATOM 6221 N N . GLU B 1 122 ? 2.74 14.32 28.344 1 76.44 122 GLU B N 1
ATOM 6222 C CA . GLU B 1 122 ? 2.654 13.047 27.625 1 76.44 122 GLU B CA 1
ATOM 6223 C C . GLU B 1 122 ? 1.377 12.969 26.797 1 76.44 122 GLU B C 1
ATOM 6225 O O . GLU B 1 122 ? 1.246 12.102 25.938 1 76.44 122 GLU B O 1
ATOM 6230 N N . HIS B 1 123 ? 0.577 13.938 27.141 1 83.25 123 HIS B N 1
ATOM 6231 C CA . HIS B 1 123 ? -0.64 14.023 26.344 1 83.25 123 HIS B CA 1
ATOM 6232 C C . HIS B 1 123 ? -0.328 14.43 24.906 1 83.25 123 HIS B C 1
ATOM 6234 O O . HIS B 1 123 ? 0.433 15.375 24.672 1 83.25 123 HIS B O 1
ATOM 6240 N N . ALA B 1 124 ? -0.869 13.773 23.938 1 86.75 124 ALA B N 1
ATOM 6241 C CA . ALA B 1 124 ? -0.525 13.938 22.531 1 86.75 124 ALA B CA 1
ATOM 6242 C C . ALA B 1 124 ? -0.764 15.367 22.062 1 86.75 124 ALA B C 1
ATOM 6244 O O . ALA B 1 124 ? 0.03 15.922 21.297 1 86.75 124 ALA B O 1
ATOM 6245 N N . MET B 1 125 ? -1.842 15.984 22.562 1 90.94 125 MET B N 1
ATOM 6246 C CA . MET B 1 125 ? -2.166 17.344 22.125 1 90.94 125 MET B CA 1
ATOM 6247 C C . MET B 1 125 ? -1.172 18.344 22.703 1 90.94 125 MET B C 1
ATOM 6249 O O . MET B 1 125 ? -0.653 19.203 21.984 1 90.94 125 MET B O 1
ATOM 6253 N N . VAL B 1 126 ? -0.906 18.219 23.953 1 93.38 126 VAL B N 1
ATOM 6254 C CA . VAL B 1 126 ? 0.004 19.141 24.609 1 93.38 126 VAL B CA 1
ATOM 6255 C C . VAL B 1 126 ? 1.417 18.969 24.062 1 93.38 126 VAL B C 1
ATOM 6257 O O . VAL B 1 126 ? 2.096 19.938 23.75 1 93.38 126 VAL B O 1
ATOM 6260 N N . SER B 1 127 ? 1.822 17.719 23.938 1 93.38 127 SER B N 1
ATOM 6261 C CA . SER B 1 127 ? 3.158 17.438 23.422 1 93.38 127 SER B CA 1
ATOM 6262 C C . SER B 1 127 ? 3.322 17.984 22 1 93.38 127 SER B C 1
ATOM 6264 O O . SER B 1 127 ? 4.387 18.5 21.641 1 93.38 127 SER B O 1
ATOM 6266 N N . SER B 1 128 ? 2.301 17.891 21.172 1 95.06 128 SER B N 1
ATOM 6267 C CA . SER B 1 128 ? 2.359 18.406 19.812 1 95.06 128 SER B CA 1
ATOM 6268 C C . SER B 1 128 ? 2.518 19.922 19.812 1 95.06 128 SER B C 1
ATOM 6270 O O . SER B 1 128 ? 3.23 20.469 18.969 1 95.06 128 SER B O 1
ATOM 6272 N N . VAL B 1 129 ? 1.844 20.578 20.719 1 96.38 129 VAL B N 1
ATOM 6273 C CA . VAL B 1 129 ? 1.945 22.031 20.812 1 96.38 129 VAL B CA 1
ATOM 6274 C C . VAL B 1 129 ? 3.352 22.422 21.266 1 96.38 129 VAL B C 1
ATOM 6276 O O . VAL B 1 129 ? 3.957 23.344 20.719 1 96.38 129 VAL B O 1
ATOM 6279 N N . ILE B 1 130 ? 3.855 21.703 22.219 1 95.12 130 ILE B N 1
ATOM 6280 C CA . ILE B 1 130 ? 5.199 21.953 22.734 1 95.12 130 ILE B CA 1
ATOM 6281 C C . ILE B 1 130 ? 6.219 21.734 21.609 1 95.12 130 ILE B C 1
ATOM 6283 O O . ILE B 1 130 ? 7.121 22.562 21.422 1 95.12 130 ILE B O 1
ATOM 6287 N N . ASN B 1 131 ? 6.047 20.656 20.891 1 93.81 131 ASN B N 1
ATOM 6288 C CA . ASN B 1 131 ? 6.953 20.359 19.781 1 93.81 131 ASN B CA 1
ATOM 6289 C C . ASN B 1 131 ? 6.918 21.438 18.719 1 93.81 131 ASN B C 1
ATOM 6291 O O . ASN B 1 131 ? 7.965 21.844 18.203 1 93.81 131 ASN B O 1
ATOM 6295 N N . SER B 1 132 ? 5.777 21.906 18.391 1 96 132 SER B N 1
ATOM 6296 C CA . SER B 1 132 ? 5.645 22.969 17.391 1 96 132 SER B CA 1
ATOM 6297 C C . SER B 1 132 ? 6.281 24.266 17.875 1 96 132 SER B C 1
ATOM 6299 O O . SER B 1 132 ? 6.855 25 17.078 1 96 132 SER B O 1
ATOM 6301 N N . MET B 1 133 ? 6.105 24.516 19.156 1 95.88 133 MET B N 1
ATOM 6302 C CA . MET B 1 133 ? 6.762 25.688 19.719 1 95.88 133 MET B CA 1
ATOM 6303 C C . MET B 1 133 ? 8.281 25.578 19.609 1 95.88 133 MET B C 1
ATOM 6305 O O . MET B 1 133 ? 8.945 26.484 19.125 1 95.88 133 MET B O 1
ATOM 6309 N N . ASN B 1 134 ? 8.781 24.422 20 1 92.44 134 ASN B N 1
ATOM 6310 C CA . ASN B 1 134 ? 10.227 24.188 20.016 1 92.44 134 ASN B CA 1
ATOM 6311 C C . ASN B 1 134 ? 10.812 24.219 18.609 1 92.44 134 ASN B C 1
ATOM 6313 O O . ASN B 1 134 ? 11.922 24.703 18.391 1 92.44 134 ASN B O 1
ATOM 6317 N N . MET B 1 135 ? 10.047 23.734 17.719 1 91.19 135 MET B N 1
ATOM 6318 C CA . MET B 1 135 ? 10.531 23.641 16.344 1 91.19 135 MET B CA 1
ATOM 6319 C C . MET B 1 135 ? 10.133 24.875 15.539 1 91.19 135 MET B C 1
ATOM 6321 O O . MET B 1 135 ? 10.422 24.969 14.344 1 91.19 135 MET B O 1
ATOM 6325 N N . LYS B 1 136 ? 9.438 25.75 16.188 1 93.38 136 LYS B N 1
ATOM 6326 C CA . LYS B 1 136 ? 9.016 27.016 15.578 1 93.38 136 LYS B CA 1
ATOM 6327 C C . LYS B 1 136 ? 8.164 26.766 14.336 1 93.38 136 LYS B C 1
ATOM 6329 O O . LYS B 1 136 ? 8.414 27.359 13.281 1 93.38 136 LYS B O 1
ATOM 6334 N N . VAL B 1 137 ? 7.242 25.859 14.453 1 95.5 137 VAL B N 1
ATOM 6335 C CA . VAL B 1 137 ? 6.324 25.547 13.367 1 95.5 137 VAL B CA 1
ATOM 6336 C C . VAL B 1 137 ? 5.105 26.453 13.438 1 95.5 137 VAL B C 1
ATOM 6338 O O . VAL B 1 137 ? 4.367 26.453 14.422 1 95.5 137 VAL B O 1
ATOM 6341 N N . PRO B 1 138 ? 4.906 27.203 12.445 1 97.94 138 PRO B N 1
ATOM 6342 C CA . PRO B 1 138 ? 3.715 28.047 12.453 1 97.94 138 PRO B CA 1
ATOM 6343 C C . PRO B 1 138 ? 2.414 27.25 12.461 1 97.94 138 PRO B C 1
ATOM 6345 O O . PRO B 1 138 ? 2.326 26.203 11.828 1 97.94 138 PRO B O 1
ATOM 6348 N N . VAL B 1 139 ? 1.439 27.766 13.141 1 98.31 139 VAL B N 1
ATOM 6349 C CA . VAL B 1 139 ? 0.141 27.125 13.32 1 98.31 139 VAL B CA 1
ATOM 6350 C C . VAL B 1 139 ? -0.953 27.984 12.695 1 98.31 139 VAL B C 1
ATOM 6352 O O . VAL B 1 139 ? -0.999 29.203 12.922 1 98.31 139 VAL B O 1
ATOM 6355 N N . GLY B 1 140 ? -1.799 27.328 11.883 1 98.62 140 GLY B N 1
ATOM 6356 C CA . GLY B 1 140 ? -2.936 28.062 11.344 1 98.62 140 GLY B CA 1
ATOM 6357 C C . GLY B 1 140 ? -4.078 28.188 12.336 1 98.62 140 GLY B C 1
ATOM 6358 O O . GLY B 1 140 ? -4.383 27.25 13.07 1 98.62 140 GLY B O 1
ATOM 6359 N N . ILE B 1 141 ? -4.723 29.406 12.344 1 98.56 141 ILE B N 1
ATOM 6360 C CA . ILE B 1 141 ? -5.84 29.594 13.258 1 98.56 141 ILE B CA 1
ATOM 6361 C C . ILE B 1 141 ? -7.094 29.969 12.469 1 98.56 141 ILE B C 1
ATOM 6363 O O . ILE B 1 141 ? -7.027 30.781 11.531 1 98.56 141 ILE B O 1
ATOM 6367 N N . ILE B 1 142 ? -8.148 29.344 12.844 1 98.44 142 ILE B N 1
ATOM 6368 C CA . ILE B 1 142 ? -9.477 29.609 12.297 1 98.44 142 ILE B CA 1
ATOM 6369 C C . ILE B 1 142 ? -10.391 30.125 13.406 1 98.44 142 ILE B C 1
ATOM 6371 O O . ILE B 1 142 ? -10.344 29.656 14.539 1 98.44 142 ILE B O 1
ATOM 6375 N N . ILE B 1 143 ? -11.203 31.141 13.102 1 97.69 143 ILE B N 1
ATOM 6376 C CA . ILE B 1 143 ? -12.148 31.672 14.07 1 97.69 143 ILE B CA 1
ATOM 6377 C C . ILE B 1 143 ? -13.578 31.438 13.57 1 97.69 143 ILE B C 1
ATOM 6379 O O . ILE B 1 143 ? -13.859 31.609 12.383 1 97.69 143 ILE B O 1
ATOM 6383 N N . GLY B 1 144 ? -14.43 30.984 14.422 1 96.19 144 GLY B N 1
ATOM 6384 C CA . GLY B 1 144 ? -15.836 30.797 14.109 1 96.19 144 GLY B CA 1
ATOM 6385 C C . GLY B 1 144 ? -16.719 31.938 14.57 1 96.19 144 GLY B C 1
ATOM 6386 O O . GLY B 1 144 ? -16.328 32.688 15.461 1 96.19 144 GLY B O 1
ATOM 6387 N N . ASP B 1 145 ? -17.875 32.031 14.016 1 94.12 145 ASP B N 1
ATOM 6388 C CA . ASP B 1 145 ? -18.75 33.156 14.289 1 94.12 145 ASP B CA 1
ATOM 6389 C C . ASP B 1 145 ? -19.5 32.969 15.609 1 94.12 145 ASP B C 1
ATOM 6391 O O . ASP B 1 145 ? -20.266 33.875 16.031 1 94.12 145 ASP B O 1
ATOM 6395 N N . ARG B 1 146 ? -19.297 31.906 16.312 1 92.06 146 ARG B N 1
ATOM 6396 C CA . ARG B 1 146 ? -19.906 31.703 17.625 1 92.06 146 ARG B CA 1
ATOM 6397 C C . ARG B 1 146 ? -18.969 32.188 18.734 1 92.06 146 ARG B C 1
ATOM 6399 O O . ARG B 1 146 ? -19.297 32.094 19.922 1 92.06 146 ARG B O 1
ATOM 6406 N N . ASN B 1 147 ? -17.844 32.594 18.234 1 90.94 147 ASN B N 1
ATOM 6407 C CA . ASN B 1 147 ? -16.875 33.094 19.203 1 90.94 147 ASN B CA 1
ATOM 6408 C C . ASN B 1 147 ? -17.391 34.344 19.938 1 90.94 147 ASN B C 1
ATOM 6410 O O . ASN B 1 147 ? -18.031 35.188 19.328 1 90.94 147 ASN B O 1
ATOM 6414 N N . THR B 1 148 ? -17.062 34.469 21.234 1 88.56 148 THR B N 1
ATOM 6415 C CA . THR B 1 148 ? -17.562 35.562 22.031 1 88.56 148 THR B CA 1
ATOM 6416 C C . THR B 1 148 ? -16.422 36.469 22.516 1 88.56 148 THR B C 1
ATOM 6418 O O . THR B 1 148 ? -16.641 37.438 23.219 1 88.56 148 THR B O 1
ATOM 6421 N N . ILE B 1 149 ? -15.32 36.156 22.141 1 92.12 149 ILE B N 1
ATOM 6422 C CA . ILE B 1 149 ? -14.156 36.844 22.703 1 92.12 149 ILE B CA 1
ATOM 6423 C C . ILE B 1 149 ? -13.711 37.969 21.781 1 92.12 149 ILE B C 1
ATOM 6425 O O . ILE B 1 149 ? -13.312 39.031 22.25 1 92.12 149 ILE B O 1
ATOM 6429 N N . LEU B 1 150 ? -13.742 37.812 20.531 1 93.5 150 LEU B N 1
ATOM 6430 C CA . LEU B 1 150 ? -13.234 38.75 19.547 1 93.5 150 LEU B CA 1
ATOM 6431 C C . LEU B 1 150 ? -13.938 40.094 19.672 1 93.5 150 LEU B C 1
ATOM 6433 O O . LEU B 1 150 ? -13.305 41.156 19.578 1 93.5 150 LEU B O 1
ATOM 6437 N N . GLY B 1 151 ? -15.211 40.125 19.812 1 90.5 151 GLY B N 1
ATOM 6438 C CA . GLY B 1 151 ? -15.992 41.344 19.953 1 90.5 151 GLY B CA 1
ATOM 6439 C C . GLY B 1 151 ? -16.266 42.031 18.625 1 90.5 151 GLY B C 1
ATOM 6440 O O . GLY B 1 151 ? -16.484 43.25 18.594 1 90.5 151 GLY B O 1
ATOM 6441 N N . ARG B 1 152 ? -16.094 41.406 17.609 1 93.44 152 ARG B N 1
ATOM 6442 C CA . ARG B 1 152 ? -16.391 41.906 16.266 1 93.44 152 ARG B CA 1
ATOM 6443 C C . ARG B 1 152 ? -17.234 40.906 15.477 1 93.44 152 ARG B C 1
ATOM 6445 O O . ARG B 1 152 ? -17.25 39.719 15.789 1 93.44 152 ARG B O 1
ATOM 6452 N N . SER B 1 153 ? -17.906 41.469 14.445 1 91.62 153 SER B N 1
ATOM 6453 C CA . SER B 1 153 ? -18.781 40.625 13.648 1 91.62 153 SER B CA 1
ATOM 6454 C C . SER B 1 153 ? -18.031 39.938 12.508 1 91.62 153 SER B C 1
ATOM 6456 O O . SER B 1 153 ? -17.328 40.625 11.742 1 91.62 153 SER B O 1
ATOM 6458 N N . LEU B 1 154 ? -18.25 38.688 12.43 1 93.5 154 LEU B N 1
ATOM 6459 C CA . LEU B 1 154 ? -17.625 37.906 11.352 1 93.5 154 LEU B CA 1
ATOM 6460 C C . LEU B 1 154 ? -18.641 37.656 10.234 1 93.5 154 LEU B C 1
ATOM 6462 O O . LEU B 1 154 ? -19.828 37.469 10.5 1 93.5 154 LEU B O 1
ATOM 6466 N N . LEU B 1 155 ? -18.172 37.594 9.07 1 90.31 155 LEU B N 1
ATOM 6467 C CA . LEU B 1 155 ? -19.047 37.5 7.906 1 90.31 155 LEU B CA 1
ATOM 6468 C C . LEU B 1 155 ? -19.453 36.062 7.652 1 90.31 155 LEU B C 1
ATOM 6470 O O . LEU B 1 155 ? -20.531 35.812 7.094 1 90.31 155 LEU B O 1
ATOM 6474 N N . HIS B 1 156 ? -18.578 35.125 7.969 1 94.31 156 HIS B N 1
ATOM 6475 C CA . HIS B 1 156 ? -18.828 33.75 7.617 1 94.31 156 HIS B CA 1
ATOM 6476 C C . HIS B 1 156 ? -18.797 32.844 8.852 1 94.31 156 HIS B C 1
ATOM 6478 O O . HIS B 1 156 ? -18.375 33.281 9.93 1 94.31 156 HIS B O 1
ATOM 6484 N N . ARG B 1 157 ? -19.25 31.609 8.703 1 94.5 157 ARG B N 1
ATOM 6485 C CA . ARG B 1 157 ? -19.312 30.672 9.828 1 94.5 157 ARG B CA 1
ATOM 6486 C C . ARG B 1 157 ? -17.922 30.344 10.344 1 94.5 157 ARG B C 1
ATOM 6488 O O . ARG B 1 157 ? -17.672 30.344 11.555 1 94.5 157 ARG B O 1
ATOM 6495 N N . TYR B 1 158 ? -17.016 29.953 9.469 1 96.81 158 TYR B N 1
ATOM 6496 C CA . TYR B 1 158 ? -15.609 29.719 9.773 1 96.81 158 TYR B CA 1
ATOM 6497 C C . TYR B 1 158 ? -14.703 30.594 8.93 1 96.81 158 TYR B C 1
ATOM 6499 O O . TYR B 1 158 ? -14.844 30.656 7.711 1 96.81 158 TYR B O 1
ATOM 6507 N N . ASN B 1 159 ? -13.797 31.297 9.578 1 98.25 159 ASN B N 1
ATOM 6508 C CA . ASN B 1 159 ? -12.922 32.281 8.922 1 98.25 159 ASN B CA 1
ATOM 6509 C C . ASN B 1 159 ? -11.453 32 9.227 1 98.25 159 ASN B C 1
ATOM 6511 O O . ASN B 1 159 ? -11.055 31.953 10.391 1 98.25 159 ASN B O 1
ATOM 6515 N N . VAL B 1 160 ? -10.688 31.844 8.164 1 98.75 160 VAL B N 1
ATOM 6516 C CA . VAL B 1 160 ? -9.25 31.656 8.352 1 98.75 160 VAL B CA 1
ATOM 6517 C C . VAL B 1 160 ? -8.609 32.969 8.781 1 98.75 160 VAL B C 1
ATOM 6519 O O . VAL B 1 160 ? -8.766 34 8.109 1 98.75 160 VAL B O 1
ATOM 6522 N N . MET B 1 161 ? -7.926 33 9.875 1 98.38 161 MET B N 1
ATOM 6523 C CA . MET B 1 161 ? -7.242 34.188 10.344 1 98.38 161 MET B CA 1
ATOM 6524 C C . MET B 1 161 ? -5.871 34.344 9.695 1 98.38 161 MET B C 1
ATOM 6526 O O . MET B 1 161 ? -5.688 35.156 8.797 1 98.38 161 MET B O 1
ATOM 6530 N N . GLY B 1 162 ? -4.945 33.469 10.117 1 98.25 162 GLY B N 1
ATOM 6531 C CA . GLY B 1 162 ? -3.58 33.469 9.617 1 98.25 162 GLY B CA 1
ATOM 6532 C C . GLY B 1 162 ? -2.678 32.5 10.336 1 98.25 162 GLY B C 1
ATOM 6533 O O . GLY B 1 162 ? -3.152 31.641 11.102 1 98.25 162 GLY B O 1
ATOM 6534 N N . TYR B 1 163 ? -1.353 32.594 9.945 1 98.5 163 TYR B N 1
ATOM 6535 C CA . TYR B 1 163 ? -0.361 31.797 10.641 1 98.5 163 TYR B CA 1
ATOM 6536 C C . TYR B 1 163 ? 0.149 32.5 11.891 1 98.5 163 TYR B C 1
ATOM 6538 O O . TYR B 1 163 ? 0.354 33.719 11.875 1 98.5 163 TYR B O 1
ATOM 6546 N N . PHE B 1 164 ? 0.331 31.766 12.891 1 98.62 164 PHE B N 1
ATOM 6547 C CA . PHE B 1 164 ? 0.846 32.219 14.172 1 98.62 164 PHE B CA 1
ATOM 6548 C C . PHE B 1 164 ? 1.998 31.359 14.641 1 98.62 164 PHE B C 1
ATOM 6550 O O . PHE B 1 164 ? 2.148 30.219 14.18 1 98.62 164 PHE B O 1
ATOM 6557 N N . ILE B 1 165 ? 2.791 31.828 15.516 1 97.75 165 ILE B N 1
ATOM 6558 C CA . ILE B 1 165 ? 3.783 31 16.219 1 97.75 165 ILE B CA 1
ATOM 6559 C C . ILE B 1 165 ? 3.404 30.875 17.688 1 97.75 165 ILE B C 1
ATOM 6561 O O . ILE B 1 165 ? 2.779 31.781 18.25 1 97.75 165 ILE B O 1
ATOM 6565 N N . ILE B 1 166 ? 3.721 29.797 18.234 1 98 166 ILE B N 1
ATOM 6566 C CA . ILE B 1 166 ? 3.5 29.578 19.656 1 98 166 ILE B CA 1
ATOM 6567 C C . ILE B 1 166 ? 4.637 30.219 20.453 1 98 166 ILE B C 1
ATOM 6569 O O . ILE B 1 166 ? 5.812 29.906 20.219 1 98 166 ILE B O 1
ATOM 6573 N N . THR B 1 167 ? 4.293 31.047 21.391 1 97.12 167 THR B N 1
ATOM 6574 C CA . THR B 1 167 ? 5.336 31.734 22.141 1 97.12 167 THR B CA 1
ATOM 6575 C C . THR B 1 167 ? 5.387 31.219 23.578 1 97.12 167 THR B C 1
ATOM 6577 O O . THR B 1 167 ? 6.445 31.234 24.219 1 97.12 167 THR B O 1
ATOM 6580 N N . ASP B 1 168 ? 4.188 30.844 24.078 1 96.38 168 ASP B N 1
ATOM 6581 C CA . ASP B 1 168 ? 4.129 30.422 25.469 1 96.38 168 ASP B CA 1
ATOM 6582 C C . ASP B 1 168 ? 3.127 29.297 25.672 1 96.38 168 ASP B C 1
ATOM 6584 O O . ASP B 1 168 ? 2.1 29.234 24.984 1 96.38 168 ASP B O 1
ATOM 6588 N N . ILE B 1 169 ? 3.473 28.453 26.531 1 96 169 ILE B N 1
ATOM 6589 C CA . ILE B 1 169 ? 2.594 27.406 27.047 1 96 169 ILE B CA 1
ATOM 6590 C C . ILE B 1 169 ? 2.691 27.344 28.562 1 96 169 ILE B C 1
ATOM 6592 O O . ILE B 1 169 ? 3.785 27.438 29.125 1 96 169 ILE B O 1
ATOM 6596 N N . TRP B 1 170 ? 1.575 27.312 29.219 1 94.62 170 TRP B N 1
ATOM 6597 C CA . TRP B 1 170 ? 1.604 27.188 30.672 1 94.62 170 TRP B CA 1
ATOM 6598 C C . TRP B 1 170 ? 0.386 26.422 31.188 1 94.62 170 TRP B C 1
ATOM 6600 O O . TRP B 1 170 ? -0.537 26.141 30.422 1 94.62 170 TRP B O 1
ATOM 6610 N N . TYR B 1 171 ? 0.436 26.094 32.469 1 93.44 171 TYR B N 1
ATOM 6611 C CA . TYR B 1 171 ? -0.653 25.328 33.062 1 93.44 171 TYR B CA 1
ATOM 6612 C C . TYR B 1 171 ? -1.434 26.172 34.062 1 93.44 171 TYR B C 1
ATOM 6614 O O . TYR B 1 171 ? -0.857 27.016 34.781 1 93.44 171 TYR B O 1
ATOM 6622 N N . GLU B 1 172 ? -2.74 25.969 34 1 92.19 172 GLU B N 1
ATOM 6623 C CA . GLU B 1 172 ? -3.635 26.578 34.969 1 92.19 172 GLU B CA 1
ATOM 6624 C C . GLU B 1 172 ? -4.387 25.516 35.781 1 92.19 172 GLU B C 1
ATOM 6626 O O . GLU B 1 172 ? -4.582 24.391 35.281 1 92.19 172 GLU B O 1
ATOM 6631 N N . ARG B 1 173 ? -4.715 25.906 36.906 1 88.56 173 ARG B N 1
ATOM 6632 C CA . ARG B 1 173 ? -5.578 25.031 37.688 1 88.56 173 ARG B CA 1
ATOM 6633 C C . ARG B 1 173 ? -7.043 25.234 37.312 1 88.56 173 ARG B C 1
ATOM 6635 O O . ARG B 1 173 ? -7.535 26.359 37.281 1 88.56 173 ARG B O 1
ATOM 6642 N N . SER B 1 174 ? -7.633 24.297 36.875 1 80.5 174 SER B N 1
ATOM 6643 C CA . SER B 1 174 ? -9.062 24.266 36.594 1 80.5 174 SER B CA 1
ATOM 6644 C C . SER B 1 174 ? -9.781 23.25 37.469 1 80.5 174 SER B C 1
ATOM 6646 O O . SER B 1 174 ? -9.828 22.062 37.156 1 80.5 174 SER B O 1
ATOM 6648 N N . GLY B 1 175 ? -10.453 23.781 38.5 1 78.38 175 GLY B N 1
ATOM 6649 C CA . GLY B 1 175 ? -10.945 22.875 39.5 1 78.38 175 GLY B CA 1
ATOM 6650 C C . GLY B 1 175 ? -9.844 22.125 40.219 1 78.38 175 GLY B C 1
ATOM 6651 O O . GLY B 1 175 ? -8.969 22.75 40.844 1 78.38 175 GLY B O 1
ATOM 6652 N N . SER B 1 176 ? -9.82 20.844 40.031 1 81.12 176 SER B N 1
ATOM 6653 C CA . SER B 1 176 ? -8.805 20.031 40.688 1 81.12 176 SER B CA 1
ATOM 6654 C C . SER B 1 176 ? -7.746 19.562 39.688 1 81.12 176 SER B C 1
ATOM 6656 O O . SER B 1 176 ? -6.832 18.812 40.062 1 81.12 176 SER B O 1
ATOM 6658 N N . LYS B 1 177 ? -7.906 20.047 38.562 1 87.69 177 LYS B N 1
ATOM 6659 C CA . LYS B 1 177 ? -7.016 19.531 37.5 1 87.69 177 LYS B CA 1
ATOM 6660 C C . LYS B 1 177 ? -6.172 20.641 36.906 1 87.69 177 LYS B C 1
ATOM 6662 O O . LYS B 1 177 ? -6.508 21.828 37.031 1 87.69 177 LYS B O 1
ATOM 6667 N N . ALA B 1 178 ? -5.07 20.266 36.344 1 89.75 178 ALA B N 1
ATOM 6668 C CA . ALA B 1 178 ? -4.207 21.203 35.625 1 89.75 178 ALA B CA 1
ATOM 6669 C C . ALA B 1 178 ? -4.504 21.188 34.125 1 89.75 178 ALA B C 1
ATOM 6671 O O . ALA B 1 178 ? -4.469 20.141 33.5 1 89.75 178 ALA B O 1
ATOM 6672 N N . GLY B 1 179 ? -4.867 22.312 33.562 1 90.62 179 GLY B N 1
ATOM 6673 C CA . GLY B 1 179 ? -5.113 22.469 32.156 1 90.62 179 GLY B CA 1
ATOM 6674 C C . GLY B 1 179 ? -4.086 23.344 31.453 1 90.62 179 GLY B C 1
ATOM 6675 O O . GLY B 1 179 ? -3.623 24.328 32.031 1 90.62 179 GLY B O 1
ATOM 6676 N N . ALA B 1 180 ? -3.777 23.031 30.25 1 92.75 180 ALA B N 1
ATOM 6677 C CA . ALA B 1 180 ? -2.736 23.75 29.516 1 92.75 180 ALA B CA 1
ATOM 6678 C C . ALA B 1 180 ? -3.33 24.891 28.703 1 92.75 180 ALA B C 1
ATOM 6680 O O . ALA B 1 180 ? -4.418 24.766 28.141 1 92.75 180 ALA B O 1
ATOM 6681 N N . LYS B 1 181 ? -2.645 26.016 28.688 1 94.56 181 LYS B N 1
ATOM 6682 C CA . LYS B 1 181 ? -2.951 27.188 27.875 1 94.56 181 LYS B CA 1
ATOM 6683 C C . LYS B 1 181 ? -1.845 27.453 26.859 1 94.56 181 LYS B C 1
ATOM 6685 O O . LYS B 1 181 ? -0.705 27.031 27.047 1 94.56 181 LYS B O 1
ATOM 6690 N N . VAL B 1 182 ? -2.23 28.094 25.812 1 96.81 182 VAL B N 1
ATOM 6691 C CA . VAL B 1 182 ? -1.255 28.391 24.766 1 96.81 182 VAL B CA 1
ATOM 6692 C C . VAL B 1 182 ? -1.432 29.812 24.281 1 96.81 182 VAL B C 1
ATOM 6694 O O . VAL B 1 182 ? -2.559 30.312 24.172 1 96.81 182 VAL B O 1
ATOM 6697 N N . ARG B 1 183 ? -0.354 30.516 24.094 1 98.19 183 ARG B N 1
ATOM 6698 C CA . ARG B 1 183 ? -0.32 31.859 23.531 1 98.19 183 ARG B CA 1
ATOM 6699 C C . ARG B 1 183 ? 0.282 31.844 22.125 1 98.19 183 ARG B C 1
ATOM 6701 O O . ARG B 1 183 ? 1.381 31.328 21.922 1 98.19 183 ARG B O 1
ATOM 6708 N N . PHE B 1 184 ? -0.461 32.406 21.203 1 98.44 184 PHE B N 1
ATOM 6709 C CA . PHE B 1 184 ? -0.031 32.531 19.812 1 98.44 184 PHE B CA 1
ATOM 6710 C C . PHE B 1 184 ? 0.284 34 19.453 1 98.44 184 PHE B C 1
ATOM 6712 O O . PHE B 1 184 ? -0.399 34.906 19.922 1 98.44 184 PHE B O 1
ATOM 6719 N N . GLN B 1 185 ? 1.293 34.156 18.703 1 98.38 185 GLN B N 1
ATOM 6720 C CA . GLN B 1 185 ? 1.64 35.469 18.109 1 98.38 185 GLN B CA 1
ATOM 6721 C C . GLN B 1 185 ? 1.56 35.406 16.594 1 98.38 185 GLN B C 1
ATOM 6723 O O . GLN B 1 185 ? 2.094 34.469 15.969 1 98.38 185 GLN B O 1
ATOM 6728 N N . LYS B 1 186 ? 0.876 36.375 16.047 1 98.12 186 LYS B N 1
ATOM 6729 C CA . LYS B 1 186 ? 0.76 36.438 14.594 1 98.12 186 LYS B CA 1
ATOM 6730 C C . LYS B 1 186 ? 2.135 36.438 13.93 1 98.12 186 LYS B C 1
ATOM 6732 O O . LYS B 1 186 ? 3.057 37.094 14.391 1 98.12 186 LYS B O 1
ATOM 6737 N N . LEU B 1 187 ? 2.279 35.625 12.859 1 97.06 187 LEU B N 1
ATOM 6738 C CA . LEU B 1 187 ? 3.547 35.5 12.148 1 97.06 187 LEU B CA 1
ATOM 6739 C C . LEU B 1 187 ? 3.879 36.781 11.391 1 97.06 187 LEU B C 1
ATOM 6741 O O . LEU B 1 187 ? 5.012 37.281 11.453 1 97.06 187 LEU B O 1
ATOM 6745 N N . ALA B 1 188 ? 2.85 37.375 10.656 1 95 188 ALA B N 1
ATOM 6746 C CA . ALA B 1 188 ? 3.041 38.594 9.867 1 95 188 ALA B CA 1
ATOM 6747 C C . ALA B 1 188 ? 2.705 39.844 10.688 1 95 188 ALA B C 1
ATOM 6749 O O . ALA B 1 188 ? 1.648 40.438 10.5 1 95 188 ALA B O 1
ATOM 6750 N N . LEU B 1 189 ? 3.656 40.344 11.406 1 95.75 189 LEU B N 1
ATOM 6751 C CA . LEU B 1 189 ? 3.428 41.469 12.32 1 95.75 189 LEU B CA 1
ATOM 6752 C C . LEU B 1 189 ? 3.342 42.781 11.555 1 95.75 189 LEU B C 1
ATOM 6754 O O . LEU B 1 189 ? 2.822 43.781 12.07 1 95.75 189 LEU B O 1
ATOM 6758 N N . SER B 1 190 ? 3.844 42.781 10.336 1 93.12 190 SER B N 1
ATOM 6759 C CA . SER B 1 190 ? 3.896 44.031 9.562 1 93.12 190 SER B CA 1
ATOM 6760 C C . SER B 1 190 ? 2.576 44.312 8.852 1 93.12 190 SER B C 1
ATOM 6762 O O . SER B 1 190 ? 2.348 45.406 8.344 1 93.12 190 SER B O 1
ATOM 6764 N N . SER B 1 191 ? 1.733 43.375 8.812 1 93.62 191 SER B N 1
ATOM 6765 C CA . SER B 1 191 ? 0.465 43.531 8.102 1 93.62 191 SER B CA 1
ATOM 6766 C C . SER B 1 191 ? -0.706 43.594 9.078 1 93.62 191 SER B C 1
ATOM 6768 O O . SER B 1 191 ? -0.742 42.875 10.07 1 93.62 191 SER B O 1
ATOM 6770 N N . LYS B 1 192 ? -1.609 44.469 8.789 1 96.38 192 LYS B N 1
ATOM 6771 C CA . LYS B 1 192 ? -2.812 44.594 9.609 1 96.38 192 LYS B CA 1
ATOM 6772 C C . LYS B 1 192 ? -3.68 43.344 9.5 1 96.38 192 LYS B C 1
ATOM 6774 O O . LYS B 1 192 ? -3.875 42.781 8.406 1 96.38 192 LYS B O 1
ATOM 6779 N N . SER B 1 193 ? -4.148 42.875 10.656 1 97.62 193 SER B N 1
ATOM 6780 C CA . SER B 1 193 ? -5.047 41.719 10.656 1 97.62 193 SER B CA 1
ATOM 6781 C C . SER B 1 193 ? -6.41 42.094 10.086 1 97.62 193 SER B C 1
ATOM 6783 O O . SER B 1 193 ? -6.973 43.125 10.422 1 97.62 193 SER B O 1
ATOM 6785 N N . TRP B 1 194 ? -6.941 41.25 9.227 1 97.31 194 TRP B N 1
ATOM 6786 C CA . TRP B 1 194 ? -8.242 41.562 8.625 1 97.31 194 TRP B CA 1
ATOM 6787 C C . TRP B 1 194 ? -9.344 41.531 9.68 1 97.31 194 TRP B C 1
ATOM 6789 O O . TRP B 1 194 ? -10.391 42.156 9.492 1 97.31 194 TRP B O 1
ATOM 6799 N N . TRP B 1 195 ? -9.172 40.844 10.797 1 97.44 195 TRP B N 1
ATOM 6800 C CA . TRP B 1 195 ? -10.195 40.75 11.836 1 97.44 195 TRP B CA 1
ATOM 6801 C C . TRP B 1 195 ? -10.07 41.906 12.82 1 97.44 195 TRP B C 1
ATOM 6803 O O . TRP B 1 195 ? -10.82 42 13.805 1 97.44 195 TRP B O 1
ATOM 6813 N N . ALA B 1 196 ? -9.086 42.75 12.641 1 96.69 196 ALA B N 1
ATOM 6814 C CA . ALA B 1 196 ? -9.016 43.969 13.445 1 96.69 196 ALA B CA 1
ATOM 6815 C C . ALA B 1 196 ? -10.219 44.844 13.188 1 96.69 196 ALA B C 1
ATOM 6817 O O . ALA B 1 196 ? -10.93 44.688 12.195 1 96.69 196 ALA B O 1
ATOM 6818 N N . ALA B 1 197 ? -10.367 45.719 14.203 1 94.06 197 ALA B N 1
ATOM 6819 C CA . ALA B 1 197 ? -11.43 46.688 13.984 1 94.06 197 ALA B CA 1
ATOM 6820 C C . ALA B 1 197 ? -11.094 47.625 12.812 1 94.06 197 ALA B C 1
ATOM 6822 O O . ALA B 1 197 ? -9.938 48.031 12.641 1 94.06 197 ALA B O 1
ATOM 6823 N N . LYS B 1 198 ? -12.078 48 12.086 1 90.69 198 LYS B N 1
ATOM 6824 C CA . LYS B 1 198 ? -11.875 48.844 10.906 1 90.69 198 LYS B CA 1
ATOM 6825 C C . LYS B 1 198 ? -11.211 50.156 11.281 1 90.69 198 LYS B C 1
ATOM 6827 O O . LYS B 1 198 ? -10.414 50.719 10.516 1 90.69 198 LYS B O 1
ATOM 6832 N N . THR B 1 199 ? -11.492 50.594 12.461 1 90.31 199 THR B N 1
ATOM 6833 C CA . THR B 1 19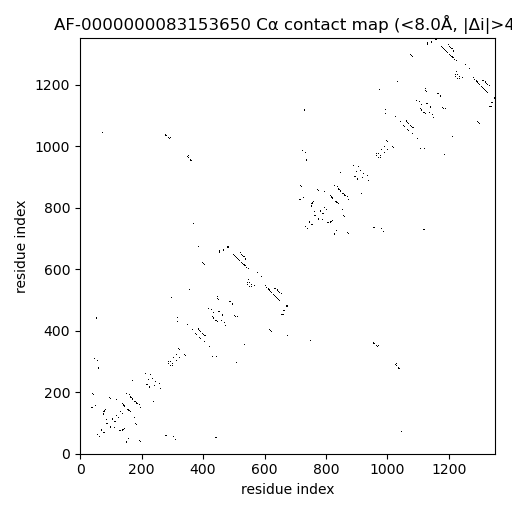9 ? -11.023 51.906 12.906 1 90.31 199 THR B CA 1
ATOM 6834 C C . THR B 1 199 ? -9.648 51.781 13.555 1 90.31 199 THR B C 1
ATOM 6836 O O . THR B 1 199 ? -9.023 52.812 13.883 1 90.31 199 THR B O 1
ATOM 6839 N N . SER B 1 200 ? -9.219 50.594 13.703 1 90.81 200 SER B N 1
ATOM 6840 C CA . SER B 1 200 ? -7.93 50.406 14.367 1 90.81 200 SER B CA 1
ATOM 6841 C C . SER B 1 200 ? -6.785 50.875 13.477 1 90.81 200 SER B C 1
ATOM 6843 O O . SER B 1 200 ? -6.832 50.719 12.258 1 90.81 200 SER B O 1
ATOM 6845 N N . PRO B 1 201 ? -5.758 51.469 14.047 1 91.81 201 PRO B N 1
ATOM 6846 C CA . PRO B 1 201 ? -4.609 51.906 13.25 1 91.81 201 PRO B CA 1
ATOM 6847 C C . PRO B 1 201 ? -3.791 50.719 12.703 1 91.81 201 PRO B C 1
ATOM 6849 O O . PRO B 1 201 ? -3.836 49.625 13.25 1 91.81 201 PRO B O 1
ATOM 6852 N N . PRO B 1 202 ? -3.072 51.031 11.617 1 92.44 202 PRO B N 1
ATOM 6853 C CA . PRO B 1 202 ? -2.145 50.031 11.125 1 92.44 202 PRO B CA 1
ATOM 6854 C C . PRO B 1 202 ? -1.042 49.688 12.133 1 92.44 202 PRO B C 1
ATOM 6856 O O . PRO B 1 202 ? -0.699 50.531 12.969 1 92.44 202 PRO B O 1
ATOM 6859 N N . PRO B 1 203 ? -0.589 48.531 12.039 1 93.38 203 PRO B N 1
ATOM 6860 C CA . PRO B 1 203 ? 0.472 48.156 12.984 1 93.38 203 PRO B CA 1
ATOM 6861 C C . PRO B 1 203 ? 1.749 48.969 12.773 1 93.38 203 PRO B C 1
ATOM 6863 O O . PRO B 1 203 ? 2.049 49.375 11.648 1 93.38 203 PRO B O 1
ATOM 6866 N N . LEU B 1 204 ? 2.525 49.094 13.789 1 92.56 204 LEU B N 1
ATOM 6867 C CA . LEU B 1 204 ? 3.82 49.75 13.711 1 92.56 204 LEU B CA 1
ATOM 6868 C C . LEU B 1 204 ? 4.805 48.938 12.883 1 92.56 204 LEU B C 1
ATOM 6870 O O . LEU B 1 204 ? 4.828 47.719 12.977 1 92.56 204 LEU B O 1
ATOM 6874 N N . PRO B 1 205 ? 5.633 49.688 12.133 1 93.62 205 PRO B N 1
ATOM 6875 C CA . PRO B 1 205 ? 6.695 48.938 11.43 1 93.62 205 PRO B CA 1
ATOM 6876 C C . PRO B 1 205 ? 7.637 48.219 12.383 1 93.62 205 PRO B C 1
ATOM 6878 O O . PRO B 1 205 ? 7.855 48.656 13.508 1 93.62 205 PRO B O 1
ATOM 6881 N N . LEU B 1 206 ? 8.211 47.188 11.953 1 93.44 206 LEU B N 1
ATOM 6882 C CA . LEU B 1 206 ? 9.039 46.312 12.781 1 93.44 206 LEU B CA 1
ATOM 6883 C C . LEU B 1 206 ? 10.188 47.094 13.414 1 93.44 206 LEU B C 1
ATOM 6885 O O . LEU B 1 206 ? 10.539 46.844 14.57 1 93.44 206 LEU B O 1
ATOM 6889 N N . GLN B 1 207 ? 10.742 48.062 12.703 1 92.06 207 GLN B N 1
ATOM 6890 C CA . GLN B 1 207 ? 11.922 48.812 13.156 1 92.06 207 GLN B CA 1
ATOM 6891 C C . GLN B 1 207 ? 11.586 49.688 14.344 1 92.06 207 GLN B C 1
ATOM 6893 O O . GLN B 1 207 ? 12.469 50.062 15.117 1 92.06 207 GLN B O 1
ATOM 6898 N N . LYS B 1 208 ? 10.359 50 14.508 1 93.44 208 LYS B N 1
ATOM 6899 C CA . LYS B 1 208 ? 9.938 50.906 15.555 1 93.44 208 LYS B CA 1
ATOM 6900 C C . LYS B 1 208 ? 9.344 50.156 16.75 1 93.44 208 LYS B C 1
ATOM 6902 O O . LYS B 1 208 ? 8.914 50.781 17.719 1 93.44 208 LYS B O 1
ATOM 6907 N N . ARG B 1 209 ? 9.328 48.875 16.625 1 94.12 209 ARG B N 1
ATOM 6908 C CA . ARG B 1 209 ? 8.695 48.094 17.672 1 94.12 209 ARG B CA 1
ATOM 6909 C C . ARG B 1 209 ? 9.703 47.719 18.766 1 94.12 209 ARG B C 1
ATOM 6911 O O . ARG B 1 209 ? 10.898 47.594 18.484 1 94.12 209 ARG B O 1
ATOM 6918 N N . ASP B 1 210 ? 9.195 47.562 19.953 1 93.38 210 ASP B N 1
ATOM 6919 C CA . ASP B 1 210 ? 9.984 47.062 21.078 1 93.38 210 ASP B CA 1
ATOM 6920 C C . ASP B 1 210 ? 9.883 45.531 21.188 1 93.38 210 ASP B C 1
ATOM 6922 O O . ASP B 1 210 ? 8.836 45 21.578 1 93.38 210 ASP B O 1
ATOM 6926 N N . PHE B 1 211 ? 11.023 44.875 20.891 1 94.31 211 PHE B N 1
ATOM 6927 C CA . PHE B 1 211 ? 11.031 43.438 21 1 94.31 211 PHE B CA 1
ATOM 6928 C C . PHE B 1 211 ? 11.812 42.969 22.219 1 94.31 211 PHE B C 1
ATOM 6930 O O . PHE B 1 211 ? 11.992 41.781 22.438 1 94.31 211 PHE B O 1
ATOM 6937 N N . ASP B 1 212 ? 12.242 43.812 23.094 1 91 212 ASP B N 1
ATOM 6938 C CA . ASP B 1 212 ? 13.141 43.5 24.188 1 91 212 ASP B CA 1
ATOM 6939 C C . ASP B 1 212 ? 12.391 43.406 25.516 1 91 212 ASP B C 1
ATOM 6941 O O . ASP B 1 212 ? 12.859 42.812 26.484 1 91 212 ASP B O 1
ATOM 6945 N N . SER B 1 213 ? 11.234 44.125 25.562 1 91.19 213 SER B N 1
ATOM 6946 C CA . SER B 1 213 ? 10.445 44.094 26.797 1 91.19 213 SER B CA 1
ATOM 6947 C C . SER B 1 213 ? 9.672 42.781 26.922 1 91.19 213 SER B C 1
ATOM 6949 O O . SER B 1 213 ? 8.609 42.594 26.312 1 91.19 213 SER B O 1
ATOM 6951 N N . GLU B 1 214 ? 10.18 41.875 27.656 1 92.88 214 GLU B N 1
ATOM 6952 C CA . GLU B 1 214 ? 9.539 40.562 27.922 1 92.88 214 GLU B CA 1
ATOM 6953 C C . GLU B 1 214 ? 8.875 40.562 29.297 1 92.88 214 GLU B C 1
ATOM 6955 O O . GLU B 1 214 ? 9.195 41.375 30.156 1 92.88 214 GLU B O 1
ATOM 6960 N N . PRO B 1 215 ? 7.844 39.688 29.406 1 94.94 215 PRO B N 1
ATOM 6961 C CA . PRO B 1 215 ? 7.25 39.531 30.75 1 94.94 215 PRO B CA 1
ATOM 6962 C C . PRO B 1 215 ? 8.273 39.125 31.797 1 94.94 215 PRO B C 1
ATOM 6964 O O . PRO B 1 215 ? 9.234 38.406 31.5 1 94.94 215 PRO B O 1
ATOM 6967 N N . GLU B 1 216 ? 7.984 39.562 33 1 94.38 216 GLU B N 1
ATOM 6968 C CA . GLU B 1 216 ? 8.867 39.219 34.125 1 94.38 216 GLU B CA 1
ATOM 6969 C C . GLU B 1 216 ? 8.883 37.688 34.375 1 94.38 216 GLU B C 1
ATOM 6971 O O . GLU B 1 216 ? 7.828 37.062 34.406 1 94.38 216 GLU B O 1
ATOM 6976 N N . LYS B 1 217 ? 10.078 37.188 34.438 1 94.81 217 LYS B N 1
ATOM 6977 C CA . LYS B 1 217 ? 10.25 35.781 34.781 1 94.81 217 LYS B CA 1
ATOM 6978 C C . LYS B 1 217 ? 10.875 35.625 36.156 1 94.81 217 LYS B C 1
ATOM 6980 O O . LYS B 1 217 ? 11.875 36.281 36.469 1 94.81 217 LYS B O 1
ATOM 6985 N N . LEU B 1 218 ? 10.234 34.781 36.969 1 94.31 218 LEU B N 1
ATOM 6986 C CA . LEU B 1 218 ? 10.742 34.531 38.312 1 94.31 218 LEU B CA 1
ATOM 6987 C C . LEU B 1 218 ? 10.938 33.062 38.531 1 94.31 218 LEU B C 1
ATOM 6989 O O . LEU B 1 218 ? 10.211 32.219 37.969 1 94.31 218 LEU B O 1
ATOM 6993 N N . GLN B 1 219 ? 11.891 32.75 39.344 1 95.44 219 GLN B N 1
ATOM 6994 C CA . GLN B 1 219 ? 12.18 31.359 39.688 1 95.44 219 GLN B CA 1
ATOM 6995 C C . GLN B 1 219 ? 11.453 30.953 40.969 1 95.44 219 GLN B C 1
ATOM 6997 O O . GLN B 1 219 ? 11.453 31.688 41.938 1 95.44 219 GLN B O 1
ATOM 7002 N N . CYS B 1 220 ? 10.812 29.859 40.906 1 94.56 220 CYS B N 1
ATOM 7003 C CA . CYS B 1 220 ? 10.125 29.328 42.062 1 94.56 220 CYS B CA 1
ATOM 7004 C C . CYS B 1 220 ? 11.117 28.828 43.094 1 94.56 220 CYS B C 1
ATOM 7006 O O . CYS B 1 220 ? 12.039 28.094 42.781 1 94.56 220 CYS B O 1
ATOM 7008 N N . SER B 1 221 ? 10.922 29.109 44.281 1 92.56 221 SER B N 1
ATOM 7009 C CA . SER B 1 221 ? 11.836 28.734 45.344 1 92.56 221 SER B CA 1
ATOM 7010 C C . SER B 1 221 ? 11.688 27.266 45.719 1 92.56 221 SER B C 1
ATOM 7012 O O . SER B 1 221 ? 12.602 26.672 46.281 1 92.56 221 SER B O 1
ATOM 7014 N N . THR B 1 222 ? 10.633 26.719 45.344 1 93.94 222 THR B N 1
ATOM 7015 C CA . THR B 1 222 ? 10.336 25.344 45.719 1 93.94 222 THR B CA 1
ATOM 7016 C C . THR B 1 222 ? 10.836 24.375 44.656 1 93.94 222 THR B C 1
ATOM 7018 O O . THR B 1 222 ? 11.578 23.438 44.969 1 93.94 222 THR B O 1
ATOM 7021 N N . CYS B 1 223 ? 10.484 24.531 43.406 1 93.75 223 CYS B N 1
ATOM 7022 C CA . CYS B 1 223 ? 10.82 23.531 42.375 1 93.75 223 CYS B CA 1
ATOM 7023 C C . CYS B 1 223 ? 12.016 24 41.531 1 93.75 223 CYS B C 1
ATOM 7025 O O . CYS B 1 223 ? 12.609 23.203 40.812 1 93.75 223 CYS B O 1
ATOM 7027 N N . GLY B 1 224 ? 12.336 25.234 41.594 1 94.56 224 GLY B N 1
ATOM 7028 C CA . GLY B 1 224 ? 13.5 25.75 40.906 1 94.56 224 GLY B CA 1
ATOM 7029 C C . GLY B 1 224 ? 13.211 26.109 39.469 1 94.56 224 GLY B C 1
ATOM 7030 O O . GLY B 1 224 ? 14.086 26.625 38.75 1 94.56 224 GLY B O 1
ATOM 7031 N N . ASN B 1 225 ? 12.039 25.953 39 1 94.5 225 ASN B N 1
ATOM 7032 C CA . ASN B 1 225 ? 11.688 26.281 37.625 1 94.5 225 ASN B CA 1
ATOM 7033 C C . ASN B 1 225 ? 11.297 27.75 37.469 1 94.5 225 ASN B C 1
ATOM 7035 O O . ASN B 1 225 ? 10.922 28.391 38.469 1 94.5 225 ASN B O 1
ATOM 7039 N N . THR B 1 226 ? 11.461 28.25 36.312 1 94.69 226 THR B N 1
ATOM 7040 C CA . THR B 1 226 ? 11.125 29.625 36.031 1 94.69 226 THR B CA 1
ATOM 7041 C C . THR B 1 226 ? 9.734 29.734 35.406 1 94.69 226 THR B C 1
ATOM 7043 O O . THR B 1 226 ? 9.375 28.906 34.562 1 94.69 226 THR B O 1
ATOM 7046 N N . SER B 1 227 ? 8.938 30.688 35.875 1 94.94 227 SER B N 1
ATOM 7047 C CA . SER B 1 227 ? 7.629 30.984 35.312 1 94.94 227 SER B CA 1
ATOM 7048 C C . SER B 1 227 ? 7.477 32.469 35 1 94.94 227 SER B C 1
ATOM 7050 O O . SER B 1 227 ? 8.031 33.312 35.688 1 94.94 227 SER B O 1
ATOM 7052 N N . SER B 1 228 ? 6.727 32.75 33.938 1 95 228 SER B N 1
ATOM 7053 C CA . SER B 1 228 ? 6.445 34.125 33.594 1 95 228 SER B CA 1
ATOM 7054 C C . SER B 1 228 ? 5.285 34.688 34.375 1 95 228 SER B C 1
ATOM 7056 O O . SER B 1 228 ? 4.383 33.969 34.781 1 95 228 SER B O 1
ATOM 7058 N N . ARG B 1 229 ? 5.336 36 34.594 1 95.31 229 ARG B N 1
ATOM 7059 C CA . ARG B 1 229 ? 4.176 36.656 35.156 1 95.31 229 ARG B CA 1
ATOM 7060 C C . ARG B 1 229 ? 3.092 36.875 34.094 1 95.31 229 ARG B C 1
ATOM 7062 O O . ARG B 1 229 ? 3.152 37.812 33.312 1 95.31 229 ARG B O 1
ATOM 7069 N N . ILE B 1 230 ? 2.1 36.156 34.219 1 96.06 230 ILE B N 1
ATOM 7070 C CA . ILE B 1 230 ? 1.058 36.125 33.188 1 96.06 230 ILE B CA 1
ATOM 7071 C C . ILE B 1 230 ? -0.115 37 33.625 1 96.06 230 ILE B C 1
ATOM 7073 O O . ILE B 1 230 ? -0.762 37.656 32.812 1 96.06 230 ILE B O 1
ATOM 7077 N N . TYR B 1 231 ? -0.297 37.094 34.938 1 94.44 231 TYR B N 1
ATOM 7078 C CA . TYR B 1 231 ? -1.488 37.781 35.438 1 94.44 231 TYR B CA 1
ATOM 7079 C C . TYR B 1 231 ? -1.114 39.031 36.219 1 94.44 231 TYR B C 1
ATOM 7081 O O . TYR B 1 231 ? -0.074 39.062 36.875 1 94.44 231 TYR B O 1
ATOM 7089 N N . ARG B 1 232 ? -2.053 39.906 36.125 1 92.25 232 ARG B N 1
ATOM 7090 C CA . ARG B 1 232 ? -1.855 41.219 36.781 1 92.25 232 ARG B CA 1
ATOM 7091 C C . ARG B 1 232 ? -1.849 41.062 38.281 1 92.25 232 ARG B C 1
ATOM 7093 O O . ARG B 1 232 ? -1.114 41.781 38.969 1 92.25 232 ARG B O 1
ATOM 7100 N N . GLU B 1 233 ? -2.617 40.156 38.844 1 91.12 233 GLU B N 1
ATOM 7101 C CA . GLU B 1 233 ? -2.85 40 40.281 1 91.12 233 GLU B CA 1
ATOM 7102 C C . GLU B 1 233 ? -1.616 39.469 40.969 1 91.12 233 GLU B C 1
ATOM 7104 O O . GLU B 1 233 ? -1.429 39.688 42.188 1 91.12 233 GLU B O 1
ATOM 7109 N N . GLY B 1 234 ? -0.853 38.75 40.219 1 90.19 234 GLY B N 1
ATOM 7110 C CA . GLY B 1 234 ? 0.372 38.281 40.875 1 90.19 234 GLY B CA 1
ATOM 7111 C C . GLY B 1 234 ? 1.078 37.188 40.094 1 90.19 234 GLY B C 1
ATOM 7112 O O . GLY B 1 234 ? 0.533 36.688 39.094 1 90.19 234 GLY B O 1
ATOM 7113 N N . TRP B 1 235 ? 2.314 36.969 40.594 1 93.19 235 TRP B N 1
ATOM 7114 C CA . TRP B 1 235 ? 3.1 35.875 40.031 1 93.19 235 TRP B CA 1
ATOM 7115 C C . TRP B 1 235 ? 2.775 34.531 40.719 1 93.19 235 TRP B C 1
ATOM 7117 O O . TRP B 1 235 ? 2.523 34.5 41.906 1 93.19 235 TRP B O 1
ATOM 7127 N N . MET B 1 236 ? 2.773 33.469 39.969 1 92.88 236 MET B N 1
ATOM 7128 C CA . MET B 1 236 ? 2.58 32.125 40.469 1 92.88 236 MET B CA 1
ATOM 7129 C C . MET B 1 236 ? 3.496 31.125 39.75 1 92.88 236 MET B C 1
ATOM 7131 O O . MET B 1 236 ? 3.865 31.328 38.594 1 92.88 236 MET B O 1
ATOM 7135 N N . CYS B 1 237 ? 3.863 30.125 40.531 1 94 237 CYS B N 1
ATOM 7136 C CA . CYS B 1 237 ? 4.516 29 39.875 1 94 237 CYS B CA 1
ATOM 7137 C C . CYS B 1 237 ? 3.541 28.266 38.938 1 94 237 CYS B C 1
ATOM 7139 O O . CYS B 1 237 ? 2.438 27.906 39.375 1 94 237 CYS B O 1
ATOM 7141 N N . LEU B 1 238 ? 3.955 28.031 37.719 1 93.69 238 LEU B N 1
ATOM 7142 C CA . LEU B 1 238 ? 3.029 27.484 36.719 1 93.69 238 LEU B CA 1
ATOM 7143 C C . LEU B 1 238 ? 3.408 26.047 36.344 1 93.69 238 LEU B C 1
ATOM 7145 O O . LEU B 1 238 ? 2.998 25.547 35.312 1 93.69 238 LEU B O 1
ATOM 7149 N N . GLN B 1 239 ? 4.203 25.391 37.25 1 91.19 239 GLN B N 1
ATOM 7150 C CA . GLN B 1 239 ? 4.551 23.969 37.125 1 91.19 239 GLN B CA 1
ATOM 7151 C C . GLN B 1 239 ? 3.574 23.094 37.875 1 91.19 239 GLN B C 1
ATOM 7153 O O . GLN B 1 239 ? 3.57 23.078 39.125 1 91.19 239 GLN B O 1
ATOM 7158 N N . PRO B 1 240 ? 2.857 22.234 37.094 1 90.25 240 PRO B N 1
ATOM 7159 C CA . PRO B 1 240 ? 1.8 21.469 37.75 1 90.25 240 PRO B CA 1
ATOM 7160 C C . PRO B 1 240 ? 2.342 20.5 38.812 1 90.25 240 PRO B C 1
ATOM 7162 O O . PRO B 1 240 ? 1.623 20.125 39.719 1 90.25 240 PRO B O 1
ATOM 7165 N N . THR B 1 241 ? 3.566 20.062 38.719 1 89.69 241 THR B N 1
ATOM 7166 C CA . THR B 1 241 ? 4.133 19.094 39.656 1 89.69 241 THR B CA 1
ATOM 7167 C C . THR B 1 241 ? 4.664 19.766 40.906 1 89.69 241 THR B C 1
ATOM 7169 O O . THR B 1 241 ? 5.062 19.109 41.844 1 89.69 241 THR B O 1
ATOM 7172 N N . CYS B 1 242 ? 4.664 21.078 40.875 1 92.94 242 CYS B N 1
ATOM 7173 C CA . CYS B 1 242 ? 5.199 21.844 42 1 92.94 242 CYS B CA 1
ATOM 7174 C C . CYS B 1 242 ? 4.152 22 43.094 1 92.94 242 CYS B C 1
ATOM 7176 O O . CYS B 1 242 ? 2.969 22.203 42.812 1 92.94 242 CYS B O 1
ATOM 7178 N N . GLU B 1 243 ? 4.555 22.062 44.344 1 91.62 243 GLU B N 1
ATOM 7179 C CA . GLU B 1 243 ? 3.668 22.266 45.5 1 91.62 243 GLU B CA 1
ATOM 7180 C C . GLU B 1 243 ? 3.125 23.703 45.531 1 91.62 243 GLU B C 1
ATOM 7182 O O . GLU B 1 243 ? 2.041 23.953 46.062 1 91.62 243 GLU B O 1
ATOM 7187 N N . GLN B 1 244 ? 3.809 24.594 44.938 1 90.88 244 GLN B N 1
ATOM 7188 C CA . GLN B 1 244 ? 3.404 25.984 44.906 1 90.88 244 GLN B CA 1
ATOM 7189 C C . GLN B 1 244 ? 2.65 26.312 43.625 1 90.88 244 GLN B C 1
ATOM 7191 O O . GLN B 1 244 ? 2.477 27.484 43.281 1 90.88 244 GLN B O 1
ATOM 7196 N N . PHE B 1 245 ? 2.264 25.234 42.969 1 92.75 245 PHE B N 1
ATOM 7197 C CA . PHE B 1 245 ? 1.517 25.438 41.719 1 92.75 245 PHE B CA 1
ATOM 7198 C C . PHE B 1 245 ? 0.248 26.234 41.969 1 92.75 245 PHE B C 1
ATOM 7200 O O . PHE B 1 245 ? -0.572 25.859 42.812 1 92.75 245 PHE B O 1
ATOM 7207 N N . TRP B 1 246 ? 0.091 27.359 41.25 1 92.44 246 TRP B N 1
ATOM 7208 C CA . TRP B 1 246 ? -1.132 28.156 41.219 1 92.44 246 TRP B CA 1
ATOM 7209 C C . TRP B 1 246 ? -1.385 28.812 42.562 1 92.44 246 TRP B C 1
ATOM 7211 O O . TRP B 1 246 ? -2.535 28.969 43 1 92.44 246 TRP B O 1
ATOM 7221 N N . VAL B 1 247 ? -0.321 29.031 43.344 1 89.44 247 VAL B N 1
ATOM 7222 C CA . VAL B 1 247 ? -0.419 29.703 44.625 1 89.44 247 VAL B CA 1
ATOM 7223 C C . VAL B 1 247 ? 0.158 31.109 44.531 1 89.44 247 VAL B C 1
ATOM 7225 O O . VAL B 1 247 ? 1.275 31.297 44.031 1 89.44 247 VAL B O 1
ATOM 7228 N N . MET B 1 248 ? -0.709 32.094 44.875 1 87.19 248 MET B N 1
ATOM 7229 C CA . MET B 1 248 ? -0.264 33.5 44.844 1 87.19 248 MET B CA 1
ATOM 7230 C C . MET B 1 248 ? 0.066 34 46.25 1 87.19 248 MET B C 1
ATOM 7232 O O . MET B 1 248 ? -0.59 33.625 47.219 1 87.19 248 MET B O 1
ATOM 7236 N N . ASP B 1 249 ? 1.194 34.594 46.531 1 71.75 249 ASP B N 1
ATOM 7237 C CA . ASP B 1 249 ? 1.585 35.062 47.875 1 71.75 249 ASP B CA 1
ATOM 7238 C C . ASP B 1 249 ? 0.492 35.938 48.469 1 71.75 249 ASP B C 1
ATOM 7240 O O . ASP B 1 249 ? 0.195 35.844 49.656 1 71.75 249 ASP B O 1
ATOM 7244 N N . LYS B 1 250 ? 0.048 37 47.875 1 62.81 250 LYS B N 1
ATOM 7245 C CA . LYS B 1 250 ? -0.746 38 48.531 1 62.81 250 LYS B CA 1
ATOM 7246 C C . LYS B 1 250 ? -2.236 37.812 48.281 1 62.81 250 LYS B C 1
ATOM 7248 O O . LYS B 1 250 ? -3.074 38.438 48.906 1 62.81 250 LYS B O 1
ATOM 7253 N N . SER B 1 251 ? -2.682 37.25 47.188 1 58.72 251 SER B N 1
ATOM 7254 C CA . SER B 1 251 ? -4.105 37.312 46.875 1 58.72 251 SER B CA 1
ATOM 7255 C C . SER B 1 251 ? -4.762 35.938 46.938 1 58.72 251 SER B C 1
ATOM 7257 O O . SER B 1 251 ? -4.125 34.938 46.625 1 58.72 251 SER B O 1
ATOM 7259 N N . ASP B 1 252 ? -5.828 35.844 47.812 1 54.88 252 ASP B N 1
ATOM 7260 C CA . ASP B 1 252 ? -6.559 34.625 48.156 1 54.88 252 ASP B CA 1
ATOM 7261 C C . ASP B 1 252 ? -7.254 34.031 46.938 1 54.88 252 ASP B C 1
ATOM 7263 O O . ASP B 1 252 ? -7.656 32.875 46.969 1 54.88 252 ASP B O 1
ATOM 7267 N N . SER B 1 253 ? -7.766 34.938 45.969 1 62.19 253 SER B N 1
ATOM 7268 C CA . SER B 1 253 ? -8.695 34.25 45.094 1 62.19 253 SER B CA 1
ATOM 7269 C C . SER B 1 253 ? -8.148 34.188 43.656 1 62.19 253 SER B C 1
ATOM 7271 O O . SER B 1 253 ? -7.781 35.219 43.094 1 62.19 253 SER B O 1
ATOM 7273 N N . THR B 1 254 ? -7.695 33.031 43.188 1 66.69 254 THR B N 1
ATOM 7274 C CA . THR B 1 254 ? -7.238 32.75 41.844 1 66.69 254 THR B CA 1
ATOM 7275 C C . THR B 1 254 ? -8.422 32.594 40.906 1 66.69 254 THR B C 1
ATOM 7277 O O . THR B 1 254 ? -8.266 32.062 39.781 1 66.69 254 THR B O 1
ATOM 7280 N N . GLU B 1 255 ? -9.539 33.094 41.281 1 72.44 255 GLU B N 1
ATOM 7281 C CA . GLU B 1 255 ? -10.727 32.844 40.469 1 72.44 255 GLU B CA 1
ATOM 7282 C C . GLU B 1 255 ? -10.867 33.906 39.375 1 72.44 255 GLU B C 1
ATOM 7284 O O . GLU B 1 255 ? -11.258 33.594 38.25 1 72.44 255 GLU B O 1
ATOM 7289 N N . LYS B 1 256 ? -10.562 35.188 39.812 1 82.69 256 LYS B N 1
ATOM 7290 C CA . LYS B 1 256 ? -10.695 36.25 38.844 1 82.69 256 LYS B CA 1
ATOM 7291 C C . LYS B 1 256 ? -9.32 36.812 38.438 1 82.69 256 LYS B C 1
ATOM 7293 O O . LYS B 1 256 ? -8.773 37.656 39.156 1 82.69 256 LYS B O 1
ATOM 7298 N N . LEU B 1 257 ? -8.82 36.344 37.406 1 90.94 257 LEU B N 1
ATOM 7299 C CA . LEU B 1 257 ? -7.492 36.719 36.938 1 90.94 257 LEU B CA 1
ATOM 7300 C C . LEU B 1 257 ? -7.586 37.469 35.625 1 90.94 257 LEU B C 1
ATOM 7302 O O . LEU B 1 257 ? -8.398 37.094 34.75 1 90.94 257 LEU B O 1
ATOM 7306 N N . THR B 1 258 ? -6.785 38.5 35.531 1 93.12 258 THR B N 1
ATOM 7307 C CA . THR B 1 258 ? -6.652 39.219 34.281 1 93.12 258 THR B CA 1
ATOM 7308 C C . THR B 1 258 ? -5.215 39.188 33.75 1 93.12 258 THR B C 1
ATOM 7310 O O . THR B 1 258 ? -4.27 39.219 34.562 1 93.12 258 THR B O 1
ATOM 7313 N N . PHE B 1 259 ? -5.066 39.188 32.5 1 96.12 259 PHE B N 1
ATOM 7314 C CA . PHE B 1 259 ? -3.729 39.062 31.938 1 96.12 259 PHE B CA 1
ATOM 7315 C C . PHE B 1 259 ? -2.93 40.344 32.188 1 96.12 259 PHE B C 1
ATOM 7317 O O . PHE B 1 259 ? -3.467 41.438 32.094 1 96.12 259 PHE B O 1
ATOM 7324 N N . HIS B 1 260 ? -1.715 40.188 32.5 1 95.81 260 HIS B N 1
ATOM 7325 C CA . HIS B 1 260 ? -0.821 41.312 32.656 1 95.81 260 HIS B CA 1
ATOM 7326 C C . HIS B 1 260 ? -0.59 42.031 31.344 1 95.81 260 HIS B C 1
ATOM 7328 O O . HIS B 1 260 ? -0.354 41.375 30.312 1 95.81 260 HIS B O 1
ATOM 7334 N N . PRO B 1 261 ? -0.619 43.344 31.297 1 94.69 261 PRO B N 1
ATOM 7335 C CA . PRO B 1 261 ? -0.445 44.062 30.031 1 94.69 261 PRO B CA 1
ATOM 7336 C C . PRO B 1 261 ? 0.888 43.781 29.359 1 94.69 261 PRO B C 1
ATOM 7338 O O . PRO B 1 261 ? 0.954 43.688 28.125 1 94.69 261 PRO B O 1
ATOM 7341 N N . ARG B 1 262 ? 1.854 43.562 30.109 1 94.81 262 ARG B N 1
ATOM 7342 C CA . ARG B 1 262 ? 3.156 43.25 29.531 1 94.81 262 ARG B CA 1
ATOM 7343 C C . ARG B 1 262 ? 3.135 41.906 28.812 1 94.81 262 ARG B C 1
ATOM 7345 O O . ARG B 1 262 ? 3.809 41.719 27.797 1 94.81 262 ARG B O 1
ATOM 7352 N N . PHE B 1 263 ? 2.469 41.031 29.359 1 96.25 263 PHE B N 1
ATOM 7353 C CA . PHE B 1 263 ? 2.352 39.719 28.75 1 96.25 263 PHE B CA 1
ATOM 7354 C C . PHE B 1 263 ? 1.551 39.781 27.453 1 96.25 263 PHE B C 1
ATOM 7356 O O . PHE B 1 263 ? 1.874 39.062 26.484 1 96.25 263 PHE B O 1
ATOM 7363 N N . LEU B 1 264 ? 0.503 40.562 27.422 1 96.06 264 LEU B N 1
ATOM 7364 C CA . LEU B 1 264 ? -0.339 40.688 26.234 1 96.06 264 LEU B CA 1
ATOM 7365 C C . LEU B 1 264 ? 0.385 41.438 25.125 1 96.06 264 LEU B C 1
ATOM 7367 O O . LEU B 1 264 ? 0.203 41.156 23.938 1 96.06 264 LEU B O 1
ATOM 7371 N N . ASN B 1 265 ? 1.281 42.406 25.562 1 94.69 265 ASN B N 1
ATOM 7372 C CA . ASN B 1 265 ? 1.793 43.344 24.578 1 94.69 265 ASN B CA 1
ATOM 7373 C C . ASN B 1 265 ? 3.162 42.938 24.062 1 94.69 265 ASN B C 1
ATOM 7375 O O . ASN B 1 265 ? 3.615 43.438 23.031 1 94.69 265 ASN B O 1
ATOM 7379 N N . TYR B 1 266 ? 3.816 42.094 24.688 1 95.69 266 TYR B N 1
ATOM 7380 C CA . TYR B 1 266 ? 5.148 41.75 24.203 1 95.69 266 TYR B CA 1
ATOM 7381 C C . TYR B 1 266 ? 5.062 40.969 22.891 1 95.69 266 TYR B C 1
ATOM 7383 O O . TYR B 1 266 ? 4.066 40.312 22.625 1 95.69 266 TYR B O 1
ATOM 7391 N N . ARG B 1 267 ? 6.102 41.156 22.047 1 96.62 267 ARG B N 1
ATOM 7392 C CA . ARG B 1 267 ? 6.246 40.406 20.797 1 96.62 267 ARG B CA 1
ATOM 7393 C C . ARG B 1 267 ? 7.66 39.875 20.641 1 96.62 267 ARG B C 1
ATOM 7395 O O . ARG B 1 267 ? 8.633 40.531 21 1 96.62 267 ARG B O 1
ATOM 7402 N N . THR B 1 268 ? 7.703 38.594 20.188 1 94.88 268 THR B N 1
ATOM 7403 C CA . THR B 1 268 ? 9 38.031 19.812 1 94.88 268 THR B CA 1
ATOM 7404 C C . THR B 1 268 ? 9.422 38.562 18.438 1 94.88 268 THR B C 1
ATOM 7406 O O . THR B 1 268 ? 8.586 38.656 17.531 1 94.88 268 THR B O 1
ATOM 7409 N N . ARG B 1 269 ? 10.695 38.781 18.297 1 93.75 269 ARG B N 1
ATOM 7410 C CA . ARG B 1 269 ? 11.211 39.281 17.016 1 93.75 269 ARG B CA 1
ATOM 7411 C C . ARG B 1 269 ? 10.984 38.281 15.898 1 93.75 269 ARG B C 1
ATOM 7413 O O . ARG B 1 269 ? 11.289 37.094 16.062 1 93.75 269 ARG B O 1
ATOM 7420 N N . PRO B 1 270 ? 10.477 38.844 14.789 1 92.75 270 PRO B N 1
ATOM 7421 C CA . PRO B 1 270 ? 10.25 37.938 13.664 1 92.75 270 PRO B CA 1
ATOM 7422 C C . PRO B 1 270 ? 11.547 37.312 13.133 1 92.75 270 PRO B C 1
ATOM 7424 O O . PRO B 1 270 ? 12.57 38 13.047 1 92.75 270 PRO B O 1
ATOM 7427 N N . ASP B 1 271 ? 11.539 36.031 12.906 1 90.44 271 ASP B N 1
ATOM 7428 C CA . ASP B 1 271 ? 12.617 35.25 12.305 1 90.44 271 ASP B CA 1
ATOM 7429 C C . ASP B 1 271 ? 12.258 34.844 10.875 1 90.44 271 ASP B C 1
ATOM 7431 O O . ASP B 1 271 ? 11.344 34.031 10.664 1 90.44 271 ASP B O 1
ATOM 7435 N N . PRO B 1 272 ? 13 35.344 9.906 1 87.69 272 PRO B N 1
ATOM 7436 C CA . PRO B 1 272 ? 12.68 35.031 8.508 1 87.69 272 PRO B CA 1
ATOM 7437 C C . PRO B 1 272 ? 12.789 33.531 8.188 1 87.69 272 PRO B C 1
ATOM 7439 O O . PRO B 1 272 ? 12.211 33.062 7.203 1 87.69 272 PRO B O 1
ATOM 7442 N N . THR B 1 273 ? 13.492 32.781 8.953 1 89.19 273 THR B N 1
ATOM 7443 C CA . THR B 1 273 ? 13.664 31.375 8.695 1 89.19 273 THR B CA 1
ATOM 7444 C C . THR B 1 273 ? 12.445 30.578 9.156 1 89.19 273 THR B C 1
ATOM 7446 O O . THR B 1 273 ? 12.281 29.406 8.805 1 89.19 273 THR B O 1
ATOM 7449 N N . VAL B 1 274 ? 11.617 31.203 9.914 1 94 274 VAL B N 1
ATOM 7450 C CA . VAL B 1 274 ? 10.398 30.547 10.367 1 94 274 VAL B CA 1
ATOM 7451 C C . VAL B 1 274 ? 9.32 30.672 9.289 1 94 274 VAL B C 1
ATOM 7453 O O . VAL B 1 274 ? 8.781 31.766 9.062 1 94 274 VAL B O 1
ATOM 7456 N N . GLN B 1 275 ? 9.133 29.625 8.586 1 95.06 275 GLN B N 1
ATOM 7457 C CA . GLN B 1 275 ? 8.133 29.562 7.523 1 95.06 275 GLN B CA 1
ATOM 7458 C C . GLN B 1 275 ? 7.199 28.375 7.707 1 95.06 275 GLN B C 1
ATOM 7460 O O . GLN B 1 275 ? 7.602 27.344 8.234 1 95.06 275 GLN B O 1
ATOM 7465 N N . PRO B 1 276 ? 5.938 28.594 7.297 1 96.75 276 PRO B N 1
ATOM 7466 C CA . PRO B 1 276 ? 5.008 27.469 7.434 1 96.75 276 PRO B CA 1
ATOM 7467 C C . PRO B 1 276 ? 5.285 26.344 6.438 1 96.75 276 PRO B C 1
ATOM 7469 O O . PRO B 1 276 ? 5.941 26.578 5.414 1 96.75 276 PRO B O 1
ATOM 7472 N N . HIS B 1 277 ? 4.824 25.203 6.773 1 96.62 277 HIS B N 1
ATOM 7473 C CA . HIS B 1 277 ? 4.914 24.047 5.883 1 96.62 277 HIS B CA 1
ATOM 7474 C C . HIS B 1 277 ? 3.996 24.203 4.676 1 96.62 277 HIS B C 1
ATOM 7476 O O . HIS B 1 277 ? 4.422 24 3.537 1 96.62 277 HIS B O 1
ATOM 7482 N N . PHE B 1 278 ? 2.789 24.609 4.918 1 97.44 278 PHE B N 1
ATOM 7483 C CA . PHE B 1 278 ? 1.764 24.75 3.891 1 97.44 278 PHE B CA 1
ATOM 7484 C C . PHE B 1 278 ? 1.488 26.219 3.598 1 97.44 278 PHE B C 1
ATOM 7486 O O . PHE B 1 278 ? 1.688 27.078 4.461 1 97.44 278 PHE B O 1
ATOM 7493 N N . ASN B 1 279 ? 1.039 26.453 2.404 1 97.75 279 ASN B N 1
ATOM 7494 C CA . ASN B 1 279 ? 0.395 27.734 2.174 1 97.75 279 ASN B CA 1
ATOM 7495 C C . ASN B 1 279 ? -0.871 27.891 3.012 1 97.75 279 ASN B C 1
ATOM 7497 O O . ASN B 1 279 ? -1.62 26.938 3.193 1 97.75 279 ASN B O 1
ATOM 7501 N N . LEU B 1 280 ? -1.032 29.109 3.549 1 98.25 280 LEU B N 1
ATOM 7502 C CA . LEU B 1 280 ? -2.242 29.359 4.324 1 98.25 280 LEU B CA 1
ATOM 7503 C C . LEU B 1 280 ? -3.488 29 3.52 1 98.25 280 LEU B C 1
ATOM 7505 O O . LEU B 1 280 ? -4.406 28.375 4.039 1 98.25 280 LEU B O 1
ATOM 7509 N N . VAL B 1 281 ? -3.525 29.469 2.297 1 98.31 281 VAL B N 1
ATOM 7510 C CA . VAL B 1 281 ? -4.551 29.125 1.315 1 98.31 281 VAL B CA 1
ATOM 7511 C C . VAL B 1 281 ? -3.924 28.344 0.172 1 98.31 281 VAL B C 1
ATOM 7513 O O . VAL B 1 281 ? -3.387 28.922 -0.774 1 98.31 281 VAL B O 1
ATOM 7516 N N . PRO B 1 282 ? -4.066 27.031 0.219 1 96.88 282 PRO B N 1
ATOM 7517 C CA . PRO B 1 282 ? -3.447 26.203 -0.819 1 96.88 282 PRO B CA 1
ATOM 7518 C C . PRO B 1 282 ? -4.152 26.312 -2.168 1 96.88 282 PRO B C 1
ATOM 7520 O O . PRO B 1 282 ? -5.348 26.625 -2.219 1 96.88 282 PRO B O 1
ATOM 7523 N N . ASN B 1 283 ? -3.396 26.141 -3.211 1 95.12 283 ASN B N 1
ATOM 7524 C CA . ASN B 1 283 ? -3.939 26.156 -4.566 1 95.12 283 ASN B CA 1
ATOM 7525 C C . ASN B 1 283 ? -3.82 24.797 -5.234 1 95.12 283 ASN B C 1
ATOM 7527 O O . ASN B 1 283 ? -2.986 24.609 -6.121 1 95.12 283 ASN B O 1
ATOM 7531 N N . LEU B 1 284 ? -4.66 23.938 -4.879 1 94.19 284 LEU B N 1
ATOM 7532 C CA . LEU B 1 284 ? -4.652 22.562 -5.402 1 94.19 284 LEU B CA 1
ATOM 7533 C C . LEU B 1 284 ? -4.898 22.562 -6.906 1 94.19 284 LEU B C 1
ATOM 7535 O O . LEU B 1 284 ? -4.293 21.781 -7.637 1 94.19 284 LEU B O 1
ATOM 7539 N N . LEU B 1 285 ? -5.734 23.438 -7.406 1 91.81 285 LEU B N 1
ATOM 7540 C CA . LEU B 1 285 ? -6.141 23.484 -8.805 1 91.81 285 LEU B CA 1
ATOM 7541 C C . LEU B 1 285 ? -4.941 23.719 -9.711 1 91.81 285 LEU B C 1
ATOM 7543 O O . LEU B 1 285 ? -4.898 23.219 -10.836 1 91.81 285 LEU B O 1
ATOM 7547 N N . SER B 1 286 ? -4.004 24.453 -9.211 1 91 286 SER B N 1
ATOM 7548 C CA . SER B 1 286 ? -2.834 24.781 -10.016 1 91 286 SER B CA 1
ATOM 7549 C C . SER B 1 286 ? -2.004 23.547 -10.32 1 91 286 SER B C 1
ATOM 7551 O O . SER B 1 286 ? -1.187 23.547 -11.242 1 91 286 SER B O 1
ATOM 7553 N N . THR B 1 287 ? -2.213 22.594 -9.516 1 89.69 287 THR B N 1
ATOM 7554 C CA . THR B 1 287 ? -1.428 21.391 -9.711 1 89.69 287 THR B CA 1
ATOM 7555 C C . THR B 1 287 ? -2.197 20.375 -10.562 1 89.69 287 THR B C 1
ATOM 7557 O O . THR B 1 287 ? -1.646 19.344 -10.969 1 89.69 287 THR B O 1
ATOM 7560 N N . MET B 1 288 ? -3.59 20.812 -10.562 1 82.31 288 MET B N 1
ATOM 7561 C CA . MET B 1 288 ? -4.477 19.906 -11.289 1 82.31 288 MET B CA 1
ATOM 7562 C C . MET B 1 288 ? -4.523 20.266 -12.766 1 82.31 288 MET B C 1
ATOM 7564 O O . MET B 1 288 ? -4.469 21.438 -13.133 1 82.31 288 MET B O 1
ATOM 7568 N N . GLY B 1 289 ? -3.826 19.984 -13.727 1 65.88 289 GLY B N 1
ATOM 7569 C CA . GLY B 1 289 ? -3.871 20.344 -15.133 1 65.88 289 GLY B CA 1
ATOM 7570 C C . GLY B 1 289 ? -2.594 20.016 -15.875 1 65.88 289 GLY B C 1
ATOM 7571 O O . GLY B 1 289 ? -1.557 19.766 -15.258 1 65.88 289 GLY B O 1
ATOM 7572 N N . GLY B 1 290 ? -2.584 19.75 -17.234 1 54.03 290 GLY B N 1
ATOM 7573 C CA . GLY B 1 290 ? -1.493 19.766 -18.188 1 54.03 290 GLY B CA 1
ATOM 7574 C C . GLY B 1 290 ? -1.004 18.375 -18.547 1 54.03 290 GLY B C 1
ATOM 7575 O O . GLY B 1 290 ? -0.223 18.203 -19.484 1 54.03 290 GLY B O 1
ATOM 7576 N N . GLY B 1 291 ? -1.547 17.469 -17.859 1 53.84 291 GLY B N 1
ATOM 7577 C CA . GLY B 1 291 ? -0.822 16.297 -18.297 1 53.84 291 GLY B CA 1
ATOM 7578 C C . GLY B 1 291 ? -1.733 15.148 -18.688 1 53.84 291 GLY B C 1
ATOM 7579 O O . GLY B 1 291 ? -2.955 15.242 -18.547 1 53.84 291 GLY B O 1
ATOM 7580 N N . ASN B 1 292 ? -1.235 14.375 -19.531 1 55.72 292 ASN B N 1
ATOM 7581 C CA . ASN B 1 292 ? -1.813 13.18 -20.141 1 55.72 292 ASN B CA 1
ATOM 7582 C C . ASN B 1 292 ? -2.221 12.156 -19.094 1 55.72 292 ASN B C 1
ATOM 7584 O O . ASN B 1 292 ? -3.111 11.336 -19.328 1 55.72 292 ASN B O 1
ATOM 7588 N N . ALA B 1 293 ? -1.418 12.234 -17.891 1 57.16 293 ALA B N 1
ATOM 7589 C CA . ALA B 1 293 ? -1.739 11.133 -16.984 1 57.16 293 ALA B CA 1
ATOM 7590 C C . ALA B 1 293 ? -2.938 11.477 -16.094 1 57.16 293 ALA B C 1
ATOM 7592 O O . ALA B 1 293 ? -3.117 12.633 -15.711 1 57.16 293 ALA B O 1
ATOM 7593 N N . ASP B 1 294 ? -3.82 10.562 -16.031 1 68.88 294 ASP B N 1
ATOM 7594 C CA . ASP B 1 294 ? -5.043 10.766 -15.266 1 68.88 294 ASP B CA 1
ATOM 7595 C C . ASP B 1 294 ? -4.738 10.945 -13.781 1 68.88 294 ASP B C 1
ATOM 7597 O O . ASP B 1 294 ? -4.18 10.047 -13.148 1 68.88 294 ASP B O 1
ATOM 7601 N N . THR B 1 295 ? -4.809 12.125 -13.242 1 83.5 295 THR B N 1
ATOM 7602 C CA . THR B 1 295 ? -4.676 12.422 -11.82 1 83.5 295 THR B CA 1
ATOM 7603 C C . THR B 1 295 ? -6.043 12.664 -11.195 1 83.5 295 THR B C 1
ATOM 7605 O O . THR B 1 295 ? -6.137 13 -10.008 1 83.5 295 THR B O 1
ATOM 7608 N N . SER B 1 296 ? -7.035 12.398 -11.961 1 87.19 296 SER B N 1
ATOM 7609 C CA . SER B 1 296 ? -8.359 12.828 -11.523 1 87.19 296 SER B CA 1
ATOM 7610 C C . SER B 1 296 ? -8.938 11.867 -10.492 1 87.19 296 SER B C 1
ATOM 7612 O O . SER B 1 296 ? -9.859 12.227 -9.75 1 87.19 296 SER B O 1
ATOM 7614 N N . SER B 1 297 ? -8.414 10.664 -10.445 1 91.06 297 SER B N 1
ATOM 7615 C CA . SER B 1 297 ? -8.992 9.664 -9.547 1 91.06 297 SER B CA 1
ATOM 7616 C C . SER B 1 297 ? -8.109 9.445 -8.328 1 91.06 297 SER B C 1
ATOM 7618 O O . SER B 1 297 ? -8.383 8.555 -7.516 1 91.06 297 SER B O 1
ATOM 7620 N N . LEU B 1 298 ? -7.082 10.25 -8.18 1 92.56 298 LEU B N 1
ATOM 7621 C CA . LEU B 1 298 ? -6.188 10.148 -7.031 1 92.56 298 LEU B CA 1
ATOM 7622 C C . LEU B 1 298 ? -6.859 10.672 -5.77 1 92.56 298 LEU B C 1
ATOM 7624 O O . LEU B 1 298 ? -7.836 11.422 -5.844 1 92.56 298 LEU B O 1
ATOM 7628 N N . ARG B 1 299 ? -6.344 10.273 -4.656 1 95 299 ARG B N 1
ATOM 7629 C CA . ARG B 1 299 ? -6.895 10.734 -3.387 1 95 299 ARG B CA 1
ATOM 7630 C C . ARG B 1 299 ? -6.875 12.258 -3.303 1 95 299 ARG B C 1
ATOM 7632 O O . ARG B 1 299 ? -7.852 12.875 -2.873 1 95 299 ARG B O 1
ATOM 7639 N N . VAL B 1 300 ? -5.824 12.852 -3.727 1 94.44 300 VAL B N 1
ATOM 7640 C CA . VAL B 1 300 ? -5.66 14.297 -3.643 1 94.44 300 VAL B CA 1
ATOM 7641 C C . VAL B 1 300 ? -6.672 14.992 -4.559 1 94.44 300 VAL B C 1
ATOM 7643 O O . VAL B 1 300 ? -7.059 16.141 -4.312 1 94.44 300 VAL B O 1
ATOM 7646 N N . ALA B 1 301 ? -7.18 14.297 -5.547 1 92.94 301 ALA B N 1
ATOM 7647 C CA . ALA B 1 301 ? -8.047 14.891 -6.559 1 92.94 301 ALA B CA 1
ATOM 7648 C C . ALA B 1 301 ? -9.484 15 -6.055 1 92.94 301 ALA B C 1
ATOM 7650 O O . ALA B 1 301 ? -10.336 15.609 -6.703 1 92.94 301 ALA B O 1
ATOM 7651 N N . TRP B 1 302 ? -9.742 14.383 -4.98 1 94.88 302 TRP B N 1
ATOM 7652 C CA . TRP B 1 302 ? -11.078 14.602 -4.438 1 94.88 302 TRP B CA 1
ATOM 7653 C C . TRP B 1 302 ? -11.008 15.219 -3.043 1 94.88 302 TRP B C 1
ATOM 7655 O O . TRP B 1 302 ? -11.891 14.992 -2.211 1 94.88 302 TRP B O 1
ATOM 7665 N N . LYS B 1 303 ? -9.977 15.914 -2.807 1 96.44 303 LYS B N 1
ATOM 7666 C CA . LYS B 1 303 ? -9.914 16.891 -1.716 1 96.44 303 LYS B CA 1
ATOM 7667 C C . LYS B 1 303 ? -10.664 18.172 -2.078 1 96.44 303 LYS B C 1
ATOM 7669 O O . LYS B 1 303 ? -11.312 18.234 -3.119 1 96.44 303 LYS B O 1
ATOM 7674 N N . GLY B 1 304 ? -10.656 19.062 -1.111 1 97.25 304 GLY B N 1
ATOM 7675 C CA . GLY B 1 304 ? -11.32 20.344 -1.355 1 97.25 304 GLY B CA 1
ATOM 7676 C C . GLY B 1 304 ? -10.406 21.391 -1.961 1 97.25 304 GLY B C 1
ATOM 7677 O O . GLY B 1 304 ? -9.195 21.188 -2.047 1 97.25 304 GLY B O 1
ATOM 7678 N N . ILE B 1 305 ? -11.031 22.438 -2.486 1 97.62 305 ILE B N 1
ATOM 7679 C CA . ILE B 1 305 ? -10.305 23.594 -3.014 1 97.62 305 ILE B CA 1
ATOM 7680 C C . ILE B 1 305 ? -10.852 24.875 -2.387 1 97.62 305 ILE B C 1
ATOM 7682 O O . ILE B 1 305 ? -11.898 24.859 -1.73 1 97.62 305 ILE B O 1
ATOM 7686 N N . VAL B 1 306 ? -10.102 25.906 -2.463 1 98.25 306 VAL B N 1
ATOM 7687 C CA . VAL B 1 306 ? -10.586 27.234 -2.125 1 98.25 306 VAL B CA 1
ATOM 7688 C C . VAL B 1 306 ? -11.039 27.953 -3.393 1 98.25 306 VAL B C 1
ATOM 7690 O O . VAL B 1 306 ? -10.258 28.109 -4.332 1 98.25 306 VAL B O 1
ATOM 7693 N N . CYS B 1 307 ? -12.32 28.359 -3.43 1 97.5 307 CYS B N 1
ATOM 7694 C CA . CYS B 1 307 ? -12.891 29.016 -4.594 1 97.5 307 CYS B CA 1
ATOM 7695 C C . CYS B 1 307 ? -12.078 30.25 -4.977 1 97.5 307 CYS B C 1
ATOM 7697 O O . CYS B 1 307 ? -11.867 31.141 -4.152 1 97.5 307 CYS B O 1
ATOM 7699 N N . PRO B 1 308 ? -11.594 30.297 -6.215 1 96.5 308 PRO B N 1
ATOM 7700 C CA . PRO B 1 308 ? -10.781 31.438 -6.625 1 96.5 308 PRO B CA 1
ATOM 7701 C C . PRO B 1 308 ? -11.586 32.719 -6.727 1 96.5 308 PRO B C 1
ATOM 7703 O O . PRO B 1 308 ? -11.016 33.812 -6.773 1 96.5 308 PRO B O 1
ATOM 7706 N N . GLN B 1 309 ? -12.844 32.625 -6.695 1 96 309 GLN B N 1
ATOM 7707 C CA . GLN B 1 309 ? -13.688 33.781 -6.871 1 96 309 GLN B CA 1
ATOM 7708 C C . GLN B 1 309 ? -14.102 34.375 -5.523 1 96 309 GLN B C 1
ATOM 7710 O O . GLN B 1 309 ? -14.023 35.594 -5.312 1 96 309 GLN B O 1
ATOM 7715 N N . CYS B 1 310 ? -14.531 33.562 -4.609 1 96.38 310 CYS B N 1
ATOM 7716 C CA . CYS B 1 310 ? -15.07 34.125 -3.367 1 96.38 310 CYS B CA 1
ATOM 7717 C C . CYS B 1 310 ? -14.281 33.625 -2.164 1 96.38 310 CYS B C 1
ATOM 7719 O O . CYS B 1 310 ? -14.633 33.906 -1.021 1 96.38 310 CYS B O 1
ATOM 7721 N N . SER B 1 311 ? -13.32 32.688 -2.291 1 97.75 311 SER B N 1
ATOM 7722 C CA . SER B 1 311 ? -12.383 32.219 -1.283 1 97.75 311 SER B CA 1
ATOM 7723 C C . SER B 1 311 ? -13.047 31.203 -0.357 1 97.75 311 SER B C 1
ATOM 7725 O O . SER B 1 311 ? -12.547 30.922 0.731 1 97.75 311 SER B O 1
ATOM 7727 N N . LYS B 1 312 ? -14.195 30.672 -0.767 1 97.19 312 LYS B N 1
ATOM 7728 C CA . LYS B 1 312 ? -14.883 29.656 0.012 1 97.19 312 LYS B CA 1
ATOM 7729 C C . LYS B 1 312 ? -14.195 28.297 -0.138 1 97.19 312 LYS B C 1
ATOM 7731 O O . LYS B 1 312 ? -13.805 27.906 -1.242 1 97.19 312 LYS B O 1
ATOM 7736 N N . CYS B 1 313 ? -14 27.609 0.972 1 97.62 313 CYS B N 1
ATOM 7737 C CA . CYS B 1 313 ? -13.586 26.203 0.912 1 97.62 313 CYS B CA 1
ATOM 7738 C C . CYS B 1 313 ? -14.703 25.328 0.371 1 97.62 313 CYS B C 1
ATOM 7740 O O . CYS B 1 313 ? -15.836 25.406 0.842 1 97.62 313 CYS B O 1
ATOM 7742 N N . ILE B 1 314 ? -14.344 24.547 -0.589 1 95.62 314 ILE B N 1
ATOM 7743 C CA . ILE B 1 314 ? -15.359 23.719 -1.243 1 95.62 314 ILE B CA 1
ATOM 7744 C C . ILE B 1 314 ? -14.883 22.281 -1.311 1 95.62 314 ILE B C 1
ATOM 7746 O O . ILE B 1 314 ? -13.711 22.016 -1.579 1 95.62 314 ILE B O 1
ATOM 7750 N N . SER B 1 315 ? -15.781 21.297 -1.005 1 96.19 315 SER B N 1
ATOM 7751 C CA . SER B 1 315 ? -15.508 19.875 -1.163 1 96.19 315 SER B CA 1
ATOM 7752 C C . SER B 1 315 ? -15.867 19.406 -2.564 1 96.19 315 SER B C 1
ATOM 7754 O O . SER B 1 315 ? -16.719 19.984 -3.227 1 96.19 315 SER B O 1
ATOM 7756 N N . ARG B 1 316 ? -15.211 18.406 -3.014 1 95.94 316 ARG B N 1
ATOM 7757 C CA . ARG B 1 316 ? -15.602 17.828 -4.289 1 95.94 316 ARG B CA 1
ATOM 7758 C C . ARG B 1 316 ? -16.859 16.969 -4.137 1 95.94 316 ARG B C 1
ATOM 7760 O O . ARG B 1 316 ? -16.797 15.875 -3.555 1 95.94 316 ARG B O 1
ATOM 7767 N N . LYS B 1 317 ? -17.875 17.375 -4.707 1 95.38 317 LYS B N 1
ATOM 7768 C CA . LYS B 1 317 ? -19.141 16.672 -4.613 1 95.38 317 LYS B CA 1
ATOM 7769 C C . LYS B 1 317 ? -19.484 15.977 -5.93 1 95.38 317 LYS B C 1
ATOM 7771 O O . LYS B 1 317 ? -20.328 15.07 -5.965 1 95.38 317 LYS B O 1
ATOM 7776 N N . PHE B 1 318 ? -18.875 16.422 -6.996 1 95.19 318 PHE B N 1
ATOM 7777 C CA . PHE B 1 318 ? -19.25 15.938 -8.32 1 95.19 318 PHE B CA 1
ATOM 7778 C C . PHE B 1 318 ? -18.156 15.062 -8.906 1 95.19 318 PHE B C 1
ATOM 7780 O O . PHE B 1 318 ? -16.969 15.344 -8.734 1 95.19 318 PHE B O 1
ATOM 7787 N N . TRP B 1 319 ? -18.578 14.117 -9.656 1 95.62 319 TRP B N 1
ATOM 7788 C CA . TRP B 1 319 ? -17.656 13.172 -10.289 1 95.62 319 TRP B CA 1
ATOM 7789 C C . TRP B 1 319 ? -16.594 13.898 -11.102 1 95.62 319 TRP B C 1
ATOM 7791 O O . TRP B 1 319 ? -15.414 13.547 -11.047 1 95.62 319 TRP B O 1
ATOM 7801 N N . ARG B 1 320 ? -16.984 14.969 -11.711 1 93.06 320 ARG B N 1
ATOM 7802 C CA . ARG B 1 320 ? -16.094 15.609 -12.664 1 93.06 320 ARG B CA 1
ATOM 7803 C C . ARG B 1 320 ? -15.445 16.859 -12.047 1 93.06 320 ARG B C 1
ATOM 7805 O O . ARG B 1 320 ? -14.625 17.516 -12.695 1 93.06 320 ARG B O 1
ATOM 7812 N N . GLY B 1 321 ? -15.898 17.188 -10.844 1 93.56 321 GLY B N 1
ATOM 7813 C CA . GLY B 1 321 ? -15.195 18.359 -10.32 1 93.56 321 GLY B CA 1
ATOM 7814 C C . GLY B 1 321 ? -15.93 19.016 -9.172 1 93.56 321 GLY B C 1
ATOM 7815 O O . GLY B 1 321 ? -16.531 18.344 -8.328 1 93.56 321 GLY B O 1
ATOM 7816 N N . TRP B 1 322 ? -15.742 20.391 -9.031 1 95.31 322 TRP B N 1
ATOM 7817 C CA . TRP B 1 322 ? -16.203 21.188 -7.914 1 95.31 322 TRP B CA 1
ATOM 7818 C C . TRP B 1 322 ? -17.188 22.266 -8.383 1 95.31 322 TRP B C 1
ATOM 7820 O O . TRP B 1 322 ? -17.031 22.812 -9.477 1 95.31 322 TRP B O 1
ATOM 7830 N N . LYS B 1 323 ? -18.156 22.484 -7.57 1 94.94 323 LYS B N 1
ATOM 7831 C CA . LYS B 1 323 ? -19.031 23.656 -7.664 1 94.94 323 LYS B CA 1
ATOM 7832 C C . LYS B 1 323 ? -19.094 24.406 -6.34 1 94.94 323 LYS B C 1
ATOM 7834 O O . LYS B 1 323 ? -19.156 23.797 -5.273 1 94.94 323 LYS B O 1
ATOM 7839 N N . CYS B 1 324 ? -18.969 25.656 -6.422 1 94.81 324 CYS B N 1
ATOM 7840 C CA . CYS B 1 324 ? -18.969 26.469 -5.207 1 94.81 324 CYS B CA 1
ATOM 7841 C C . CYS B 1 324 ? -20.344 26.5 -4.578 1 94.81 324 CYS B C 1
ATOM 7843 O O . CYS B 1 324 ? -20.5 26.297 -3.371 1 94.81 324 CYS B O 1
ATOM 7845 N N . SER B 1 325 ? -21.359 26.844 -5.352 1 89.19 325 SER B N 1
ATOM 7846 C CA . SER B 1 325 ? -22.75 26.781 -4.906 1 89.19 325 SER B CA 1
ATOM 7847 C C . SER B 1 325 ? -23.516 25.688 -5.621 1 89.19 325 SER B C 1
ATOM 7849 O O . SER B 1 325 ? -23.438 25.547 -6.844 1 89.19 325 SER B O 1
ATOM 7851 N N . ASP B 1 326 ? -23.938 24.688 -4.766 1 77.69 326 ASP B N 1
ATOM 7852 C CA . ASP B 1 326 ? -24.672 23.562 -5.34 1 77.69 326 ASP B CA 1
ATOM 7853 C C . ASP B 1 326 ? -26.156 23.641 -4.969 1 77.69 326 ASP B C 1
ATOM 7855 O O . ASP B 1 326 ? -26.5 24.156 -3.906 1 77.69 326 ASP B O 1
ATOM 7859 N N . ASP B 1 327 ? -27.078 23.438 -5.961 1 63.75 327 ASP B N 1
ATOM 7860 C CA . ASP B 1 327 ? -28.531 23.531 -5.797 1 63.75 327 ASP B CA 1
ATOM 7861 C C . ASP B 1 327 ? -29.031 22.5 -4.789 1 63.75 327 ASP B C 1
ATOM 7863 O O . ASP B 1 327 ? -30.141 22.641 -4.262 1 63.75 327 ASP B O 1
ATOM 7867 N N . LEU B 1 328 ? -28.453 21.406 -4.688 1 58.38 328 LEU B N 1
ATOM 7868 C CA . LEU B 1 328 ? -29.047 20.328 -3.912 1 58.38 328 LEU B CA 1
ATOM 7869 C C . LEU B 1 328 ? -28.969 20.625 -2.418 1 58.38 328 LEU B C 1
ATOM 7871 O O . LEU B 1 328 ? -29.547 19.891 -1.604 1 58.38 328 LEU B O 1
ATOM 7875 N N . THR B 1 329 ? -27.953 21.297 -2.029 1 50.91 329 THR B N 1
ATOM 7876 C CA . THR B 1 329 ? -27.922 21.406 -0.574 1 50.91 329 THR B CA 1
ATOM 7877 C C . THR B 1 329 ? -29.125 22.188 -0.062 1 50.91 329 THR B C 1
ATOM 7879 O O . THR B 1 329 ? -29.188 23.406 -0.214 1 50.91 329 THR B O 1
ATOM 7882 N N . SER B 1 330 ? -30.234 21.594 -0.282 1 42.62 330 SER B N 1
ATOM 7883 C CA . SER B 1 330 ? -31.5 22.078 0.281 1 42.62 330 SER B CA 1
ATOM 7884 C C . SER B 1 330 ? -31.312 22.562 1.712 1 42.62 330 SER B C 1
ATOM 7886 O O . SER B 1 330 ? -32.281 22.594 2.492 1 42.62 330 SER B O 1
ATOM 7888 N N . THR B 1 331 ? -30.188 22.484 2.254 1 43.66 331 THR B N 1
ATOM 7889 C CA . THR B 1 331 ? -30.344 22.875 3.65 1 43.66 331 THR B CA 1
ATOM 7890 C C . THR B 1 331 ? -31.016 24.25 3.752 1 43.66 331 THR B C 1
ATOM 7892 O O . THR B 1 331 ? -30.812 25.094 2.885 1 43.66 331 THR B O 1
ATOM 7895 N N . SER B 1 332 ? -32.062 24.203 4.531 1 41.78 332 SER B N 1
ATOM 7896 C CA . SER B 1 332 ? -32.875 25.297 5.07 1 41.78 332 SER B CA 1
ATOM 7897 C C . SER B 1 332 ? -32.031 26.547 5.293 1 41.78 332 SER B C 1
ATOM 7899 O O . SER B 1 332 ? -32.531 27.547 5.793 1 41.78 332 SER B O 1
ATOM 7901 N N . VAL B 1 333 ? -30.75 26.297 5.219 1 45.16 333 VAL B N 1
ATOM 7902 C CA . VAL B 1 333 ? -30.094 27.531 5.625 1 45.16 333 VAL B CA 1
ATOM 7903 C C . VAL B 1 333 ? -30 28.484 4.426 1 45.16 333 VAL B C 1
ATOM 7905 O O . VAL B 1 333 ? -29.531 28.094 3.355 1 45.16 333 VAL B O 1
ATOM 7908 N N . PRO B 1 334 ? -30.812 29.438 4.379 1 46.81 334 PRO B N 1
ATOM 7909 C CA . PRO B 1 334 ? -30.672 30.469 3.354 1 46.81 334 PRO B CA 1
ATOM 7910 C C . PRO B 1 334 ? -29.219 30.656 2.908 1 46.81 334 PRO B C 1
ATOM 7912 O O . PRO B 1 334 ? -28.328 30.797 3.748 1 46.81 334 PRO B O 1
ATOM 7915 N N . LEU B 1 335 ? -28.953 30.125 1.728 1 54.47 335 LEU B N 1
ATOM 7916 C CA . LEU B 1 335 ? -27.609 30.359 1.201 1 54.47 335 LEU B CA 1
ATOM 7917 C C . LEU B 1 335 ? -27.234 31.828 1.306 1 54.47 335 LEU B C 1
ATOM 7919 O O . LEU B 1 335 ? -27.875 32.688 0.685 1 54.47 335 LEU B O 1
ATOM 7923 N N . ARG B 1 336 ? -26.656 32.25 2.275 1 59.94 336 ARG B N 1
ATOM 7924 C CA . ARG B 1 336 ? -26.203 33.625 2.48 1 59.94 336 ARG B CA 1
ATOM 7925 C C . ARG B 1 336 ? -25.266 34.062 1.356 1 59.94 336 ARG B C 1
ATOM 7927 O O . ARG B 1 336 ? -25.25 35.25 0.997 1 59.94 336 ARG B O 1
ATOM 7934 N N . HIS B 1 337 ? -24.547 33.094 0.7 1 75.12 337 HIS B N 1
ATOM 7935 C CA . HIS B 1 337 ? -23.562 33.469 -0.321 1 75.12 337 HIS B CA 1
ATOM 7936 C C . HIS B 1 337 ? -23.719 32.594 -1.562 1 75.12 337 HIS B C 1
ATOM 7938 O O . HIS B 1 337 ? -23.797 31.359 -1.458 1 75.12 337 HIS B O 1
ATOM 7944 N N . SER B 1 338 ? -24.125 33.219 -2.783 1 84.75 338 SER B N 1
ATOM 7945 C CA . SER B 1 338 ? -24.188 32.469 -4.043 1 84.75 338 SER B CA 1
ATOM 7946 C C . SER B 1 338 ? -23.016 32.844 -4.953 1 84.75 338 SER B C 1
ATOM 7948 O O . SER B 1 338 ? -22.766 34.031 -5.215 1 84.75 338 SER B O 1
ATOM 7950 N N . CYS B 1 339 ? -22.156 31.938 -5.238 1 92.75 339 CYS B N 1
ATOM 7951 C CA . CYS B 1 339 ? -21 32.062 -6.117 1 92.75 339 CYS B CA 1
ATOM 7952 C C . CYS B 1 339 ? -21.094 31.109 -7.293 1 92.75 339 CYS B C 1
ATOM 7954 O O . CYS B 1 339 ? -21.266 29.906 -7.105 1 92.75 339 CYS B O 1
ATOM 7956 N N . PRO B 1 340 ? -21.078 31.516 -8.578 1 93.12 340 PRO B N 1
ATOM 7957 C CA . PRO B 1 340 ? -21.281 30.672 -9.758 1 93.12 340 PRO B CA 1
ATOM 7958 C C . PRO B 1 340 ? -20.047 29.875 -10.141 1 93.12 340 PRO B C 1
ATOM 7960 O O . PRO B 1 340 ? -20.062 29.141 -11.133 1 93.12 340 PRO B O 1
ATOM 7963 N N . PHE B 1 341 ? -19.047 29.969 -9.469 1 95.81 341 PHE B N 1
ATOM 7964 C CA . PHE B 1 341 ? -17.812 29.297 -9.836 1 95.81 341 PHE B CA 1
ATOM 7965 C C . PHE B 1 341 ? -18 27.797 -9.914 1 95.81 341 PHE B C 1
ATOM 7967 O O . PHE B 1 341 ? -18.625 27.188 -9.031 1 95.81 341 PHE B O 1
ATOM 7974 N N . GLU B 1 342 ? -17.531 27.188 -10.961 1 95.06 342 GLU B N 1
ATOM 7975 C CA . GLU B 1 342 ? -17.469 25.734 -11.125 1 95.06 342 GLU B CA 1
ATOM 7976 C C . GLU B 1 342 ? -16.266 25.328 -11.969 1 95.06 342 GLU B C 1
ATOM 7978 O O . GLU B 1 342 ? -15.828 26.078 -12.836 1 95.06 342 GLU B O 1
ATOM 7983 N N . ILE B 1 343 ? -15.656 24.219 -11.688 1 93.75 343 ILE B N 1
ATOM 7984 C CA . ILE B 1 343 ? -14.562 23.656 -12.477 1 93.75 343 ILE B CA 1
ATOM 7985 C C . ILE B 1 343 ? -14.758 22.156 -12.633 1 93.75 343 ILE B C 1
ATOM 7987 O O . ILE B 1 343 ? -14.969 21.438 -11.656 1 93.75 343 ILE B O 1
ATOM 7991 N N . MET B 1 344 ? -14.75 21.734 -13.906 1 91.62 344 MET B N 1
ATOM 7992 C CA . MET B 1 344 ? -14.859 20.312 -14.242 1 91.62 344 MET B CA 1
ATOM 7993 C C . MET B 1 344 ? -13.562 19.812 -14.875 1 91.62 344 MET B C 1
ATOM 7995 O O . MET B 1 344 ? -13.031 20.422 -15.797 1 91.62 344 MET B O 1
ATOM 7999 N N . LEU B 1 345 ? -13.055 18.766 -14.328 1 87.81 345 LEU B N 1
ATOM 8000 C CA . LEU B 1 345 ? -11.812 18.188 -14.82 1 87.81 345 LEU B CA 1
ATOM 8001 C C . LEU B 1 345 ? -12.078 17.312 -16.047 1 87.81 345 LEU B C 1
ATOM 8003 O O . LEU B 1 345 ? -13.18 16.797 -16.219 1 87.81 345 LEU B O 1
ATOM 8007 N N . GLU B 1 346 ? -10.992 17.266 -16.797 1 83.38 346 GLU B N 1
ATOM 8008 C CA . GLU B 1 346 ? -11 16.234 -17.828 1 83.38 346 GLU B CA 1
ATOM 8009 C C . GLU B 1 346 ? -10.82 14.852 -17.219 1 83.38 346 GLU B C 1
ATOM 8011 O O . GLU B 1 346 ? -9.977 14.656 -16.344 1 83.38 346 GLU B O 1
ATOM 8016 N N . MET B 1 347 ? -11.75 14.031 -17.562 1 86.94 347 MET B N 1
ATOM 8017 C CA . MET B 1 347 ? -11.703 12.672 -17.031 1 86.94 347 MET B CA 1
ATOM 8018 C C . MET B 1 347 ? -11.258 11.68 -18.109 1 86.94 347 MET B C 1
ATOM 8020 O O . MET B 1 347 ? -12.094 11.062 -18.781 1 86.94 347 MET B O 1
ATOM 8024 N N . PRO B 1 348 ? -9.953 11.539 -18.219 1 83.88 348 PRO B N 1
ATOM 8025 C CA . PRO B 1 348 ? -9.531 10.562 -19.219 1 83.88 348 PRO B CA 1
ATOM 8026 C C . PRO B 1 348 ? -9.992 9.148 -18.906 1 83.88 348 PRO B C 1
ATOM 8028 O O . PRO B 1 348 ? -10.148 8.797 -17.719 1 83.88 348 PRO B O 1
ATOM 8031 N N . LEU B 1 349 ? -10.172 8.398 -20.031 1 89.19 349 LEU B N 1
ATOM 8032 C CA . LEU B 1 349 ? -10.562 7.008 -19.859 1 89.19 349 LEU B CA 1
ATOM 8033 C C . LEU B 1 349 ? -9.453 6.199 -19.203 1 89.19 349 LEU B C 1
ATOM 8035 O O . LEU B 1 349 ? -8.305 6.23 -19.672 1 89.19 349 LEU B O 1
ATOM 8039 N N . ILE B 1 350 ? -9.75 5.582 -18.188 1 91.19 350 ILE B N 1
ATOM 8040 C CA . ILE B 1 350 ? -8.828 4.688 -17.5 1 91.19 350 ILE B CA 1
ATOM 8041 C C . ILE B 1 350 ? -9.016 3.258 -18 1 91.19 350 ILE B C 1
ATOM 8043 O O . ILE B 1 350 ? -10.125 2.717 -17.938 1 91.19 350 ILE B O 1
ATOM 8047 N N . SER B 1 351 ? -7.965 2.666 -18.484 1 91.56 351 SER B N 1
ATOM 8048 C CA . SER B 1 351 ? -8.062 1.317 -19.031 1 91.56 351 SER B CA 1
ATOM 8049 C C . SER B 1 351 ? -8.148 0.275 -17.922 1 91.56 351 SER B C 1
ATOM 8051 O O . SER B 1 351 ? -7.758 0.539 -16.781 1 91.56 351 SER B O 1
ATOM 8053 N N . LEU B 1 352 ? -8.633 -0.932 -18.266 1 93.94 352 LEU B N 1
ATOM 8054 C CA . LEU B 1 352 ? -8.664 -2.039 -17.312 1 93.94 352 LEU B CA 1
ATOM 8055 C C . LEU B 1 352 ? -7.258 -2.406 -16.859 1 93.94 352 LEU B C 1
ATOM 8057 O O . LEU B 1 352 ? -7.055 -2.777 -15.695 1 93.94 352 LEU B O 1
ATOM 8061 N N . ARG B 1 353 ? -6.316 -2.293 -17.719 1 93.06 353 ARG B N 1
ATOM 8062 C CA . ARG B 1 353 ? -4.93 -2.609 -17.391 1 93.06 353 ARG B CA 1
ATOM 8063 C C . ARG B 1 353 ? -4.414 -1.705 -16.266 1 93.06 353 ARG B C 1
ATOM 8065 O O . ARG B 1 353 ? -3.641 -2.143 -15.422 1 93.06 353 ARG B O 1
ATOM 8072 N N . ALA B 1 354 ? -4.91 -0.525 -16.25 1 91.5 354 ALA B N 1
ATOM 8073 C CA . ALA B 1 354 ? -4.457 0.449 -15.258 1 91.5 354 ALA B CA 1
ATOM 8074 C C . ALA B 1 354 ? -4.977 0.102 -13.867 1 91.5 354 ALA B C 1
ATOM 8076 O O . ALA B 1 354 ? -4.438 0.572 -12.859 1 91.5 354 ALA B O 1
ATOM 8077 N N . VAL B 1 355 ? -6.043 -0.733 -13.812 1 94.12 355 VAL B N 1
ATOM 8078 C CA . VAL B 1 355 ? -6.652 -0.923 -12.5 1 94.12 355 VAL B CA 1
ATOM 8079 C C . VAL B 1 355 ? -6.527 -2.385 -12.078 1 94.12 355 VAL B C 1
ATOM 8081 O O . VAL B 1 355 ? -6.82 -2.734 -10.93 1 94.12 355 VAL B O 1
ATOM 8084 N N . ILE B 1 356 ? -6.102 -3.229 -12.977 1 95.12 356 ILE B N 1
ATOM 8085 C CA . ILE B 1 356 ? -5.926 -4.645 -12.664 1 95.12 356 ILE B CA 1
ATOM 8086 C C . ILE B 1 356 ? -4.434 -4.977 -12.602 1 95.12 356 ILE B C 1
ATOM 8088 O O . ILE B 1 356 ? -3.725 -4.859 -13.602 1 95.12 356 ILE B O 1
ATOM 8092 N N . ASP B 1 357 ? -3.986 -5.469 -11.547 1 92.25 357 ASP B N 1
ATOM 8093 C CA . ASP B 1 357 ? -2.564 -5.695 -11.312 1 92.25 357 ASP B CA 1
ATOM 8094 C C . ASP B 1 357 ? -2.15 -7.098 -11.758 1 92.25 357 ASP B C 1
ATOM 8096 O O . ASP B 1 357 ? -0.966 -7.363 -11.969 1 92.25 357 ASP B O 1
ATOM 8100 N N . GLU B 1 358 ? -3.035 -7.977 -11.891 1 93.75 358 GLU B N 1
ATOM 8101 C CA . GLU B 1 358 ? -2.727 -9.344 -12.289 1 93.75 358 GLU B CA 1
ATOM 8102 C C . GLU B 1 358 ? -2.125 -9.391 -13.688 1 93.75 358 GLU B C 1
ATOM 8104 O O . GLU B 1 358 ? -2.383 -8.508 -14.508 1 93.75 358 GLU B O 1
ATOM 8109 N N . PHE B 1 359 ? -1.372 -10.414 -13.914 1 95.56 359 PHE B N 1
ATOM 8110 C CA . PHE B 1 359 ? -0.661 -10.539 -15.188 1 95.56 359 PHE B CA 1
ATOM 8111 C C . PHE B 1 359 ? -1.635 -10.516 -16.359 1 95.56 359 PHE B C 1
ATOM 8113 O O . PHE B 1 359 ? -1.403 -9.828 -17.344 1 95.56 359 PHE B O 1
ATOM 8120 N N . GLU B 1 360 ? -2.604 -11.281 -16.219 1 95.81 360 GLU B N 1
ATOM 8121 C CA . GLU B 1 360 ? -3.707 -11.242 -17.172 1 95.81 360 GLU B CA 1
ATOM 8122 C C . GLU B 1 360 ? -4.898 -10.477 -16.609 1 95.81 360 GLU B C 1
ATOM 8124 O O . GLU B 1 360 ? -5.074 -10.406 -15.383 1 95.81 360 GLU B O 1
ATOM 8129 N N . LEU B 1 361 ? -5.746 -9.891 -17.484 1 95.12 361 LEU B N 1
ATOM 8130 C CA . LEU B 1 361 ? -6.863 -9.07 -17.016 1 95.12 361 LEU B CA 1
ATOM 8131 C C . LEU B 1 361 ? -7.918 -9.93 -16.328 1 95.12 361 LEU B C 1
ATOM 8133 O O . LEU B 1 361 ? -8.688 -9.43 -15.5 1 95.12 361 LEU B O 1
ATOM 8137 N N . ALA B 1 362 ? -8.031 -11.156 -16.75 1 96.38 362 ALA B N 1
ATOM 8138 C CA . ALA B 1 362 ? -8.922 -12.141 -16.156 1 96.38 362 ALA B CA 1
ATOM 8139 C C . ALA B 1 362 ? -8.383 -13.562 -16.328 1 96.38 362 ALA B C 1
ATOM 8141 O O . ALA B 1 362 ? -7.711 -13.852 -17.328 1 96.38 362 ALA B O 1
ATOM 8142 N N . PRO B 1 363 ? -8.664 -14.422 -15.398 1 96.94 363 PRO B N 1
ATOM 8143 C CA . PRO B 1 363 ? -8.25 -15.82 -15.562 1 96.94 363 PRO B CA 1
ATOM 8144 C C . PRO B 1 363 ? -9.133 -16.594 -16.531 1 96.94 363 PRO B C 1
ATOM 8146 O O . PRO B 1 363 ? -10.258 -16.156 -16.828 1 96.94 363 PRO B O 1
ATOM 8149 N N . ILE B 1 364 ? -8.555 -17.672 -17.078 1 96.88 364 ILE B N 1
ATOM 8150 C CA . ILE B 1 364 ? -9.422 -18.625 -17.766 1 96.88 364 ILE B CA 1
ATOM 8151 C C . ILE B 1 364 ? -10.445 -19.188 -16.797 1 96.88 364 ILE B C 1
ATOM 8153 O O . ILE B 1 364 ? -11.648 -19.125 -17.031 1 96.88 364 ILE B O 1
ATOM 8157 N N . LYS B 1 365 ? -10.016 -19.656 -15.766 1 96.06 365 LYS B N 1
ATOM 8158 C CA . LYS B 1 365 ? -10.789 -20.062 -14.586 1 96.06 365 LYS B CA 1
ATOM 8159 C C . LYS B 1 365 ? -10.031 -19.734 -13.305 1 96.06 365 LYS B C 1
ATOM 8161 O O . LYS B 1 365 ? -8.898 -20.188 -13.109 1 96.06 365 LYS B O 1
ATOM 8166 N N . ARG B 1 366 ? -10.625 -19.031 -12.461 1 94.38 366 ARG B N 1
ATOM 8167 C CA . ARG B 1 366 ? -9.922 -18.578 -11.266 1 94.38 366 ARG B CA 1
ATOM 8168 C C . ARG B 1 366 ? -9.672 -19.734 -10.305 1 94.38 366 ARG B C 1
ATOM 8170 O O . ARG B 1 366 ? -10.609 -20.422 -9.906 1 94.38 366 ARG B O 1
ATOM 8177 N N . SER B 1 367 ? -8.375 -19.859 -9.977 1 91.25 367 SER B N 1
ATOM 8178 C CA . SER B 1 367 ? -8 -20.828 -8.953 1 91.25 367 SER B CA 1
ATOM 8179 C C . SER B 1 367 ? -8.125 -20.234 -7.555 1 91.25 367 SER B C 1
ATOM 8181 O O . SER B 1 367 ? -7.773 -19.078 -7.336 1 91.25 367 SER B O 1
ATOM 8183 N N . LEU B 1 368 ? -8.734 -21.062 -6.711 1 83.5 368 LEU B N 1
ATOM 8184 C CA . LEU B 1 368 ? -8.961 -20.5 -5.387 1 83.5 368 LEU B CA 1
ATOM 8185 C C . LEU B 1 368 ? -8.461 -21.453 -4.301 1 83.5 368 LEU B C 1
ATOM 8187 O O . LEU B 1 368 ? -8.539 -22.672 -4.453 1 83.5 368 LEU B O 1
ATOM 8191 N N . PHE B 1 369 ? -7.789 -20.812 -3.416 1 81.38 369 PHE B N 1
ATOM 8192 C CA . PHE B 1 369 ? -7.465 -21.453 -2.141 1 81.38 369 PHE B CA 1
ATOM 8193 C C . PHE B 1 369 ? -8.094 -20.688 -0.983 1 81.38 369 PHE B C 1
ATOM 8195 O O . PHE B 1 369 ? -8.055 -19.453 -0.959 1 81.38 369 PHE B O 1
ATOM 8202 N N . PHE B 1 370 ? -8.75 -21.406 -0.074 1 87.31 370 PHE B N 1
ATOM 8203 C CA . PHE B 1 370 ? -9.539 -20.75 0.963 1 87.31 370 PHE B CA 1
ATOM 8204 C C . PHE B 1 370 ? -8.797 -20.766 2.295 1 87.31 370 PHE B C 1
ATOM 8206 O O . PHE B 1 370 ? -8.211 -21.781 2.68 1 87.31 370 PHE B O 1
ATOM 8213 N N . ASP B 1 371 ? -8.766 -19.672 2.924 1 87.38 371 ASP B N 1
ATOM 8214 C CA . ASP B 1 371 ? -8.234 -19.516 4.273 1 87.38 371 ASP B CA 1
ATOM 8215 C C . ASP B 1 371 ? -9.172 -20.125 5.309 1 87.38 371 ASP B C 1
ATOM 8217 O O . ASP B 1 371 ? -10.32 -19.703 5.438 1 87.38 371 ASP B O 1
ATOM 8221 N N . PRO B 1 372 ? -8.672 -21.047 6.031 1 90.38 372 PRO B N 1
ATOM 8222 C CA . PRO B 1 372 ? -9.547 -21.75 6.977 1 90.38 372 PRO B CA 1
ATOM 8223 C C . PRO B 1 372 ? -10.008 -20.859 8.125 1 90.38 372 PRO B C 1
ATOM 8225 O O . PRO B 1 372 ? -10.891 -21.234 8.891 1 90.38 372 PRO B O 1
ATOM 8228 N N . LYS B 1 373 ? -9.43 -19.734 8.227 1 92.69 373 LYS B N 1
ATOM 8229 C CA . LYS B 1 373 ? -9.891 -18.766 9.227 1 92.69 373 LYS B CA 1
ATOM 8230 C C . LYS B 1 373 ? -11.312 -18.297 8.922 1 92.69 373 LYS B C 1
ATOM 8232 O O . LYS B 1 373 ? -12.039 -17.859 9.82 1 92.69 373 LYS B O 1
ATOM 8237 N N . PHE B 1 374 ? -11.703 -18.344 7.723 1 96.19 374 PHE B N 1
ATOM 8238 C CA . PHE B 1 374 ? -13.023 -17.922 7.281 1 96.19 374 PHE B CA 1
ATOM 8239 C C . PHE B 1 374 ? -13.875 -19.125 6.875 1 96.19 374 PHE B C 1
ATOM 8241 O O . PHE B 1 374 ? -13.359 -20.25 6.762 1 96.19 374 PHE B O 1
ATOM 8248 N N . MET B 1 375 ? -15.133 -18.844 6.668 1 95.81 375 MET B N 1
ATOM 8249 C CA . MET B 1 375 ? -16.047 -19.875 6.176 1 95.81 375 MET B CA 1
ATOM 8250 C C . MET B 1 375 ? -15.633 -20.344 4.785 1 95.81 375 MET B C 1
ATOM 8252 O O . MET B 1 375 ? -15.32 -19.516 3.918 1 95.81 375 MET B O 1
ATOM 8256 N N . ILE B 1 376 ? -15.617 -21.672 4.609 1 95.06 376 ILE B N 1
ATOM 8257 C CA . ILE B 1 376 ? -15.297 -22.25 3.309 1 95.06 376 ILE B CA 1
ATOM 8258 C C . ILE B 1 376 ? -16.578 -22.453 2.5 1 95.06 376 ILE B C 1
ATOM 8260 O O . ILE B 1 376 ? -17.5 -23.125 2.957 1 95.06 376 ILE B O 1
ATOM 8264 N N . PRO B 1 377 ? -16.641 -21.938 1.347 1 96.5 377 PRO B N 1
ATOM 8265 C CA . PRO B 1 377 ? -17.859 -22.062 0.549 1 96.5 377 PRO B CA 1
ATOM 8266 C C . PRO B 1 377 ? -17.984 -23.422 -0.141 1 96.5 377 PRO B C 1
ATOM 8268 O O . PRO B 1 377 ? -16.984 -24.125 -0.313 1 96.5 377 PRO B O 1
ATOM 8271 N N . LYS B 1 378 ? -19.219 -23.75 -0.475 1 95.38 378 LYS B N 1
ATOM 8272 C CA . LYS B 1 378 ? -19.438 -24.828 -1.432 1 95.38 378 LYS B CA 1
ATOM 8273 C C . LYS B 1 378 ? -19.109 -24.391 -2.852 1 95.38 378 LYS B C 1
ATOM 8275 O O . LYS B 1 378 ? -19.578 -23.344 -3.307 1 95.38 378 LYS B O 1
ATOM 8280 N N . VAL B 1 379 ? -18.312 -25.172 -3.484 1 94.06 379 VAL B N 1
ATOM 8281 C CA . VAL B 1 379 ? -17.844 -24.812 -4.824 1 94.06 379 VAL B CA 1
ATOM 8282 C C . VAL B 1 379 ? -18.656 -25.578 -5.867 1 94.06 379 VAL B C 1
ATOM 8284 O O . VAL B 1 379 ? -18.781 -26.812 -5.777 1 94.06 379 VAL B O 1
ATOM 8287 N N . ASP B 1 380 ? -19.25 -24.891 -6.777 1 94.88 380 ASP B N 1
ATOM 8288 C CA . ASP B 1 380 ? -19.984 -25.453 -7.91 1 94.88 380 ASP B CA 1
ATOM 8289 C C . ASP B 1 380 ? -19.484 -24.891 -9.234 1 94.88 380 ASP B C 1
ATOM 8291 O O . ASP B 1 380 ? -19.781 -23.734 -9.578 1 94.88 380 ASP B O 1
ATOM 8295 N N . ASP B 1 381 ? -18.812 -25.703 -10.008 1 92.81 381 ASP B N 1
ATOM 8296 C CA . ASP B 1 381 ? -18.219 -25.25 -11.25 1 92.81 381 ASP B CA 1
ATOM 8297 C C . ASP B 1 381 ? -19.062 -25.656 -12.453 1 92.81 381 ASP B C 1
ATOM 8299 O O . ASP B 1 381 ? -18.703 -25.359 -13.602 1 92.81 381 ASP B O 1
ATOM 8303 N N . THR B 1 382 ? -20.156 -26.234 -12.258 1 92.19 382 THR B N 1
ATOM 8304 C CA . THR B 1 382 ? -20.859 -26.891 -13.359 1 92.19 382 THR B CA 1
ATOM 8305 C C . THR B 1 382 ? -22.203 -26.219 -13.617 1 92.19 382 THR B C 1
ATOM 8307 O O . THR B 1 382 ? -22.531 -25.875 -14.758 1 92.19 382 THR B O 1
ATOM 8310 N N . SER B 1 383 ? -22.969 -25.906 -12.602 1 93.19 383 SER B N 1
ATOM 8311 C CA . SER B 1 383 ? -24.375 -25.516 -12.75 1 93.19 383 SER B CA 1
ATOM 8312 C C . SER B 1 383 ? -24.5 -24.203 -13.523 1 93.19 383 SER B C 1
ATOM 8314 O O . SER B 1 383 ? -25.453 -24.031 -14.289 1 93.19 383 SER B O 1
ATOM 8316 N N . LEU B 1 384 ? -23.578 -23.328 -13.32 1 94.19 384 LEU B N 1
ATOM 8317 C CA . LEU B 1 384 ? -23.672 -22.016 -13.945 1 94.19 384 LEU B CA 1
ATOM 8318 C C . LEU B 1 384 ? -22.438 -21.719 -14.773 1 94.19 384 LEU B C 1
ATOM 8320 O O . LEU B 1 384 ? -22.031 -20.562 -14.898 1 94.19 384 LEU B O 1
ATOM 8324 N N . PHE B 1 385 ? -21.828 -22.75 -15.297 1 90.75 385 PHE B N 1
ATOM 8325 C CA . PHE B 1 385 ? -20.688 -22.578 -16.188 1 90.75 385 PHE B CA 1
ATOM 8326 C C . PHE B 1 385 ? -20.984 -21.547 -17.266 1 90.75 385 PHE B C 1
ATOM 8328 O O . PHE B 1 385 ? -22.062 -21.562 -17.875 1 90.75 385 PHE B O 1
ATOM 8335 N N . PRO B 1 386 ? -20.125 -20.547 -17.469 1 92.19 386 PRO B N 1
ATOM 8336 C CA . PRO B 1 386 ? -18.688 -20.547 -17.141 1 92.19 386 PRO B CA 1
ATOM 8337 C C . PRO B 1 386 ? -18.391 -19.906 -15.789 1 92.19 386 PRO B C 1
ATOM 8339 O O . PRO B 1 386 ? -17.234 -19.844 -15.359 1 92.19 386 PRO B O 1
ATOM 8342 N N . TYR B 1 387 ? -19.406 -19.438 -15.062 1 95.19 387 TYR B N 1
ATOM 8343 C CA . TYR B 1 387 ? -19.172 -18.906 -13.727 1 95.19 387 TYR B CA 1
ATOM 8344 C C . TYR B 1 387 ? -18.812 -20.031 -12.758 1 95.19 387 TYR B C 1
ATOM 8346 O O . TYR B 1 387 ? -19.375 -21.125 -12.812 1 95.19 387 TYR B O 1
ATOM 8354 N N . ARG B 1 388 ? -17.906 -19.75 -11.914 1 94.75 388 ARG B N 1
ATOM 8355 C CA . ARG B 1 388 ? -17.781 -20.531 -10.688 1 94.75 388 ARG B CA 1
ATOM 8356 C C . ARG B 1 388 ? -18.703 -19.984 -9.602 1 94.75 388 ARG B C 1
ATOM 8358 O O . ARG B 1 388 ? -18.688 -18.781 -9.32 1 94.75 388 ARG B O 1
ATOM 8365 N N . LYS B 1 389 ? -19.453 -20.875 -9.07 1 96.69 389 LYS B N 1
ATOM 8366 C CA . LYS B 1 389 ? -20.406 -20.469 -8.031 1 96.69 389 LYS B CA 1
ATOM 8367 C C . LYS B 1 389 ? -19.906 -20.859 -6.645 1 96.69 389 LYS B C 1
ATOM 8369 O O . LYS B 1 389 ? -19.672 -22.047 -6.371 1 96.69 389 LYS B O 1
ATOM 8374 N N . LEU B 1 390 ? -19.672 -19.891 -5.836 1 97.19 390 LEU B N 1
ATOM 8375 C CA . LEU B 1 390 ? -19.344 -20.094 -4.43 1 97.19 390 LEU B CA 1
ATOM 8376 C C . LEU B 1 390 ? -20.516 -19.75 -3.531 1 97.19 390 LEU B C 1
ATOM 8378 O O . LEU B 1 390 ? -21.062 -18.641 -3.607 1 97.19 390 LEU B O 1
ATOM 8382 N N . THR B 1 391 ? -20.875 -20.688 -2.666 1 97.5 391 THR B N 1
ATOM 8383 C CA . THR B 1 391 ? -22.047 -20.469 -1.816 1 97.5 391 THR B CA 1
ATOM 8384 C C . THR B 1 391 ? -21.656 -20.547 -0.342 1 97.5 391 THR B C 1
ATOM 8386 O O . THR B 1 391 ? -21.094 -21.547 0.106 1 97.5 391 THR B O 1
ATOM 8389 N N . TYR B 1 392 ? -21.938 -19.531 0.35 1 97.5 392 TYR B N 1
ATOM 8390 C CA . TYR B 1 392 ? -21.797 -19.469 1.8 1 97.5 392 TYR B CA 1
ATOM 8391 C C . TYR B 1 392 ? -23.156 -19.562 2.49 1 97.5 392 TYR B C 1
ATOM 8393 O O . TYR B 1 392 ? -23.953 -18.625 2.418 1 97.5 392 TYR B O 1
ATOM 8401 N N . ASN B 1 393 ? -23.359 -20.641 3.123 1 95.94 393 ASN B N 1
ATOM 8402 C CA . ASN B 1 393 ? -24.625 -20.844 3.828 1 95.94 393 ASN B CA 1
ATOM 8403 C C . ASN B 1 393 ? -24.484 -20.531 5.316 1 95.94 393 ASN B C 1
ATOM 8405 O O . ASN B 1 393 ? -23.672 -21.156 6.012 1 95.94 393 ASN B O 1
ATOM 8409 N N . ILE B 1 394 ? -25.219 -19.609 5.746 1 95.44 394 ILE B N 1
ATOM 8410 C CA . ILE B 1 394 ? -25.312 -19.312 7.172 1 95.44 394 ILE B CA 1
ATOM 8411 C C . ILE B 1 394 ? -26.641 -19.875 7.715 1 95.44 394 ILE B C 1
ATOM 8413 O O . ILE B 1 394 ? -27.703 -19.297 7.473 1 95.44 394 ILE B O 1
ATOM 8417 N N . PRO B 1 395 ? -26.531 -20.812 8.492 1 92.25 395 PRO B N 1
ATOM 8418 C CA . PRO B 1 395 ? -27.75 -21.516 8.922 1 92.25 395 PRO B CA 1
ATOM 8419 C C . PRO B 1 395 ? -28.766 -20.578 9.57 1 92.25 395 PRO B C 1
ATOM 8421 O O . PRO B 1 395 ? -28.406 -19.766 10.43 1 92.25 395 PRO B O 1
ATOM 8424 N N . SER B 1 396 ? -30.016 -20.625 9.164 1 90.88 396 SER B N 1
ATOM 8425 C CA . SER B 1 396 ? -31.188 -19.906 9.672 1 90.88 396 SER B CA 1
ATOM 8426 C C . SER B 1 396 ? -31.062 -18.406 9.414 1 90.88 396 SER B C 1
ATOM 8428 O O . SER B 1 396 ? -31.766 -17.609 10.039 1 90.88 396 SER B O 1
ATOM 8430 N N . VAL B 1 397 ? -30.172 -18.047 8.695 1 94.88 397 VAL B N 1
ATOM 8431 C CA . VAL B 1 397 ? -29.953 -16.625 8.461 1 94.88 397 VAL B CA 1
ATOM 8432 C C . VAL B 1 397 ? -30.125 -16.312 6.98 1 94.88 397 VAL B C 1
ATOM 8434 O O . VAL B 1 397 ? -31 -15.539 6.598 1 94.88 397 VAL B O 1
ATOM 8437 N N . GLY B 1 398 ? -29.25 -16.906 6.207 1 95.38 398 GLY B N 1
ATOM 8438 C CA . GLY B 1 398 ? -29.312 -16.641 4.777 1 95.38 398 GLY B CA 1
ATOM 8439 C C . GLY B 1 398 ? -28.156 -17.266 4.008 1 95.38 398 GLY B C 1
ATOM 8440 O O . GLY B 1 398 ? -27.422 -18.094 4.543 1 95.38 398 GLY B O 1
ATOM 8441 N N . VAL B 1 399 ? -28.141 -16.906 2.693 1 96.94 399 VAL B N 1
ATOM 8442 C CA . VAL B 1 399 ? -27.141 -17.484 1.799 1 96.94 399 VAL B CA 1
ATOM 8443 C C . VAL B 1 399 ? -26.453 -16.359 1.011 1 96.94 399 VAL B C 1
ATOM 8445 O O . VAL B 1 399 ? -27.109 -15.422 0.563 1 96.94 399 VAL B O 1
ATOM 8448 N N . ILE B 1 400 ? -25.156 -16.453 0.909 1 98.06 400 ILE B N 1
ATOM 8449 C CA . ILE B 1 400 ? -24.391 -15.562 0.056 1 98.06 400 ILE B CA 1
ATOM 8450 C C . ILE B 1 400 ? -23.797 -16.344 -1.113 1 98.06 400 ILE B C 1
ATOM 8452 O O . ILE B 1 400 ? -23.109 -17.344 -0.912 1 98.06 400 ILE B O 1
ATOM 8456 N N . THR B 1 401 ? -24.094 -15.93 -2.273 1 98.25 401 THR B N 1
ATOM 8457 C CA . THR B 1 401 ? -23.578 -16.547 -3.49 1 98.25 401 THR B CA 1
ATOM 8458 C C . THR B 1 401 ? -22.594 -15.633 -4.207 1 98.25 401 THR B C 1
ATOM 8460 O O . THR B 1 401 ? -22.938 -14.492 -4.531 1 98.25 401 THR B O 1
ATOM 8463 N N . HIS B 1 402 ? -21.453 -16.078 -4.395 1 98.25 402 HIS B N 1
ATOM 8464 C CA . HIS B 1 402 ? -20.422 -15.367 -5.137 1 98.25 402 HIS B CA 1
ATOM 8465 C C . HIS B 1 402 ? -20.172 -16.016 -6.496 1 98.25 402 HIS B C 1
ATOM 8467 O O . HIS B 1 402 ? -19.703 -17.156 -6.566 1 98.25 402 HIS B O 1
ATOM 8473 N N . LEU B 1 403 ? -20.578 -15.359 -7.543 1 98.31 403 LEU B N 1
ATOM 8474 C CA . LEU B 1 403 ? -20.328 -15.82 -8.898 1 98.31 403 LEU B CA 1
ATOM 8475 C C . LEU B 1 403 ? -19.016 -15.234 -9.43 1 98.31 403 LEU B C 1
ATOM 8477 O O . LEU B 1 403 ? -18.953 -14.047 -9.758 1 98.31 403 LEU B O 1
ATOM 8481 N N . VAL B 1 404 ? -18.047 -16.062 -9.562 1 97.69 404 VAL B N 1
ATOM 8482 C CA . VAL B 1 404 ? -16.688 -15.664 -9.953 1 97.69 404 VAL B CA 1
ATOM 8483 C C . VAL B 1 404 ? -16.594 -15.609 -11.477 1 97.69 404 VAL B C 1
ATOM 8485 O O . VAL B 1 404 ? -16.828 -16.609 -12.156 1 97.69 404 VAL B O 1
ATOM 8488 N N . SER B 1 405 ? -16.297 -14.445 -11.922 1 97.06 405 SER B N 1
ATOM 8489 C CA . SER B 1 405 ? -16.203 -14.25 -13.367 1 97.06 405 SER B CA 1
ATOM 8490 C C . SER B 1 405 ? -14.867 -14.742 -13.914 1 97.06 405 SER B C 1
ATOM 8492 O O . SER B 1 405 ? -14.039 -15.25 -13.164 1 97.06 405 SER B O 1
ATOM 8494 N N . ASN B 1 406 ? -14.688 -14.672 -15.227 1 96.69 406 ASN B N 1
ATOM 8495 C CA . ASN B 1 406 ? -13.484 -15.117 -15.93 1 96.69 406 ASN B CA 1
ATOM 8496 C C . ASN B 1 406 ? -13.305 -14.383 -17.25 1 96.69 406 ASN B C 1
ATOM 8498 O O . ASN B 1 406 ? -14.008 -13.406 -17.531 1 96.69 406 ASN B O 1
ATOM 8502 N N . GLN B 1 407 ? -12.359 -14.828 -18.016 1 96.06 407 GLN B N 1
ATOM 8503 C CA . GLN B 1 407 ? -12.023 -14.18 -19.266 1 96.06 407 GLN B CA 1
ATOM 8504 C C . GLN B 1 407 ? -13.188 -14.242 -20.25 1 96.06 407 GLN B C 1
ATOM 8506 O O . GLN B 1 407 ? -13.5 -13.258 -20.922 1 96.06 407 GLN B O 1
ATOM 8511 N N . ALA B 1 408 ? -13.805 -15.383 -20.359 1 95.44 408 ALA B N 1
ATOM 8512 C CA . ALA B 1 408 ? -14.898 -15.594 -21.312 1 95.44 408 ALA B CA 1
ATOM 8513 C C . ALA B 1 408 ? -16.078 -14.688 -20.984 1 95.44 408 ALA B C 1
ATOM 8515 O O . ALA B 1 408 ? -16.656 -14.07 -21.891 1 95.44 408 ALA B O 1
ATOM 8516 N N . VAL B 1 409 ? -16.422 -14.57 -19.75 1 97 409 VAL B N 1
ATOM 8517 C CA . VAL B 1 409 ? -17.547 -13.758 -19.297 1 97 409 VAL B CA 1
ATOM 8518 C C . VAL B 1 409 ? -17.234 -12.273 -19.5 1 97 409 VAL B C 1
ATOM 8520 O O . VAL B 1 409 ? -18.047 -11.539 -20.062 1 97 409 VAL B O 1
ATOM 8523 N N . ASN B 1 410 ? -16.094 -11.852 -19.078 1 97.62 410 ASN B N 1
ATOM 8524 C CA . ASN B 1 410 ? -15.719 -10.438 -19.047 1 97.62 410 ASN B CA 1
ATOM 8525 C C . ASN B 1 410 ? -15.57 -9.859 -20.453 1 97.62 410 ASN B C 1
ATOM 8527 O O . ASN B 1 410 ? -15.812 -8.664 -20.656 1 97.62 410 ASN B O 1
ATOM 8531 N N . SER B 1 411 ? -15.195 -10.688 -21.453 1 95.88 411 SER B N 1
ATOM 8532 C CA . SER B 1 411 ? -14.883 -10.203 -22.781 1 95.88 411 SER B CA 1
ATOM 8533 C C . SER B 1 411 ? -16.109 -10.25 -23.688 1 95.88 411 SER B C 1
ATOM 8535 O O . SER B 1 411 ? -16.031 -9.898 -24.875 1 95.88 411 SER B O 1
ATOM 8537 N N . GLN B 1 412 ? -17.188 -10.688 -23.172 1 95.69 412 GLN B N 1
ATOM 8538 C CA . GLN B 1 412 ? -18.406 -10.703 -23.969 1 95.69 412 GLN B CA 1
ATOM 8539 C C . GLN B 1 412 ? -18.766 -9.305 -24.469 1 95.69 412 GLN B C 1
ATOM 8541 O O . GLN B 1 412 ? -18.469 -8.312 -23.797 1 95.69 412 GLN B O 1
ATOM 8546 N N . VAL B 1 413 ? -19.5 -9.297 -25.594 1 95 413 VAL B N 1
ATOM 8547 C CA . VAL B 1 413 ? -20 -8.023 -26.094 1 95 413 VAL B CA 1
ATOM 8548 C C . VAL B 1 413 ? -20.953 -7.406 -25.062 1 95 413 VAL B C 1
ATOM 8550 O O . VAL B 1 413 ? -21.859 -8.078 -24.562 1 95 413 VAL B O 1
ATOM 8553 N N . LYS B 1 414 ? -20.719 -6.215 -24.719 1 95.19 414 LYS B N 1
ATOM 8554 C CA . LYS B 1 414 ? -21.484 -5.488 -23.719 1 95.19 414 LYS B CA 1
ATOM 8555 C C . LYS B 1 414 ? -21.344 -6.117 -22.328 1 95.19 414 LYS B C 1
ATOM 8557 O O . LYS B 1 414 ? -22.188 -5.938 -21.469 1 95.19 414 LYS B O 1
ATOM 8562 N N . GLY B 1 415 ? -20.281 -6.938 -22.203 1 96.88 415 GLY B N 1
ATOM 8563 C CA . GLY B 1 415 ? -19.984 -7.531 -20.922 1 96.88 415 GLY B CA 1
ATOM 8564 C C . GLY B 1 415 ? -19.234 -6.598 -19.984 1 96.88 415 GLY B C 1
ATOM 8565 O O . GLY B 1 415 ? -19.188 -5.387 -20.219 1 96.88 415 GLY B O 1
ATOM 8566 N N . PRO B 1 416 ? -18.688 -7.137 -18.922 1 98.31 416 PRO B N 1
ATOM 8567 C CA . PRO B 1 416 ? -18.047 -6.332 -17.875 1 98.31 416 PRO B CA 1
ATOM 8568 C C . PRO B 1 416 ? -16.969 -5.41 -18.438 1 98.31 416 PRO B C 1
ATOM 8570 O O . PRO B 1 416 ? -16.844 -4.266 -17.984 1 98.31 416 PRO B O 1
ATOM 8573 N N . ASN B 1 417 ? -16.109 -5.891 -19.406 1 97.69 417 ASN B N 1
ATOM 8574 C CA . ASN B 1 417 ? -15.086 -5.035 -19.984 1 97.69 417 ASN B CA 1
ATOM 8575 C C . ASN B 1 417 ? -15.695 -3.789 -20.625 1 97.69 417 ASN B C 1
ATOM 8577 O O . ASN B 1 417 ? -15.234 -2.674 -20.375 1 97.69 417 ASN B O 1
ATOM 8581 N N . ASP B 1 418 ? -16.719 -4 -21.391 1 97.69 418 ASP B N 1
ATOM 8582 C CA . ASP B 1 418 ? -17.406 -2.891 -22.047 1 97.69 418 ASP B CA 1
ATOM 8583 C C . ASP B 1 418 ? -18.109 -2.004 -21.031 1 97.69 418 ASP B C 1
ATOM 8585 O O . ASP B 1 418 ? -18.109 -0.777 -21.156 1 97.69 418 ASP B O 1
ATOM 8589 N N . MET B 1 419 ? -18.719 -2.641 -20.078 1 98.31 419 MET B N 1
ATOM 8590 C CA . MET B 1 419 ? -19.438 -1.891 -19.047 1 98.31 419 MET B CA 1
ATOM 8591 C C . MET B 1 419 ? -18.5 -0.926 -18.328 1 98.31 419 MET B C 1
ATOM 8593 O O . MET B 1 419 ? -18.859 0.231 -18.094 1 98.31 419 MET B O 1
ATOM 8597 N N . PHE B 1 420 ? -17.328 -1.438 -17.922 1 97.5 420 PHE B N 1
ATOM 8598 C CA . PHE B 1 420 ? -16.359 -0.595 -17.234 1 97.5 420 PHE B CA 1
ATOM 8599 C C . PHE B 1 420 ? -16.016 0.634 -18.062 1 97.5 420 PHE B C 1
ATOM 8601 O O . PHE B 1 420 ? -15.977 1.752 -17.547 1 97.5 420 PHE B O 1
ATOM 8608 N N . ARG B 1 421 ? -15.766 0.453 -19.297 1 95.75 421 ARG B N 1
ATOM 8609 C CA . ARG B 1 421 ? -15.477 1.542 -20.234 1 95.75 421 ARG B CA 1
ATOM 8610 C C . ARG B 1 421 ? -16.672 2.486 -20.344 1 95.75 421 ARG B C 1
ATOM 8612 O O . ARG B 1 421 ? -16.516 3.701 -20.203 1 95.75 421 ARG B O 1
ATOM 8619 N N . ASP B 1 422 ? -17.828 1.966 -20.562 1 97.38 422 ASP B N 1
ATOM 8620 C CA . ASP B 1 422 ? -19.016 2.75 -20.875 1 97.38 422 ASP B CA 1
ATOM 8621 C C . ASP B 1 422 ? -19.469 3.576 -19.672 1 97.38 422 ASP B C 1
ATOM 8623 O O . ASP B 1 422 ? -20 4.68 -19.828 1 97.38 422 ASP B O 1
ATOM 8627 N N . LEU B 1 423 ? -19.297 3.066 -18.469 1 97.56 423 LEU B N 1
ATOM 8628 C CA . LEU B 1 423 ? -19.656 3.799 -17.266 1 97.56 423 LEU B CA 1
ATOM 8629 C C . LEU B 1 423 ? -18.797 5.047 -17.094 1 97.56 423 LEU B C 1
ATOM 8631 O O . LEU B 1 423 ? -19.219 6.023 -16.469 1 97.56 423 LEU B O 1
ATOM 8635 N N . GLN B 1 424 ? -17.594 5.023 -17.609 1 94.19 424 GLN B N 1
ATOM 8636 C CA . GLN B 1 424 ? -16.688 6.168 -17.531 1 94.19 424 GLN B CA 1
ATOM 8637 C C . GLN B 1 424 ? -17.062 7.234 -18.547 1 94.19 424 GLN B C 1
ATOM 8639 O O . GLN B 1 424 ? -16.844 8.43 -18.328 1 94.19 424 GLN B O 1
ATOM 8644 N N . VAL B 1 425 ? -17.562 6.797 -19.672 1 93.69 425 VAL B N 1
ATOM 8645 C CA . VAL B 1 425 ? -17.859 7.703 -20.781 1 93.69 425 VAL B CA 1
ATOM 8646 C C . VAL B 1 425 ? -19.219 8.367 -20.562 1 93.69 425 VAL B C 1
ATOM 8648 O O . VAL B 1 425 ? -19.391 9.539 -20.906 1 93.69 425 VAL B O 1
ATOM 8651 N N . ALA B 1 426 ? -20.109 7.703 -19.953 1 93.62 426 ALA B N 1
ATOM 8652 C CA . ALA B 1 426 ? -21.469 8.203 -19.75 1 93.62 426 ALA B CA 1
ATOM 8653 C C . ALA B 1 426 ? -21.5 9.242 -18.625 1 93.62 426 ALA B C 1
ATOM 8655 O O . ALA B 1 426 ? -20.719 9.172 -17.672 1 93.62 426 ALA B O 1
ATOM 8656 N N . ASP B 1 427 ? -22.328 10.156 -18.781 1 91.5 427 ASP B N 1
ATOM 8657 C CA . ASP B 1 427 ? -22.625 11.07 -17.688 1 91.5 427 ASP B CA 1
ATOM 8658 C C . ASP B 1 427 ? -23.703 10.5 -16.766 1 91.5 427 ASP B C 1
ATOM 8660 O O . ASP B 1 427 ? -24.891 10.75 -16.953 1 91.5 427 ASP B O 1
ATOM 8664 N N . LEU B 1 428 ? -23.328 9.906 -15.766 1 94.06 428 LEU B N 1
ATOM 8665 C CA . LEU B 1 428 ? -24.25 9.203 -14.867 1 94.06 428 LEU B CA 1
ATOM 8666 C C . LEU B 1 428 ? -24.828 10.156 -13.828 1 94.06 428 LEU B C 1
ATOM 8668 O O . LEU B 1 428 ? -25.828 9.844 -13.188 1 94.06 428 LEU B O 1
ATOM 8672 N N . GLY B 1 429 ? -24.156 11.273 -13.703 1 92.5 429 GLY B N 1
ATOM 8673 C CA . GLY B 1 429 ? -24.562 12.18 -12.641 1 92.5 429 GLY B CA 1
ATOM 8674 C C . GLY B 1 429 ? -24.078 11.734 -11.273 1 92.5 429 GLY B C 1
ATOM 8675 O O . GLY B 1 429 ? -24.781 11.93 -10.273 1 92.5 429 GLY B O 1
ATOM 8676 N N . LEU B 1 430 ? -22.984 11.117 -11.203 1 95 430 LEU B N 1
ATOM 8677 C CA . LEU B 1 430 ? -22.406 10.656 -9.945 1 95 430 LEU B CA 1
ATOM 8678 C C . LEU B 1 430 ? -22.047 11.836 -9.047 1 95 430 LEU B C 1
ATOM 8680 O O . LEU B 1 430 ? -21.422 12.797 -9.5 1 95 430 LEU B O 1
ATOM 8684 N N . ARG B 1 431 ? -22.406 11.727 -7.832 1 94.12 431 ARG B N 1
ATOM 8685 C CA . ARG B 1 431 ? -22.109 12.773 -6.863 1 94.12 431 ARG B CA 1
ATOM 8686 C C . ARG B 1 431 ? -21.953 12.188 -5.461 1 94.12 431 ARG B C 1
ATOM 8688 O O . ARG B 1 431 ? -22.406 11.078 -5.188 1 94.12 431 ARG B O 1
ATOM 8695 N N . ARG B 1 432 ? -21.266 12.906 -4.625 1 94.44 432 ARG B N 1
ATOM 8696 C CA . ARG B 1 432 ? -21.188 12.562 -3.207 1 94.44 432 ARG B CA 1
ATOM 8697 C C . ARG B 1 432 ? -22.312 13.234 -2.428 1 94.44 432 ARG B C 1
ATOM 8699 O O . ARG B 1 432 ? -22.703 14.375 -2.73 1 94.44 432 ARG B O 1
ATOM 8706 N N . PHE B 1 433 ? -22.812 12.555 -1.457 1 91.5 433 PHE B N 1
ATOM 8707 C CA . PHE B 1 433 ? -23.953 13.062 -0.704 1 91.5 433 PHE B CA 1
ATOM 8708 C C . PHE B 1 433 ? -23.594 13.234 0.767 1 91.5 433 PHE B C 1
ATOM 8710 O O . PHE B 1 433 ? -22.75 12.508 1.299 1 91.5 433 PHE B O 1
ATOM 8717 N N . PRO B 1 434 ? -24.234 14.195 1.412 1 89.62 434 PRO B N 1
ATOM 8718 C CA . PRO B 1 434 ? -24.031 14.328 2.855 1 89.62 434 PRO B CA 1
ATOM 8719 C C . PRO B 1 434 ? -24.609 13.156 3.646 1 89.62 434 PRO B C 1
ATOM 8721 O O . PRO B 1 434 ? -25.719 12.703 3.354 1 89.62 434 PRO B O 1
ATOM 8724 N N . LEU B 1 435 ? -23.922 12.727 4.547 1 87.25 435 LEU B N 1
ATOM 8725 C CA . LEU B 1 435 ? -24.406 11.656 5.418 1 87.25 435 LEU B CA 1
ATOM 8726 C C . LEU B 1 435 ? -25.531 12.148 6.316 1 87.25 435 LEU B C 1
ATOM 8728 O O . LEU B 1 435 ? -25.469 13.258 6.852 1 87.25 435 LEU B O 1
ATOM 8732 N N . GLN B 1 436 ? -26.547 11.375 6.465 1 79.25 436 GLN B N 1
ATOM 8733 C CA . GLN B 1 436 ? -27.688 11.742 7.289 1 79.25 436 GLN B CA 1
ATOM 8734 C C . GLN B 1 436 ? -27.375 11.586 8.773 1 79.25 436 GLN B C 1
ATOM 8736 O O . GLN B 1 436 ? -27.766 12.422 9.594 1 79.25 436 GLN B O 1
ATOM 8741 N N . GLN B 1 437 ? -26.734 10.508 9.07 1 77.94 437 GLN B N 1
ATOM 8742 C CA . GLN B 1 437 ? -26.375 10.25 10.461 1 77.94 437 GLN B CA 1
ATOM 8743 C C . GLN B 1 437 ? -24.875 10.469 10.703 1 77.94 437 GLN B C 1
ATOM 8745 O O . GLN B 1 437 ? -24.078 9.539 10.586 1 77.94 437 GLN B O 1
ATOM 8750 N N . SER B 1 438 ? -24.5 11.781 10.703 1 79 438 SER B N 1
ATOM 8751 C CA . SER B 1 438 ? -23.094 12.094 10.969 1 79 438 SER B CA 1
ATOM 8752 C C . SER B 1 438 ? -22.953 12.984 12.195 1 79 438 SER B C 1
ATOM 8754 O O . SER B 1 438 ? -23.844 13.781 12.5 1 79 438 SER B O 1
ATOM 8756 N N . VAL B 1 439 ? -21.938 12.719 12.852 1 77.56 439 VAL B N 1
ATOM 8757 C CA . VAL B 1 439 ? -21.641 13.547 14.016 1 77.56 439 VAL B CA 1
ATOM 8758 C C . VAL B 1 439 ? -21.375 14.984 13.578 1 77.56 439 VAL B C 1
ATOM 8760 O O . VAL B 1 439 ? -21.766 15.938 14.258 1 77.56 439 VAL B O 1
ATOM 8763 N N . VAL B 1 440 ? -20.812 15.117 12.445 1 87.62 440 VAL B N 1
ATOM 8764 C CA . VAL B 1 440 ? -20.5 16.438 11.914 1 87.62 440 VAL B CA 1
ATOM 8765 C C . VAL B 1 440 ? -21.359 16.719 10.68 1 87.62 440 VAL B C 1
ATOM 8767 O O . VAL B 1 440 ? -21.188 16.062 9.648 1 87.62 440 VAL B O 1
ATOM 8770 N N . PRO B 1 441 ? -22.203 17.656 10.906 1 84.25 441 PRO B N 1
ATOM 8771 C CA . PRO B 1 441 ? -23.062 17.984 9.766 1 84.25 441 PRO B CA 1
ATOM 8772 C C . PRO B 1 441 ? -22.266 18.359 8.516 1 84.25 441 PRO B C 1
ATOM 8774 O O . PRO B 1 441 ? -21.234 19.031 8.609 1 84.25 441 PRO B O 1
ATOM 8777 N N . GLY B 1 442 ? -22.688 17.812 7.379 1 86.88 442 GLY B N 1
ATOM 8778 C CA . GLY B 1 442 ? -22.062 18.156 6.113 1 86.88 442 GLY B CA 1
ATOM 8779 C C . GLY B 1 442 ? -21.031 17.141 5.652 1 86.88 442 GLY B C 1
ATOM 8780 O O . GLY B 1 442 ? -20.484 17.266 4.559 1 86.88 442 GLY B O 1
ATOM 8781 N N . THR B 1 443 ? -20.797 16.125 6.449 1 91.44 443 THR B N 1
ATOM 8782 C CA . THR B 1 443 ? -19.844 15.094 6.059 1 91.44 443 THR B CA 1
ATOM 8783 C C . THR B 1 443 ? -20.359 14.336 4.836 1 91.44 443 THR B C 1
ATOM 8785 O O . THR B 1 443 ? -21.5 13.891 4.805 1 91.44 443 THR B O 1
ATOM 8788 N N . LEU B 1 444 ? -19.484 14.219 3.879 1 93.31 444 LEU B N 1
ATOM 8789 C CA . LEU B 1 444 ? -19.875 13.586 2.625 1 93.31 444 LEU B CA 1
ATOM 8790 C C . LEU B 1 444 ? -19.484 12.117 2.611 1 93.31 444 LEU B C 1
ATOM 8792 O O . LEU B 1 444 ? -18.562 11.711 3.336 1 93.31 444 LEU B O 1
ATOM 8796 N N . THR B 1 445 ? -20.125 11.406 1.766 1 93.38 445 THR B N 1
ATOM 8797 C CA . THR B 1 445 ? -19.75 10.016 1.511 1 93.38 445 THR B CA 1
ATOM 8798 C C . THR B 1 445 ? -18.375 9.93 0.882 1 93.38 445 THR B C 1
ATOM 8800 O O . THR B 1 445 ? -17.938 10.852 0.18 1 93.38 445 THR B O 1
ATOM 8803 N N . ALA B 1 446 ? -17.719 8.836 1.153 1 94.25 446 ALA B N 1
ATOM 8804 C CA . ALA B 1 446 ? -16.453 8.547 0.501 1 94.25 446 ALA B CA 1
ATOM 8805 C C . ALA B 1 446 ? -16.641 7.672 -0.73 1 94.25 446 ALA B C 1
ATOM 8807 O O . ALA B 1 446 ? -15.969 6.652 -0.889 1 94.25 446 ALA B O 1
ATOM 8808 N N . HIS B 1 447 ? -17.594 7.965 -1.482 1 96.19 447 HIS B N 1
ATOM 8809 C CA . HIS B 1 447 ? -17.938 7.387 -2.773 1 96.19 447 HIS B CA 1
ATOM 8810 C C . HIS B 1 447 ? -18.922 8.273 -3.531 1 96.19 447 HIS B C 1
ATOM 8812 O O . HIS B 1 447 ? -19.609 9.109 -2.93 1 96.19 447 HIS B O 1
ATOM 8818 N N . PHE B 1 448 ? -18.938 8.172 -4.785 1 96.38 448 PHE B N 1
ATOM 8819 C CA . PHE B 1 448 ? -19.938 8.828 -5.629 1 96.38 448 PHE B CA 1
ATOM 8820 C C . PHE B 1 448 ? -21.109 7.891 -5.906 1 96.38 448 PHE B C 1
ATOM 8822 O O . PHE B 1 448 ? -20.922 6.676 -6.035 1 96.38 448 PHE B O 1
ATOM 8829 N N . ALA B 1 449 ? -22.328 8.477 -6.043 1 96 449 ALA B N 1
ATOM 8830 C CA . ALA B 1 449 ? -23.484 7.59 -6.168 1 96 449 ALA B CA 1
ATOM 8831 C C . ALA B 1 449 ? -24.531 8.188 -7.105 1 96 449 ALA B C 1
ATOM 8833 O O . ALA B 1 449 ? -24.625 9.406 -7.246 1 96 449 ALA B O 1
ATOM 8834 N N . VAL B 1 450 ? -25.234 7.363 -7.711 1 95.25 450 VAL B N 1
ATOM 8835 C CA . VAL B 1 450 ? -26.453 7.668 -8.438 1 95.25 450 VAL B CA 1
ATOM 8836 C C . VAL B 1 450 ? -27.422 6.484 -8.352 1 95.25 450 VAL B C 1
ATOM 8838 O O . VAL B 1 450 ? -26.984 5.328 -8.367 1 95.25 450 VAL B O 1
ATOM 8841 N N . ASN B 1 451 ? -28.656 6.766 -8.188 1 94.31 451 ASN B N 1
ATOM 8842 C CA . ASN B 1 451 ? -29.672 5.723 -8.078 1 94.31 451 ASN B CA 1
ATOM 8843 C C . ASN B 1 451 ? -30.609 5.727 -9.273 1 94.31 451 ASN B C 1
ATOM 8845 O O . ASN B 1 451 ? -30.984 6.789 -9.773 1 94.31 451 ASN B O 1
ATOM 8849 N N . TYR B 1 452 ? -30.969 4.566 -9.773 1 93.88 452 TYR B N 1
ATOM 8850 C CA . TYR B 1 452 ? -31.953 4.379 -10.836 1 93.88 452 TYR B CA 1
ATOM 8851 C C . TYR B 1 452 ? -33.125 3.521 -10.359 1 93.88 452 TYR B C 1
ATOM 8853 O O . TYR B 1 452 ? -32.906 2.566 -9.602 1 93.88 452 TYR B O 1
ATOM 8861 N N . GLY B 1 453 ? -34.344 3.793 -10.82 1 92.19 453 GLY B N 1
ATOM 8862 C CA . GLY B 1 453 ? -35.531 3.033 -10.438 1 92.19 453 GLY B CA 1
ATOM 8863 C C . GLY B 1 453 ? -36.219 3.568 -9.195 1 92.19 453 GLY B C 1
ATOM 8864 O O . GLY B 1 453 ? -36.406 4.773 -9.062 1 92.19 453 GLY B O 1
ATOM 8865 N N . MET B 1 454 ? -36.625 2.695 -8.328 1 89.88 454 MET B N 1
ATOM 8866 C CA . MET B 1 454 ? -37.312 3.059 -7.09 1 89.88 454 MET B CA 1
ATOM 8867 C C . MET B 1 454 ? -36.375 3.832 -6.156 1 89.88 454 MET B C 1
ATOM 8869 O O . MET B 1 454 ? -35.156 3.598 -6.141 1 89.88 454 MET B O 1
ATOM 8873 N N . PRO B 1 455 ? -36.969 4.637 -5.402 1 86.38 455 PRO B N 1
ATOM 8874 C CA . PRO B 1 455 ? -36.125 5.359 -4.438 1 86.38 455 PRO B CA 1
ATOM 8875 C C . PRO B 1 455 ? -35.594 4.449 -3.344 1 86.38 455 PRO B C 1
ATOM 8877 O O . PRO B 1 455 ? -36.281 3.537 -2.885 1 86.38 455 PRO B O 1
ATOM 8880 N N . TYR B 1 456 ? -34.469 4.66 -3.096 1 81.88 456 TYR B N 1
ATOM 8881 C CA . TYR B 1 456 ? -33.75 3.9 -2.074 1 81.88 456 TYR B CA 1
ATOM 8882 C C . TYR B 1 456 ? -33.062 4.832 -1.08 1 81.88 456 TYR B C 1
ATOM 8884 O O . TYR B 1 456 ? -32.312 5.719 -1.473 1 81.88 456 TYR B O 1
ATOM 8892 N N . LYS B 1 457 ? -33.594 4.77 0.164 1 73.31 457 LYS B N 1
ATOM 8893 C CA . LYS B 1 457 ? -32.969 5.559 1.223 1 73.31 457 LYS B CA 1
ATOM 8894 C C . LYS B 1 457 ? -32.031 4.695 2.07 1 73.31 457 LYS B C 1
ATOM 8896 O O . LYS B 1 457 ? -32.438 3.693 2.648 1 73.31 457 LYS B O 1
ATOM 8901 N N . TYR B 1 458 ? -30.844 5.012 1.924 1 68.25 458 TYR B N 1
ATOM 8902 C CA . TYR B 1 458 ? -29.891 4.398 2.838 1 68.25 458 TYR B CA 1
ATOM 8903 C C . TYR B 1 458 ? -29.156 5.457 3.646 1 68.25 458 TYR B C 1
ATOM 8905 O O . TYR B 1 458 ? -29.766 6.402 4.148 1 68.25 458 TYR B O 1
ATOM 8913 N N . VAL B 1 459 ? -27.953 5.391 3.812 1 62.62 459 VAL B N 1
ATOM 8914 C CA . VAL B 1 459 ? -27.25 6.34 4.664 1 62.62 459 VAL B CA 1
ATOM 8915 C C . VAL B 1 459 ? -27.375 7.746 4.078 1 62.62 459 VAL B C 1
ATOM 8917 O O . VAL B 1 459 ? -27.109 8.734 4.766 1 62.62 459 VAL B O 1
ATOM 8920 N N . VAL B 1 460 ? -27.875 7.742 2.779 1 70.75 460 VAL B N 1
ATOM 8921 C CA . VAL B 1 460 ? -28.078 9.008 2.086 1 70.75 460 VAL B CA 1
ATOM 8922 C C . VAL B 1 460 ? -29.391 8.961 1.295 1 70.75 460 VAL B C 1
ATOM 8924 O O . VAL B 1 460 ? -29.906 7.879 1.003 1 70.75 460 VAL B O 1
ATOM 8927 N N . SER B 1 461 ? -30 10.156 1.153 1 67.25 461 SER B N 1
ATOM 8928 C CA . SER B 1 461 ? -31.141 10.281 0.243 1 67.25 461 SER B CA 1
ATOM 8929 C C . SER B 1 461 ? -30.672 10.641 -1.167 1 67.25 461 SER B C 1
ATOM 8931 O O . SER B 1 461 ? -30.156 11.727 -1.396 1 67.25 461 SER B O 1
ATOM 8933 N N . VAL B 1 462 ? -30.75 9.688 -1.983 1 67.81 462 VAL B N 1
ATOM 8934 C CA . VAL B 1 462 ? -30.328 9.883 -3.363 1 67.81 462 VAL B CA 1
ATOM 8935 C C . VAL B 1 462 ? -31.547 10.055 -4.266 1 67.81 462 VAL B C 1
ATOM 8937 O O . VAL B 1 462 ? -32.5 9.281 -4.172 1 67.81 462 VAL B O 1
ATOM 8940 N N . ASP B 1 463 ? -31.562 11.18 -4.984 1 75.75 463 ASP B N 1
ATOM 8941 C CA . ASP B 1 463 ? -32.594 11.281 -6.012 1 75.75 463 ASP B CA 1
ATOM 8942 C C . ASP B 1 463 ? -32.469 10.164 -7.039 1 75.75 463 ASP B C 1
ATOM 8944 O O . ASP B 1 463 ? -31.359 9.781 -7.41 1 75.75 463 ASP B O 1
ATOM 8948 N N . SER B 1 464 ? -33.531 9.57 -7.32 1 85.44 464 SER B N 1
ATOM 8949 C CA . SER B 1 464 ? -33.5 8.422 -8.219 1 85.44 464 SER B CA 1
ATOM 8950 C C . SER B 1 464 ? -33.938 8.812 -9.633 1 85.44 464 SER B C 1
ATOM 8952 O O . SER B 1 464 ? -34.906 9.562 -9.812 1 85.44 464 SER B O 1
ATOM 8954 N N . LYS B 1 465 ? -33.125 8.422 -10.531 1 88.44 465 LYS B N 1
ATOM 8955 C CA . LYS B 1 465 ? -33.469 8.547 -11.945 1 88.44 465 LYS B CA 1
ATOM 8956 C C . LYS B 1 465 ? -34.25 7.332 -12.43 1 88.44 465 LYS B C 1
ATOM 8958 O O . LYS B 1 465 ? -34.25 6.281 -11.789 1 88.44 465 LYS B O 1
ATOM 8963 N N . GLY B 1 466 ? -35 7.477 -13.516 1 89.31 466 GLY B N 1
ATOM 8964 C CA . GLY B 1 466 ? -35.656 6.328 -14.125 1 89.31 466 GLY B CA 1
ATOM 8965 C C . GLY B 1 466 ? -34.719 5.441 -14.898 1 89.31 466 GLY B C 1
ATOM 8966 O O . GLY B 1 466 ? -33.688 5.914 -15.422 1 89.31 466 GLY B O 1
ATOM 8967 N N . PHE B 1 467 ? -35.062 4.203 -15.008 1 91.81 467 PHE B N 1
ATOM 8968 C CA . PHE B 1 467 ? -34.25 3.271 -15.773 1 91.81 467 PHE B CA 1
ATOM 8969 C C . PHE B 1 467 ? -34.219 3.658 -17.25 1 91.81 467 PHE B C 1
ATOM 8971 O O . PHE B 1 467 ? -33.281 3.303 -17.969 1 91.81 467 PHE B O 1
ATOM 8978 N N . ASN B 1 468 ? -35.219 4.379 -17.672 1 87.94 468 ASN B N 1
ATOM 8979 C CA . ASN B 1 468 ? -35.281 4.832 -19.062 1 87.94 468 ASN B CA 1
ATOM 8980 C C . ASN B 1 468 ? -34.188 5.832 -19.375 1 87.94 468 ASN B C 1
ATOM 8982 O O . ASN B 1 468 ? -33.812 6.004 -20.531 1 87.94 468 ASN B O 1
ATOM 8986 N N . GLU B 1 469 ? -33.688 6.426 -18.375 1 89.25 469 GLU B N 1
ATOM 8987 C CA . GLU B 1 469 ? -32.594 7.398 -18.531 1 89.25 469 GLU B CA 1
ATOM 8988 C C . GLU B 1 469 ? -31.234 6.746 -18.328 1 89.25 469 GLU B C 1
ATOM 8990 O O . GLU B 1 469 ? -30.203 7.391 -18.531 1 89.25 469 GLU B O 1
ATOM 8995 N N . ALA B 1 470 ? -31.234 5.547 -17.984 1 93.94 470 ALA B N 1
ATOM 8996 C CA . ALA B 1 470 ? -29.984 4.871 -17.641 1 93.94 470 ALA B CA 1
ATOM 8997 C C . ALA B 1 470 ? -29.219 4.465 -18.891 1 93.94 470 ALA B C 1
ATOM 8999 O O . ALA B 1 470 ? -29.812 4.02 -19.875 1 93.94 470 ALA B O 1
ATOM 9000 N N . PRO B 1 471 ? -27.953 4.641 -18.922 1 95 471 PRO B N 1
ATOM 9001 C CA . PRO B 1 471 ? -27.156 4.137 -20.047 1 95 471 PRO B CA 1
ATOM 9002 C C . PRO B 1 471 ? -27.234 2.617 -20.188 1 95 471 PRO B C 1
ATOM 9004 O O . PRO B 1 471 ? -27.609 1.926 -19.234 1 95 471 PRO B O 1
ATOM 9007 N N . ASP B 1 472 ? -26.766 2.129 -21.312 1 94 472 ASP B N 1
ATOM 9008 C CA . ASP B 1 472 ? -26.828 0.709 -21.641 1 94 472 ASP B CA 1
ATOM 9009 C C . ASP B 1 472 ? -26.047 -0.129 -20.641 1 94 472 ASP B C 1
ATOM 9011 O O . ASP B 1 472 ? -26.453 -1.238 -20.281 1 94 472 ASP B O 1
ATOM 9015 N N . ALA B 1 473 ? -24.953 0.363 -20.234 1 96.38 473 ALA B N 1
ATOM 9016 C CA . ALA B 1 473 ? -24.125 -0.375 -19.297 1 96.38 473 ALA B CA 1
ATOM 9017 C C . ALA B 1 473 ? -24.891 -0.649 -18 1 96.38 473 ALA B C 1
ATOM 9019 O O . ALA B 1 473 ? -24.75 -1.723 -17.406 1 96.38 473 ALA B O 1
ATOM 9020 N N . VAL B 1 474 ? -25.703 0.284 -17.578 1 97.25 474 VAL B N 1
ATOM 9021 C CA . VAL B 1 474 ? -26.453 0.155 -16.328 1 97.25 474 VAL B CA 1
ATOM 9022 C C . VAL B 1 474 ? -27.578 -0.859 -16.516 1 97.25 474 VAL B C 1
ATOM 9024 O O . VAL B 1 474 ? -27.766 -1.754 -15.688 1 97.25 474 VAL B O 1
ATOM 9027 N N . THR B 1 475 ? -28.344 -0.732 -17.609 1 96.06 475 THR B N 1
ATOM 9028 C CA . THR B 1 475 ? -29.438 -1.665 -17.844 1 96.06 475 THR B CA 1
ATOM 9029 C C . THR B 1 475 ? -28.906 -3.066 -18.125 1 96.06 475 THR B C 1
ATOM 9031 O O . THR B 1 475 ? -29.531 -4.062 -17.75 1 96.06 475 THR B O 1
ATOM 9034 N N . GLY B 1 476 ? -27.75 -3.088 -18.859 1 96.38 476 GLY B N 1
ATOM 9035 C CA . GLY B 1 476 ? -27.109 -4.379 -19.031 1 96.38 476 GLY B CA 1
ATOM 9036 C C . GLY B 1 476 ? -26.703 -5.031 -17.719 1 96.38 476 GLY B C 1
ATOM 9037 O O . GLY B 1 476 ? -26.875 -6.242 -17.547 1 96.38 476 GLY B O 1
ATOM 9038 N N . ALA B 1 477 ? -26.156 -4.277 -16.828 1 97.94 477 ALA B N 1
ATOM 9039 C CA . ALA B 1 477 ? -25.797 -4.773 -15.5 1 97.94 477 ALA B CA 1
ATOM 9040 C C . ALA B 1 477 ? -27.031 -5.242 -14.734 1 97.94 477 ALA B C 1
ATOM 9042 O O . ALA B 1 477 ? -27 -6.254 -14.031 1 97.94 477 ALA B O 1
ATOM 9043 N N . LEU B 1 478 ? -28.109 -4.473 -14.891 1 97.69 478 LEU B N 1
ATOM 9044 C CA . LEU B 1 478 ? -29.359 -4.871 -14.258 1 97.69 478 LEU B CA 1
ATOM 9045 C C . LEU B 1 478 ? -29.797 -6.254 -14.734 1 97.69 478 LEU B C 1
ATOM 9047 O O . LEU B 1 478 ? -30.266 -7.07 -13.938 1 97.69 478 LEU B O 1
ATOM 9051 N N . GLY B 1 479 ? -29.703 -6.492 -16.016 1 97.5 479 GLY B N 1
ATOM 9052 C CA . GLY B 1 479 ? -30 -7.812 -16.547 1 97.5 479 GLY B CA 1
ATOM 9053 C C . GLY B 1 479 ? -29.188 -8.914 -15.922 1 97.5 479 GLY B C 1
ATOM 9054 O O . GLY B 1 479 ? -29.719 -9.969 -15.57 1 97.5 479 GLY B O 1
ATOM 9055 N N . ARG B 1 480 ? -27.922 -8.734 -15.797 1 97.94 480 ARG B N 1
ATOM 9056 C CA . ARG B 1 480 ? -27.031 -9.719 -15.188 1 97.94 480 ARG B CA 1
ATOM 9057 C C . ARG B 1 480 ? -27.391 -9.945 -13.727 1 97.94 480 ARG B C 1
ATOM 9059 O O . ARG B 1 480 ? -27.391 -11.086 -13.25 1 97.94 480 ARG B O 1
ATOM 9066 N N . LEU B 1 481 ? -27.672 -8.867 -13.055 1 98.38 481 LEU B N 1
ATOM 9067 C CA . LEU B 1 481 ? -27.969 -8.961 -11.625 1 98.38 481 LEU B CA 1
ATOM 9068 C C . LEU B 1 481 ? -29.328 -9.633 -11.406 1 98.38 481 LEU B C 1
ATOM 9070 O O . LEU B 1 481 ? -29.5 -10.359 -10.422 1 98.38 481 LEU B O 1
ATOM 9074 N N . ALA B 1 482 ? -30.266 -9.352 -12.273 1 97.62 482 ALA B N 1
ATOM 9075 C CA . ALA B 1 482 ? -31.547 -10.062 -12.211 1 97.62 482 ALA B CA 1
ATOM 9076 C C . ALA B 1 482 ? -31.344 -11.57 -12.398 1 97.62 482 ALA B C 1
ATOM 9078 O O . ALA B 1 482 ? -31.922 -12.375 -11.672 1 97.62 482 ALA B O 1
ATOM 9079 N N . TRP B 1 483 ? -30.562 -11.906 -13.375 1 97.81 483 TRP B N 1
ATOM 9080 C CA . TRP B 1 483 ? -30.234 -13.312 -13.625 1 97.81 483 TRP B CA 1
ATOM 9081 C C . TRP B 1 483 ? -29.578 -13.938 -12.398 1 97.81 483 TRP B C 1
ATOM 9083 O O . TRP B 1 483 ? -29.984 -15.016 -11.953 1 97.81 483 TRP B O 1
ATOM 9093 N N . ALA B 1 484 ? -28.594 -13.312 -11.844 1 98.12 484 ALA B N 1
ATOM 9094 C CA . ALA B 1 484 ? -27.875 -13.828 -10.68 1 98.12 484 ALA B CA 1
ATOM 9095 C C . ALA B 1 484 ? -28.828 -14.008 -9.492 1 98.12 484 ALA B C 1
ATOM 9097 O O . ALA B 1 484 ? -28.734 -15.008 -8.766 1 98.12 484 ALA B O 1
ATOM 9098 N N . THR B 1 485 ? -29.656 -13.016 -9.312 1 97.75 485 THR B N 1
ATOM 9099 C CA . THR B 1 485 ? -30.641 -13.086 -8.242 1 97.75 485 THR B CA 1
ATOM 9100 C C . THR B 1 485 ? -31.531 -14.312 -8.406 1 97.75 485 THR B C 1
ATOM 9102 O O . THR B 1 485 ? -31.719 -15.086 -7.465 1 97.75 485 THR B O 1
ATOM 9105 N N . LYS B 1 486 ? -32.031 -14.477 -9.602 1 97.25 486 LYS B N 1
ATOM 9106 C CA . LYS B 1 486 ? -32.906 -15.617 -9.891 1 97.25 486 LYS B CA 1
ATOM 9107 C C . LYS B 1 486 ? -32.188 -16.938 -9.594 1 97.25 486 LYS B C 1
ATOM 9109 O O . LYS B 1 486 ? -32.75 -17.812 -8.922 1 97.25 486 LYS B O 1
ATOM 9114 N N . ARG B 1 487 ? -31 -17.047 -10.016 1 96.69 487 ARG B N 1
ATOM 9115 C CA . ARG B 1 487 ? -30.25 -18.297 -9.859 1 96.69 487 ARG B CA 1
ATOM 9116 C C . ARG B 1 487 ? -29.906 -18.547 -8.391 1 96.69 487 ARG B C 1
ATOM 9118 O O . ARG B 1 487 ? -29.891 -19.688 -7.941 1 96.69 487 ARG B O 1
ATOM 9125 N N . ALA B 1 488 ? -29.625 -17.516 -7.676 1 95.88 488 ALA B N 1
ATOM 9126 C CA . ALA B 1 488 ? -29.25 -17.641 -6.266 1 95.88 488 ALA B CA 1
ATOM 9127 C C . ALA B 1 488 ? -30.453 -18.062 -5.422 1 95.88 488 ALA B C 1
ATOM 9129 O O . ALA B 1 488 ? -30.312 -18.781 -4.434 1 95.88 488 ALA B O 1
ATOM 9130 N N . VAL B 1 489 ? -31.578 -17.578 -5.785 1 95.94 489 VAL B N 1
ATOM 9131 C CA . VAL B 1 489 ? -32.781 -17.812 -5 1 95.94 489 VAL B CA 1
ATOM 9132 C C . VAL B 1 489 ? -33.375 -19.188 -5.355 1 95.94 489 VAL B C 1
ATOM 9134 O O . VAL B 1 489 ? -34.062 -19.797 -4.539 1 95.94 489 VAL B O 1
ATOM 9137 N N . GLU B 1 490 ? -33 -19.609 -6.52 1 91.56 490 GLU B N 1
ATOM 9138 C CA . GLU B 1 490 ? -33.469 -20.906 -6.957 1 91.56 490 GLU B CA 1
ATOM 9139 C C . GLU B 1 490 ? -33.094 -22.016 -5.973 1 91.56 490 GLU B C 1
ATOM 9141 O O . GLU B 1 490 ? -31.938 -22.125 -5.586 1 91.56 490 GLU B O 1
ATOM 9146 N N . GLY B 1 491 ? -33.906 -22.75 -5.426 1 81.31 491 GLY B N 1
ATOM 9147 C CA . GLY B 1 491 ? -33.656 -23.875 -4.531 1 81.31 491 GLY B CA 1
ATOM 9148 C C . GLY B 1 491 ? -33.812 -23.5 -3.064 1 81.31 491 GLY B C 1
ATOM 9149 O O . GLY B 1 491 ? -33.719 -24.375 -2.193 1 81.31 491 GLY B O 1
ATOM 9150 N N . THR B 1 492 ? -33.906 -22.203 -2.826 1 87 492 THR B N 1
ATOM 9151 C CA . THR B 1 492 ? -34.062 -21.797 -1.434 1 87 492 THR B CA 1
ATOM 9152 C C . THR B 1 492 ? -35.531 -21.922 -0.984 1 87 492 THR B C 1
ATOM 9154 O O . THR B 1 492 ? -35.812 -21.906 0.214 1 87 492 THR B O 1
ATOM 9157 N N . GLY B 1 493 ? -36.438 -22.047 -1.934 1 87.31 493 GLY B N 1
ATOM 9158 C CA . GLY B 1 493 ? -37.875 -22.094 -1.618 1 87.31 493 GLY B CA 1
ATOM 9159 C C . GLY B 1 493 ? -38.531 -20.719 -1.643 1 87.31 493 GLY B C 1
ATOM 9160 O O . GLY B 1 493 ? -39.75 -20.625 -1.669 1 87.31 493 GLY B O 1
ATOM 9161 N N . ASP B 1 494 ? -37.781 -19.625 -1.647 1 91.75 494 ASP B N 1
ATOM 9162 C CA . ASP B 1 494 ? -38.344 -18.281 -1.686 1 91.75 494 ASP B CA 1
ATOM 9163 C C . ASP B 1 494 ? -38.688 -17.859 -3.115 1 91.75 494 ASP B C 1
ATOM 9165 O O . ASP B 1 494 ? -38.156 -18.438 -4.074 1 91.75 494 ASP B O 1
ATOM 9169 N N . ALA B 1 495 ? -39.562 -16.891 -3.182 1 92.31 495 ALA B N 1
ATOM 9170 C CA . ALA B 1 495 ? -39.969 -16.375 -4.492 1 92.31 495 ALA B CA 1
ATOM 9171 C C . ALA B 1 495 ? -38.906 -15.406 -5.039 1 92.31 495 ALA B C 1
ATOM 9173 O O . ALA B 1 495 ? -38.312 -14.625 -4.293 1 92.31 495 ALA B O 1
ATOM 9174 N N . PHE B 1 496 ? -38.719 -15.516 -6.316 1 94.56 496 PHE B N 1
ATOM 9175 C CA . PHE B 1 496 ? -37.875 -14.57 -7.027 1 94.56 496 PHE B CA 1
ATOM 9176 C C . PHE B 1 496 ? -38.562 -13.219 -7.164 1 94.56 496 PHE B C 1
ATOM 9178 O O . PHE B 1 496 ? -39.656 -13.125 -7.695 1 94.56 496 PHE B O 1
ATOM 9185 N N . LEU B 1 497 ? -37.938 -12.219 -6.637 1 94.19 497 LEU B N 1
ATOM 9186 C CA . LEU B 1 497 ? -38.375 -10.836 -6.828 1 94.19 497 LEU B CA 1
ATOM 9187 C C . LEU B 1 497 ? -37.375 -10.078 -7.703 1 94.19 497 LEU B C 1
ATOM 9189 O O . LEU B 1 497 ? -36.25 -9.828 -7.293 1 94.19 497 LEU B O 1
ATOM 9193 N N . PRO B 1 498 ? -37.781 -9.734 -8.875 1 93.94 498 PRO B N 1
ATOM 9194 C CA . PRO B 1 498 ? -36.844 -9.008 -9.742 1 93.94 498 PRO B CA 1
ATOM 9195 C C . PRO B 1 498 ? -36.438 -7.66 -9.148 1 93.94 498 PRO B C 1
ATOM 9197 O O . PRO B 1 498 ? -37.281 -6.93 -8.609 1 93.94 498 PRO B O 1
ATOM 9200 N N . PRO B 1 499 ? -35.156 -7.34 -9.289 1 95.38 499 PRO B N 1
ATOM 9201 C CA . PRO B 1 499 ? -34.719 -6.035 -8.781 1 95.38 499 PRO B CA 1
ATOM 9202 C C . PRO B 1 499 ? -35.406 -4.871 -9.508 1 95.38 499 PRO B C 1
ATOM 9204 O O . PRO B 1 499 ? -35.562 -4.914 -10.734 1 95.38 499 PRO B O 1
ATOM 9207 N N . ASN B 1 500 ? -35.844 -3.859 -8.758 1 93.75 500 ASN B N 1
ATOM 9208 C CA . ASN B 1 500 ? -36.5 -2.684 -9.336 1 93.75 500 ASN B CA 1
ATOM 9209 C C . ASN B 1 500 ? -35.75 -1.4 -8.945 1 93.75 500 ASN B C 1
ATOM 9211 O O . ASN B 1 500 ? -36.281 -0.301 -9.133 1 93.75 500 ASN B O 1
ATOM 9215 N N . GLU B 1 501 ? -34.625 -1.555 -8.383 1 93.62 501 GLU B N 1
ATOM 9216 C CA . GLU B 1 501 ? -33.75 -0.462 -7.988 1 93.62 501 GLU B CA 1
ATOM 9217 C C . GLU B 1 501 ? -32.281 -0.816 -8.242 1 93.62 501 GLU B C 1
ATOM 9219 O O . GLU B 1 501 ? -31.859 -1.961 -8.047 1 93.62 501 GLU B O 1
ATOM 9224 N N . MET B 1 502 ? -31.5 0.215 -8.688 1 95.5 502 MET B N 1
ATOM 9225 C CA . MET B 1 502 ? -30.062 0.038 -8.922 1 95.5 502 MET B CA 1
ATOM 9226 C C . MET B 1 502 ? -29.281 1.229 -8.391 1 95.5 502 MET B C 1
ATOM 9228 O O . MET B 1 502 ? -29.484 2.361 -8.828 1 95.5 502 MET B O 1
ATOM 9232 N N . LEU B 1 503 ? -28.406 0.973 -7.465 1 95.88 503 LEU B N 1
ATOM 9233 C CA . LEU B 1 503 ? -27.469 1.975 -6.973 1 95.88 503 LEU B CA 1
ATOM 9234 C C . LEU B 1 503 ? -26.094 1.801 -7.625 1 95.88 503 LEU B C 1
ATOM 9236 O O . LEU B 1 503 ? -25.5 0.731 -7.531 1 95.88 503 LEU B O 1
ATOM 9240 N N . VAL B 1 504 ? -25.625 2.809 -8.32 1 97.19 504 VAL B N 1
ATOM 9241 C CA . VAL B 1 504 ? -24.297 2.799 -8.93 1 97.19 504 VAL B CA 1
ATOM 9242 C C . VAL B 1 504 ? -23.328 3.623 -8.086 1 97.19 504 VAL B C 1
ATOM 9244 O O . VAL B 1 504 ? -23.578 4.805 -7.824 1 97.19 504 VAL B O 1
ATOM 9247 N N . LEU B 1 505 ? -22.281 2.996 -7.656 1 97 505 LEU B N 1
ATOM 9248 C CA . LEU B 1 505 ? -21.25 3.672 -6.883 1 97 505 LEU B CA 1
ATOM 9249 C C . LEU B 1 505 ? -19.953 3.764 -7.676 1 97 505 LEU B C 1
ATOM 9251 O O . LEU B 1 505 ? -19.578 2.818 -8.375 1 97 505 LEU B O 1
ATOM 9255 N N . GLY B 1 506 ? -19.312 4.898 -7.617 1 97.31 506 GLY B N 1
ATOM 9256 C CA . GLY B 1 506 ? -17.969 5.102 -8.117 1 97.31 506 GLY B CA 1
ATOM 9257 C C . GLY B 1 506 ? -16.953 5.348 -7.012 1 97.31 506 GLY B C 1
ATOM 9258 O O . GLY B 1 506 ? -17.188 6.172 -6.125 1 97.31 506 GLY B O 1
ATOM 9259 N N . TYR B 1 507 ? -15.844 4.586 -7.074 1 97.5 507 TYR B N 1
ATOM 9260 C CA . TYR B 1 507 ? -14.805 4.688 -6.062 1 97.5 507 TYR B CA 1
ATOM 9261 C C . TYR B 1 507 ? -13.492 5.176 -6.672 1 97.5 507 TYR B C 1
ATOM 9263 O O . TYR B 1 507 ? -12.922 4.516 -7.547 1 97.5 507 TYR B O 1
ATOM 9271 N N . PHE B 1 508 ? -13.078 6.352 -6.184 1 96.12 508 PHE B N 1
ATOM 9272 C CA . PHE B 1 508 ? -11.719 6.812 -6.461 1 96.12 508 PHE B CA 1
ATOM 9273 C C . PHE B 1 508 ? -10.734 6.242 -5.449 1 96.12 508 PHE B C 1
ATOM 9275 O O . PHE B 1 508 ? -11.109 5.434 -4.598 1 96.12 508 PHE B O 1
ATOM 9282 N N . GLU B 1 509 ? -9.492 6.602 -5.668 1 95.31 509 GLU B N 1
ATOM 9283 C CA . GLU B 1 509 ? -8.438 6.145 -4.777 1 95.31 509 GLU B CA 1
ATOM 9284 C C . GLU B 1 509 ? -8.789 6.406 -3.316 1 95.31 509 GLU B C 1
ATOM 9286 O O . GLU B 1 509 ? -9.18 7.52 -2.955 1 95.31 509 GLU B O 1
ATOM 9291 N N . ASP B 1 510 ? -8.727 5.383 -2.488 1 95.69 510 ASP B N 1
ATOM 9292 C CA . ASP B 1 510 ? -8.859 5.414 -1.034 1 95.69 510 ASP B CA 1
ATOM 9293 C C . ASP B 1 510 ? -10.312 5.629 -0.618 1 95.69 510 ASP B C 1
ATOM 9295 O O . ASP B 1 510 ? -10.594 5.934 0.544 1 95.69 510 ASP B O 1
ATOM 9299 N N . MET B 1 511 ? -11.242 5.586 -1.513 1 96.38 511 MET B N 1
ATOM 9300 C CA . MET B 1 511 ? -12.656 5.586 -1.154 1 96.38 511 MET B CA 1
ATOM 9301 C C . MET B 1 511 ? -13.109 4.195 -0.72 1 96.38 511 MET B C 1
ATOM 9303 O O . MET B 1 511 ? -12.602 3.189 -1.219 1 96.38 511 MET B O 1
ATOM 9307 N N . LYS B 1 512 ? -14.016 4.148 0.172 1 94.12 512 LYS B N 1
ATOM 9308 C CA . LYS B 1 512 ? -14.531 2.875 0.672 1 94.12 512 LYS B CA 1
ATOM 9309 C C . LYS B 1 512 ? -15.797 3.076 1.493 1 94.12 512 LYS B C 1
ATOM 9311 O O . LYS B 1 512 ? -16.125 4.203 1.866 1 94.12 512 LYS B O 1
ATOM 9316 N N . ILE B 1 513 ? -16.453 2.043 1.708 1 91.19 513 ILE B N 1
ATOM 9317 C CA . ILE B 1 513 ? -17.578 1.994 2.639 1 91.19 513 ILE B CA 1
ATOM 9318 C C . ILE B 1 513 ? -17.25 1.038 3.785 1 91.19 513 ILE B C 1
ATOM 9320 O O . ILE B 1 513 ? -16.938 -0.132 3.557 1 91.19 513 ILE B O 1
ATOM 9324 N N . GLY B 1 514 ? -17.266 1.536 5 1 92.12 514 GLY B N 1
ATOM 9325 C CA . GLY B 1 514 ? -17.031 0.694 6.164 1 92.12 514 GLY B CA 1
ATOM 9326 C C . GLY B 1 514 ? -18.156 -0.278 6.426 1 92.12 514 GLY B C 1
ATOM 9327 O O . GLY B 1 514 ? -19.047 -0.45 5.59 1 92.12 514 GLY B O 1
ATOM 9328 N N . TYR B 1 515 ? -18.125 -0.951 7.547 1 94.25 515 TYR B N 1
ATOM 9329 C CA . TYR B 1 515 ? -19.156 -1.921 7.902 1 94.25 515 TYR B CA 1
ATOM 9330 C C . TYR B 1 515 ? -20.531 -1.263 7.953 1 94.25 515 TYR B C 1
ATOM 9332 O O . TYR B 1 515 ? -20.703 -0.218 8.586 1 94.25 515 TYR B O 1
ATOM 9340 N N . HIS B 1 516 ? -21.438 -1.82 7.258 1 91.81 516 HIS B N 1
ATOM 9341 C CA . HIS B 1 516 ? -22.828 -1.358 7.191 1 91.81 516 HIS B CA 1
ATOM 9342 C C . HIS B 1 516 ? -23.766 -2.5 6.836 1 91.81 516 HIS B C 1
ATOM 9344 O O . HIS B 1 516 ? -23.328 -3.611 6.543 1 91.81 516 HIS B O 1
ATOM 9350 N N . ASP B 1 517 ? -25.047 -2.252 6.961 1 90.38 517 ASP B N 1
ATOM 9351 C CA . ASP B 1 517 ? -26.047 -3.215 6.523 1 90.38 517 ASP B CA 1
ATOM 9352 C C . ASP B 1 517 ? -27.078 -2.553 5.617 1 90.38 517 ASP B C 1
ATOM 9354 O O . ASP B 1 517 ? -27.141 -1.325 5.527 1 90.38 517 ASP B O 1
ATOM 9358 N N . ASP B 1 518 ? -27.719 -3.369 4.848 1 85 518 ASP B N 1
ATOM 9359 C CA . ASP B 1 518 ? -28.859 -2.949 4.035 1 85 518 ASP B CA 1
ATOM 9360 C C . ASP B 1 518 ? -30.172 -3.402 4.66 1 85 518 ASP B C 1
ATOM 9362 O O . ASP B 1 518 ? -31.016 -4.012 3.99 1 85 518 ASP B O 1
ATOM 9366 N N . GLY B 1 519 ? -30.391 -3.096 5.898 1 78.56 519 GLY B N 1
ATOM 9367 C CA . GLY B 1 519 ? -31.516 -3.645 6.629 1 78.56 519 GLY B CA 1
ATOM 9368 C C . GLY B 1 519 ? -32.719 -2.717 6.66 1 78.56 519 GLY B C 1
ATOM 9369 O O . GLY B 1 519 ? -33.531 -2.775 7.586 1 78.56 519 GLY B O 1
ATOM 9370 N N . GLU B 1 520 ? -32.844 -1.887 5.652 1 79.81 520 GLU B N 1
ATOM 9371 C CA . GLU B 1 520 ? -34 -1.009 5.617 1 79.81 520 GLU B CA 1
ATOM 9372 C C . GLU B 1 520 ? -35.312 -1.809 5.434 1 79.81 520 GLU B C 1
ATOM 9374 O O . GLU B 1 520 ? -35.312 -2.807 4.715 1 79.81 520 GLU B O 1
ATOM 9379 N N . SER B 1 521 ? -36.375 -1.386 6.043 1 80.56 521 SER B N 1
ATOM 9380 C CA . SER B 1 521 ? -37.625 -2.115 6.039 1 80.56 521 SER B CA 1
ATOM 9381 C C . SER B 1 521 ? -38.219 -2.16 4.637 1 80.56 521 SER B C 1
ATOM 9383 O O . SER B 1 521 ? -39 -3.076 4.312 1 80.56 521 SER B O 1
ATOM 9385 N N . SER B 1 522 ? -37.844 -1.301 3.848 1 84.06 522 SER B N 1
ATOM 9386 C CA . SER B 1 522 ? -38.438 -1.194 2.512 1 84.06 522 SER B CA 1
ATOM 9387 C C . SER B 1 522 ? -37.781 -2.178 1.547 1 84.06 522 SER B C 1
ATOM 9389 O O . SER B 1 522 ? -38.25 -2.365 0.425 1 84.06 522 SER B O 1
ATOM 9391 N N . LEU B 1 523 ? -36.781 -2.838 1.977 1 89.12 523 LEU B N 1
ATOM 9392 C CA . LEU B 1 523 ? -36.031 -3.676 1.068 1 89.12 523 LEU B CA 1
ATOM 9393 C C . LEU B 1 523 ? -36.531 -5.117 1.095 1 89.12 523 LEU B C 1
ATOM 9395 O O . LEU B 1 523 ? -36.969 -5.605 2.137 1 89.12 523 LEU B O 1
ATOM 9399 N N . GLY B 1 524 ? -36.469 -5.738 -0.083 1 89.38 524 GLY B N 1
ATOM 9400 C CA . GLY B 1 524 ? -36.688 -7.176 -0.164 1 89.38 524 GLY B CA 1
ATOM 9401 C C . GLY B 1 524 ? -35.5 -7.973 0.391 1 89.38 524 GLY B C 1
ATOM 9402 O O . GLY B 1 524 ? -34.531 -7.402 0.871 1 89.38 524 GLY B O 1
ATOM 9403 N N . PRO B 1 525 ? -35.625 -9.289 0.294 1 92.88 525 PRO B N 1
ATOM 9404 C CA . PRO B 1 525 ? -34.688 -10.164 0.99 1 92.88 525 PRO B CA 1
ATOM 9405 C C . PRO B 1 525 ? -33.406 -10.383 0.204 1 92.88 525 PRO B C 1
ATOM 9407 O O . PRO B 1 525 ? -32.469 -11.055 0.688 1 92.88 525 PRO B O 1
ATOM 9410 N N . THR B 1 526 ? -33.375 -9.867 -1.028 1 96.5 526 THR B N 1
ATOM 9411 C CA . THR B 1 526 ? -32.25 -10.195 -1.87 1 96.5 526 THR B CA 1
ATOM 9412 C C . THR B 1 526 ? -31.516 -8.922 -2.322 1 96.5 526 THR B C 1
ATOM 9414 O O . THR B 1 526 ? -32.156 -7.961 -2.746 1 96.5 526 THR B O 1
ATOM 9417 N N . ILE B 1 527 ? -30.25 -8.875 -2.221 1 96.75 527 ILE B N 1
ATOM 9418 C CA . ILE B 1 527 ? -29.375 -7.82 -2.715 1 96.75 527 ILE B CA 1
ATOM 9419 C C . ILE B 1 527 ? -28.312 -8.422 -3.633 1 96.75 527 ILE B C 1
ATOM 9421 O O . ILE B 1 527 ? -27.656 -9.398 -3.271 1 96.75 527 ILE B O 1
ATOM 9425 N N . ALA B 1 528 ? -28.156 -7.914 -4.793 1 98.25 528 ALA B N 1
ATOM 9426 C CA . ALA B 1 528 ? -27.156 -8.391 -5.742 1 98.25 528 ALA B CA 1
ATOM 9427 C C . ALA B 1 528 ? -26.25 -7.262 -6.195 1 98.25 528 ALA B C 1
ATOM 9429 O O . ALA B 1 528 ? -26.703 -6.137 -6.422 1 98.25 528 ALA B O 1
ATOM 9430 N N . THR B 1 529 ? -24.969 -7.516 -6.312 1 98.62 529 THR B N 1
ATOM 9431 C CA . THR B 1 529 ? -24.031 -6.465 -6.703 1 98.62 529 THR B CA 1
ATOM 9432 C C . THR B 1 529 ? -23.031 -6.98 -7.738 1 98.62 529 THR B C 1
ATOM 9434 O O . THR B 1 529 ? -22.641 -8.148 -7.703 1 98.62 529 THR B O 1
ATOM 9437 N N . LEU B 1 530 ? -22.688 -6.145 -8.688 1 98.75 530 LEU B N 1
ATOM 9438 C CA . LEU B 1 530 ? -21.672 -6.363 -9.703 1 98.75 530 LEU B CA 1
ATOM 9439 C C . LEU B 1 530 ? -20.453 -5.477 -9.445 1 98.75 530 LEU B C 1
ATOM 9441 O O . LEU B 1 530 ? -20.594 -4.27 -9.242 1 98.75 530 LEU B O 1
ATOM 9445 N N . SER B 1 531 ? -19.281 -6.078 -9.383 1 98.69 531 SER B N 1
ATOM 9446 C CA . SER B 1 531 ? -18.031 -5.34 -9.188 1 98.69 531 SER B CA 1
ATOM 9447 C C . SER B 1 531 ? -17.281 -5.152 -10.5 1 98.69 531 SER B C 1
ATOM 9449 O O . SER B 1 531 ? -17.016 -6.125 -11.203 1 98.69 531 SER B O 1
ATOM 9451 N N . LEU B 1 532 ? -16.938 -3.93 -10.836 1 98.69 532 LEU B N 1
ATOM 9452 C CA . LEU B 1 532 ? -16.188 -3.617 -12.055 1 98.69 532 LEU B CA 1
ATOM 9453 C C . LEU B 1 532 ? -14.938 -2.805 -11.734 1 98.69 532 LEU B C 1
ATOM 9455 O O . LEU B 1 532 ? -15 -1.838 -10.969 1 98.69 532 LEU B O 1
ATOM 9459 N N . GLY B 1 533 ? -13.797 -3.188 -12.312 1 97.75 533 GLY B N 1
ATOM 9460 C CA . GLY B 1 533 ? -12.547 -2.463 -12.117 1 97.75 533 GLY B CA 1
ATOM 9461 C C . GLY B 1 533 ? -11.664 -3.076 -11.055 1 97.75 533 GLY B C 1
ATOM 9462 O O . GLY B 1 533 ? -11.422 -4.285 -11.055 1 97.75 533 GLY B O 1
ATOM 9463 N N . ALA B 1 534 ? -11.211 -2.266 -10.172 1 97 534 ALA B N 1
ATOM 9464 C CA . ALA B 1 534 ? -10.234 -2.68 -9.164 1 97 534 ALA B CA 1
ATOM 9465 C C . ALA B 1 534 ? -10.82 -3.734 -8.234 1 97 534 ALA B C 1
ATOM 9467 O O . ALA B 1 534 ? -12 -3.678 -7.883 1 97 534 ALA B O 1
ATOM 9468 N N . LYS B 1 535 ? -9.953 -4.582 -7.832 1 97.25 535 LYS B N 1
ATOM 9469 C CA . LYS B 1 535 ? -10.328 -5.625 -6.879 1 97.25 535 LYS B CA 1
ATOM 9470 C C . LYS B 1 535 ? -10.758 -5.02 -5.543 1 97.25 535 LYS B C 1
ATOM 9472 O O . LYS B 1 535 ? -10.281 -3.945 -5.164 1 97.25 535 LYS B O 1
ATOM 9477 N N . SER B 1 536 ? -11.633 -5.695 -4.887 1 97.44 536 SER B N 1
ATOM 9478 C CA . SER B 1 536 ? -12.086 -5.277 -3.564 1 97.44 536 SER B CA 1
ATOM 9479 C C . SER B 1 536 ? -12.258 -6.473 -2.633 1 97.44 536 SER B C 1
ATOM 9481 O O . SER B 1 536 ? -12.477 -7.594 -3.092 1 97.44 536 SER B O 1
ATOM 9483 N N . THR B 1 537 ? -12.125 -6.234 -1.393 1 97.38 537 THR B N 1
ATOM 9484 C CA . THR B 1 537 ? -12.359 -7.262 -0.381 1 97.38 537 THR B CA 1
ATOM 9485 C C . THR B 1 537 ? -13.672 -7.004 0.359 1 97.38 537 THR B C 1
ATOM 9487 O O . THR B 1 537 ? -13.859 -5.938 0.943 1 97.38 537 THR B O 1
ATOM 9490 N N . MET B 1 538 ? -14.516 -7.895 0.274 1 97.75 538 MET B N 1
ATOM 9491 C CA . MET B 1 538 ? -15.773 -7.836 1.021 1 97.75 538 MET B CA 1
ATOM 9492 C C . MET B 1 538 ? -15.711 -8.734 2.252 1 97.75 538 MET B C 1
ATOM 9494 O O . MET B 1 538 ? -15.383 -9.914 2.148 1 97.75 538 MET B O 1
ATOM 9498 N N . LEU B 1 539 ? -16 -8.203 3.363 1 97.94 539 LEU B N 1
ATOM 9499 C CA . LEU B 1 539 ? -15.992 -8.914 4.637 1 97.94 539 LEU B CA 1
ATOM 9500 C C . LEU B 1 539 ? -17.375 -8.914 5.273 1 97.94 539 LEU B C 1
ATOM 9502 O O . LEU B 1 539 ? -18.094 -7.918 5.203 1 97.94 539 LEU B O 1
ATOM 9506 N N . ILE B 1 540 ? -17.75 -10.039 5.832 1 98.12 540 ILE B N 1
ATOM 9507 C CA . ILE B 1 540 ? -19.016 -10.18 6.543 1 98.12 540 ILE B CA 1
ATOM 9508 C C . ILE B 1 540 ? -18.75 -10.555 8 1 98.12 540 ILE B C 1
ATOM 9510 O O . ILE B 1 540 ? -17.953 -11.445 8.281 1 98.12 540 ILE B O 1
ATOM 9514 N N . ARG B 1 541 ? -19.391 -9.852 8.898 1 98.19 541 ARG B N 1
ATOM 9515 C CA . ARG B 1 541 ? -19.281 -10.188 10.312 1 98.19 541 ARG B CA 1
ATOM 9516 C C . ARG B 1 541 ? -20.625 -10.031 11.016 1 98.19 541 ARG B C 1
ATOM 9518 O O . ARG B 1 541 ? -21.531 -9.359 10.508 1 98.19 541 ARG B O 1
ATOM 9525 N N . MET B 1 542 ? -20.688 -10.672 12.141 1 97.5 542 MET B N 1
ATOM 9526 C CA . MET B 1 542 ? -21.891 -10.531 12.969 1 97.5 542 MET B CA 1
ATOM 9527 C C . MET B 1 542 ? -21.922 -9.164 13.648 1 97.5 542 MET B C 1
ATOM 9529 O O . MET B 1 542 ? -20.891 -8.664 14.094 1 97.5 542 MET B O 1
ATOM 9533 N N . LYS B 1 543 ? -23.078 -8.586 13.711 1 96.56 543 LYS B N 1
ATOM 9534 C CA . LYS B 1 543 ? -23.203 -7.316 14.422 1 96.56 543 LYS B CA 1
ATOM 9535 C C . LYS B 1 543 ? -22.875 -7.477 15.906 1 96.56 543 LYS B C 1
ATOM 9537 O O . LYS B 1 543 ? -23.203 -8.492 16.516 1 96.56 543 LYS B O 1
ATOM 9542 N N . TYR B 1 544 ? -22.359 -6.469 16.5 1 96.31 544 TYR B N 1
ATOM 9543 C CA . TYR B 1 544 ? -21.844 -6.465 17.859 1 96.31 544 TYR B CA 1
ATOM 9544 C C . TYR B 1 544 ? -22.875 -7.008 18.844 1 96.31 544 TYR B C 1
ATOM 9546 O O . TYR B 1 544 ? -22.562 -7.898 19.641 1 96.31 544 TYR B O 1
ATOM 9554 N N . LYS B 1 545 ? -24.141 -6.492 18.781 1 95.44 545 LYS B N 1
ATOM 9555 C CA . LYS B 1 545 ? -25.156 -6.824 19.781 1 95.44 545 LYS B CA 1
ATOM 9556 C C . LYS B 1 545 ? -25.531 -8.305 19.719 1 95.44 545 LYS B C 1
ATOM 9558 O O . LYS B 1 545 ? -25.812 -8.922 20.734 1 95.44 545 LYS B O 1
ATOM 9563 N N . TYR B 1 546 ? -25.516 -8.828 18.562 1 96.44 546 TYR B N 1
ATOM 9564 C CA . TYR B 1 546 ? -25.875 -10.234 18.422 1 96.44 546 TYR B CA 1
ATOM 9565 C C . TYR B 1 546 ? -24.688 -11.133 18.719 1 96.44 546 TYR B C 1
ATOM 9567 O O . TYR B 1 546 ? -24.859 -12.258 19.203 1 96.44 546 TYR B O 1
ATOM 9575 N N . TYR B 1 547 ? -23.5 -10.672 18.406 1 96.88 547 TYR B N 1
ATOM 9576 C CA . TYR B 1 547 ? -22.297 -11.43 18.703 1 96.88 547 TYR B CA 1
ATOM 9577 C C . TYR B 1 547 ? -22.094 -11.57 20.219 1 96.88 547 TYR B C 1
ATOM 9579 O O . TYR B 1 547 ? -21.781 -12.656 20.703 1 96.88 547 TYR B O 1
ATOM 9587 N N . HIS B 1 548 ? -22.375 -10.547 20.969 1 96 548 HIS B N 1
ATOM 9588 C CA . HIS B 1 548 ? -22.125 -10.539 22.406 1 96 548 HIS B CA 1
ATOM 9589 C C . HIS B 1 548 ? -23.406 -10.844 23.172 1 96 548 HIS B C 1
ATOM 9591 O O . HIS B 1 548 ? -23.344 -11.258 24.344 1 96 548 HIS B O 1
ATOM 9597 N N . GLY B 1 549 ? -24.578 -10.492 22.594 1 95.06 549 GLY B N 1
ATOM 9598 C CA . GLY B 1 549 ? -25.844 -10.727 23.266 1 95.06 549 GLY B CA 1
ATOM 9599 C C . GLY B 1 549 ? -26.359 -9.531 24.031 1 95.06 549 GLY B C 1
ATOM 9600 O O . GLY B 1 549 ? -27.312 -9.633 24.797 1 95.06 549 GLY B O 1
ATOM 9601 N N . PHE B 1 550 ? -25.641 -8.438 23.922 1 94.62 550 PHE B N 1
ATOM 9602 C CA . PHE B 1 550 ? -26.047 -7.199 24.578 1 94.62 550 PHE B CA 1
ATOM 9603 C C . PHE B 1 550 ? -25.594 -5.988 23.766 1 94.62 550 PHE B C 1
ATOM 9605 O O . PHE B 1 550 ? -24.719 -6.102 22.906 1 94.62 550 PHE B O 1
ATOM 9612 N N . SER B 1 551 ? -26.188 -4.863 23.984 1 92.31 551 SER B N 1
ATOM 9613 C CA . SER B 1 551 ? -25.859 -3.639 23.266 1 92.31 551 SER B CA 1
ATOM 9614 C C . SER B 1 551 ? -24.484 -3.105 23.641 1 92.31 551 SER B C 1
ATOM 9616 O O . SER B 1 551 ? -24.016 -3.352 24.75 1 92.31 551 SER B O 1
ATOM 9618 N N . ARG B 1 552 ? -23.781 -2.357 22.828 1 87.25 552 ARG B N 1
ATOM 9619 C CA . ARG B 1 552 ? -22.406 -1.907 22.984 1 87.25 552 ARG B CA 1
ATOM 9620 C C . ARG B 1 552 ? -22.281 -0.87 24.094 1 87.25 552 ARG B C 1
ATOM 9622 O O . ARG B 1 552 ? -21.438 -0.999 24.969 1 87.25 552 ARG B O 1
ATOM 9629 N N . HIS B 1 553 ? -23.125 0.156 24.078 1 81.88 553 HIS B N 1
ATOM 9630 C CA . HIS B 1 553 ? -22.938 1.292 24.984 1 81.88 553 HIS B CA 1
ATOM 9631 C C . HIS B 1 553 ? -23.594 1.043 26.328 1 81.88 553 HIS B C 1
ATOM 9633 O O . HIS B 1 553 ? -22.922 1.067 27.375 1 81.88 553 HIS B O 1
ATOM 9639 N N . ALA B 1 554 ? -24.875 0.589 26.328 1 82.25 554 ALA B N 1
ATOM 9640 C CA . ALA B 1 554 ? -25.625 0.419 27.562 1 82.25 554 ALA B CA 1
ATOM 9641 C C . ALA B 1 554 ? -25.438 -0.982 28.141 1 82.25 554 ALA B C 1
ATOM 9643 O O . ALA B 1 554 ? -25.781 -1.242 29.297 1 82.25 554 ALA B O 1
ATOM 9644 N N . LYS B 1 555 ? -24.844 -1.89 27.328 1 88.94 555 LYS B N 1
ATOM 9645 C CA . LYS B 1 555 ? -24.656 -3.285 27.719 1 88.94 555 LYS B CA 1
ATOM 9646 C C . LYS B 1 555 ? -25.984 -3.912 28.172 1 88.94 555 LYS B C 1
ATOM 9648 O O . LYS B 1 555 ? -26.031 -4.605 29.188 1 88.94 555 LYS B O 1
ATOM 9653 N N . LYS B 1 556 ? -26.969 -3.51 27.5 1 92.88 556 LYS B N 1
ATOM 9654 C CA . LYS B 1 556 ? -28.297 -4.074 27.766 1 92.88 556 LYS B CA 1
ATOM 9655 C C . LYS B 1 556 ? -28.469 -5.41 27.047 1 92.88 556 LYS B C 1
ATOM 9657 O O . LYS B 1 556 ? -28.203 -5.516 25.844 1 92.88 556 LYS B O 1
ATOM 9662 N N . LEU B 1 557 ? -28.953 -6.383 27.812 1 94.5 557 LEU B N 1
ATOM 9663 C CA . LEU B 1 557 ? -29.172 -7.707 27.234 1 94.5 557 LEU B CA 1
ATOM 9664 C C . LEU B 1 557 ? -30.219 -7.656 26.125 1 94.5 557 LEU B C 1
ATOM 9666 O O . LEU B 1 557 ? -31.203 -6.93 26.234 1 94.5 557 LEU B O 1
ATOM 9670 N N . LEU B 1 558 ? -30.031 -8.438 25.141 1 94.5 558 LEU B N 1
ATOM 9671 C CA . LEU B 1 558 ? -31.047 -8.57 24.109 1 94.5 558 LEU B CA 1
ATOM 9672 C C . LEU B 1 558 ? -32.312 -9.18 24.672 1 94.5 558 LEU B C 1
ATOM 9674 O O . LEU B 1 558 ? -32.281 -10.086 25.5 1 94.5 558 LEU B O 1
ATOM 9678 N N . GLY B 1 559 ? -33.438 -8.594 24.234 1 91.06 559 GLY B N 1
ATOM 9679 C CA . GLY B 1 559 ? -34.688 -9.188 24.656 1 91.06 559 GLY B CA 1
ATOM 9680 C C . GLY B 1 559 ? -34.812 -10.656 24.281 1 91.06 559 GLY B C 1
ATOM 9681 O O . GLY B 1 559 ? -35.062 -11.5 25.125 1 91.06 559 GLY B O 1
ATOM 9682 N N . THR B 1 560 ? -34.625 -10.898 23.016 1 90.81 560 THR B N 1
ATOM 9683 C CA . THR B 1 560 ? -34.562 -12.266 22.5 1 90.81 560 THR B CA 1
ATOM 9684 C C . THR B 1 560 ? -33.188 -12.555 21.906 1 90.81 560 THR B C 1
ATOM 9686 O O . THR B 1 560 ? -32.75 -11.883 20.969 1 90.81 560 THR B O 1
ATOM 9689 N N . ASP B 1 561 ? -32.594 -13.531 22.5 1 93.88 561 ASP B N 1
ATOM 9690 C CA . ASP B 1 561 ? -31.281 -13.938 22.016 1 93.88 561 ASP B CA 1
ATOM 9691 C C . ASP B 1 561 ? -31.391 -15.016 20.953 1 93.88 561 ASP B C 1
ATOM 9693 O O . ASP B 1 561 ? -31.781 -16.156 21.234 1 93.88 561 ASP B O 1
ATOM 9697 N N . PRO B 1 562 ? -30.953 -14.703 19.797 1 94.38 562 PRO B N 1
ATOM 9698 C CA . PRO B 1 562 ? -31.078 -15.703 18.734 1 94.38 562 PRO B CA 1
ATOM 9699 C C . PRO B 1 562 ? -30.016 -16.797 18.828 1 94.38 562 PRO B C 1
ATOM 9701 O O . PRO B 1 562 ? -30.188 -17.875 18.25 1 94.38 562 PRO B O 1
ATOM 9704 N N . VAL B 1 563 ? -28.922 -16.578 19.547 1 95.56 563 VAL B N 1
ATOM 9705 C CA . VAL B 1 563 ? -27.812 -17.516 19.703 1 95.56 563 VAL B CA 1
ATOM 9706 C C . VAL B 1 563 ? -27.375 -18.031 18.328 1 95.56 563 VAL B C 1
ATOM 9708 O O . VAL B 1 563 ? -27.406 -19.234 18.078 1 95.56 563 VAL B O 1
ATOM 9711 N N . LEU B 1 564 ? -26.828 -17.188 17.578 1 95.75 564 LEU B N 1
ATOM 9712 C CA . LEU B 1 564 ? -26.438 -17.5 16.203 1 95.75 564 LEU B CA 1
ATOM 9713 C C . LEU B 1 564 ? -25.156 -18.328 16.188 1 95.75 564 LEU B C 1
ATOM 9715 O O . LEU B 1 564 ? -24.344 -18.25 17.109 1 95.75 564 LEU B O 1
ATOM 9719 N N . GLU B 1 565 ? -24.984 -19.125 15.18 1 93.88 565 GLU B N 1
ATOM 9720 C CA . GLU B 1 565 ? -23.75 -19.906 15.016 1 93.88 565 GLU B CA 1
ATOM 9721 C C . GLU B 1 565 ? -22.547 -18.984 14.906 1 93.88 565 GLU B C 1
ATOM 9723 O O . GLU B 1 565 ? -22.531 -18.047 14.109 1 93.88 565 GLU B O 1
ATOM 9728 N N . GLY B 1 566 ? -21.547 -19.266 15.742 1 93.56 566 GLY B N 1
ATOM 9729 C CA . GLY B 1 566 ? -20.328 -18.484 15.68 1 93.56 566 GLY B CA 1
ATOM 9730 C C . GLY B 1 566 ? -20.312 -17.328 16.656 1 93.56 566 GLY B C 1
ATOM 9731 O O . GLY B 1 566 ? -19.312 -16.625 16.766 1 93.56 566 GLY B O 1
ATOM 9732 N N . CYS B 1 567 ? -21.391 -17.094 17.406 1 95.62 567 CYS B N 1
ATOM 9733 C CA . CYS B 1 567 ? -21.406 -15.992 18.375 1 95.62 567 CYS B CA 1
ATOM 9734 C C . CYS B 1 567 ? -20.562 -16.328 19.594 1 95.62 567 CYS B C 1
ATOM 9736 O O . CYS B 1 567 ? -20.172 -17.484 19.781 1 95.62 567 CYS B O 1
ATOM 9738 N N . LYS B 1 568 ? -20.312 -15.375 20.375 1 95.12 568 LYS B N 1
ATOM 9739 C CA . LYS B 1 568 ? -19.531 -15.578 21.594 1 95.12 568 LYS B CA 1
ATOM 9740 C C . LYS B 1 568 ? -20.297 -16.391 22.625 1 95.12 568 LYS B C 1
ATOM 9742 O O . LYS B 1 568 ? -21.5 -16.172 22.812 1 95.12 568 LYS B O 1
ATOM 9747 N N . HIS B 1 569 ? -19.656 -17.375 23.281 1 95.06 569 HIS B N 1
ATOM 9748 C CA . HIS B 1 569 ? -20.25 -18.25 24.297 1 95.06 569 HIS B CA 1
ATOM 9749 C C . HIS B 1 569 ? -21.453 -19 23.75 1 95.06 569 HIS B C 1
ATOM 9751 O O . HIS B 1 569 ? -22.484 -19.109 24.422 1 95.06 569 HIS B O 1
ATOM 9757 N N . GLN B 1 570 ? -21.312 -19.422 22.562 1 95.12 570 GLN B N 1
ATOM 9758 C CA . GLN B 1 570 ? -22.438 -20.047 21.859 1 95.12 570 GLN B CA 1
ATOM 9759 C C . GLN B 1 570 ? -22.969 -21.25 22.625 1 95.12 570 GLN B C 1
ATOM 9761 O O . GLN B 1 570 ? -24.188 -21.391 22.797 1 95.12 570 GLN B O 1
ATOM 9766 N N . LYS B 1 571 ? -22.109 -22.156 23.078 1 95.94 571 LYS B N 1
ATOM 9767 C CA . LYS B 1 571 ? -22.516 -23.375 23.781 1 95.94 571 LYS B CA 1
ATOM 9768 C C . LYS B 1 571 ? -23.266 -23.047 25.078 1 95.94 571 LYS B C 1
ATOM 9770 O O . LYS B 1 571 ? -24.312 -23.609 25.344 1 95.94 571 LYS B O 1
ATOM 9775 N N . GLU B 1 572 ? -22.734 -22.109 25.781 1 95.75 572 GLU B N 1
ATOM 9776 C CA . GLU B 1 572 ? -23.344 -21.703 27.047 1 95.75 572 GLU B CA 1
ATOM 9777 C C . GLU B 1 572 ? -24.703 -21.047 26.812 1 95.75 572 GLU B C 1
ATOM 9779 O O . GLU B 1 572 ? -25.672 -21.312 27.531 1 95.75 572 GLU B O 1
ATOM 9784 N N . ARG B 1 573 ? -24.766 -20.188 25.875 1 96.19 573 ARG B N 1
ATOM 9785 C CA . ARG B 1 573 ? -26.016 -19.484 25.531 1 96.19 573 ARG B CA 1
ATOM 9786 C C . ARG B 1 573 ? -27.094 -20.469 25.094 1 96.19 573 ARG B C 1
ATOM 9788 O O . ARG B 1 573 ? -28.25 -20.312 25.469 1 96.19 573 ARG B O 1
ATOM 9795 N N . LEU B 1 574 ? -26.703 -21.453 24.328 1 95.75 574 LEU B N 1
ATOM 9796 C CA . LEU B 1 574 ? -27.641 -22.453 23.844 1 95.75 574 LEU B CA 1
ATOM 9797 C C . LEU B 1 574 ? -28.188 -23.297 24.984 1 95.75 574 LEU B C 1
ATOM 9799 O O . LEU B 1 574 ? -29.359 -23.625 25.016 1 95.75 574 LEU B O 1
ATOM 9803 N N . ALA B 1 575 ? -27.297 -23.656 25.844 1 96.44 575 ALA B N 1
ATOM 9804 C CA . ALA B 1 575 ? -27.703 -24.438 27.016 1 96.44 575 ALA B CA 1
ATOM 9805 C C . ALA B 1 575 ? -28.719 -23.672 27.859 1 96.44 575 ALA B C 1
ATOM 9807 O O . ALA B 1 575 ? -29.734 -24.234 28.297 1 96.44 575 ALA B O 1
ATOM 9808 N N . LEU B 1 576 ? -28.469 -22.422 28.078 1 96.56 576 LEU B N 1
ATOM 9809 C CA . LEU B 1 576 ? -29.375 -21.594 28.859 1 96.56 576 LEU B CA 1
ATOM 9810 C C . LEU B 1 576 ? -30.719 -21.438 28.156 1 96.56 576 LEU B C 1
ATOM 9812 O O . LEU B 1 576 ? -31.766 -21.516 28.812 1 96.56 576 LEU B O 1
ATOM 9816 N N . LYS B 1 577 ? -30.703 -21.203 26.938 1 95.75 577 LYS B N 1
ATOM 9817 C CA . LYS B 1 577 ? -31.922 -21.062 26.156 1 95.75 577 LYS B CA 1
ATOM 9818 C C . LYS B 1 577 ? -32.75 -22.344 26.203 1 95.75 577 LYS B C 1
ATOM 9820 O O . LYS B 1 577 ? -33.969 -22.281 26.344 1 95.75 577 LYS B O 1
ATOM 9825 N N . THR B 1 578 ? -32.094 -23.484 26.125 1 96.44 578 THR B N 1
ATOM 9826 C CA . THR B 1 578 ? -32.75 -24.781 26.172 1 96.44 578 THR B CA 1
ATOM 9827 C C . THR B 1 578 ? -33.406 -24.984 27.547 1 96.44 578 THR B C 1
ATOM 9829 O O . THR B 1 578 ? -34.531 -25.469 27.625 1 96.44 578 THR B O 1
ATOM 9832 N N . GLN B 1 579 ? -32.719 -24.609 28.547 1 96.44 579 GLN B N 1
ATOM 9833 C CA . GLN B 1 579 ? -33.25 -24.719 29.891 1 96.44 579 GLN B CA 1
ATOM 9834 C C . GLN B 1 579 ? -34.5 -23.844 30.062 1 96.44 579 GLN B C 1
ATOM 9836 O O . GLN B 1 579 ? -35.469 -24.25 30.719 1 96.44 579 GLN B O 1
ATOM 9841 N N . LEU B 1 580 ? -34.5 -22.719 29.5 1 96.06 580 LEU B N 1
ATOM 9842 C CA . LEU B 1 580 ? -35.625 -21.828 29.562 1 96.06 580 LEU B CA 1
ATOM 9843 C C . LEU B 1 580 ? -36.812 -22.406 28.812 1 96.06 580 LEU B C 1
ATOM 9845 O O . LEU B 1 580 ? -37.938 -22.406 29.312 1 96.06 580 LEU B O 1
ATOM 9849 N N . GLU B 1 581 ? -36.562 -22.859 27.625 1 95 581 GLU B N 1
ATOM 9850 C CA . GLU B 1 581 ? -37.594 -23.406 26.766 1 95 581 GLU B CA 1
ATOM 9851 C C . GLU B 1 581 ? -38.25 -24.656 27.391 1 95 581 GLU B C 1
ATOM 9853 O O . GLU B 1 581 ? -39.438 -24.891 27.219 1 95 581 GLU B O 1
ATOM 9858 N N . HIS B 1 582 ? -37.438 -25.375 28.172 1 96.25 582 HIS B N 1
ATOM 9859 C CA . HIS B 1 582 ? -37.938 -26.578 28.828 1 96.25 582 HIS B CA 1
ATOM 9860 C C . HIS B 1 582 ? -38.531 -26.25 30.203 1 96.25 582 HIS B C 1
ATOM 9862 O O . HIS B 1 582 ? -38.969 -27.156 30.922 1 96.25 582 HIS B O 1
ATOM 9868 N N . GLY B 1 583 ? -38.5 -25 30.594 1 94.38 583 GLY B N 1
ATOM 9869 C CA . GLY B 1 583 ? -39.094 -24.578 31.844 1 94.38 583 GLY B CA 1
ATOM 9870 C C . GLY B 1 583 ? -38.25 -24.922 33.062 1 94.38 583 GLY B C 1
ATOM 9871 O O . GLY B 1 583 ? -38.75 -24.969 34.188 1 94.38 583 GLY B O 1
ATOM 9872 N N . GLN B 1 584 ? -37.062 -25.156 32.844 1 96.19 584 GLN B N 1
ATOM 9873 C CA . GLN B 1 584 ? -36.156 -25.531 33.938 1 96.19 584 GLN B CA 1
ATOM 9874 C C . GLN B 1 584 ? -35.719 -24.312 34.719 1 96.19 584 GLN B C 1
ATOM 9876 O O . GLN B 1 584 ? -35.312 -24.438 35.875 1 96.19 584 GLN B O 1
ATOM 9881 N N . ILE B 1 585 ? -35.75 -23.219 34.031 1 96.06 585 ILE B N 1
ATOM 9882 C CA . ILE B 1 585 ? -35.406 -21.984 34.719 1 96.06 585 ILE B CA 1
ATOM 9883 C C . ILE B 1 585 ? -36.438 -20.891 34.375 1 96.06 585 ILE B C 1
ATOM 9885 O O . ILE B 1 585 ? -37.094 -20.969 33.312 1 96.06 585 ILE B O 1
ATOM 9889 N N . THR B 1 586 ? -36.531 -19.906 35.25 1 96 586 THR B N 1
ATOM 9890 C CA . THR B 1 586 ? -37.438 -18.797 35.031 1 96 586 THR B CA 1
ATOM 9891 C C . THR B 1 586 ? -36.781 -17.734 34.125 1 96 586 THR B C 1
ATOM 9893 O O . THR B 1 586 ? -35.531 -17.703 34 1 96 586 THR B O 1
ATOM 9896 N N . PRO B 1 587 ? -37.562 -16.953 33.469 1 94.75 587 PRO B N 1
ATOM 9897 C CA . PRO B 1 587 ? -37 -15.852 32.688 1 94.75 587 PRO B CA 1
ATOM 9898 C C . PRO B 1 587 ? -36.062 -14.961 33.5 1 94.75 587 PRO B C 1
ATOM 9900 O O . PRO B 1 587 ? -35.062 -14.469 32.969 1 94.75 587 PRO B O 1
ATOM 9903 N N . ARG B 1 588 ? -36.438 -14.766 34.688 1 95.19 588 ARG B N 1
ATOM 9904 C CA . ARG B 1 588 ? -35.594 -13.953 35.562 1 95.19 588 ARG B CA 1
ATOM 9905 C C . ARG B 1 588 ? -34.219 -14.617 35.75 1 95.19 588 ARG B C 1
ATOM 9907 O O . ARG B 1 588 ? -33.188 -13.961 35.625 1 95.19 588 ARG B O 1
ATOM 9914 N N . THR B 1 589 ? -34.281 -15.883 36.094 1 95.44 589 THR B N 1
ATOM 9915 C CA . THR B 1 589 ? -33.031 -16.641 36.312 1 95.44 589 THR B CA 1
ATOM 9916 C C . THR B 1 589 ? -32.25 -16.703 35 1 95.44 589 THR B C 1
ATOM 9918 O O . THR B 1 589 ? -31 -16.641 35.031 1 95.44 589 THR B O 1
ATOM 9921 N N . TYR B 1 590 ? -33 -16.828 33.969 1 96.12 590 TYR B N 1
ATOM 9922 C CA . TYR B 1 590 ? -32.375 -16.859 32.625 1 96.12 590 TYR B CA 1
ATOM 9923 C C . TYR B 1 590 ? -31.562 -15.586 32.406 1 96.12 590 TYR B C 1
ATOM 9925 O O . TYR B 1 590 ? -30.391 -15.656 32 1 96.12 590 TYR B O 1
ATOM 9933 N N . ASN B 1 591 ? -32.062 -14.469 32.688 1 95.38 591 ASN B N 1
ATOM 9934 C CA . ASN B 1 591 ? -31.406 -13.18 32.438 1 95.38 591 ASN B CA 1
ATOM 9935 C C . ASN B 1 591 ? -30.234 -12.961 33.406 1 95.38 591 ASN B C 1
ATOM 9937 O O . ASN B 1 591 ? -29.219 -12.367 33.031 1 95.38 591 ASN B O 1
ATOM 9941 N N . GLU B 1 592 ? -30.375 -13.414 34.562 1 95.44 592 GLU B N 1
ATOM 9942 C CA . GLU B 1 592 ? -29.297 -13.297 35.531 1 95.44 592 GLU B CA 1
ATOM 9943 C C . GLU B 1 592 ? -28.078 -14.102 35.094 1 95.44 592 GLU B C 1
ATOM 9945 O O . GLU B 1 592 ? -26.953 -13.617 35.188 1 95.44 592 GLU B O 1
ATOM 9950 N N . LEU B 1 593 ? -28.406 -15.266 34.625 1 95.19 593 LEU B N 1
ATOM 9951 C CA . LEU B 1 593 ? -27.328 -16.141 34.219 1 95.19 593 LEU B CA 1
ATOM 9952 C C . LEU B 1 593 ? -26.672 -15.609 32.938 1 95.19 593 LEU B C 1
ATOM 9954 O O . LEU B 1 593 ? -25.453 -15.688 32.781 1 95.19 593 LEU B O 1
ATOM 9958 N N . ARG B 1 594 ? -27.453 -15.062 32 1 95.06 594 ARG B N 1
ATOM 9959 C CA . ARG B 1 594 ? -26.922 -14.445 30.797 1 95.06 594 ARG B CA 1
ATOM 9960 C C . ARG B 1 594 ? -26.016 -13.273 31.141 1 95.06 594 ARG B C 1
ATOM 9962 O O . ARG B 1 594 ? -24.938 -13.133 30.547 1 95.06 594 ARG B O 1
ATOM 9969 N N . GLU B 1 595 ? -26.422 -12.5 31.984 1 93.62 595 GLU B N 1
ATOM 9970 C CA . GLU B 1 595 ? -25.641 -11.336 32.406 1 93.62 595 GLU B CA 1
ATOM 9971 C C . GLU B 1 595 ? -24.266 -11.758 32.938 1 93.62 595 GLU B C 1
ATOM 9973 O O . GLU B 1 595 ? -23.266 -11.117 32.625 1 93.62 595 GLU B O 1
ATOM 9978 N N . LYS B 1 596 ? -24.25 -12.758 33.719 1 92.38 596 LYS B N 1
ATOM 9979 C CA . LYS B 1 596 ? -23.016 -13.242 34.312 1 92.38 596 LYS B CA 1
ATOM 9980 C C . LYS B 1 596 ? -22.094 -13.852 33.25 1 92.38 596 LYS B C 1
ATOM 9982 O O . LYS B 1 596 ? -20.875 -13.703 33.312 1 92.38 596 LYS B O 1
ATOM 9987 N N . THR B 1 597 ? -22.688 -14.508 32.344 1 91.69 597 THR B N 1
ATOM 9988 C CA . THR B 1 597 ? -21.922 -15.25 31.344 1 91.69 597 THR B CA 1
ATOM 9989 C C . THR B 1 597 ? -21.406 -14.312 30.266 1 91.69 597 THR B C 1
ATOM 9991 O O . THR B 1 597 ? -20.25 -14.414 29.859 1 91.69 597 THR B O 1
ATOM 9994 N N . LEU B 1 598 ? -22.156 -13.367 29.781 1 91.81 598 LEU B N 1
ATOM 9995 C CA . LEU B 1 598 ? -21.891 -12.617 28.562 1 91.81 598 LEU B CA 1
ATOM 9996 C C . LEU B 1 598 ? -21 -11.414 28.844 1 91.81 598 LEU B C 1
ATOM 9998 O O . LEU B 1 598 ? -20.266 -10.953 27.969 1 91.81 598 LEU B O 1
ATOM 10002 N N . LYS B 1 599 ? -21.016 -10.867 29.984 1 86.19 599 LYS B N 1
ATOM 10003 C CA . LYS B 1 599 ? -20.328 -9.617 30.266 1 86.19 599 LYS B CA 1
ATOM 10004 C C . LYS B 1 599 ? -18.906 -9.875 30.766 1 86.19 599 LYS B C 1
ATOM 10006 O O . LYS B 1 599 ? -18.172 -8.93 31.094 1 86.19 599 LYS B O 1
ATOM 10011 N N . LYS B 1 600 ? -18.453 -11.102 30.656 1 81.19 600 LYS B N 1
ATOM 10012 C CA . LYS B 1 600 ? -17.094 -11.453 31.047 1 81.19 600 LYS B CA 1
ATOM 10013 C C . LYS B 1 600 ? -16.109 -11.211 29.891 1 81.19 600 LYS B C 1
ATOM 10015 O O . LYS B 1 600 ? -16.422 -11.5 28.734 1 81.19 600 LYS B O 1
ATOM 10020 N N . GLY B 1 601 ? -15 -10.492 30.25 1 79.25 601 GLY B N 1
ATOM 10021 C CA . GLY B 1 601 ? -13.906 -10.422 29.281 1 79.25 601 GLY B CA 1
ATOM 10022 C C . GLY B 1 601 ? -13.953 -9.172 28.422 1 79.25 601 GLY B C 1
ATOM 10023 O O . GLY B 1 601 ? -14.625 -8.195 28.766 1 79.25 601 GLY B O 1
ATOM 10024 N N . LYS B 1 602 ? -13.117 -9.141 27.203 1 81.56 602 LYS B N 1
ATOM 10025 C CA . LYS B 1 602 ? -13.016 -8.031 26.266 1 81.56 602 LYS B CA 1
ATOM 10026 C C . LYS B 1 602 ? -14.188 -8.039 25.281 1 81.56 602 LYS B C 1
ATOM 10028 O O . LYS B 1 602 ? -14.648 -9.102 24.859 1 81.56 602 LYS B O 1
ATOM 10033 N N . HIS B 1 603 ? -14.664 -6.914 24.984 1 85.38 603 HIS B N 1
ATOM 10034 C CA . HIS B 1 603 ? -15.82 -6.793 24.109 1 85.38 603 HIS B CA 1
ATOM 10035 C C . HIS B 1 603 ? -15.461 -6.07 22.812 1 85.38 603 HIS B C 1
ATOM 10037 O O . HIS B 1 603 ? -15.93 -4.953 22.578 1 85.38 603 HIS B O 1
ATOM 10043 N N . LEU B 1 604 ? -14.688 -6.762 21.969 1 90.69 604 LEU B N 1
ATOM 10044 C CA . LEU B 1 604 ? -14.273 -6.246 20.672 1 90.69 604 LEU B CA 1
ATOM 10045 C C . LEU B 1 604 ? -15.312 -6.57 19.594 1 90.69 604 LEU B C 1
ATOM 10047 O O . LEU B 1 604 ? -16.234 -7.355 19.844 1 90.69 604 LEU B O 1
ATOM 10051 N N . GLU B 1 605 ? -15.242 -5.91 18.516 1 94.88 605 GLU B N 1
ATOM 10052 C CA . GLU B 1 605 ? -16.094 -6.242 17.391 1 94.88 605 GLU B CA 1
ATOM 10053 C C . GLU B 1 605 ? -15.945 -7.707 16.984 1 94.88 605 GLU B C 1
ATOM 10055 O O . GLU B 1 605 ? -14.898 -8.305 17.203 1 94.88 605 GLU B O 1
ATOM 10060 N N . ALA B 1 606 ? -17.016 -8.234 16.484 1 96.56 606 ALA B N 1
ATOM 10061 C CA . ALA B 1 606 ? -16.953 -9.602 15.984 1 96.56 606 ALA B CA 1
ATOM 10062 C C . ALA B 1 606 ? -15.93 -9.727 14.859 1 96.56 606 ALA B C 1
ATOM 10064 O O . ALA B 1 606 ? -15.82 -8.844 14.008 1 96.56 606 ALA B O 1
ATOM 10065 N N . PRO B 1 607 ? -15.133 -10.75 14.875 1 96.5 607 PRO B N 1
ATOM 10066 C CA . PRO B 1 607 ? -14.266 -10.969 13.719 1 96.5 607 PRO B CA 1
ATOM 10067 C C . PRO B 1 607 ? -15.055 -11.297 12.453 1 96.5 607 PRO B C 1
ATOM 10069 O O . PRO B 1 607 ? -16.125 -11.906 12.523 1 96.5 607 PRO B O 1
ATOM 10072 N N . PRO B 1 608 ? -14.508 -10.938 11.32 1 97.56 608 PRO B N 1
ATOM 10073 C CA . PRO B 1 608 ? -15.18 -11.359 10.086 1 97.56 608 PRO B CA 1
ATOM 10074 C C . PRO B 1 608 ? -15.219 -12.875 9.922 1 97.56 608 PRO B C 1
ATOM 10076 O O . PRO B 1 608 ? -14.234 -13.562 10.234 1 97.56 608 PRO B O 1
ATOM 10079 N N . CYS B 1 609 ? -16.312 -13.375 9.484 1 97.31 609 CYS B N 1
ATOM 10080 C CA . CYS B 1 609 ? -16.438 -14.82 9.32 1 97.31 609 CYS B CA 1
ATOM 10081 C C . CYS B 1 609 ? -16.375 -15.211 7.848 1 97.31 609 CYS B C 1
ATOM 10083 O O . CYS B 1 609 ? -16.109 -16.359 7.52 1 97.31 609 CYS B O 1
ATOM 10085 N N . ILE B 1 610 ? -16.656 -14.297 6.957 1 97.94 610 ILE B N 1
ATOM 10086 C CA . ILE B 1 610 ? -16.578 -14.539 5.52 1 97.94 610 ILE B CA 1
ATOM 10087 C C . ILE B 1 610 ? -15.695 -13.469 4.867 1 97.94 610 ILE B C 1
ATOM 10089 O O . ILE B 1 610 ? -15.805 -12.289 5.199 1 97.94 610 ILE B O 1
ATOM 10093 N N . LYS B 1 611 ? -14.875 -13.852 4.066 1 97.5 611 LYS B N 1
ATOM 10094 C CA . LYS B 1 611 ? -14.023 -12.969 3.27 1 97.5 611 LYS B CA 1
ATOM 10095 C C . LYS B 1 611 ? -14.125 -13.312 1.784 1 97.5 611 LYS B C 1
ATOM 10097 O O . LYS B 1 611 ? -13.875 -14.445 1.384 1 97.5 611 LYS B O 1
ATOM 10102 N N . MET B 1 612 ? -14.484 -12.383 0.995 1 97.31 612 MET B N 1
ATOM 10103 C CA . MET B 1 612 ? -14.562 -12.555 -0.454 1 97.31 612 MET B CA 1
ATOM 10104 C C . MET B 1 612 ? -13.703 -11.516 -1.169 1 97.31 612 MET B C 1
ATOM 10106 O O . MET B 1 612 ? -13.688 -10.344 -0.795 1 97.31 612 MET B O 1
ATOM 10110 N N . GLU B 1 613 ? -12.984 -11.984 -2.119 1 96 613 GLU B N 1
ATOM 10111 C CA . GLU B 1 613 ? -12.297 -11.07 -3.027 1 96 613 GLU B CA 1
ATOM 10112 C C . GLU B 1 613 ? -13.109 -10.844 -4.301 1 96 613 GLU B C 1
ATOM 10114 O O . GLU B 1 613 ? -13.312 -11.773 -5.086 1 96 613 GLU B O 1
ATOM 10119 N N . LEU B 1 614 ? -13.539 -9.656 -4.469 1 97.81 614 LEU B N 1
ATOM 10120 C CA . LEU B 1 614 ? -14.336 -9.305 -5.637 1 97.81 614 LEU B CA 1
ATOM 10121 C C . LEU B 1 614 ? -13.461 -8.75 -6.754 1 97.81 614 LEU B C 1
ATOM 10123 O O . LEU B 1 614 ? -12.914 -7.652 -6.633 1 97.81 614 LEU B O 1
ATOM 10127 N N . HIS B 1 615 ? -13.43 -9.523 -7.77 1 97.88 615 HIS B N 1
ATOM 10128 C CA . HIS B 1 615 ? -12.672 -9.117 -8.945 1 97.88 615 HIS B CA 1
ATOM 10129 C C . HIS B 1 615 ? -13.578 -8.484 -9.992 1 97.88 615 HIS B C 1
ATOM 10131 O O . HIS B 1 615 ? -14.805 -8.484 -9.844 1 97.88 615 HIS B O 1
ATOM 10137 N N . HIS B 1 616 ? -12.945 -7.867 -11.039 1 98.5 616 HIS B N 1
ATOM 10138 C CA . HIS B 1 616 ? -13.664 -7.293 -12.164 1 98.5 616 HIS B CA 1
ATOM 10139 C C . HIS B 1 616 ? -14.617 -8.312 -12.789 1 98.5 616 HIS B C 1
ATOM 10141 O O . HIS B 1 616 ? -14.188 -9.383 -13.219 1 98.5 616 HIS B O 1
ATOM 10147 N N . GLY B 1 617 ? -15.898 -8.039 -12.734 1 98.56 617 GLY B N 1
ATOM 10148 C CA . GLY B 1 617 ? -16.906 -8.883 -13.367 1 98.56 617 GLY B CA 1
ATOM 10149 C C . GLY B 1 617 ? -17.594 -9.828 -12.406 1 98.56 617 GLY B C 1
ATOM 10150 O O . GLY B 1 617 ? -18.547 -10.5 -12.766 1 98.56 617 GLY B O 1
ATOM 10151 N N . ASP B 1 618 ? -17.203 -9.852 -11.195 1 98.56 618 ASP B N 1
ATOM 10152 C CA . ASP B 1 618 ? -17.797 -10.75 -10.203 1 98.56 618 ASP B CA 1
ATOM 10153 C C . ASP B 1 618 ? -19.188 -10.266 -9.781 1 98.56 618 ASP B C 1
ATOM 10155 O O . ASP B 1 618 ? -19.453 -9.062 -9.789 1 98.56 618 ASP B O 1
ATOM 10159 N N . LEU B 1 619 ? -20.031 -11.219 -9.438 1 98.69 619 LEU B N 1
ATOM 10160 C CA . LEU B 1 619 ? -21.359 -10.953 -8.883 1 98.69 619 LEU B CA 1
ATOM 10161 C C . LEU B 1 619 ? -21.5 -11.562 -7.492 1 98.69 619 LEU B C 1
ATOM 10163 O O . LEU B 1 619 ? -21.016 -12.672 -7.242 1 98.69 619 LEU B O 1
ATOM 10167 N N . VAL B 1 620 ? -22.109 -10.844 -6.625 1 98.75 620 VAL B N 1
ATOM 10168 C CA . VAL B 1 620 ? -22.422 -11.367 -5.301 1 98.75 620 VAL B CA 1
ATOM 10169 C C . VAL B 1 620 ? -23.906 -11.164 -5.008 1 98.75 620 VAL B C 1
ATOM 10171 O O . VAL B 1 620 ? -24.453 -10.078 -5.227 1 98.75 620 VAL B O 1
ATOM 10174 N N . VAL B 1 621 ? -24.547 -12.203 -4.562 1 98.56 621 VAL B N 1
ATOM 10175 C CA . VAL B 1 621 ? -25.953 -12.141 -4.18 1 98.56 621 VAL B CA 1
ATOM 10176 C C . VAL B 1 621 ? -26.094 -12.516 -2.705 1 98.56 621 VAL B C 1
ATOM 10178 O O . VAL B 1 621 ? -25.688 -13.602 -2.291 1 98.56 621 VAL B O 1
ATOM 10181 N N . MET B 1 622 ? -26.562 -11.633 -1.97 1 97.88 622 MET B N 1
ATOM 10182 C CA . MET B 1 622 ? -26.938 -11.898 -0.586 1 97.88 622 MET B CA 1
ATOM 10183 C C . MET B 1 622 ? -28.453 -12.102 -0.466 1 97.88 622 MET B C 1
ATOM 10185 O O . MET B 1 622 ? -29.234 -11.195 -0.762 1 97.88 622 MET B O 1
ATOM 10189 N N . HIS B 1 623 ? -28.859 -13.258 -0.002 1 97.25 623 HIS B N 1
ATOM 10190 C CA . HIS B 1 623 ? -30.281 -13.562 0.104 1 97.25 623 HIS B CA 1
ATOM 10191 C C . HIS B 1 623 ? -30.656 -13.977 1.525 1 97.25 623 HIS B C 1
ATOM 10193 O O . HIS B 1 623 ? -30.016 -14.852 2.109 1 97.25 623 HIS B O 1
ATOM 10199 N N . GLY B 1 624 ? -31.641 -13.406 2.01 1 94.94 624 GLY B N 1
ATOM 10200 C CA . GLY B 1 624 ? -32.156 -13.656 3.346 1 94.94 624 GLY B CA 1
ATOM 10201 C C . GLY B 1 624 ? -32.344 -12.391 4.164 1 94.94 624 GLY B C 1
ATOM 10202 O O . GLY B 1 624 ? -31.375 -11.648 4.371 1 94.94 624 GLY B O 1
ATOM 10203 N N . GLU B 1 625 ? -33.469 -12.117 4.68 1 91.31 625 GLU B N 1
ATOM 10204 C CA . GLU B 1 625 ? -33.75 -10.906 5.449 1 91.31 625 GLU B CA 1
ATOM 10205 C C . GLU B 1 625 ? -32.906 -10.852 6.723 1 91.31 625 GLU B C 1
ATOM 10207 O O . GLU B 1 625 ? -32.469 -9.773 7.145 1 91.31 625 GLU B O 1
ATOM 10212 N N . ASN B 1 626 ? -32.719 -11.977 7.254 1 94.38 626 ASN B N 1
ATOM 10213 C CA . ASN B 1 626 ? -32 -12.055 8.516 1 94.38 626 ASN B CA 1
ATOM 10214 C C . ASN B 1 626 ? -30.516 -11.766 8.328 1 94.38 626 ASN B C 1
ATOM 10216 O O . ASN B 1 626 ? -29.797 -11.477 9.297 1 94.38 626 ASN B O 1
ATOM 10220 N N . LEU B 1 627 ? -30.031 -11.906 7.109 1 95.5 627 LEU B N 1
ATOM 10221 C CA . LEU B 1 627 ? -28.641 -11.578 6.848 1 95.5 627 LEU B CA 1
ATOM 10222 C C . LEU B 1 627 ? -28.359 -10.102 7.141 1 95.5 627 LEU B C 1
ATOM 10224 O O . LEU B 1 627 ? -27.359 -9.773 7.781 1 95.5 627 LEU B O 1
ATOM 10228 N N . GLN B 1 628 ? -29.25 -9.281 6.758 1 93.44 628 GLN B N 1
ATOM 10229 C CA . GLN B 1 628 ? -29.078 -7.844 6.953 1 93.44 628 GLN B CA 1
ATOM 10230 C C . GLN B 1 628 ? -29.422 -7.434 8.383 1 93.44 628 GLN B C 1
ATOM 10232 O O . GLN B 1 628 ? -28.969 -6.398 8.867 1 93.44 628 GLN B O 1
ATOM 10237 N N . LYS B 1 629 ? -30.219 -8.227 9 1 94.19 629 LYS B N 1
ATOM 10238 C CA . LYS B 1 629 ? -30.594 -7.969 10.383 1 94.19 629 LYS B CA 1
ATOM 10239 C C . LYS B 1 629 ? -29.453 -8.289 11.336 1 94.19 629 LYS B C 1
ATOM 10241 O O . LYS B 1 629 ? -29.125 -7.492 12.219 1 94.19 629 LYS B O 1
ATOM 10246 N N . TYR B 1 630 ? -28.797 -9.422 11.102 1 96.56 630 TYR B N 1
ATOM 10247 C CA . TYR B 1 630 ? -27.875 -9.961 12.094 1 96.56 630 TYR B CA 1
ATOM 10248 C C . TYR B 1 630 ? -26.422 -9.68 11.711 1 96.56 630 TYR B C 1
ATOM 10250 O O . TYR B 1 630 ? -25.531 -9.734 12.555 1 96.56 630 TYR B O 1
ATOM 10258 N N . PHE B 1 631 ? -26.141 -9.492 10.469 1 97.19 631 PHE B N 1
ATOM 10259 C CA . PHE B 1 631 ? -24.781 -9.344 9.992 1 97.19 631 PHE B CA 1
ATOM 10260 C C . PHE B 1 631 ? -24.594 -8 9.297 1 97.19 631 PHE B C 1
ATOM 10262 O O . PHE B 1 631 ? -25.562 -7.316 8.984 1 97.19 631 PHE B O 1
ATOM 10269 N N . GLU B 1 632 ? -23.406 -7.578 9.211 1 96.94 632 GLU B N 1
ATOM 10270 C CA . GLU B 1 632 ? -22.984 -6.402 8.453 1 96.94 632 GLU B CA 1
ATOM 10271 C C . GLU B 1 632 ? -21.797 -6.715 7.547 1 96.94 632 GLU B C 1
ATOM 10273 O O . GLU B 1 632 ? -21.141 -7.746 7.715 1 96.94 632 GLU B O 1
ATOM 10278 N N . HIS B 1 633 ? -21.625 -5.902 6.512 1 96.94 633 HIS B N 1
ATOM 10279 C CA . HIS B 1 633 ? -20.547 -6.16 5.555 1 96.94 633 HIS B CA 1
ATOM 10280 C C . HIS B 1 633 ? -19.781 -4.883 5.242 1 96.94 633 HIS B C 1
ATOM 10282 O O . HIS B 1 633 ? -20.266 -3.777 5.477 1 96.94 633 HIS B O 1
ATOM 10288 N N . SER B 1 634 ? -18.594 -5.016 4.883 1 96.38 634 SER B N 1
ATOM 10289 C CA . SER B 1 634 ? -17.734 -3.939 4.402 1 96.38 634 SER B CA 1
ATOM 10290 C C . SER B 1 634 ? -17.109 -4.289 3.055 1 96.38 634 SER B C 1
ATOM 10292 O O . SER B 1 634 ? -16.969 -5.465 2.719 1 96.38 634 SER B O 1
ATOM 10294 N N . VAL B 1 635 ? -16.891 -3.35 2.246 1 95.5 635 VAL B N 1
ATOM 10295 C CA . VAL B 1 635 ? -16.203 -3.518 0.971 1 95.5 635 VAL B CA 1
ATOM 10296 C C . VAL B 1 635 ? -15.039 -2.533 0.877 1 95.5 635 VAL B C 1
ATOM 10298 O O . VAL B 1 635 ? -15.242 -1.316 0.908 1 95.5 635 VAL B O 1
ATOM 10301 N N . VAL B 1 636 ? -13.875 -3.039 0.733 1 94.44 636 VAL B N 1
ATOM 10302 C CA . VAL B 1 636 ? -12.664 -2.219 0.7 1 94.44 636 VAL B CA 1
ATOM 10303 C C . VAL B 1 636 ? -11.961 -2.385 -0.646 1 94.44 636 VAL B C 1
ATOM 10305 O O . VAL B 1 636 ? -11.227 -3.354 -0.854 1 94.44 636 VAL B O 1
ATOM 10308 N N . PRO B 1 637 ? -12.125 -1.38 -1.504 1 94.19 637 PRO B N 1
ATOM 10309 C CA . PRO B 1 637 ? -11.469 -1.464 -2.809 1 94.19 637 PRO B CA 1
ATOM 10310 C C . PRO B 1 637 ? -9.961 -1.243 -2.723 1 94.19 637 PRO B C 1
ATOM 10312 O O . PRO B 1 637 ? -9.484 -0.567 -1.807 1 94.19 637 PRO B O 1
ATOM 10315 N N . GLU B 1 638 ? -9.289 -1.819 -3.623 1 92.75 638 GLU B N 1
ATOM 10316 C CA . GLU B 1 638 ? -7.902 -1.419 -3.826 1 92.75 638 GLU B CA 1
ATOM 10317 C C . GLU B 1 638 ? -7.809 0.038 -4.273 1 92.75 638 GLU B C 1
ATOM 10319 O O . GLU B 1 638 ? -8.82 0.651 -4.629 1 92.75 638 GLU B O 1
ATOM 10324 N N . LYS B 1 639 ? -6.762 0.65 -4.254 1 91.38 639 LYS B N 1
ATOM 10325 C CA . LYS B 1 639 ? -6.547 2.088 -4.383 1 91.38 639 LYS B CA 1
ATOM 10326 C C . LYS B 1 639 ? -6.641 2.529 -5.84 1 91.38 639 LYS B C 1
ATOM 10328 O O . LYS B 1 639 ? -5.844 3.35 -6.297 1 91.38 639 LYS B O 1
ATOM 10333 N N . LYS B 1 640 ? -7.531 1.923 -6.676 1 94.06 640 LYS B N 1
ATOM 10334 C CA . LYS B 1 640 ? -7.742 2.271 -8.078 1 94.06 640 LYS B CA 1
ATOM 10335 C C . LYS B 1 640 ? -9.227 2.365 -8.406 1 94.06 640 LYS B C 1
ATOM 10337 O O . LYS B 1 640 ? -10.078 2.068 -7.559 1 94.06 640 LYS B O 1
ATOM 10342 N N . LEU B 1 641 ? -9.57 2.785 -9.562 1 95.88 641 LEU B N 1
ATOM 10343 C CA . LEU B 1 641 ? -10.945 3.062 -9.953 1 95.88 641 LEU B CA 1
ATOM 10344 C C . LEU B 1 641 ? -11.797 1.793 -9.906 1 95.88 641 LEU B C 1
ATOM 10346 O O . LEU B 1 641 ? -11.391 0.754 -10.438 1 95.88 641 LEU B O 1
ATOM 10350 N N . ARG B 1 642 ? -12.914 1.879 -9.305 1 97.75 642 ARG B N 1
ATOM 10351 C CA . ARG B 1 642 ? -13.867 0.784 -9.188 1 97.75 642 ARG B CA 1
ATOM 10352 C C . ARG B 1 642 ? -15.305 1.297 -9.281 1 97.75 642 ARG B C 1
ATOM 10354 O O . ARG B 1 642 ? -15.609 2.389 -8.797 1 97.75 642 ARG B O 1
ATOM 10361 N N . PHE B 1 643 ? -16.141 0.534 -9.914 1 98.44 643 PHE B N 1
ATOM 10362 C CA . PHE B 1 643 ? -17.578 0.749 -9.867 1 98.44 643 PHE B CA 1
ATOM 10363 C C . PHE B 1 643 ? -18.281 -0.427 -9.203 1 98.44 643 PHE B C 1
ATOM 10365 O O . PHE B 1 643 ? -17.906 -1.582 -9.414 1 98.44 643 PHE B O 1
ATOM 10372 N N . ALA B 1 644 ? -19.203 -0.172 -8.438 1 98.38 644 ALA B N 1
ATOM 10373 C CA . ALA B 1 644 ? -20.094 -1.179 -7.871 1 98.38 644 ALA B CA 1
ATOM 10374 C C . ALA B 1 644 ? -21.547 -0.892 -8.25 1 98.38 644 ALA B C 1
ATOM 10376 O O . ALA B 1 644 ? -22.047 0.21 -8.016 1 98.38 644 ALA B O 1
ATOM 10377 N N . LEU B 1 645 ? -22.188 -1.748 -8.898 1 98.56 645 LEU B N 1
ATOM 10378 C CA . LEU B 1 645 ? -23.609 -1.666 -9.211 1 98.56 645 LEU B CA 1
ATOM 10379 C C . LEU B 1 645 ? -24.406 -2.646 -8.367 1 98.56 645 LEU B C 1
ATOM 10381 O O . LEU B 1 645 ? -24.234 -3.861 -8.484 1 98.56 645 LEU B O 1
ATOM 10385 N N . THR B 1 646 ? -25.234 -2.164 -7.523 1 97.75 646 THR B N 1
ATOM 10386 C CA . THR B 1 646 ? -25.984 -2.994 -6.59 1 97.75 646 THR B CA 1
ATOM 10387 C C . THR B 1 646 ? -27.484 -2.873 -6.848 1 97.75 646 THR B C 1
ATOM 10389 O O . THR B 1 646 ? -28.031 -1.768 -6.844 1 97.75 646 THR B O 1
ATOM 10392 N N . ALA B 1 647 ? -28.141 -3.949 -7.043 1 97.06 647 ALA B N 1
ATOM 10393 C CA . ALA B 1 647 ? -29.562 -3.996 -7.359 1 97.06 647 ALA B CA 1
ATOM 10394 C C . ALA B 1 647 ? -30.359 -4.613 -6.215 1 97.06 647 ALA B C 1
ATOM 10396 O O . ALA B 1 647 ? -29.906 -5.566 -5.578 1 97.06 647 ALA B O 1
ATOM 10397 N N . ARG B 1 648 ? -31.531 -4.059 -6.004 1 95.31 648 ARG B N 1
ATOM 10398 C CA . ARG B 1 648 ? -32.438 -4.512 -4.945 1 95.31 648 ARG B CA 1
ATOM 10399 C C . ARG B 1 648 ? -33.875 -4.488 -5.414 1 95.31 648 ARG B C 1
ATOM 10401 O O . ARG B 1 648 ? -34.188 -3.949 -6.477 1 95.31 648 ARG B O 1
ATOM 10408 N N . TYR B 1 649 ? -34.656 -5.18 -4.609 1 94.38 649 TYR B N 1
ATOM 10409 C CA . TYR B 1 649 ? -36.094 -5.059 -4.758 1 94.38 649 TYR B CA 1
ATOM 10410 C C . TYR B 1 649 ? -36.688 -4.195 -3.65 1 94.38 649 TYR B C 1
ATOM 10412 O O . TYR B 1 649 ? -36.625 -4.566 -2.475 1 94.38 649 TYR B O 1
ATOM 10420 N N . ILE B 1 650 ? -37.219 -3.096 -4.039 1 91.88 650 ILE B N 1
ATOM 10421 C CA . ILE B 1 650 ? -37.875 -2.199 -3.098 1 91.88 650 ILE B CA 1
ATOM 10422 C C . ILE B 1 650 ? -39.375 -2.492 -3.066 1 91.88 650 ILE B C 1
ATOM 10424 O O . ILE B 1 650 ? -40.031 -2.49 -4.109 1 91.88 650 ILE B O 1
ATOM 10428 N N . LYS B 1 651 ? -39.875 -2.639 -1.893 1 88.94 651 LYS B N 1
ATOM 10429 C CA . LYS B 1 651 ? -41.312 -2.91 -1.733 1 88.94 651 LYS B CA 1
ATOM 10430 C C . LYS B 1 651 ? -42.125 -1.685 -2.086 1 88.94 651 LYS B C 1
ATOM 10432 O O . LYS B 1 651 ? -41.938 -0.604 -1.529 1 88.94 651 LYS B O 1
ATOM 10437 N N . PRO B 1 652 ? -43.062 -1.906 -2.922 1 84.94 652 PRO B N 1
ATOM 10438 C CA . PRO B 1 652 ? -43.875 -0.765 -3.389 1 84.94 652 PRO B CA 1
ATOM 10439 C C . PRO B 1 652 ? -44.656 -0.094 -2.268 1 84.94 652 PRO B C 1
ATOM 10441 O O . PRO B 1 652 ? -44.906 1.109 -2.328 1 84.94 652 PRO B O 1
ATOM 10444 N N . ASP B 1 653 ? -45.062 -0.759 -1.27 1 83 653 ASP B N 1
ATOM 10445 C CA . ASP B 1 653 ? -45.906 -0.221 -0.204 1 83 653 ASP B CA 1
ATOM 10446 C C . ASP B 1 653 ? -45.125 0.778 0.654 1 83 653 ASP B C 1
ATOM 10448 O O . ASP B 1 653 ? -45.719 1.541 1.416 1 83 653 ASP B O 1
ATOM 10452 N N . HIS B 1 654 ? -43.812 0.871 0.51 1 80.62 654 HIS B N 1
ATOM 10453 C CA . HIS B 1 654 ? -43 1.738 1.34 1 80.62 654 HIS B CA 1
ATOM 10454 C C . HIS B 1 654 ? -42.531 2.959 0.558 1 80.62 654 HIS B C 1
ATOM 10456 O O . HIS B 1 654 ? -41.625 3.68 1.008 1 80.62 654 HIS B O 1
ATOM 10462 N N . VAL B 1 655 ? -43.031 3.117 -0.621 1 77.81 655 VAL B N 1
ATOM 10463 C CA . VAL B 1 655 ? -42.594 4.223 -1.474 1 77.81 655 VAL B CA 1
ATOM 10464 C C . VAL B 1 655 ? -43.781 5.141 -1.763 1 77.81 655 VAL B C 1
ATOM 10466 O O . VAL B 1 655 ? -44.938 4.695 -1.803 1 77.81 655 VAL B O 1
ATOM 10469 N N . GLU B 1 656 ? -43.5 6.332 -1.88 1 76.25 656 GLU B N 1
ATOM 10470 C CA . GLU B 1 656 ? -44.531 7.309 -2.195 1 76.25 656 GLU B CA 1
ATOM 10471 C C . GLU B 1 656 ? -45.156 7.035 -3.562 1 76.25 656 GLU B C 1
ATOM 10473 O O . GLU B 1 656 ? -44.5 6.504 -4.457 1 76.25 656 GLU B O 1
ATOM 10478 N N . ALA B 1 657 ? -46.406 7.395 -3.707 1 74.25 657 ALA B N 1
ATOM 10479 C CA . ALA B 1 657 ? -47.188 7.129 -4.91 1 74.25 657 ALA B CA 1
ATOM 10480 C C . ALA B 1 657 ? -46.531 7.727 -6.145 1 74.25 657 ALA B C 1
ATOM 10482 O O . ALA B 1 657 ? -46.531 7.113 -7.215 1 74.25 657 ALA B O 1
ATOM 10483 N N . LYS B 1 658 ? -45.938 8.883 -5.938 1 73.06 658 LYS B N 1
ATOM 10484 C CA . LYS B 1 658 ? -45.312 9.578 -7.066 1 73.06 658 LYS B CA 1
ATOM 10485 C C . LYS B 1 658 ? -44.125 8.789 -7.605 1 73.06 658 LYS B C 1
ATOM 10487 O O . LYS B 1 658 ? -43.781 8.922 -8.781 1 73.06 658 LYS B O 1
ATOM 10492 N N . ASP B 1 659 ? -43.625 7.965 -6.781 1 76 659 ASP B N 1
ATOM 10493 C CA . ASP B 1 659 ? -42.375 7.27 -7.164 1 76 659 ASP B CA 1
ATOM 10494 C C . ASP B 1 659 ? -42.688 5.855 -7.652 1 76 659 ASP B C 1
ATOM 10496 O O . ASP B 1 659 ? -41.812 5.164 -8.156 1 76 659 ASP B O 1
ATOM 10500 N N . LEU B 1 660 ? -43.875 5.426 -7.57 1 75.38 660 LEU B N 1
ATOM 10501 C CA . LEU B 1 660 ? -44.281 4.078 -7.969 1 75.38 660 LEU B CA 1
ATOM 10502 C C . LEU B 1 660 ? -44.156 3.896 -9.477 1 75.38 660 LEU B C 1
ATOM 10504 O O . LEU B 1 660 ? -43.969 2.773 -9.961 1 75.38 660 LEU B O 1
ATOM 10508 N N . LYS B 1 661 ? -44.219 4.984 -10.273 1 69.38 661 LYS B N 1
ATOM 10509 C CA . LYS B 1 661 ? -44.094 4.906 -11.734 1 69.38 661 LYS B CA 1
ATOM 10510 C C . LYS B 1 661 ? -42.719 4.445 -12.148 1 69.38 661 LYS B C 1
ATOM 10512 O O . LYS B 1 661 ? -42.531 3.896 -13.234 1 69.38 661 LYS B O 1
ATOM 10517 N N . LYS B 1 662 ? -41.844 4.66 -11.367 1 69.31 662 LYS B N 1
ATOM 10518 C CA . LYS B 1 662 ? -40.469 4.305 -11.695 1 69.31 662 LYS B CA 1
ATOM 10519 C C . LYS B 1 662 ? -40.25 2.795 -11.609 1 69.31 662 LYS B C 1
ATOM 10521 O O . LYS B 1 662 ? -39.219 2.285 -12.039 1 69.31 662 LYS B O 1
ATOM 10526 N N . ASP B 1 663 ? -41.281 2.178 -11.125 1 70.25 663 ASP B N 1
ATOM 10527 C CA . ASP B 1 663 ? -41.25 0.724 -11 1 70.25 663 ASP B CA 1
ATOM 10528 C C . ASP B 1 663 ? -41.625 0.055 -12.328 1 70.25 663 ASP B C 1
ATOM 10530 O O . ASP B 1 663 ? -41.344 -1.134 -12.523 1 70.25 663 ASP B O 1
ATOM 10534 N N . GLN B 1 664 ? -42.156 0.819 -13.227 1 74.12 664 GLN B N 1
ATOM 10535 C CA . GLN B 1 664 ? -42.656 0.225 -14.453 1 74.12 664 GLN B CA 1
ATOM 10536 C C . GLN B 1 664 ? -41.562 0.151 -15.523 1 74.12 664 GLN B C 1
ATOM 10538 O O . GLN B 1 664 ? -41.5 1.02 -16.391 1 74.12 664 GLN B O 1
ATOM 10543 N N . PHE B 1 665 ? -40.656 -0.71 -15.289 1 83.25 665 PHE B N 1
ATOM 10544 C CA . PHE B 1 665 ? -39.562 -0.891 -16.25 1 83.25 665 PHE B CA 1
ATOM 10545 C C . PHE B 1 665 ? -39.375 -2.369 -16.562 1 83.25 665 PHE B C 1
ATOM 10547 O O . PHE B 1 665 ? -39.469 -3.217 -15.68 1 83.25 665 PHE B O 1
ATOM 10554 N N . ALA B 1 666 ? -39.281 -2.617 -17.891 1 85.56 666 ALA B N 1
ATOM 10555 C CA . ALA B 1 666 ? -38.938 -3.973 -18.344 1 85.56 666 ALA B CA 1
ATOM 10556 C C . ALA B 1 666 ? -37.688 -3.988 -19.188 1 85.56 666 ALA B C 1
ATOM 10558 O O . ALA B 1 666 ? -37.5 -3.129 -20.047 1 85.56 666 ALA B O 1
ATOM 10559 N N . LEU B 1 667 ? -36.875 -4.914 -18.922 1 89.38 667 LEU B N 1
ATOM 10560 C CA . LEU B 1 667 ? -35.656 -5.082 -19.688 1 89.38 667 LEU B CA 1
ATOM 10561 C C . LEU B 1 667 ? -35.969 -5.449 -21.141 1 89.38 667 LEU B C 1
ATOM 10563 O O . LEU B 1 667 ? -36.875 -6.246 -21.406 1 89.38 667 LEU B O 1
ATOM 10567 N N . LEU B 1 668 ? -35.25 -4.898 -22.031 1 88.31 668 LEU B N 1
ATOM 10568 C CA . LEU B 1 668 ? -35.312 -5.336 -23.422 1 88.31 668 LEU B CA 1
ATOM 10569 C C . LEU B 1 668 ? -34.719 -6.734 -23.578 1 88.31 668 LEU B C 1
ATOM 10571 O O . LEU B 1 668 ? -33.906 -7.16 -22.766 1 88.31 668 LEU B O 1
ATOM 10575 N N . PRO B 1 669 ? -35.094 -7.414 -24.594 1 88.69 669 PRO B N 1
ATOM 10576 C CA . PRO B 1 669 ? -34.562 -8.758 -24.828 1 88.69 669 PRO B CA 1
ATOM 10577 C C . PRO B 1 669 ? -33.031 -8.789 -24.891 1 88.69 669 PRO B C 1
ATOM 10579 O O . PRO B 1 669 ? -32.406 -9.734 -24.406 1 88.69 669 PRO B O 1
ATOM 10582 N N . SER B 1 670 ? -32.469 -7.723 -25.406 1 87.69 670 SER B N 1
ATOM 10583 C CA . SER B 1 670 ? -31 -7.656 -25.547 1 87.69 670 SER B CA 1
ATOM 10584 C C . SER B 1 670 ? -30.328 -7.43 -24.203 1 87.69 670 SER B C 1
ATOM 10586 O O . SER B 1 670 ? -29.125 -7.625 -24.062 1 87.69 670 SER B O 1
ATOM 10588 N N . GLN B 1 671 ? -31.125 -7.109 -23.234 1 90.94 671 GLN B N 1
ATOM 10589 C CA . GLN B 1 671 ? -30.594 -6.781 -21.922 1 90.94 671 GLN B CA 1
ATOM 10590 C C . GLN B 1 671 ? -30.719 -7.961 -20.969 1 90.94 671 GLN B C 1
ATOM 10592 O O . GLN B 1 671 ? -30.109 -7.961 -19.891 1 90.94 671 GLN B O 1
ATOM 10597 N N . VAL B 1 672 ? -31.531 -8.898 -21.391 1 93.44 672 VAL B N 1
ATOM 10598 C CA . VAL B 1 672 ? -31.719 -10.086 -20.562 1 93.44 672 VAL B CA 1
ATOM 10599 C C . VAL B 1 672 ? -30.469 -10.969 -20.656 1 93.44 672 VAL B C 1
ATOM 10601 O O . VAL B 1 672 ? -30 -11.281 -21.75 1 93.44 672 VAL B O 1
ATOM 10604 N N . TYR B 1 673 ? -29.875 -11.32 -19.547 1 94.88 673 TYR B N 1
ATOM 10605 C CA . TYR B 1 673 ? -28.672 -12.117 -19.469 1 94.88 673 TYR B CA 1
ATOM 10606 C C . TYR B 1 673 ? -28.984 -13.586 -19.188 1 94.88 673 TYR B C 1
ATOM 10608 O O . TYR B 1 673 ? -29.875 -13.883 -18.391 1 94.88 673 TYR B O 1
ATOM 10616 N N . ASP B 1 674 ? -28.266 -14.477 -19.812 1 91.56 674 ASP B N 1
ATOM 10617 C CA . ASP B 1 674 ? -28.578 -15.898 -19.656 1 91.56 674 ASP B CA 1
ATOM 10618 C C . ASP B 1 674 ? -27.406 -16.641 -19.031 1 91.56 674 ASP B C 1
ATOM 10620 O O . ASP B 1 674 ? -27.391 -17.875 -19.016 1 91.56 674 ASP B O 1
ATOM 10624 N N . GLY B 1 675 ? -26.422 -15.953 -18.609 1 90.81 675 GLY B N 1
ATOM 10625 C CA . GLY B 1 675 ? -25.312 -16.609 -17.938 1 90.81 675 GLY B CA 1
ATOM 10626 C C . GLY B 1 675 ? -24.156 -16.953 -18.859 1 90.81 675 GLY B C 1
ATOM 10627 O O . GLY B 1 675 ? -23.141 -17.469 -18.406 1 90.81 675 GLY B O 1
ATOM 10628 N N . LYS B 1 676 ? -24.312 -16.672 -20.156 1 83.56 676 LYS B N 1
ATOM 10629 C CA . LYS B 1 676 ? -23.266 -17.016 -21.125 1 83.56 676 LYS B CA 1
ATOM 10630 C C . LYS B 1 676 ? -22.875 -15.812 -21.969 1 83.56 676 LYS B C 1
ATOM 10632 O O . LYS B 1 676 ? -23.703 -14.922 -22.219 1 83.56 676 LYS B O 1
#

Foldseek 3Di:
DDPDPDPPDDPPPCPPPVPPPVVVVVVVVPPVVVPPAQPFAFAAAFLAWAQFLQLVLQADVLDNDRPDQWDDDPQATAEGEAEQAFDPQWADDFWKTKGFFDDCWDQDPVGHTAHDAADDCPDSRNRNLVVCQVVFAWHWYKYAQNHDHLSHGDDHGIGTWATWTWDDKFWDDDPPYITIMTMTGHQCQQATTRRHGSPDDGGDDLVPDDQPQAFDWDADPFPRDIDGQFWPVADFDRDPVTPRHQPGDPDDDSPDTHTDPSHVPHDHRHDPVNDHPADSADALVVVVDDDPDFPCQAPSNQGWHQQPPPRYRWGFWWSFWTAPDDPPPPPPPPPPDDDGDIDGHDGDQDALPNQADDPDSWAQADDDDDDPLADFFDWDPPPQPPWIWTWDDFPPFFIKIKTHDGDVQQPDDLGLNVLSRVVSVDPQGWTWFWFPDDPTGPDTALKTKAKEFFFDDDRGGHDYHFPVPPDLSQLLVLQVQLQVQVVRCPPVPDDRDRFGMKMKIKHGFPHWDFWAFPQDPQFAFKKKKAKAHFKKKKFKFWFLCLLLQADDPVRHGDPDHPLGPPGPPSVVLVVLVVCVVVVVDDPVVSVVVSSVVRPDDDRDGTDTRDMDMHHHGMMMMIGGSSSRVTMIMIMGGHRHIMMMMMTTHGHPVPGDPVSSVSSPDDRDPVSNDDSD/DPDDPPPPDDPPPCVPPVVPPVVVVVVVVVVVLPPDAQPFAFAAAFLAWAQFLQLVLQAFVLDNDRPDQWDDDPQATAEGEAEQAFDPQWADDFWKTKGFFDDCWDQDPVGHTDHDAADDCPDSRNRNLVVCQVVFAWYWYKYAQNHDHLSHGHDHGIGTFATWTWDDKFWDDDPPYITIMTMTGHQCQQATTRRHGNPDDGGDDLVPDDQPQAFDWDADPFPRDIDGQFWPVADFDRDPVTPRHQPGDPDDDSPDTHTDPSHVPHDHRHDPVNDHPADSFDALVVVQDDDPDFPCQAPSNQGWHQQPPRRYRWGFWWSFWTAPDDPPPPPPPPPPDDDGDIDGHDGDQDALPNQAPDPDSWAQADDDDDDPLADFFDWDPPPQPPWIWTWDDFPPFFIKIKTHDGDVQQPDDLGLNVLSRVVSVDPQGWTWFWFPDDPTGPDTALKTKAKEFFWDDDRGGHDYHFPVPPDLSQLLVLQVQLQVQVVRCPPVPDDRDRFGMKMKIKHGFPHWDFWAFPQDPQFAFKKKKAKAHFKKKKFKFWFLCLLLQADDPVRHGDPDHPLGPPGPPSVVLVVLVVCVVVVVDDPVVSVVVSSVPRPPDDRDGTDTRDMDMHHHGMMMMIGGSSSRVTMIMIMGGHRHIMMMMMTTHGHPVPGDPVSSVSSPDDRDPVSNDDSD